Protein AF-A0A8H8RPU7-F1 (afdb_monomer)

Nearest PDB structures (foldseek):
  6v05-assembly1_C  TM=1.818E-01  e=4.790E+00  Escherichia coli K-12

Radius of gyration: 37.39 Å; Cα contacts (8 Å, |Δi|>4): 1451; chains: 1; bounding box: 136×85×92 Å

Sequence (860 aa):
MHFFCLSPKQCLILLPFLLSLPIDTLAFKYDRRAIGSCADDETGEEASTSDAPTSKQAAGLGVEFETAQIRLGSASGDCSPADTTASKGKVIGGRQGTNWQLTTDVLERNILDAEYILDGTTIKIGSGDAAKAAAAVVADLAKWDPSKEMNPNSVNVDGAKCNPWMVTDPEEAGGSGNFLWAPQVTAALPLEAISDLFARNAANQAHALLPKLNGQGKRGRVSQQMVSVTKEFFQSSPNGITSSAVKDDVLGFFSLIMSYAKAARYEDEGQSPKMLTTIMPRTDFTTIFAQVKAAVPGTLYDIVKVLACYKTSGTTVVIDTDYCSGTVQSPITGTKIDSQTFTLTYTETESLKVSDWIKSIESSLAPDALTTLDDKILRGQVGALGPVLENLYRTSNRAVPLFEFRNLQNAKSGDFVTRVNSYEQAIIDYHKAHLNVPREITKTFTKYRHIRRDLNGTACEFPVLADDTSSTHLTTTVSMSNSTTHPHTTSKPKKTSRTLPPTTTKSKVPTCYLQGQDPDEGITTQGCVCGSSTLPLITNTAFTVMTESCSYTAMPSSSVANPITIETEHYTVNCQACTLVGGIAEAPTCTSVSGCTTTAASSSTPTFAVFLSNNSLPIGDEGDANSGKDMRDAVYSKLKALCPDTANSCDSKTTADIDEIPTVVDGGVEYEKLSFTISDSSYGSSKELEQMLAAAVATWQQATSKSCQVVEFKDEPDETISGCGKSPVKRSLPSRLELARRNESRGLLAARSPSIEERLCDGCAPAVEECTYQATICAGPDHINPILAGKDGAYSNHMNIQLGWKLDGDSAFDTFLCEAIVDGLSAAAMAVAPELAGPEVFEELEFQSLCADMEEQFGS

Secondary structure (DSSP, 8-state):
--PPPPPGGGTTSSGGGSS-S-GGG------------------S-----TTSPPSSSBPBEEEEEEEEEEEEEETTS---HHHHHTTTT-EEEEEEETTEEEEEEEEETTEEEEEEEE-TTTPBTTSSHHHHHHHHHHHHHHHH-TTT--SS-EEPBTT-TTPSEEEEE-SS---GGG--BEEEEEEE--HHHHHHHHHHHHTT---TTSPPP-TTS---HHHHH-----GGGGTT-GGG--TTT--HHHHHHHHHHHHHHHHTTS--TT--GGGS-SEEESS-HHHHHHTTGGG--S-HHHHHHHHTTEEEETTEEEE-TTTEEEETTEEEE-STGGG-EEEEESSSEEEEEHHHHHHHHHTT-SS-HHHHHHHHHH---TTTTTT-EEEPTT-SS-EEEEEEE-SPPPB-GGGHHHHHHHHHHHHHHHHHHTTT---------GGGTT----------------------------------------------------------PPPPEEEPPBGGGTB-S-EEEETTEEE-----TT-SSGGGGG--SS------------S--EEEETTEEEE--TT--SS-EEEEPTT-PPPS------S-EEEE-S-EEEE----STTSSHHHHHHHHHHHHHTS-TT-SS--SS--EEEEEEEEEETTEEEEEEEEEEEEEEE-SSHHHHHHHHHHHHHHHHHHHTTS-EEEEEEE---TTSSSS-S-SS-SSPPPHHHHHHHHHHHHHHTS----GGG---TT--PPP--EEEEEEEEEEESEEEEEEEETTEEEEEEEEEEEEEEESSS-HHHHHHHHHHHHHHHHHHHHH-GGG--TTSSSSSSHHHHHHHHHHHH--

Foldseek 3Di:
DDDDDDDPVVVVVCVVVVPPDDPPPPPPPVPPPCPDPPFAFDDDADPPQLLAADPPQFKFKKKKWWFPQWKWAQPVNPQFQVLLRVQANFAKQPAADVQKGWGWGGRDRRMTTIMMMRGRNRGGFPPLVQLVRLVVVLVSCQVPQLLPPVVFPWIVTPPRPRPTIGGPGPPHRDGLLPTWIWMKMKIFFQLLVLLVVLVCLVQLHDALLAADQDPVSHDDPLSVLQARQALLLCLLVQLPQHSVNDDSSNRSLLSVLLQLLSLLVVDDEAGASPSSHQKFFLAALLLSCVQCVVVDPDAQLSSNQSSNQWGDDNPDIFGPPVAWDDGSNDTGGDCPSVPRWRWHDDPDTDIDRSSQQSVQSVVSDPRGPSQVVCCVRPNRRRNNVYNDWHAQHPDDPDTGTMIMRGNYYIDRSVCSSVSSVSVSVSSNVSSVVCVDDDGPPPPPPVPPPPDDPPPPDDDDDDDDDDDDDDDDDDDDDDDDDDDDDDDDDDDDDDDDDDDDDDDPDDDPQAQWFWDDADVVVPRHDIFIHRPPDTHHFQDDPPDPDRRVSNVDPDDDDDPDDDDDDPDQDFDDDQQWTWGDPDVDDPDIDIDGHPPGHGDDDDPPFPQKDKDFDPDKDKFWFCPDPPRCVQVLVQQLVQQVVQQDQPDQWGPQPDKRKDWFGWDDFPQDTATWIKIKGWNTWGHDHPVLVSVQSNVQSVVQSVQFVVAKDKDKGKDFADPVDPPNPADPNDNDDDDPVVVVVVVVVVVVVVPDDPDPPPPDPPPPDDPRPIDMDIGMMTITTQWMKMWHADPVGSRNTIIIMGMDIGGPDDDSVLVRVLVVVLVVVVVVCCVPCVVVPPVPDRPPPDSVVVSVVVCVVVVD

Mean predicted aligned error: 20.16 Å

Solvent-accessible surface area (backbone atoms only — not comparable to full-atom values): 50419 Å² total; per-residue (Å²): 136,90,82,84,86,82,62,82,75,67,66,67,74,58,58,73,73,74,74,72,71,80,83,89,79,69,80,73,73,82,76,79,76,79,74,81,71,93,73,59,75,54,61,51,76,63,68,80,56,55,26,50,54,48,91,56,49,61,26,22,41,10,35,37,34,36,24,88,63,36,27,32,32,40,66,82,72,74,51,45,55,62,48,44,22,67,26,41,73,22,35,43,62,76,41,61,58,80,49,29,35,33,23,25,40,37,48,46,89,44,34,30,24,40,26,41,34,28,22,1,57,76,22,43,64,90,69,61,49,58,36,53,25,35,48,49,50,40,54,47,48,70,70,64,26,77,26,76,52,73,78,83,44,62,38,44,41,55,92,35,80,52,58,46,26,26,64,62,30,54,86,57,76,51,70,55,64,70,46,62,23,45,37,32,37,30,34,53,48,51,40,44,53,48,27,50,52,35,45,32,50,73,67,51,49,86,50,72,78,37,45,52,62,44,101,82,56,42,62,56,74,41,57,70,44,49,39,52,50,53,49,73,62,24,58,56,28,56,70,72,44,35,36,85,73,61,48,54,41,54,30,13,50,48,17,53,52,46,12,52,58,63,28,34,79,68,61,52,90,45,48,59,78,65,67,37,37,40,72,34,43,28,22,14,60,18,57,55,44,64,78,43,46,86,81,52,58,76,58,64,52,63,40,51,50,55,45,54,22,48,43,72,60,86,94,42,78,41,68,26,69,85,32,19,49,80,43,73,67,53,63,40,69,53,62,50,64,74,70,31,38,44,54,41,43,73,96,58,78,49,76,45,42,45,55,60,32,46,47,28,30,69,70,63,43,79,70,14,50,57,29,51,50,33,35,76,68,65,36,18,63,45,18,55,55,32,79,51,46,20,11,40,73,96,43,90,83,46,70,23,43,29,32,33,27,34,70,25,58,65,34,34,48,89,40,38,37,63,48,46,47,44,42,53,50,54,51,53,50,48,32,65,75,52,72,78,67,88,69,85,76,71,81,78,70,76,86,62,82,80,73,75,79,79,88,82,77,82,87,80,88,83,82,92,80,81,88,81,84,90,85,83,89,82,90,87,88,86,89,83,84,87,83,90,82,90,84,82,89,80,91,86,87,87,83,88,83,81,93,73,80,86,82,74,76,79,74,82,72,72,75,41,43,67,43,69,65,38,68,91,81,70,32,84,59,62,28,14,38,41,79,96,43,78,40,70,63,54,92,53,94,86,60,90,50,81,62,56,28,26,67,67,90,62,82,86,88,66,102,62,91,82,84,89,72,95,62,91,68,70,50,77,55,72,44,24,46,30,42,72,64,87,93,74,57,96,64,70,52,67,46,75,43,87,95,51,82,68,68,78,90,72,89,80,58,60,76,62,51,73,46,68,47,91,54,68,42,81,41,41,57,63,66,32,97,65,73,50,46,69,58,46,52,49,54,45,54,41,58,50,71,40,39,51,94,90,52,52,40,49,46,55,85,54,72,35,74,46,71,70,42,48,39,79,50,97,43,38,81,46,61,27,28,44,30,36,34,35,72,46,49,35,29,92,42,72,68,54,44,52,52,40,49,54,49,41,45,52,50,44,48,58,50,17,71,73,44,57,44,82,44,76,33,48,46,79,41,45,88,91,44,93,57,60,63,70,63,87,76,58,59,56,82,76,50,77,70,53,52,55,51,50,53,51,53,54,60,55,61,75,64,77,74,79,76,83,87,74,71,85,59,91,88,72,76,74,79,79,65,72,24,82,40,78,45,42,39,22,25,24,49,36,31,38,36,25,34,31,44,45,97,85,34,51,67,46,15,33,37,36,38,39,48,47,80,47,55,89,61,85,42,61,68,55,50,48,50,42,48,54,48,49,52,51,50,49,55,50,46,50,73,75,45,59,90,70,72,50,98,75,76,75,82,78,68,71,62,64,50,56,44,53,56,47,51,62,66,73,72,110

Organism: NCBI:txid215460

Structure (mmCIF, N/CA/C/O backbone):
data_AF-A0A8H8RPU7-F1
#
_entry.id   AF-A0A8H8RPU7-F1
#
loop_
_atom_site.group_PDB
_atom_site.id
_atom_site.type_symbol
_atom_site.label_atom_id
_atom_site.label_alt_id
_atom_site.label_comp_id
_atom_site.label_asym_id
_atom_site.label_entity_id
_atom_site.label_seq_id
_atom_site.pdbx_PDB_ins_code
_atom_site.Cartn_x
_atom_site.Cartn_y
_atom_site.Cartn_z
_atom_site.occupancy
_atom_site.B_iso_or_equiv
_atom_site.auth_seq_id
_atom_site.auth_comp_id
_atom_site.auth_asym_id
_atom_site.auth_atom_id
_atom_site.pdbx_PDB_model_num
ATOM 1 N N . MET A 1 1 ? 31.163 -10.490 33.957 1.00 33.31 1 MET A N 1
ATOM 2 C CA . MET A 1 1 ? 31.964 -11.660 34.379 1.00 33.31 1 MET A CA 1
ATOM 3 C C . MET A 1 1 ? 33.175 -11.768 33.454 1.00 33.31 1 MET A C 1
ATOM 5 O O . MET A 1 1 ? 32.974 -11.785 32.253 1.00 33.31 1 MET A O 1
ATOM 9 N N . HIS A 1 2 ? 34.379 -11.768 34.044 1.00 32.59 2 HIS A N 1
ATOM 10 C CA . HIS A 1 2 ? 35.731 -11.941 33.467 1.00 32.59 2 HIS A CA 1
ATOM 11 C C . HIS A 1 2 ? 36.190 -10.971 32.354 1.00 32.59 2 HIS A C 1
ATOM 13 O O . HIS A 1 2 ? 36.180 -11.295 31.174 1.00 32.59 2 HIS A O 1
ATOM 19 N N . PHE A 1 3 ? 36.692 -9.802 32.779 1.00 30.97 3 PHE A N 1
ATOM 20 C CA . PHE A 1 3 ? 37.594 -8.933 32.009 1.00 30.97 3 PHE A CA 1
ATOM 21 C C . PHE A 1 3 ? 39.042 -9.170 32.472 1.00 30.97 3 PHE A C 1
ATOM 23 O O . PHE A 1 3 ? 39.305 -9.132 33.674 1.00 30.97 3 PHE A O 1
ATOM 30 N N . PHE A 1 4 ? 39.978 -9.366 31.539 1.00 48.56 4 PHE A N 1
ATOM 31 C CA . PHE A 1 4 ? 41.415 -9.251 31.807 1.00 48.56 4 PHE A CA 1
ATOM 32 C C . PHE A 1 4 ? 41.879 -7.812 31.546 1.00 48.56 4 PHE A C 1
ATOM 34 O O . PHE A 1 4 ? 41.652 -7.258 30.472 1.00 48.56 4 PHE A O 1
ATOM 41 N N . CYS A 1 5 ? 42.551 -7.227 32.538 1.00 42.69 5 CYS A N 1
ATOM 42 C CA . CYS A 1 5 ? 43.281 -5.966 32.443 1.00 42.69 5 CYS A CA 1
ATOM 43 C C . CYS A 1 5 ? 44.574 -6.145 31.632 1.00 42.69 5 CYS A C 1
ATOM 45 O O . CYS A 1 5 ? 45.411 -6.971 31.997 1.00 42.69 5 CYS A O 1
ATOM 47 N N . LEU A 1 6 ? 44.795 -5.316 30.609 1.00 44.03 6 LEU A N 1
ATOM 48 C CA . LEU A 1 6 ? 46.132 -5.071 30.055 1.00 44.03 6 LEU A CA 1
ATOM 49 C C . LEU A 1 6 ? 46.723 -3.822 30.719 1.00 44.03 6 LEU A C 1
ATOM 51 O O . LEU A 1 6 ? 46.029 -2.829 30.933 1.00 44.03 6 LEU A O 1
ATOM 55 N N . SER A 1 7 ? 48.001 -3.892 31.101 1.00 54.75 7 SER A N 1
ATOM 56 C CA . SER A 1 7 ? 48.661 -2.826 31.865 1.00 54.75 7 SER A CA 1
ATOM 57 C C . SER A 1 7 ? 49.226 -1.716 30.960 1.00 54.75 7 SER A C 1
ATOM 59 O O . SER A 1 7 ? 49.656 -2.004 29.839 1.00 54.75 7 SER A O 1
ATOM 61 N N . PRO A 1 8 ? 49.364 -0.473 31.466 1.00 44.31 8 PRO A N 1
ATOM 62 C CA . PRO A 1 8 ? 49.851 0.686 30.703 1.00 44.31 8 PRO A CA 1
ATOM 63 C C . PRO A 1 8 ? 51.251 0.530 30.082 1.00 44.31 8 PRO A C 1
ATOM 65 O O . PRO A 1 8 ? 51.614 1.281 29.180 1.00 44.31 8 PRO A O 1
ATOM 68 N N . LYS A 1 9 ? 52.051 -0.450 30.525 1.00 43.25 9 LYS A N 1
ATOM 69 C CA . LYS A 1 9 ? 53.409 -0.681 30.007 1.00 43.25 9 LYS A CA 1
ATOM 70 C C . LYS A 1 9 ? 53.446 -1.355 28.631 1.00 43.25 9 LYS A C 1
ATOM 72 O O . LYS A 1 9 ? 54.469 -1.268 27.961 1.00 43.25 9 LYS A O 1
ATOM 77 N N . GLN A 1 10 ? 52.355 -1.979 28.181 1.00 51.69 10 GLN A N 1
ATOM 78 C CA . GLN A 1 10 ? 52.298 -2.616 26.857 1.00 51.69 10 GLN A CA 1
ATOM 79 C C . GLN A 1 10 ? 51.957 -1.635 25.722 1.00 51.69 10 GLN A C 1
ATOM 81 O O . GLN A 1 10 ? 52.284 -1.917 24.573 1.00 51.69 10 GLN A O 1
ATOM 86 N N . CYS A 1 11 ? 51.420 -0.446 26.027 1.00 45.84 11 CYS A N 1
ATOM 87 C CA . CYS A 1 11 ? 51.180 0.596 25.018 1.00 45.84 11 CYS A CA 1
ATOM 88 C C . CYS A 1 11 ? 52.460 1.298 24.530 1.00 45.84 11 CYS A C 1
ATOM 90 O O . CYS A 1 11 ? 52.469 1.826 23.423 1.00 45.84 11 CYS A O 1
ATOM 92 N N . LEU A 1 12 ? 53.556 1.299 25.302 1.00 45.88 12 LEU A N 1
ATOM 93 C CA . LEU A 1 12 ? 54.771 2.037 24.919 1.00 45.88 12 LEU A CA 1
ATOM 94 C C . LEU A 1 12 ? 55.691 1.293 23.936 1.00 45.88 12 LEU A C 1
ATOM 96 O O . LEU A 1 12 ? 56.570 1.916 23.347 1.00 45.88 12 LEU A O 1
ATOM 100 N N . ILE A 1 13 ? 55.504 -0.014 23.734 1.00 51.69 13 ILE A N 1
ATOM 101 C CA . ILE A 1 13 ? 56.400 -0.830 22.890 1.00 51.69 13 ILE A CA 1
ATOM 102 C C . ILE A 1 13 ? 55.990 -0.795 21.403 1.00 51.69 13 ILE A C 1
ATOM 104 O O . ILE A 1 13 ? 56.801 -1.102 20.536 1.00 51.69 13 ILE A O 1
ATOM 108 N N . LEU A 1 14 ? 54.774 -0.342 21.077 1.00 43.41 14 LEU A N 1
ATOM 109 C CA . LEU A 1 14 ? 54.267 -0.296 19.695 1.00 43.41 14 LEU A CA 1
ATOM 110 C C . LEU A 1 14 ? 54.468 1.054 18.983 1.00 43.41 14 LEU A C 1
ATOM 112 O O . LEU A 1 14 ? 54.276 1.137 17.772 1.00 43.41 14 LEU A O 1
ATOM 116 N N . LEU A 1 15 ? 54.910 2.098 19.692 1.00 37.56 15 LEU A N 1
ATOM 117 C CA . LEU A 1 15 ? 55.107 3.432 19.111 1.00 37.56 15 LEU A CA 1
ATOM 118 C C . LEU A 1 15 ? 56.222 3.536 18.037 1.00 37.56 15 LEU A C 1
ATOM 120 O O . LEU A 1 15 ? 56.019 4.264 17.068 1.00 37.56 15 LEU A O 1
ATOM 124 N N . PRO A 1 16 ? 57.370 2.827 18.125 1.00 44.19 16 PRO A N 1
ATOM 125 C CA . PRO A 1 16 ? 58.424 2.958 17.116 1.00 44.19 16 PRO A CA 1
ATOM 126 C C . PRO A 1 16 ? 58.146 2.181 15.816 1.00 44.19 16 PRO A C 1
ATOM 128 O O . PRO A 1 16 ? 58.786 2.449 14.801 1.00 44.19 16 PRO A O 1
ATOM 131 N N . PHE A 1 17 ? 57.172 1.262 15.809 1.00 46.12 17 PHE A N 1
ATOM 132 C CA . PHE A 1 17 ? 56.791 0.504 14.608 1.00 46.12 17 PHE A CA 1
ATOM 133 C C . PHE A 1 17 ? 55.826 1.272 13.690 1.00 46.12 17 PHE A C 1
ATOM 135 O O . PHE A 1 17 ? 55.748 0.985 12.501 1.00 46.12 17 PHE A O 1
ATOM 142 N N . LEU A 1 18 ? 55.122 2.279 14.219 1.00 42.19 18 LEU A N 1
ATOM 143 C CA . LEU A 1 18 ? 54.185 3.108 13.448 1.00 42.19 18 LEU A CA 1
ATOM 144 C C . LEU A 1 18 ? 54.855 4.308 12.752 1.00 42.19 18 LEU A C 1
ATOM 146 O O . LEU A 1 18 ? 54.250 4.914 11.877 1.00 42.19 18 LEU A O 1
ATOM 150 N N . LEU A 1 19 ? 56.104 4.636 13.103 1.00 41.00 19 LEU A N 1
ATOM 151 C CA . LEU A 1 19 ? 56.834 5.808 12.590 1.00 41.00 19 LEU A CA 1
ATOM 152 C C . LEU A 1 19 ? 57.816 5.500 11.443 1.00 41.00 19 LEU A C 1
ATOM 154 O O . LEU A 1 19 ? 58.552 6.388 11.023 1.00 41.00 19 LEU A O 1
ATOM 158 N N . SER A 1 20 ? 57.856 4.263 10.936 1.00 41.06 20 SER A N 1
ATOM 159 C CA . SER A 1 20 ? 58.845 3.812 9.937 1.00 41.06 20 SER A CA 1
ATOM 160 C C . SER A 1 20 ? 58.253 3.364 8.591 1.00 41.06 20 SER A C 1
ATOM 162 O O . SER A 1 20 ? 58.949 2.736 7.794 1.00 41.06 20 SER A O 1
ATOM 164 N N . LEU A 1 21 ? 57.001 3.722 8.286 1.00 36.81 21 LEU A N 1
ATOM 165 C CA . LEU A 1 21 ? 56.426 3.495 6.955 1.00 36.81 21 LEU A CA 1
ATOM 166 C C . LEU A 1 21 ? 56.749 4.672 6.006 1.00 36.81 21 LEU A C 1
ATOM 168 O O . LEU A 1 21 ? 56.567 5.826 6.395 1.00 36.81 21 LEU A O 1
ATOM 172 N N . PRO A 1 22 ? 57.241 4.411 4.777 1.00 38.12 22 PRO A N 1
ATOM 173 C CA . PRO A 1 22 ? 57.597 5.452 3.813 1.00 38.12 22 PRO A CA 1
ATOM 174 C C . PRO A 1 22 ? 56.359 6.211 3.307 1.00 38.12 22 PRO A C 1
ATOM 176 O O . PRO A 1 22 ? 55.338 5.611 2.978 1.00 38.12 22 PRO A O 1
ATOM 179 N N . ILE A 1 23 ? 56.478 7.540 3.223 1.00 45.75 23 ILE A N 1
ATOM 180 C CA . ILE A 1 23 ? 55.388 8.500 2.954 1.00 45.75 23 ILE A CA 1
ATOM 181 C C . ILE A 1 23 ? 54.946 8.550 1.469 1.00 45.75 23 ILE A C 1
ATOM 183 O O . ILE A 1 23 ? 53.920 9.145 1.161 1.00 45.75 23 ILE A O 1
ATOM 187 N N . ASP A 1 24 ? 55.598 7.836 0.547 1.00 38.75 24 ASP A N 1
ATOM 188 C CA . ASP A 1 24 ? 55.344 7.981 -0.902 1.00 38.75 24 ASP A CA 1
ATOM 189 C C . ASP A 1 24 ? 54.422 6.920 -1.549 1.00 38.75 24 ASP A C 1
ATOM 191 O O . ASP A 1 24 ? 54.488 6.680 -2.751 1.00 38.75 24 ASP A O 1
ATOM 195 N N . THR A 1 25 ? 53.513 6.285 -0.799 1.00 37.66 25 THR A N 1
ATOM 196 C CA . THR A 1 25 ? 52.471 5.389 -1.379 1.00 37.66 25 THR A CA 1
ATOM 197 C C . THR A 1 25 ? 51.059 5.618 -0.830 1.00 37.66 25 THR A C 1
ATOM 199 O O . THR A 1 25 ? 50.222 4.721 -0.833 1.00 37.66 25 THR A O 1
ATOM 202 N N . LEU A 1 26 ? 50.752 6.849 -0.411 1.00 33.66 26 LEU A N 1
ATOM 203 C CA . LEU A 1 26 ? 49.393 7.270 -0.055 1.00 33.66 26 LEU A CA 1
ATOM 204 C C . LEU A 1 26 ? 48.940 8.452 -0.918 1.00 33.66 26 LEU A C 1
ATOM 206 O O . LEU A 1 26 ? 48.506 9.486 -0.418 1.00 33.66 26 LEU A O 1
ATOM 210 N N . ALA A 1 27 ? 48.966 8.272 -2.239 1.00 34.25 27 ALA A N 1
ATOM 211 C CA . ALA A 1 27 ? 47.928 8.884 -3.055 1.00 34.25 27 ALA A CA 1
ATOM 212 C C . ALA A 1 27 ? 46.625 8.154 -2.700 1.00 34.25 27 ALA A C 1
ATOM 214 O O . ALA A 1 27 ? 46.305 7.111 -3.269 1.00 34.25 27 ALA A O 1
ATOM 215 N N . PHE A 1 28 ? 45.917 8.662 -1.690 1.00 30.69 28 PHE A N 1
ATOM 216 C CA . PHE A 1 28 ? 44.529 8.301 -1.442 1.00 30.69 28 PHE A CA 1
ATOM 217 C C . PHE A 1 28 ? 43.751 8.637 -2.720 1.00 30.69 28 PHE A C 1
ATOM 219 O O . PHE A 1 28 ? 43.311 9.769 -2.915 1.00 30.69 28 PHE A O 1
ATOM 226 N N . LYS A 1 29 ? 43.578 7.648 -3.606 1.00 29.20 29 LYS A N 1
ATOM 227 C CA . LYS A 1 29 ? 42.371 7.589 -4.424 1.00 29.20 29 LYS A CA 1
ATOM 228 C C . LYS A 1 29 ? 41.236 7.642 -3.413 1.00 29.20 29 LYS A C 1
ATOM 230 O O . LYS A 1 29 ? 41.090 6.739 -2.590 1.00 29.20 29 LYS A O 1
ATOM 235 N N . TYR A 1 30 ? 40.528 8.761 -3.415 1.00 26.14 30 TYR A N 1
ATOM 236 C CA . TYR A 1 30 ? 39.305 8.951 -2.665 1.00 26.14 30 TYR A CA 1
ATOM 237 C C . TYR A 1 30 ? 38.280 7.996 -3.280 1.00 26.14 30 TYR A C 1
ATOM 239 O O . TYR A 1 30 ? 37.537 8.348 -4.188 1.00 26.14 30 TYR A O 1
ATOM 247 N N . ASP A 1 31 ? 38.343 6.734 -2.866 1.00 28.02 31 ASP A N 1
ATOM 248 C CA . ASP A 1 31 ? 37.376 5.710 -3.213 1.00 28.02 31 ASP A CA 1
ATOM 249 C C . ASP A 1 31 ? 36.093 6.091 -2.469 1.00 28.02 31 ASP A C 1
ATOM 251 O O . ASP A 1 31 ? 35.911 5.767 -1.290 1.00 28.02 31 ASP A O 1
ATOM 255 N N . ARG A 1 32 ? 35.248 6.897 -3.132 1.00 29.08 32 ARG A N 1
ATOM 256 C CA . ARG A 1 32 ? 33.840 7.077 -2.776 1.00 29.08 32 ARG A CA 1
ATOM 257 C C . ARG A 1 32 ? 33.223 5.681 -2.812 1.00 29.08 32 ARG A C 1
ATOM 259 O O . ARG A 1 32 ? 32.652 5.260 -3.810 1.00 29.08 32 ARG A O 1
ATOM 266 N N . ARG A 1 33 ? 33.316 4.950 -1.702 1.00 30.69 33 ARG A N 1
ATOM 267 C CA . ARG A 1 33 ? 32.407 3.841 -1.444 1.00 30.69 33 ARG A CA 1
ATOM 268 C C . ARG A 1 33 ? 31.017 4.439 -1.328 1.00 30.69 33 ARG A C 1
ATOM 270 O O . ARG A 1 33 ? 30.619 4.891 -0.258 1.00 30.69 33 ARG A O 1
ATOM 277 N N . ALA A 1 34 ? 30.315 4.426 -2.452 1.00 30.28 34 ALA A N 1
ATOM 278 C CA . ALA A 1 34 ? 28.873 4.470 -2.542 1.00 30.28 34 ALA A CA 1
ATOM 279 C C . ALA A 1 34 ? 28.310 3.298 -1.723 1.00 30.28 34 ALA A C 1
ATOM 281 O O . ALA A 1 34 ? 28.072 2.200 -2.220 1.00 30.28 34 ALA A O 1
ATOM 282 N N . ILE A 1 35 ? 28.162 3.499 -0.415 1.00 33.69 35 ILE A N 1
ATOM 283 C CA . ILE A 1 35 ? 27.133 2.796 0.337 1.00 33.69 35 ILE A CA 1
ATOM 284 C C . ILE A 1 35 ? 25.879 3.608 0.049 1.00 33.69 35 ILE A C 1
ATOM 286 O O . ILE A 1 35 ? 25.705 4.691 0.601 1.00 33.69 35 ILE A O 1
ATOM 290 N N . GLY A 1 36 ? 25.106 3.101 -0.914 1.00 34.69 36 GLY A N 1
ATOM 291 C CA . GLY A 1 36 ? 23.893 3.707 -1.439 1.00 34.69 36 GLY A CA 1
ATOM 292 C C . GLY A 1 36 ? 22.949 4.126 -0.323 1.00 34.69 36 GLY A C 1
ATOM 293 O O . GLY A 1 36 ? 22.385 3.297 0.387 1.00 34.69 36 GLY A O 1
ATOM 294 N N . SER A 1 37 ? 22.831 5.435 -0.179 1.00 33.09 37 SER A N 1
ATOM 295 C CA . SER A 1 37 ? 21.657 6.105 0.339 1.00 33.09 37 SER A CA 1
ATOM 296 C C . SER A 1 37 ? 20.877 6.486 -0.911 1.00 33.09 37 SER A C 1
ATOM 298 O O . SER A 1 37 ? 21.249 7.457 -1.559 1.00 33.09 37 SER A O 1
ATOM 300 N N . CYS A 1 38 ? 19.893 5.678 -1.312 1.00 37.38 38 CYS A N 1
ATOM 301 C CA . CYS A 1 38 ? 18.882 6.138 -2.261 1.00 37.38 38 CYS A CA 1
ATOM 302 C C . CYS A 1 38 ? 18.092 7.211 -1.510 1.00 37.38 38 CYS A C 1
ATOM 304 O O . CYS A 1 38 ? 17.317 6.884 -0.610 1.00 37.38 38 CYS A O 1
ATOM 306 N N . ALA A 1 39 ? 18.428 8.473 -1.739 1.00 39.38 39 ALA A N 1
ATOM 307 C CA . ALA A 1 39 ? 17.764 9.595 -1.114 1.00 39.38 39 ALA A CA 1
ATOM 308 C C . ALA A 1 39 ? 17.729 10.757 -2.096 1.00 39.38 39 ALA A C 1
ATOM 310 O O . ALA A 1 39 ? 18.742 11.063 -2.727 1.00 39.38 39 ALA A O 1
ATOM 311 N N . ASP A 1 40 ? 16.547 11.361 -2.087 1.00 38.22 40 ASP A N 1
ATOM 312 C CA . ASP A 1 40 ? 16.113 12.602 -2.709 1.00 38.22 40 ASP A CA 1
ATOM 313 C C . ASP A 1 40 ? 15.623 12.405 -4.153 1.00 38.22 40 ASP A C 1
ATOM 315 O O . ASP A 1 40 ? 16.396 12.247 -5.085 1.00 38.22 40 ASP A O 1
ATOM 319 N N . ASP A 1 41 ? 14.293 12.346 -4.273 1.00 39.97 41 ASP A N 1
ATOM 320 C CA . ASP A 1 41 ? 13.505 12.334 -5.508 1.00 39.97 41 ASP A CA 1
ATOM 321 C C . ASP A 1 41 ? 13.105 13.778 -5.862 1.00 39.97 41 ASP A C 1
ATOM 323 O O . ASP A 1 41 ? 12.545 14.484 -5.020 1.00 39.97 41 ASP A O 1
ATOM 327 N N . GLU A 1 42 ? 13.325 14.221 -7.100 1.00 40.62 42 GLU A N 1
ATOM 328 C CA . GLU A 1 42 ? 12.911 15.542 -7.612 1.00 40.62 42 GLU A CA 1
ATOM 329 C C . GLU A 1 42 ? 11.741 15.422 -8.617 1.00 40.62 42 GLU A C 1
ATOM 331 O O . GLU A 1 42 ? 11.300 14.316 -8.884 1.00 40.62 42 GLU A O 1
ATOM 336 N N . THR A 1 43 ? 11.166 16.521 -9.158 1.00 38.19 43 THR A N 1
ATOM 337 C CA . THR A 1 43 ? 9.694 16.847 -9.187 1.00 38.19 43 THR A CA 1
ATOM 338 C C . THR A 1 43 ? 8.855 16.979 -10.480 1.00 38.19 43 THR A C 1
ATOM 340 O O . THR A 1 43 ? 9.146 17.854 -11.282 1.00 38.19 43 THR A O 1
ATOM 343 N N . GLY A 1 44 ? 7.677 16.331 -10.525 1.00 34.19 44 GLY A N 1
ATOM 344 C CA . GLY A 1 44 ? 6.474 16.513 -11.364 1.00 34.19 44 GLY A CA 1
ATOM 345 C C . GLY A 1 44 ? 5.617 15.256 -11.581 1.00 34.19 44 GLY A C 1
ATOM 346 O O . GLY A 1 44 ? 5.847 14.220 -10.984 1.00 34.19 44 GLY A O 1
ATOM 347 N N . GLU A 1 45 ? 4.557 15.372 -12.361 1.00 37.25 45 GLU A N 1
ATOM 348 C CA . GLU A 1 45 ? 3.364 14.518 -12.239 1.00 37.25 45 GLU A CA 1
ATOM 349 C C . GLU A 1 45 ? 3.646 13.000 -12.293 1.00 37.25 45 GLU A C 1
ATOM 351 O O . GLU A 1 45 ? 4.145 12.485 -13.297 1.00 37.25 45 GLU A O 1
ATOM 356 N N . GLU A 1 46 ? 3.317 12.278 -11.211 1.00 43.41 46 GLU A N 1
ATOM 357 C CA . GLU A 1 46 ? 3.169 10.822 -11.255 1.00 43.41 46 GLU A CA 1
ATOM 358 C C . GLU A 1 46 ? 1.898 10.503 -12.040 1.00 43.41 46 GLU A C 1
ATOM 360 O O . GLU A 1 46 ? 0.785 10.507 -11.519 1.00 43.41 46 GLU A O 1
ATOM 365 N N . ALA A 1 47 ? 2.052 10.181 -13.321 1.00 41.75 47 ALA A N 1
ATOM 366 C CA . ALA A 1 47 ? 1.093 9.272 -13.920 1.00 41.75 47 ALA A CA 1
ATOM 367 C C . ALA A 1 47 ? 1.261 7.944 -13.177 1.00 41.75 47 ALA A C 1
ATOM 369 O O . ALA A 1 47 ? 2.338 7.367 -13.300 1.00 41.75 47 ALA A O 1
ATOM 370 N N . SER A 1 48 ? 0.243 7.530 -12.402 1.00 50.53 48 SER A N 1
ATOM 371 C CA . SER A 1 48 ? 0.055 6.184 -11.827 1.00 50.53 48 SER A CA 1
ATOM 372 C C . SER A 1 48 ? 1.070 5.199 -12.405 1.00 50.53 48 SER A C 1
ATOM 374 O O . SER A 1 48 ? 0.865 4.683 -13.510 1.00 50.53 48 SER A O 1
ATOM 376 N N . THR A 1 49 ? 2.189 5.001 -11.713 1.00 58.03 49 THR A N 1
ATOM 377 C CA . THR A 1 49 ? 3.212 4.062 -12.156 1.00 58.03 49 THR A CA 1
ATOM 378 C C . THR A 1 49 ? 2.544 2.697 -12.295 1.00 58.03 49 THR A C 1
ATOM 380 O O . THR A 1 49 ? 1.670 2.319 -11.513 1.00 58.03 49 THR A O 1
ATOM 383 N N . SER A 1 50 ? 2.862 1.968 -13.366 1.00 67.12 50 SER A N 1
ATOM 384 C CA . SER A 1 50 ? 2.226 0.673 -13.644 1.00 67.12 50 SER A CA 1
ATOM 385 C C . SER A 1 50 ? 2.531 -0.376 -12.568 1.00 67.12 50 SER A C 1
ATOM 387 O O . SER A 1 50 ? 1.981 -1.466 -12.591 1.00 67.12 50 SER A O 1
ATOM 389 N N . ASP A 1 51 ? 3.435 -0.095 -11.633 1.00 59.84 51 ASP A N 1
ATOM 390 C CA . ASP A 1 51 ? 3.706 -0.962 -10.493 1.00 59.84 51 ASP A CA 1
ATOM 391 C C . ASP A 1 51 ? 2.489 -1.032 -9.541 1.00 59.84 51 ASP A C 1
ATOM 393 O O . ASP A 1 51 ? 2.257 -2.058 -8.907 1.00 59.84 51 ASP A O 1
ATOM 397 N N . ALA A 1 52 ? 1.646 -0.001 -9.489 1.00 61.22 52 ALA A N 1
ATOM 398 C CA . ALA A 1 52 ? 0.456 0.013 -8.658 1.00 61.22 52 ALA A CA 1
ATOM 399 C C . ALA A 1 52 ? -0.625 -0.943 -9.198 1.00 61.22 52 ALA A C 1
ATOM 401 O O . ALA A 1 52 ? -1.003 -0.859 -10.362 1.00 61.22 52 ALA A O 1
ATOM 402 N N . PRO A 1 53 ? -1.194 -1.840 -8.381 1.00 60.31 53 PRO A N 1
ATOM 403 C CA . PRO A 1 53 ? -2.352 -2.634 -8.784 1.00 60.31 53 PRO A CA 1
ATOM 404 C C . PRO A 1 53 ? -3.629 -1.799 -9.055 1.00 60.31 53 PRO A C 1
ATOM 406 O O . PRO A 1 53 ? -3.815 -0.729 -8.482 1.00 60.31 53 PRO A O 1
ATOM 409 N N . THR A 1 54 ? -4.519 -2.277 -9.944 1.00 57.94 54 THR A N 1
ATOM 410 C CA . THR A 1 54 ? -5.701 -1.535 -10.464 1.00 57.94 54 THR A CA 1
ATOM 411 C C . THR A 1 54 ? -7.034 -1.842 -9.774 1.00 57.94 54 THR A C 1
ATOM 413 O O . THR A 1 54 ? -7.174 -2.824 -9.059 1.00 57.94 54 THR A O 1
ATOM 416 N N . SER A 1 55 ? -8.065 -1.056 -10.127 1.00 52.56 55 SER A N 1
ATOM 417 C CA . SER A 1 55 ? -9.501 -1.188 -9.794 1.00 52.56 55 SER A CA 1
ATOM 418 C C . SER A 1 55 ? -10.145 -2.568 -10.001 1.00 52.56 55 SER A C 1
ATOM 420 O O . SER A 1 55 ? -11.281 -2.798 -9.579 1.00 52.56 55 SER A O 1
ATOM 422 N N . LYS A 1 56 ? -9.449 -3.519 -10.633 1.00 58.22 56 LYS A N 1
ATOM 423 C CA . LYS A 1 56 ? -9.885 -4.914 -10.664 1.00 58.22 56 LYS A CA 1
ATOM 424 C C . LYS A 1 56 ? -9.663 -5.480 -9.274 1.00 58.22 56 LYS A C 1
ATOM 426 O O . LYS A 1 56 ? -8.523 -5.692 -8.893 1.00 58.22 56 LYS A O 1
ATOM 431 N N . GLN A 1 57 ? -10.743 -5.805 -8.567 1.00 76.69 57 GLN A N 1
ATOM 432 C CA . GLN A 1 57 ? -10.719 -6.240 -7.166 1.00 76.69 57 GLN A CA 1
ATOM 433 C C . GLN A 1 57 ? -9.789 -7.436 -6.838 1.00 76.69 57 GLN A C 1
ATOM 435 O O . GLN A 1 57 ? -9.724 -7.837 -5.687 1.00 76.69 57 GLN A O 1
ATOM 440 N N . ALA A 1 58 ? -9.093 -8.061 -7.790 1.00 89.00 58 ALA A N 1
ATOM 441 C CA . ALA A 1 58 ? -8.133 -9.131 -7.534 1.00 89.00 58 ALA A CA 1
ATOM 442 C C . ALA A 1 58 ? -6.734 -8.583 -7.205 1.00 89.00 58 ALA A C 1
ATOM 444 O O . ALA A 1 58 ? -6.168 -7.871 -8.035 1.00 89.00 58 ALA A O 1
ATOM 445 N N . ALA A 1 59 ? -6.147 -9.025 -6.083 1.00 92.94 59 ALA A N 1
ATOM 446 C CA . ALA A 1 59 ? -4.814 -8.608 -5.638 1.00 92.94 59 ALA A CA 1
ATOM 447 C C . ALA A 1 59 ? -3.726 -8.697 -6.723 1.00 92.94 59 ALA A C 1
ATOM 449 O O . ALA A 1 59 ? -3.419 -9.789 -7.229 1.00 92.94 59 ALA A O 1
ATOM 450 N N . GLY A 1 60 ? -3.118 -7.555 -7.035 1.00 95.56 60 GLY A N 1
ATOM 451 C CA . GLY A 1 60 ? -1.941 -7.438 -7.884 1.00 95.56 60 GLY A CA 1
ATOM 452 C C . GLY A 1 60 ? -0.618 -7.442 -7.118 1.00 95.56 60 GLY A C 1
ATOM 453 O O . GLY A 1 60 ? -0.583 -7.421 -5.886 1.00 95.56 60 GLY A O 1
ATOM 454 N N . LEU A 1 61 ? 0.483 -7.510 -7.868 1.00 96.88 61 LEU A N 1
ATOM 455 C CA . LEU A 1 61 ? 1.846 -7.419 -7.339 1.00 96.88 61 LEU A CA 1
ATOM 456 C C . LEU A 1 61 ? 2.718 -6.534 -8.230 1.00 96.88 61 LEU A C 1
ATOM 458 O O . LEU A 1 61 ? 3.180 -6.981 -9.281 1.00 96.88 61 LEU A O 1
ATOM 462 N N . GLY A 1 62 ? 2.975 -5.321 -7.756 1.00 97.12 62 GLY A N 1
ATOM 463 C CA . GLY A 1 62 ? 3.972 -4.409 -8.300 1.00 97.12 62 GLY A CA 1
ATOM 464 C C . GLY A 1 62 ? 5.352 -4.682 -7.746 1.00 97.12 62 GLY A C 1
ATOM 465 O O . GLY A 1 62 ? 5.500 -4.928 -6.544 1.00 97.12 62 GLY A O 1
ATOM 466 N N . VAL A 1 63 ? 6.374 -4.618 -8.595 1.00 97.81 63 VAL A N 1
ATOM 467 C CA . VAL A 1 63 ? 7.763 -4.594 -8.125 1.00 97.81 63 VAL A CA 1
ATOM 468 C C . VAL A 1 63 ? 8.562 -3.607 -8.948 1.00 97.81 63 VAL A C 1
ATOM 470 O O . VAL A 1 63 ? 8.697 -3.780 -10.155 1.00 97.81 63 VAL A O 1
ATOM 473 N N . GLU A 1 64 ? 9.169 -2.643 -8.282 1.00 96.81 64 GLU A N 1
ATOM 474 C CA . GLU A 1 64 ? 10.109 -1.713 -8.887 1.00 96.81 64 GLU A CA 1
ATOM 475 C C . GLU A 1 64 ? 11.525 -2.138 -8.523 1.00 96.81 64 GLU A C 1
ATOM 477 O O . GLU A 1 64 ? 11.809 -2.532 -7.392 1.00 96.81 64 GLU A O 1
ATOM 482 N N . PHE A 1 65 ? 12.427 -2.092 -9.491 1.00 97.44 65 PHE A N 1
ATOM 483 C CA . PHE A 1 65 ? 13.857 -2.218 -9.288 1.00 97.44 65 PHE A CA 1
ATOM 484 C C . PHE A 1 65 ? 14.488 -0.917 -9.748 1.00 97.44 65 PHE A C 1
ATOM 486 O O . PHE A 1 65 ? 14.683 -0.724 -10.944 1.00 97.44 65 PHE A O 1
ATOM 493 N N . GLU A 1 66 ? 14.860 -0.061 -8.808 1.00 94.69 66 GLU A N 1
ATOM 494 C CA . GLU A 1 66 ? 15.529 1.209 -9.096 1.00 94.69 66 GLU A CA 1
ATOM 495 C C . GLU A 1 66 ? 17.047 1.055 -8.993 1.00 94.69 66 GLU A C 1
ATOM 497 O O . GLU A 1 66 ? 17.554 0.304 -8.148 1.00 94.69 66 GLU A O 1
ATOM 502 N N . THR A 1 67 ? 17.815 1.772 -9.813 1.00 94.25 67 THR A N 1
ATOM 503 C CA . THR A 1 67 ? 19.266 1.855 -9.621 1.00 94.25 67 THR A CA 1
ATOM 504 C C . THR A 1 67 ? 19.821 3.232 -9.946 1.00 94.25 67 THR A C 1
ATOM 506 O O . THR A 1 67 ? 19.688 3.732 -11.054 1.00 94.25 67 THR A O 1
ATOM 509 N N . ALA A 1 68 ? 20.577 3.787 -9.000 1.00 91.50 68 ALA A N 1
ATOM 510 C CA . ALA A 1 68 ? 21.359 5.000 -9.226 1.00 91.50 68 ALA A CA 1
ATOM 511 C C . ALA A 1 68 ? 22.662 4.749 -10.015 1.00 91.50 68 ALA A C 1
ATOM 513 O O . ALA A 1 68 ? 23.456 5.669 -10.188 1.00 91.50 68 ALA A O 1
ATOM 514 N N . GLN A 1 69 ? 22.935 3.496 -10.419 1.00 92.25 69 GLN A N 1
ATOM 515 C CA . GLN A 1 69 ? 24.146 3.108 -11.163 1.00 92.25 69 GLN A CA 1
ATOM 516 C C . GLN A 1 69 ? 23.962 3.152 -12.684 1.00 92.25 69 GLN A C 1
ATOM 518 O O . GLN A 1 69 ? 24.879 2.806 -13.430 1.00 92.25 69 GLN A O 1
ATOM 523 N N . ILE A 1 70 ? 22.757 3.498 -13.142 1.00 92.75 70 ILE A N 1
ATOM 524 C CA . ILE A 1 70 ? 22.447 3.731 -14.547 1.00 92.75 70 ILE A CA 1
ATOM 525 C C . ILE A 1 70 ? 21.771 5.092 -14.624 1.00 92.75 70 ILE A C 1
ATOM 527 O O . ILE A 1 70 ? 20.570 5.209 -14.396 1.00 92.75 70 ILE A O 1
ATOM 531 N N . ARG A 1 71 ? 22.568 6.108 -14.950 1.00 93.62 71 ARG A N 1
ATOM 532 C CA . ARG A 1 71 ? 22.121 7.499 -15.045 1.00 93.62 71 ARG A CA 1
ATOM 533 C C . ARG A 1 71 ? 22.051 7.939 -16.491 1.00 93.62 71 ARG A C 1
ATOM 535 O O . ARG A 1 71 ? 22.938 7.608 -17.281 1.00 93.62 71 ARG A O 1
ATOM 542 N N . LEU A 1 72 ? 21.030 8.717 -16.820 1.00 93.50 72 LEU A N 1
ATOM 543 C CA . LEU A 1 72 ? 20.859 9.361 -18.109 1.00 93.50 72 LEU A CA 1
ATOM 544 C C . LEU A 1 72 ? 20.960 10.881 -17.951 1.00 93.50 72 LEU A C 1
ATOM 546 O O . LEU A 1 72 ? 20.165 11.496 -17.244 1.00 93.50 72 LEU A O 1
ATOM 550 N N . GLY A 1 73 ? 21.906 11.496 -18.654 1.00 92.69 73 GLY A N 1
ATOM 551 C CA . GLY A 1 73 ? 22.008 12.948 -18.795 1.00 92.69 73 GLY A CA 1
ATOM 552 C C . GLY A 1 73 ? 21.469 13.411 -20.146 1.00 92.69 73 GLY A C 1
ATOM 553 O O . GLY A 1 73 ? 21.631 12.720 -21.153 1.00 92.69 73 GLY A O 1
ATOM 554 N N . SER A 1 74 ? 20.840 14.586 -20.203 1.00 91.06 74 SER A N 1
ATOM 555 C CA . SER A 1 74 ? 20.402 15.159 -21.485 1.00 91.06 74 SER A CA 1
ATOM 556 C C . SER A 1 74 ? 21.598 15.375 -22.416 1.00 91.06 74 SER A C 1
ATOM 558 O O . SER A 1 74 ? 22.575 16.020 -22.026 1.00 91.06 74 SER A O 1
ATOM 560 N N . ALA A 1 75 ? 21.517 14.903 -23.666 1.00 88.56 75 ALA A N 1
ATOM 561 C CA . ALA A 1 75 ? 22.600 15.090 -24.634 1.00 88.56 75 ALA A CA 1
ATOM 562 C C . ALA A 1 75 ? 22.874 16.571 -24.946 1.00 88.56 75 ALA A C 1
ATOM 564 O O . ALA A 1 75 ? 24.000 16.926 -25.290 1.00 88.56 75 ALA A O 1
ATOM 565 N N . SER A 1 76 ? 21.857 17.435 -24.838 1.00 86.62 76 SER A N 1
ATOM 566 C CA . SER A 1 76 ? 22.005 18.876 -25.068 1.00 86.62 76 SER A CA 1
ATOM 567 C C . SER A 1 76 ? 22.576 19.625 -23.864 1.00 86.62 76 SER A C 1
ATOM 569 O O . SER A 1 76 ? 23.050 20.741 -24.031 1.00 86.62 76 SER A O 1
ATOM 571 N N . GLY A 1 77 ? 22.503 19.050 -22.658 1.00 86.12 77 GLY A N 1
ATOM 572 C CA . GLY A 1 77 ? 22.806 19.744 -21.401 1.00 86.12 77 GLY A CA 1
ATOM 573 C C . GLY A 1 77 ? 21.775 20.806 -20.979 1.00 86.12 77 GLY A C 1
ATOM 574 O O . GLY A 1 77 ? 21.817 21.262 -19.842 1.00 86.12 77 GLY A O 1
ATOM 575 N N . ASP A 1 78 ? 20.817 21.146 -21.847 1.00 87.12 78 ASP A N 1
ATOM 576 C CA . ASP A 1 78 ? 19.879 22.267 -21.670 1.00 87.12 78 ASP A CA 1
ATOM 577 C C . ASP A 1 78 ? 18.457 21.815 -21.279 1.00 87.12 78 ASP A C 1
ATOM 579 O O . ASP A 1 78 ? 17.487 22.554 -21.464 1.00 87.12 78 ASP A O 1
ATOM 583 N N . CYS A 1 79 ? 18.289 20.586 -20.778 1.00 91.94 79 CYS A N 1
ATOM 584 C CA . CYS A 1 79 ? 16.968 20.123 -20.353 1.00 91.94 79 CYS A CA 1
ATOM 585 C C . CYS A 1 79 ? 16.507 20.911 -19.123 1.00 91.94 79 CYS A C 1
ATOM 587 O O . CYS A 1 79 ? 17.275 21.097 -18.180 1.00 91.94 79 CYS A O 1
ATOM 589 N N . SER A 1 80 ? 15.263 21.392 -19.130 1.00 92.50 80 SER A N 1
ATOM 590 C CA . SER A 1 80 ? 14.705 22.070 -17.963 1.00 92.50 80 SER A CA 1
ATOM 591 C C . SER A 1 80 ? 14.364 21.051 -16.860 1.00 92.50 80 SER A C 1
ATOM 593 O O . SER A 1 80 ? 14.064 19.892 -17.174 1.00 92.50 80 SER A O 1
ATOM 595 N N . PRO A 1 81 ? 14.323 21.455 -15.575 1.00 87.38 81 PRO A N 1
ATOM 596 C CA . PRO A 1 81 ? 13.865 20.569 -14.505 1.00 87.38 81 PRO A CA 1
ATOM 597 C C . PRO A 1 81 ? 12.451 20.024 -14.743 1.00 87.38 81 PRO A C 1
ATOM 599 O O . PRO A 1 81 ? 12.198 18.863 -14.444 1.00 87.38 81 PRO A O 1
ATOM 602 N N . ALA A 1 82 ? 11.556 20.827 -15.332 1.00 88.44 82 ALA A N 1
ATOM 603 C CA . ALA A 1 82 ? 10.190 20.418 -15.666 1.00 88.44 82 ALA A CA 1
ATOM 604 C C . ALA A 1 82 ? 10.142 19.383 -16.806 1.00 88.44 82 ALA A C 1
ATOM 606 O O . ALA A 1 82 ? 9.371 18.431 -16.741 1.00 88.44 82 ALA A O 1
ATOM 607 N N . ASP A 1 83 ? 10.980 19.526 -17.838 1.00 92.25 83 ASP A N 1
ATOM 608 C CA . ASP A 1 83 ? 11.018 18.565 -18.949 1.00 92.25 83 ASP A CA 1
ATOM 609 C C . ASP A 1 83 ? 11.739 17.259 -18.571 1.00 92.25 83 ASP A C 1
ATOM 611 O O . ASP A 1 83 ? 11.320 16.182 -18.998 1.00 92.25 83 ASP A O 1
ATOM 615 N N . THR A 1 84 ? 12.784 17.332 -17.737 1.00 91.44 84 THR A N 1
ATOM 616 C CA . THR A 1 84 ? 13.435 16.151 -17.132 1.00 91.44 84 THR A CA 1
ATOM 617 C C . THR A 1 84 ? 12.399 15.356 -16.360 1.00 91.44 84 THR A C 1
ATOM 619 O O . THR A 1 84 ? 12.157 14.182 -16.596 1.00 91.44 84 THR A O 1
ATOM 622 N N . THR A 1 85 ? 11.687 16.063 -15.506 1.00 86.44 85 THR A N 1
ATOM 623 C CA . THR A 1 85 ? 10.600 15.545 -14.706 1.00 86.44 85 THR A CA 1
ATOM 624 C C . THR A 1 85 ? 9.490 14.875 -15.484 1.00 86.44 85 THR A C 1
ATOM 626 O O . THR A 1 85 ? 9.004 13.836 -15.046 1.00 86.44 85 THR A O 1
ATOM 629 N N . ALA A 1 86 ? 9.065 15.484 -16.593 1.00 90.38 86 ALA A N 1
ATOM 630 C CA . ALA A 1 86 ? 7.991 14.960 -17.427 1.00 90.38 86 ALA A CA 1
ATOM 631 C C . ALA A 1 86 ? 8.396 13.639 -18.101 1.00 90.38 86 ALA A C 1
ATOM 633 O O . ALA A 1 86 ? 7.560 12.958 -18.697 1.00 90.38 86 ALA A O 1
ATOM 634 N N . SER A 1 87 ? 9.683 13.288 -18.008 1.00 92.94 87 SER A N 1
ATOM 635 C CA . SER A 1 87 ? 10.212 11.997 -18.416 1.00 92.94 87 SER A CA 1
ATOM 636 C C . SER A 1 87 ? 10.019 10.920 -17.337 1.00 92.94 87 SER A C 1
ATOM 638 O O . SER A 1 87 ? 10.106 9.753 -17.685 1.00 92.94 87 SER A O 1
ATOM 640 N N . LYS A 1 88 ? 9.698 11.232 -16.069 1.00 90.38 88 LYS A N 1
ATOM 641 C CA . LYS A 1 88 ? 9.442 10.200 -15.038 1.00 90.38 88 LYS A CA 1
ATOM 642 C C . LYS A 1 88 ? 8.376 9.194 -15.503 1.00 90.38 88 LYS A C 1
ATOM 644 O O . LYS A 1 88 ? 7.383 9.576 -16.126 1.00 90.38 88 LYS A O 1
ATOM 649 N N . GLY A 1 89 ? 8.610 7.907 -15.250 1.00 91.88 89 GLY A N 1
ATOM 650 C CA . GLY A 1 89 ? 7.743 6.799 -15.651 1.00 91.88 89 GLY A CA 1
ATOM 651 C C . GLY A 1 89 ? 7.672 6.553 -17.165 1.00 91.88 89 GLY A C 1
ATOM 652 O O . GLY A 1 89 ? 6.889 5.716 -17.611 1.00 91.88 89 GLY A O 1
ATOM 653 N N . LYS A 1 90 ? 8.446 7.268 -17.997 1.00 95.31 90 LYS A N 1
ATOM 654 C CA . LYS A 1 90 ? 8.479 7.054 -19.452 1.00 95.31 90 LYS A CA 1
ATOM 655 C C . LYS A 1 90 ? 9.474 5.964 -19.829 1.00 95.31 90 LYS A C 1
ATOM 657 O O . LYS A 1 90 ? 10.538 5.840 -19.231 1.00 95.31 90 LYS A O 1
ATOM 662 N N . VAL A 1 91 ? 9.130 5.184 -20.853 1.00 97.00 91 VAL A N 1
ATOM 663 C CA . VAL A 1 91 ? 9.907 4.014 -21.282 1.00 97.00 91 VAL A CA 1
ATOM 664 C C . VAL A 1 91 ? 11.226 4.435 -21.938 1.00 97.00 91 VAL A C 1
ATOM 666 O O . VAL A 1 91 ? 11.254 5.290 -22.826 1.00 97.00 91 VAL A O 1
ATOM 669 N N . ILE A 1 92 ? 12.328 3.796 -21.537 1.00 95.62 92 ILE A N 1
ATOM 670 C CA . ILE A 1 92 ? 13.666 3.999 -22.103 1.00 95.62 92 ILE A CA 1
ATOM 671 C C . ILE A 1 92 ? 13.819 3.138 -23.356 1.00 95.62 92 ILE A C 1
ATOM 673 O O . ILE A 1 92 ? 13.848 1.913 -23.289 1.00 95.62 92 ILE A O 1
ATOM 677 N N . GLY A 1 93 ? 13.982 3.759 -24.520 1.00 93.88 93 GLY A N 1
ATOM 678 C CA . GLY A 1 93 ? 14.367 3.098 -25.768 1.00 93.88 93 GLY A CA 1
ATOM 679 C C . GLY A 1 93 ? 13.384 2.026 -26.242 1.00 93.88 93 GLY A C 1
ATOM 680 O O . GLY A 1 93 ? 13.813 1.045 -26.851 1.00 93.88 93 GLY A O 1
ATOM 681 N N . GLY A 1 94 ? 12.093 2.169 -25.919 1.00 94.81 94 GLY A N 1
ATOM 682 C CA . GLY A 1 94 ? 11.062 1.165 -26.196 1.00 94.81 94 GLY A CA 1
ATOM 683 C C . GLY A 1 94 ? 11.265 -0.168 -25.459 1.00 94.81 94 GLY A C 1
ATOM 684 O O . GLY A 1 94 ? 10.760 -1.199 -25.908 1.00 94.81 94 GLY A O 1
ATOM 685 N N . ARG A 1 95 ? 12.042 -0.183 -24.369 1.00 96.00 95 ARG A N 1
ATOM 686 C CA . ARG A 1 95 ? 12.369 -1.384 -23.590 1.00 96.00 95 ARG A CA 1
ATOM 687 C C . ARG A 1 95 ? 11.223 -1.757 -22.661 1.00 96.00 95 ARG A C 1
ATOM 689 O O . ARG A 1 95 ? 11.164 -1.349 -21.507 1.00 96.00 95 ARG A O 1
ATOM 696 N N . GLN A 1 96 ? 10.319 -2.560 -23.195 1.00 97.62 96 GLN A N 1
ATOM 697 C CA . GLN A 1 96 ? 9.161 -3.091 -22.490 1.00 97.62 96 GLN A CA 1
ATOM 698 C C . GLN A 1 96 ? 8.830 -4.497 -22.994 1.00 97.62 96 GLN A C 1
ATOM 700 O O . GLN A 1 96 ? 9.241 -4.903 -24.087 1.00 97.62 96 GLN A O 1
ATOM 705 N N . GLY A 1 97 ? 8.062 -5.243 -22.212 1.00 97.44 97 GLY A N 1
ATOM 706 C CA . GLY A 1 97 ? 7.574 -6.564 -22.575 1.00 97.44 97 GLY A CA 1
ATOM 707 C C . GLY A 1 97 ? 6.306 -6.924 -21.813 1.00 97.44 97 GLY A C 1
ATOM 708 O O . GLY A 1 97 ? 5.636 -6.074 -21.238 1.00 97.44 97 GLY A O 1
ATOM 709 N N . THR A 1 98 ? 5.944 -8.206 -21.824 1.00 97.12 98 THR A N 1
ATOM 710 C CA . THR A 1 98 ? 4.779 -8.676 -21.067 1.00 97.12 98 THR A CA 1
ATOM 711 C C . THR A 1 98 ? 5.003 -8.458 -19.573 1.00 97.12 98 THR A C 1
ATOM 713 O O . THR A 1 98 ? 5.869 -9.111 -18.987 1.00 97.12 98 THR A O 1
ATOM 716 N N . ASN A 1 99 ? 4.191 -7.581 -18.979 1.00 97.12 99 ASN A N 1
ATOM 717 C CA . ASN A 1 99 ? 4.159 -7.254 -17.553 1.00 97.12 99 ASN A CA 1
ATOM 718 C C . ASN A 1 99 ? 5.443 -6.603 -17.003 1.00 97.12 99 ASN A C 1
ATOM 720 O O . ASN A 1 99 ? 5.706 -6.688 -15.803 1.00 97.12 99 ASN A O 1
ATOM 724 N N . TRP A 1 100 ? 6.272 -5.995 -17.856 1.00 98.12 100 TRP A N 1
ATOM 725 C CA . TRP A 1 100 ? 7.423 -5.221 -17.393 1.00 98.12 100 TRP A CA 1
ATOM 726 C C . TRP A 1 100 ? 7.798 -4.093 -18.354 1.00 98.12 100 TRP A C 1
ATOM 728 O O . TRP A 1 100 ? 7.606 -4.203 -19.568 1.00 98.12 100 TRP A O 1
ATOM 738 N N . GLN A 1 101 ? 8.412 -3.048 -17.811 1.00 98.00 101 GLN A N 1
ATOM 739 C CA . GLN A 1 101 ? 8.972 -1.927 -18.563 1.00 98.00 101 GLN A CA 1
ATOM 740 C C . GLN A 1 101 ? 10.237 -1.392 -17.887 1.00 98.00 101 GLN A C 1
ATOM 742 O O . GLN A 1 101 ? 10.369 -1.471 -16.670 1.00 98.00 101 GLN A O 1
ATOM 747 N N . LEU A 1 102 ? 11.180 -0.884 -18.680 1.00 97.38 102 LEU A N 1
ATOM 748 C CA . LEU A 1 102 ? 12.306 -0.085 -18.202 1.00 97.38 102 LEU A CA 1
ATOM 749 C C . LEU A 1 102 ? 11.939 1.387 -18.376 1.00 97.38 102 LEU A C 1
ATOM 751 O O . LEU A 1 102 ? 11.826 1.860 -19.511 1.00 97.38 102 LEU A O 1
ATOM 755 N N . THR A 1 103 ? 11.761 2.097 -17.274 1.00 97.00 103 THR A N 1
ATOM 756 C CA . THR A 1 103 ? 11.381 3.506 -17.246 1.00 97.00 103 THR A CA 1
ATOM 757 C C . THR A 1 103 ? 12.471 4.369 -16.634 1.00 97.00 103 THR A C 1
ATOM 759 O O . THR A 1 103 ? 13.526 3.885 -16.213 1.00 97.00 103 THR A O 1
ATOM 762 N N . THR A 1 104 ? 12.247 5.675 -16.682 1.00 94.88 104 THR A N 1
ATOM 763 C CA . THR A 1 104 ? 13.085 6.661 -16.011 1.00 94.88 104 THR A CA 1
ATOM 764 C C . THR A 1 104 ? 12.453 7.137 -14.719 1.00 94.88 104 THR A C 1
ATOM 766 O O . THR A 1 104 ? 11.292 7.535 -14.724 1.00 94.88 104 THR A O 1
ATOM 769 N N . ASP A 1 105 ? 13.261 7.220 -13.675 1.00 92.62 105 ASP A N 1
ATOM 770 C CA . ASP A 1 105 ? 12.977 7.944 -12.445 1.00 92.62 105 ASP A CA 1
ATOM 771 C C . ASP A 1 105 ? 13.784 9.257 -12.391 1.00 92.62 105 ASP A C 1
ATOM 773 O O . ASP A 1 105 ? 14.637 9.507 -13.249 1.00 92.62 105 ASP A O 1
ATOM 777 N N . VAL A 1 106 ? 13.498 10.136 -11.430 1.00 86.94 106 VAL A N 1
ATOM 778 C CA . VAL A 1 106 ? 14.099 11.474 -11.316 1.00 86.94 106 VAL A CA 1
ATOM 779 C C . VAL A 1 106 ? 14.595 11.705 -9.888 1.00 86.94 106 VAL A C 1
ATOM 781 O O . VAL A 1 106 ? 13.830 12.158 -9.039 1.00 86.94 106 VAL A O 1
ATOM 784 N N . LEU A 1 107 ? 15.888 11.470 -9.639 1.00 71.69 107 LEU A N 1
ATOM 785 C CA . LEU A 1 107 ? 16.521 11.797 -8.351 1.00 71.69 107 LEU A CA 1
ATOM 786 C C . LEU A 1 107 ? 17.151 13.199 -8.321 1.00 71.69 107 LEU A C 1
ATOM 788 O O . LEU A 1 107 ? 17.094 13.896 -7.317 1.00 71.69 107 LEU A O 1
ATOM 792 N N . GLU A 1 108 ? 17.768 13.646 -9.417 1.00 77.75 108 GLU A N 1
ATOM 793 C CA . GLU A 1 108 ? 18.530 14.903 -9.445 1.00 77.75 108 GLU A CA 1
ATOM 794 C C . GLU A 1 108 ? 18.126 15.795 -10.630 1.00 77.75 108 GLU A C 1
ATOM 796 O O . GLU A 1 108 ? 17.686 15.320 -11.684 1.00 77.75 108 GLU A O 1
ATOM 801 N N . ARG A 1 109 ? 18.347 17.112 -10.500 1.00 77.00 109 ARG A N 1
ATOM 802 C CA . ARG A 1 109 ? 18.010 18.081 -11.551 1.00 77.00 109 ARG A CA 1
ATOM 803 C C . ARG A 1 109 ? 18.733 17.699 -12.831 1.00 77.00 109 ARG A C 1
ATOM 805 O O . ARG A 1 109 ? 19.960 17.740 -12.893 1.00 77.00 109 ARG A O 1
ATOM 812 N N . ASN A 1 110 ? 17.958 17.430 -13.876 1.00 85.38 110 ASN A N 1
ATOM 813 C CA . ASN A 1 110 ? 18.438 17.112 -15.223 1.00 85.38 110 ASN A CA 1
ATOM 814 C C . ASN A 1 110 ? 19.135 15.750 -15.373 1.00 85.38 110 ASN A C 1
ATOM 816 O O . ASN A 1 110 ? 19.799 15.522 -16.390 1.00 85.38 110 ASN A O 1
ATOM 820 N N . ILE A 1 111 ? 18.972 14.851 -14.400 1.00 91.12 111 ILE A N 1
ATOM 821 C CA . ILE A 1 111 ? 19.449 13.468 -14.459 1.00 91.12 111 ILE A CA 1
ATOM 822 C C . ILE A 1 111 ? 18.251 12.542 -14.265 1.00 91.12 111 ILE A C 1
ATOM 824 O O . ILE A 1 111 ? 17.413 12.774 -13.397 1.00 91.12 111 ILE A O 1
ATOM 828 N N . LEU A 1 112 ? 18.179 11.500 -15.087 1.00 94.19 112 LEU A N 1
ATOM 829 C CA . LEU A 1 112 ? 17.227 10.411 -14.905 1.00 94.19 112 LEU A CA 1
ATOM 830 C C . LEU A 1 112 ? 17.962 9.171 -14.414 1.00 94.19 112 LEU A C 1
ATOM 832 O O . LEU A 1 112 ? 19.050 8.872 -14.908 1.00 94.19 112 LEU A O 1
ATOM 836 N N . ASP A 1 113 ? 17.356 8.426 -13.505 1.00 94.75 113 ASP A N 1
ATOM 837 C CA . ASP A 1 113 ? 17.817 7.093 -13.126 1.00 94.75 113 ASP A CA 1
ATOM 838 C C . ASP A 1 113 ? 16.982 6.037 -13.848 1.00 94.75 113 ASP A C 1
ATOM 840 O O . ASP A 1 113 ? 15.834 6.277 -14.215 1.00 94.75 113 ASP A O 1
ATOM 844 N N . ALA A 1 114 ? 17.565 4.873 -14.122 1.00 95.00 114 ALA A N 1
ATOM 845 C CA . ALA A 1 114 ? 16.822 3.778 -14.732 1.00 95.00 114 ALA A CA 1
ATOM 846 C C . ALA A 1 114 ? 16.120 2.933 -13.662 1.00 95.00 114 ALA A C 1
ATOM 848 O O . ALA A 1 114 ? 16.731 2.527 -12.668 1.00 95.00 114 ALA A O 1
ATOM 849 N N . GLU A 1 115 ? 14.871 2.571 -13.927 1.00 96.44 115 GLU A N 1
ATOM 850 C CA . GLU A 1 115 ? 14.088 1.672 -13.084 1.00 96.44 115 GLU A CA 1
ATOM 851 C C . GLU A 1 115 ? 13.401 0.600 -13.943 1.00 96.44 115 GLU A C 1
ATOM 853 O O . GLU A 1 115 ? 12.900 0.872 -15.032 1.00 96.44 115 GLU A O 1
ATOM 858 N N . TYR A 1 116 ? 13.388 -0.649 -13.482 1.00 97.94 116 TYR A N 1
ATOM 859 C CA . TYR A 1 116 ? 12.511 -1.665 -14.059 1.00 97.94 116 TYR A CA 1
ATOM 860 C C . TYR A 1 116 ? 11.248 -1.776 -13.222 1.00 97.94 116 TYR A C 1
ATOM 862 O O . TYR A 1 116 ? 11.329 -2.093 -12.039 1.00 97.94 116 TYR A O 1
ATOM 870 N N . ILE A 1 117 ? 10.096 -1.631 -13.861 1.00 97.75 117 ILE A N 1
ATOM 871 C CA . ILE A 1 117 ? 8.788 -1.830 -13.249 1.00 97.75 117 ILE A CA 1
ATOM 872 C C . ILE A 1 117 ? 8.232 -3.178 -13.700 1.00 97.75 117 ILE A C 1
ATOM 874 O O . ILE A 1 117 ? 8.158 -3.458 -14.897 1.00 97.75 117 ILE A O 1
ATOM 878 N N . LEU A 1 118 ? 7.825 -4.009 -12.743 1.00 97.94 118 LEU A N 1
ATOM 879 C CA . LEU A 1 118 ? 6.922 -5.135 -12.945 1.00 97.94 118 LEU A CA 1
ATOM 880 C C . LEU A 1 118 ? 5.499 -4.650 -12.674 1.00 97.94 118 LEU A C 1
ATOM 882 O O . LEU A 1 118 ? 5.199 -4.190 -11.575 1.00 97.94 118 LEU A O 1
ATOM 886 N N . ASP A 1 119 ? 4.650 -4.751 -13.689 1.00 95.69 119 ASP A N 1
ATOM 887 C CA . ASP A 1 119 ? 3.344 -4.096 -13.725 1.00 95.69 119 ASP A CA 1
ATOM 888 C C . ASP A 1 119 ? 2.317 -4.801 -12.816 1.00 95.69 119 ASP A C 1
ATOM 890 O O . ASP A 1 119 ? 1.798 -5.873 -13.142 1.00 95.69 119 ASP A O 1
ATOM 894 N N . GLY A 1 120 ? 2.008 -4.192 -11.668 1.00 94.44 120 GLY A N 1
ATOM 895 C CA . GLY A 1 120 ? 1.060 -4.715 -10.684 1.00 94.44 120 GLY A CA 1
ATOM 896 C C . GLY A 1 120 ? -0.396 -4.643 -11.138 1.00 94.44 120 GLY A C 1
ATOM 897 O O . GLY A 1 120 ? -1.247 -5.363 -10.600 1.00 94.44 120 GLY A O 1
ATOM 898 N N . THR A 1 121 ? -0.706 -3.843 -12.163 1.00 90.75 121 THR A N 1
ATOM 899 C CA . THR A 1 121 ? -2.046 -3.785 -12.758 1.00 90.75 121 THR A CA 1
ATOM 900 C C . THR A 1 121 ? -2.391 -5.091 -13.484 1.00 90.75 121 THR A C 1
ATOM 902 O O . THR A 1 121 ? -3.548 -5.531 -13.467 1.00 90.75 121 THR A O 1
ATOM 905 N N . THR A 1 122 ? -1.384 -5.734 -14.086 1.00 94.31 122 THR A N 1
ATOM 906 C CA . THR A 1 122 ? -1.521 -6.951 -14.898 1.00 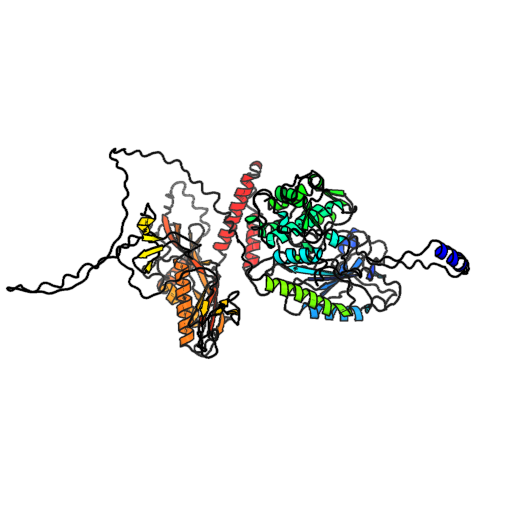94.31 122 THR A CA 1
ATOM 907 C C . THR A 1 122 ? -1.064 -8.208 -14.163 1.00 94.31 122 THR A C 1
ATOM 909 O O . THR A 1 122 ? -1.690 -9.262 -14.310 1.00 94.31 122 THR A O 1
ATOM 912 N N . ILE A 1 123 ? -0.026 -8.120 -13.330 1.00 95.69 123 ILE A N 1
ATOM 913 C CA . ILE A 1 123 ? 0.470 -9.239 -12.525 1.00 95.69 123 ILE A CA 1
ATOM 914 C C . ILE A 1 123 ? -0.471 -9.476 -11.353 1.00 95.69 123 ILE A C 1
ATOM 916 O O . ILE A 1 123 ? -0.595 -8.641 -10.462 1.00 95.69 123 ILE A O 1
ATOM 920 N N . LYS A 1 124 ? -1.081 -10.663 -11.305 1.00 94.81 124 LYS A N 1
ATOM 921 C CA . LYS A 1 124 ? -1.923 -11.089 -10.180 1.00 94.81 124 LYS A CA 1
ATOM 922 C C . LYS A 1 124 ? -1.200 -12.071 -9.276 1.00 94.81 124 LYS A C 1
ATOM 924 O O . LYS A 1 124 ? -0.529 -12.990 -9.753 1.00 94.81 124 LYS A O 1
ATOM 929 N N . ILE A 1 125 ? -1.357 -11.889 -7.968 1.00 95.12 125 ILE A N 1
ATOM 930 C CA . ILE A 1 125 ? -0.710 -12.726 -6.955 1.00 95.12 125 ILE A CA 1
ATOM 931 C C . ILE A 1 125 ? -1.076 -14.196 -7.177 1.00 95.12 125 ILE A C 1
ATOM 933 O O . ILE A 1 125 ? -2.241 -14.536 -7.374 1.00 95.12 125 ILE A O 1
ATOM 937 N N . GLY A 1 126 ? -0.081 -15.080 -7.131 1.00 94.00 126 GLY A N 1
ATOM 938 C CA . GLY A 1 126 ? -0.227 -16.526 -7.287 1.00 94.00 126 GLY A CA 1
ATOM 939 C C . GLY A 1 126 ? -0.321 -17.012 -8.735 1.00 94.00 126 GLY A C 1
ATOM 940 O O . GLY A 1 126 ? -0.417 -18.221 -8.948 1.00 94.00 126 GLY A O 1
ATOM 941 N N . SER A 1 127 ? -0.271 -16.115 -9.726 1.00 95.25 127 SER A N 1
ATOM 942 C CA . SER A 1 127 ? -0.192 -16.476 -11.153 1.00 95.25 127 SER A CA 1
ATOM 943 C C . SER A 1 127 ? 1.194 -16.996 -11.561 1.00 95.25 127 SER A C 1
ATOM 945 O O . SER A 1 127 ? 1.330 -17.713 -12.557 1.00 95.25 127 SER A O 1
ATOM 947 N N . GLY A 1 128 ? 2.235 -16.631 -10.800 1.00 94.75 128 GLY A N 1
ATOM 948 C CA . GLY A 1 128 ? 3.635 -16.849 -11.159 1.00 94.75 128 GLY A CA 1
ATOM 949 C C . GLY A 1 128 ? 4.136 -15.933 -12.284 1.00 94.75 128 GLY A C 1
ATOM 950 O O . GLY A 1 128 ? 5.244 -16.138 -12.786 1.00 94.75 128 GLY A O 1
ATOM 951 N N . ASP A 1 129 ? 3.349 -14.939 -12.706 1.00 97.19 129 ASP A N 1
ATOM 952 C CA . ASP A 1 129 ? 3.733 -14.017 -13.778 1.00 97.19 129 ASP A CA 1
ATOM 953 C C . ASP A 1 129 ? 4.798 -13.014 -13.333 1.00 97.19 129 ASP A C 1
ATOM 955 O O . ASP A 1 129 ? 5.654 -12.651 -14.138 1.00 97.19 129 ASP A O 1
ATOM 959 N N . ALA A 1 130 ? 4.840 -12.666 -12.044 1.00 96.81 130 ALA A N 1
ATOM 960 C CA . ALA A 1 130 ? 5.871 -11.799 -11.477 1.00 96.81 130 ALA A CA 1
ATOM 961 C C . ALA A 1 130 ? 7.281 -12.374 -11.699 1.00 96.81 130 ALA A C 1
ATOM 963 O O . ALA A 1 130 ? 8.189 -11.696 -12.179 1.00 96.81 130 ALA A O 1
ATOM 964 N N . ALA A 1 131 ? 7.459 -13.669 -11.429 1.00 97.44 131 ALA A N 1
ATOM 965 C CA . ALA A 1 131 ? 8.726 -14.365 -11.630 1.00 97.44 131 ALA A CA 1
ATOM 966 C C . ALA A 1 131 ? 9.143 -14.430 -13.109 1.00 97.44 131 ALA A C 1
ATOM 968 O O . ALA A 1 131 ? 10.331 -14.324 -13.426 1.00 97.44 131 ALA A O 1
ATOM 969 N N . LYS A 1 132 ? 8.173 -14.597 -14.020 1.00 98.25 132 LYS A N 1
ATOM 970 C CA . LYS A 1 132 ? 8.417 -14.599 -15.472 1.00 98.25 132 LYS A CA 1
ATOM 971 C C . LYS A 1 132 ? 8.830 -13.212 -15.959 1.00 98.25 132 LYS A C 1
ATOM 973 O O . LYS A 1 132 ? 9.791 -13.110 -16.718 1.00 98.25 132 LYS A O 1
ATOM 978 N N . ALA A 1 133 ? 8.147 -12.166 -15.495 1.00 98.25 133 ALA A N 1
ATOM 979 C CA . ALA A 1 133 ? 8.468 -10.781 -15.816 1.00 98.25 133 ALA A CA 1
ATOM 980 C C . ALA A 1 133 ? 9.870 -10.412 -15.300 1.00 98.25 133 ALA A C 1
ATOM 982 O O . ALA A 1 133 ? 10.703 -9.934 -16.066 1.00 98.25 133 ALA A O 1
ATOM 983 N N . ALA A 1 134 ? 10.204 -10.789 -14.061 1.00 98.38 134 ALA A N 1
ATOM 984 C CA . ALA A 1 134 ? 11.551 -10.638 -13.509 1.00 98.38 134 ALA A CA 1
ATOM 985 C C . ALA A 1 134 ? 12.622 -11.359 -14.351 1.00 98.38 134 ALA A C 1
ATOM 987 O O . ALA A 1 134 ? 13.691 -10.808 -14.603 1.00 98.38 134 ALA A O 1
ATOM 988 N N . ALA A 1 135 ? 12.351 -12.581 -14.822 1.00 98.31 135 ALA A N 1
ATOM 989 C CA . ALA A 1 135 ? 13.277 -13.309 -15.692 1.00 98.31 135 ALA A CA 1
ATOM 990 C C . ALA A 1 135 ? 13.469 -12.611 -17.050 1.00 98.31 135 ALA A C 1
ATOM 992 O O . ALA A 1 135 ? 14.583 -12.590 -17.580 1.00 98.31 135 ALA A O 1
ATOM 993 N N . ALA A 1 136 ? 12.404 -12.020 -17.599 1.00 98.25 136 ALA A N 1
ATOM 994 C CA . ALA A 1 136 ? 12.463 -11.240 -18.829 1.00 98.25 136 ALA A CA 1
ATOM 995 C C . ALA A 1 136 ? 13.279 -9.950 -18.649 1.00 98.25 136 ALA A C 1
ATOM 997 O O . ALA A 1 136 ? 14.130 -9.669 -19.488 1.00 98.25 136 ALA A O 1
ATOM 998 N N . VAL A 1 137 ? 13.119 -9.247 -17.523 1.00 97.88 137 VAL A N 1
ATOM 999 C CA . VAL A 1 137 ? 13.956 -8.095 -17.142 1.00 97.88 137 VAL A CA 1
ATOM 1000 C C . VAL A 1 137 ? 15.437 -8.475 -17.071 1.00 97.88 137 VAL A C 1
ATOM 1002 O O . VAL A 1 137 ? 16.290 -7.772 -17.607 1.00 97.88 137 VAL A O 1
ATOM 1005 N N . VAL A 1 138 ? 15.776 -9.621 -16.468 1.00 96.88 138 VAL A N 1
ATOM 1006 C CA . VAL A 1 138 ? 17.172 -10.098 -16.412 1.00 96.88 138 VAL A CA 1
ATOM 1007 C C . VAL A 1 138 ? 17.739 -10.343 -17.811 1.00 96.88 138 VAL A C 1
ATOM 1009 O O . VAL A 1 138 ? 18.887 -9.984 -18.085 1.00 96.88 138 VAL A O 1
ATOM 1012 N N . ALA A 1 139 ? 16.946 -10.945 -18.701 1.00 96.56 139 ALA A N 1
ATOM 1013 C CA . ALA A 1 139 ? 17.341 -11.161 -20.088 1.00 96.56 139 ALA A CA 1
ATOM 1014 C C . ALA A 1 139 ? 17.505 -9.835 -20.850 1.00 96.56 139 ALA A C 1
ATOM 1016 O O . ALA A 1 139 ? 18.445 -9.695 -21.636 1.00 96.56 139 ALA A O 1
ATOM 1017 N N . ASP A 1 140 ? 16.629 -8.863 -20.593 1.00 95.75 140 ASP A N 1
ATOM 1018 C CA . ASP A 1 140 ? 16.680 -7.545 -21.212 1.00 95.75 140 ASP A CA 1
ATOM 1019 C C . ASP A 1 140 ? 17.914 -6.747 -20.779 1.00 95.75 140 ASP A C 1
ATOM 1021 O O . ASP A 1 140 ? 18.672 -6.283 -21.633 1.00 95.75 140 ASP A O 1
ATOM 1025 N N . LEU A 1 141 ? 18.197 -6.686 -19.475 1.00 93.75 141 LEU A N 1
ATOM 1026 C CA . LEU A 1 141 ? 19.376 -6.006 -18.940 1.00 93.75 141 LEU A CA 1
ATOM 1027 C C . LEU A 1 141 ? 20.679 -6.614 -19.477 1.00 93.75 141 LEU A C 1
ATOM 1029 O O . LEU A 1 141 ? 21.601 -5.881 -19.832 1.00 93.75 141 LEU A O 1
ATOM 1033 N N . ALA A 1 142 ? 20.749 -7.945 -19.590 1.00 91.88 142 ALA A N 1
ATOM 1034 C CA . ALA A 1 142 ? 21.903 -8.628 -20.174 1.00 91.88 142 ALA A CA 1
ATOM 1035 C C . ALA A 1 142 ? 22.088 -8.317 -21.671 1.00 91.88 142 ALA A C 1
ATOM 1037 O O . ALA A 1 142 ? 23.219 -8.318 -22.159 1.00 91.88 142 ALA A O 1
ATOM 1038 N N . LYS A 1 143 ? 20.988 -8.063 -22.395 1.00 91.12 143 LYS A N 1
ATOM 1039 C CA . LYS A 1 143 ? 20.997 -7.666 -23.808 1.00 91.12 143 LYS A CA 1
ATOM 1040 C C . LYS A 1 143 ? 21.349 -6.189 -23.987 1.00 91.12 143 LYS A C 1
ATOM 1042 O O . LYS A 1 143 ? 22.032 -5.868 -24.950 1.00 91.12 143 LYS A O 1
ATOM 1047 N N . TRP A 1 144 ? 20.854 -5.308 -23.117 1.00 89.62 144 TRP A N 1
ATOM 1048 C CA . TRP A 1 144 ? 21.151 -3.875 -23.158 1.00 89.62 144 TRP A CA 1
ATOM 1049 C C . TRP A 1 144 ? 22.599 -3.575 -22.808 1.00 89.62 144 TRP A C 1
ATOM 1051 O O . TRP A 1 144 ? 23.252 -2.829 -23.523 1.00 89.62 144 TRP A O 1
ATOM 1061 N N . ASP A 1 145 ? 23.056 -4.148 -21.693 1.00 86.31 145 ASP A N 1
ATOM 1062 C CA . ASP A 1 145 ? 24.351 -3.914 -21.068 1.00 86.31 145 ASP A CA 1
ATOM 1063 C C . ASP A 1 145 ? 24.845 -2.460 -21.204 1.00 86.31 145 ASP A C 1
ATOM 1065 O O . ASP A 1 145 ? 25.786 -2.201 -21.962 1.00 86.31 145 ASP A O 1
ATOM 1069 N N . PRO A 1 146 ? 24.245 -1.499 -20.471 1.00 84.25 146 PRO A N 1
ATOM 1070 C CA . PRO A 1 146 ? 24.522 -0.068 -20.653 1.00 84.25 146 PRO A CA 1
ATOM 1071 C C . PRO A 1 146 ? 26.008 0.297 -20.488 1.00 84.25 146 PRO A C 1
ATOM 1073 O O . PRO A 1 146 ? 26.457 1.307 -21.022 1.00 84.25 146 PRO A O 1
ATOM 1076 N N . SER A 1 147 ? 26.784 -0.575 -19.838 1.00 78.31 147 SER A N 1
ATOM 1077 C CA . SER A 1 147 ? 28.233 -0.476 -19.654 1.00 78.31 147 SER A CA 1
ATOM 1078 C C . SER A 1 147 ? 29.092 -0.780 -20.894 1.00 78.31 147 SER A C 1
ATOM 1080 O O . SER A 1 147 ? 30.262 -0.402 -20.941 1.00 78.31 147 SER A O 1
ATOM 1082 N N . LYS A 1 148 ? 28.572 -1.515 -21.889 1.00 74.06 148 LYS A N 1
ATOM 1083 C CA . LYS A 1 148 ? 29.361 -1.987 -23.044 1.00 74.06 148 LYS A CA 1
ATOM 1084 C C . LYS A 1 148 ? 29.317 -1.048 -24.241 1.00 74.06 148 LYS A C 1
ATOM 1086 O O . LYS A 1 148 ? 30.266 -1.034 -25.020 1.00 74.06 148 LYS A O 1
ATOM 1091 N N . GLU A 1 149 ? 28.250 -0.272 -24.395 1.00 62.50 149 GLU A N 1
ATOM 1092 C CA . GLU A 1 149 ? 27.992 0.529 -25.601 1.00 62.50 149 GLU A CA 1
ATOM 1093 C C . GLU A 1 149 ? 28.315 2.024 -25.423 1.00 62.50 149 GLU A C 1
ATOM 1095 O O . GLU A 1 149 ? 27.787 2.860 -26.144 1.00 62.50 149 GLU A O 1
ATOM 1100 N N . MET A 1 150 ? 29.208 2.380 -24.492 1.00 61.69 150 MET A N 1
ATOM 1101 C CA . MET A 1 150 ? 29.418 3.744 -23.966 1.00 61.69 150 MET A CA 1
ATOM 1102 C C . MET A 1 150 ? 29.957 4.825 -24.935 1.00 61.69 150 MET A C 1
ATOM 1104 O O . MET A 1 150 ? 30.525 5.811 -24.467 1.00 61.69 150 MET A O 1
ATOM 1108 N N . ASN A 1 151 ? 29.804 4.729 -26.266 1.00 58.03 151 ASN A N 1
ATOM 1109 C CA . ASN A 1 151 ? 30.037 5.916 -27.101 1.00 58.03 151 ASN A CA 1
ATOM 1110 C C . ASN A 1 151 ? 29.383 5.937 -28.503 1.00 58.03 151 ASN A C 1
ATOM 1112 O O . ASN A 1 151 ? 29.846 5.220 -29.395 1.00 58.03 151 ASN A O 1
ATOM 1116 N N . PRO A 1 152 ? 28.427 6.859 -28.750 1.00 58.38 152 PRO A N 1
ATOM 1117 C CA . PRO A 1 152 ? 27.478 7.410 -27.780 1.00 58.38 152 PRO A CA 1
ATOM 1118 C C . PRO A 1 152 ? 26.326 6.416 -27.572 1.00 58.38 152 PRO A C 1
ATOM 1120 O O . PRO A 1 152 ? 25.577 6.139 -28.509 1.00 58.38 152 PRO A O 1
ATOM 1123 N N . ASN A 1 153 ? 26.168 5.896 -26.347 1.00 79.06 153 ASN A N 1
ATOM 1124 C CA . ASN A 1 153 ? 24.980 5.120 -25.967 1.00 79.06 153 ASN A CA 1
ATOM 1125 C C . ASN A 1 153 ? 23.811 6.087 -25.734 1.00 79.06 153 ASN A C 1
ATOM 1127 O O . ASN A 1 153 ? 23.437 6.379 -24.597 1.00 79.06 153 ASN A O 1
ATOM 1131 N N . SER A 1 154 ? 23.324 6.692 -26.815 1.00 89.62 154 SER A N 1
ATOM 1132 C CA . SER A 1 154 ? 22.190 7.602 -26.762 1.00 89.62 154 SER A CA 1
ATOM 1133 C C . SER A 1 154 ? 20.892 6.805 -26.852 1.00 89.62 154 SER A C 1
ATOM 1135 O O . SER A 1 154 ? 20.720 6.016 -27.784 1.00 89.62 154 SER A O 1
ATOM 1137 N N . VAL A 1 155 ? 19.966 7.044 -25.935 1.00 92.44 155 VAL A N 1
ATOM 1138 C CA . VAL A 1 155 ? 18.645 6.416 -25.890 1.00 92.44 155 VAL A CA 1
ATOM 1139 C C . VAL A 1 155 ? 17.565 7.485 -25.987 1.00 92.44 155 VAL A C 1
ATOM 1141 O O . VAL A 1 155 ? 17.715 8.586 -25.464 1.00 92.44 155 VAL A O 1
ATOM 1144 N N . ASN A 1 156 ? 16.464 7.174 -26.662 1.00 95.44 156 ASN A N 1
ATOM 1145 C CA . ASN A 1 156 ? 15.274 8.016 -26.590 1.00 95.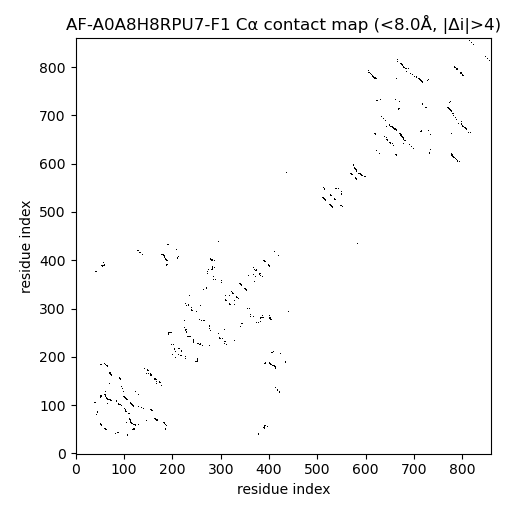44 156 ASN A CA 1
ATOM 1146 C C . ASN A 1 156 ? 14.420 7.564 -25.407 1.00 95.44 156 ASN A C 1
ATOM 1148 O O . ASN A 1 156 ? 14.285 6.367 -25.189 1.00 95.44 156 ASN A O 1
ATOM 1152 N N . VAL A 1 157 ? 13.831 8.503 -24.682 1.00 95.94 157 VAL A N 1
ATOM 1153 C CA . VAL A 1 157 ? 12.808 8.262 -23.664 1.00 95.94 157 VAL A CA 1
ATOM 1154 C C . VAL A 1 157 ? 11.455 8.639 -24.263 1.00 95.94 157 VAL A C 1
ATOM 1156 O O . VAL A 1 157 ? 11.306 9.720 -24.843 1.00 95.94 157 VAL A O 1
ATOM 1159 N N . ASP A 1 158 ? 10.481 7.740 -24.184 1.00 96.38 158 ASP A N 1
ATOM 1160 C CA . ASP A 1 158 ? 9.219 7.871 -24.910 1.00 96.38 158 ASP A CA 1
ATOM 1161 C C . ASP A 1 158 ? 8.450 9.140 -24.504 1.00 96.38 158 ASP A C 1
ATOM 1163 O O . ASP A 1 158 ? 8.154 9.384 -23.338 1.00 96.38 158 ASP A O 1
ATOM 1167 N N . GLY A 1 159 ? 8.141 9.988 -25.489 1.00 94.00 159 GLY A N 1
ATOM 1168 C CA . GLY A 1 159 ? 7.454 11.266 -25.268 1.00 94.00 159 GLY A CA 1
ATOM 1169 C C . GLY A 1 159 ? 8.294 12.362 -24.592 1.00 94.00 159 GLY A C 1
ATOM 1170 O O . GLY A 1 159 ? 7.803 13.482 -24.448 1.00 94.00 159 GLY A O 1
ATOM 1171 N N . ALA A 1 160 ? 9.551 12.097 -24.219 1.00 94.38 160 ALA A N 1
ATOM 1172 C CA . ALA A 1 160 ? 10.415 13.093 -23.594 1.00 94.38 160 ALA A CA 1
ATOM 1173 C C . ALA A 1 160 ? 10.853 14.181 -24.589 1.00 94.38 160 ALA A C 1
ATOM 1175 O O . ALA A 1 160 ? 11.275 13.898 -25.716 1.00 94.38 160 ALA A O 1
ATOM 1176 N N . LYS A 1 161 ? 10.818 15.446 -24.155 1.00 94.88 161 LYS A N 1
ATOM 1177 C CA . LYS A 1 161 ? 11.256 16.585 -24.983 1.00 94.88 161 LYS A CA 1
ATOM 1178 C C . LYS A 1 161 ? 12.774 16.676 -25.132 1.00 94.88 161 LYS A C 1
ATOM 1180 O O . LYS A 1 161 ? 13.253 17.185 -26.139 1.00 94.88 161 LYS A O 1
ATOM 1185 N N . CYS A 1 162 ? 13.522 16.176 -24.153 1.00 94.12 162 CYS A N 1
ATOM 1186 C CA . CYS A 1 162 ? 14.981 16.296 -24.089 1.00 94.12 162 CYS A CA 1
ATOM 1187 C C . CYS A 1 162 ? 15.725 15.139 -24.770 1.00 94.12 162 CYS A C 1
ATOM 1189 O O . CYS A 1 162 ? 16.851 14.818 -24.405 1.00 94.12 162 CYS A O 1
ATOM 1191 N N . ASN A 1 163 ? 15.094 14.503 -25.759 1.00 94.81 163 ASN A N 1
ATOM 1192 C CA . ASN A 1 163 ? 15.718 13.433 -26.521 1.00 94.81 163 ASN A CA 1
ATOM 1193 C C . ASN A 1 163 ? 16.817 13.951 -27.476 1.00 94.81 163 ASN A C 1
ATOM 1195 O O . ASN A 1 163 ? 16.650 15.014 -28.081 1.00 94.81 163 ASN A O 1
ATOM 1199 N N . PRO A 1 164 ? 17.888 13.166 -27.701 1.00 94.56 164 PRO A N 1
ATOM 1200 C CA . PRO A 1 164 ? 18.183 11.904 -27.025 1.00 94.56 164 PRO A CA 1
ATOM 1201 C C . PRO A 1 164 ? 18.823 12.121 -25.642 1.00 94.56 164 PRO A C 1
ATOM 1203 O O . PRO A 1 164 ? 19.475 13.133 -25.387 1.00 94.56 164 PRO A O 1
ATOM 1206 N N . TRP A 1 165 ? 18.696 11.123 -24.775 1.00 93.69 165 TRP A N 1
ATOM 1207 C CA . TRP A 1 165 ? 19.394 11.037 -23.496 1.00 93.69 165 TRP A CA 1
ATOM 1208 C C . TRP A 1 165 ? 20.668 10.200 -23.630 1.00 93.69 165 TRP A C 1
ATOM 1210 O O . TRP A 1 165 ? 20.734 9.278 -24.438 1.00 93.69 165 TRP A O 1
ATOM 1220 N N . MET A 1 166 ? 21.693 10.513 -22.848 1.00 92.19 166 MET A N 1
ATOM 1221 C CA . MET A 1 166 ? 22.995 9.846 -22.855 1.00 92.19 166 MET A CA 1
ATOM 1222 C C . MET A 1 166 ? 23.168 9.048 -21.572 1.00 92.19 166 MET A C 1
ATOM 1224 O O . MET A 1 166 ? 23.013 9.615 -20.497 1.00 92.19 166 MET A O 1
ATOM 1228 N N . VAL A 1 167 ? 23.562 7.777 -21.664 1.00 91.56 167 VAL A N 1
ATOM 1229 C CA . VAL A 1 167 ? 24.008 7.025 -20.479 1.00 91.56 167 VAL A CA 1
ATOM 1230 C C . VAL A 1 167 ? 25.293 7.666 -19.942 1.00 91.56 167 VAL A C 1
ATOM 1232 O O . VAL A 1 167 ? 26.324 7.645 -20.613 1.00 91.56 167 VAL A O 1
ATOM 1235 N N . THR A 1 168 ? 25.218 8.267 -18.756 1.00 89.44 168 THR A N 1
ATOM 1236 C CA . THR A 1 168 ? 26.328 8.953 -18.074 1.00 89.44 168 THR A CA 1
ATOM 1237 C C . THR A 1 168 ? 26.952 8.126 -16.950 1.00 89.44 168 THR A C 1
ATOM 1239 O O . THR A 1 168 ? 28.064 8.437 -16.541 1.00 89.44 168 THR A O 1
ATOM 1242 N N . 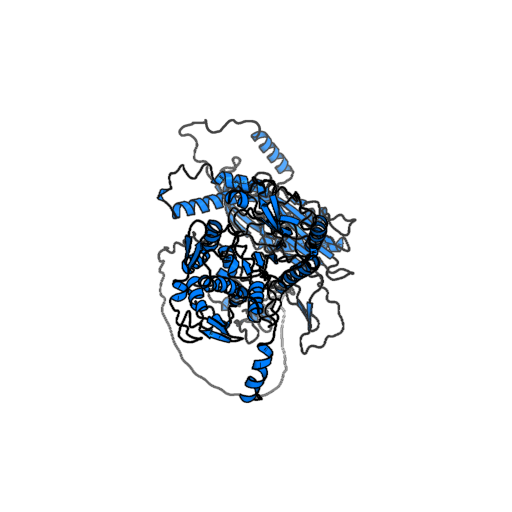ASP A 1 169 ? 26.262 7.091 -16.461 1.00 89.12 169 ASP A N 1
ATOM 1243 C CA . ASP A 1 169 ? 26.786 6.102 -15.504 1.00 89.12 169 ASP A CA 1
ATOM 1244 C C . ASP A 1 169 ? 26.305 4.691 -15.922 1.00 89.12 169 ASP A C 1
ATOM 1246 O O . ASP A 1 169 ? 25.168 4.586 -16.398 1.00 89.12 169 ASP A O 1
ATOM 1250 N N . PRO A 1 170 ? 27.117 3.615 -15.808 1.00 87.50 170 PRO A N 1
ATOM 1251 C CA . PRO A 1 170 ? 28.486 3.568 -15.278 1.00 87.50 170 PRO A CA 1
ATOM 1252 C C . PRO A 1 170 ? 29.496 4.369 -16.120 1.00 87.50 170 PRO A C 1
ATOM 1254 O O . PRO A 1 170 ? 29.420 4.349 -17.342 1.00 87.50 170 PRO A O 1
ATOM 1257 N N . GLU A 1 171 ? 30.481 5.021 -15.493 1.00 74.56 171 GLU A N 1
ATOM 1258 C CA . GLU A 1 171 ? 31.595 5.672 -16.223 1.00 74.56 171 GLU A CA 1
ATOM 1259 C C . GLU A 1 171 ? 32.579 4.664 -16.863 1.00 74.56 171 GLU A C 1
ATOM 1261 O O . GLU A 1 171 ? 33.247 4.965 -17.856 1.00 74.56 171 GLU A O 1
ATOM 1266 N N . GLU A 1 172 ? 32.698 3.461 -16.291 1.00 71.12 172 GLU A N 1
ATOM 1267 C CA . GLU A 1 172 ? 33.605 2.406 -16.755 1.00 71.12 172 GLU A CA 1
ATOM 1268 C C . GLU A 1 172 ? 32.840 1.174 -17.253 1.00 71.12 172 GLU A C 1
ATOM 1270 O O . GLU A 1 172 ? 31.834 0.753 -16.680 1.00 71.12 172 GLU A O 1
ATOM 1275 N N . ALA A 1 173 ? 33.369 0.537 -18.303 1.00 67.94 173 ALA A N 1
ATOM 1276 C CA . ALA A 1 173 ? 32.801 -0.698 -18.820 1.00 67.94 173 ALA A CA 1
ATOM 1277 C C . ALA A 1 173 ? 32.938 -1.802 -17.762 1.00 67.94 173 ALA A C 1
ATOM 1279 O O . ALA A 1 173 ? 34.041 -2.228 -17.417 1.00 67.94 173 ALA A O 1
ATOM 1280 N N . GLY A 1 174 ? 31.812 -2.291 -17.256 1.00 67.44 174 GLY A N 1
ATOM 1281 C CA . GLY A 1 174 ? 31.750 -3.303 -16.211 1.00 67.44 174 GLY A CA 1
ATOM 1282 C C . GLY A 1 174 ? 30.415 -4.032 -16.261 1.00 67.44 174 GLY A C 1
ATOM 1283 O O . GLY A 1 174 ? 29.380 -3.413 -16.440 1.00 67.44 174 GLY A O 1
ATOM 1284 N N . GLY A 1 175 ? 30.421 -5.360 -16.115 1.00 74.38 175 GLY A N 1
ATOM 1285 C CA . GLY A 1 175 ? 29.226 -6.168 -16.375 1.00 74.38 175 GLY A CA 1
ATOM 1286 C C . GLY A 1 175 ? 28.000 -5.719 -15.570 1.00 74.38 175 GLY A C 1
ATOM 1287 O O . GLY A 1 175 ? 28.000 -5.834 -14.342 1.00 74.38 175 GLY A O 1
ATOM 1288 N N . SER A 1 176 ? 26.948 -5.304 -16.280 1.00 79.56 176 SER A N 1
ATOM 1289 C CA . SER A 1 176 ? 25.632 -4.882 -15.759 1.00 79.56 176 SER A CA 1
ATOM 1290 C C . SER A 1 176 ? 24.988 -5.844 -14.754 1.00 79.56 176 SER A C 1
ATOM 1292 O O . SER A 1 176 ? 24.204 -5.434 -13.902 1.00 79.56 176 SER A O 1
ATOM 1294 N N . GLY A 1 177 ? 25.381 -7.121 -14.764 1.00 83.00 177 GLY A N 1
ATOM 1295 C CA . GLY A 1 177 ? 24.987 -8.095 -13.740 1.00 83.00 177 GLY A CA 1
ATOM 1296 C C . GLY A 1 177 ? 25.483 -7.789 -12.319 1.00 83.00 177 GLY A C 1
ATOM 1297 O O . GLY A 1 177 ? 25.057 -8.447 -11.370 1.00 83.00 177 GLY A O 1
ATOM 1298 N N . ASN A 1 178 ? 26.386 -6.819 -12.146 1.00 88.38 178 ASN A N 1
ATOM 1299 C CA . ASN A 1 178 ? 26.875 -6.391 -10.836 1.00 88.38 178 ASN A CA 1
ATOM 1300 C C . ASN A 1 178 ? 26.163 -5.172 -10.263 1.00 88.38 178 ASN A C 1
ATOM 1302 O O . ASN A 1 178 ? 26.424 -4.870 -9.094 1.00 88.38 178 ASN A O 1
ATOM 1306 N N . PHE A 1 179 ? 25.296 -4.509 -11.031 1.00 92.12 179 PHE A N 1
ATOM 1307 C CA . PHE A 1 179 ? 24.549 -3.380 -10.501 1.00 92.12 179 PHE A CA 1
ATOM 1308 C C . PHE A 1 179 ? 23.652 -3.822 -9.353 1.00 92.12 179 PHE A C 1
ATOM 1310 O O . PHE A 1 179 ? 23.061 -4.907 -9.369 1.00 92.12 179 PHE A O 1
ATOM 1317 N N . LEU A 1 180 ? 23.608 -2.982 -8.331 1.00 94.12 180 LEU A N 1
ATOM 1318 C CA . LEU A 1 180 ? 22.716 -3.107 -7.204 1.00 94.12 180 LEU A CA 1
ATOM 1319 C C . LEU A 1 180 ? 21.449 -2.336 -7.531 1.00 94.12 180 LEU A C 1
ATOM 1321 O O . LEU A 1 180 ? 21.481 -1.130 -7.769 1.00 94.12 180 LEU A O 1
ATOM 1325 N N . TRP A 1 181 ? 20.347 -3.061 -7.498 1.00 96.06 181 TRP A N 1
ATOM 1326 C CA . TRP A 1 181 ? 19.014 -2.525 -7.667 1.00 96.06 181 TRP A CA 1
ATOM 1327 C C . TRP A 1 181 ? 18.320 -2.528 -6.314 1.00 96.06 181 TRP A C 1
ATOM 1329 O O . TRP A 1 181 ? 18.452 -3.508 -5.574 1.00 96.06 181 TRP A O 1
ATOM 1339 N N . ALA A 1 182 ? 17.631 -1.448 -5.974 1.00 95.69 182 ALA A N 1
ATOM 1340 C CA . ALA A 1 182 ? 16.851 -1.305 -4.757 1.00 95.69 182 ALA A CA 1
ATOM 1341 C C . ALA A 1 182 ? 15.404 -1.720 -5.063 1.00 95.69 182 ALA A C 1
ATOM 1343 O O . ALA A 1 182 ? 14.713 -0.998 -5.774 1.00 95.69 182 ALA A O 1
ATOM 1344 N N . PRO A 1 183 ? 14.947 -2.900 -4.599 1.00 97.06 183 PRO A N 1
ATOM 1345 C CA . PRO A 1 183 ? 13.587 -3.317 -4.872 1.00 97.06 183 PRO A CA 1
ATOM 1346 C C . PRO A 1 183 ? 12.585 -2.564 -3.991 1.00 97.06 183 PRO A C 1
ATOM 1348 O O . PRO A 1 183 ? 12.797 -2.451 -2.777 1.00 97.06 183 PRO A O 1
ATOM 1351 N N . GLN A 1 184 ? 11.474 -2.153 -4.589 1.00 96.75 184 GLN A N 1
ATOM 1352 C CA . GLN A 1 184 ? 10.260 -1.694 -3.919 1.00 96.75 184 GLN A CA 1
ATOM 1353 C C . GLN A 1 184 ? 9.104 -2.607 -4.343 1.00 96.75 184 GLN A C 1
ATOM 1355 O O . GLN A 1 184 ? 9.098 -3.122 -5.459 1.00 96.75 184 GLN A O 1
ATOM 1360 N N . VAL A 1 185 ? 8.183 -2.924 -3.435 1.00 97.94 185 VAL A N 1
ATOM 1361 C CA . VAL A 1 185 ? 7.108 -3.896 -3.705 1.00 97.94 185 VAL A CA 1
ATOM 1362 C C . VAL A 1 185 ? 5.770 -3.296 -3.328 1.00 97.94 185 VAL A C 1
ATOM 1364 O O . VAL A 1 185 ? 5.570 -3.016 -2.152 1.00 97.94 185 VAL A O 1
ATOM 1367 N N . THR A 1 186 ? 4.844 -3.199 -4.275 1.00 98.00 186 THR A N 1
ATOM 1368 C CA . THR A 1 186 ? 3.492 -2.676 -4.048 1.00 98.00 186 THR A CA 1
ATOM 1369 C C . THR A 1 186 ? 2.478 -3.817 -4.064 1.00 98.00 186 THR A C 1
ATOM 1371 O O . THR A 1 186 ? 2.372 -4.559 -5.042 1.00 98.00 186 THR A O 1
ATOM 1374 N N . ALA A 1 187 ? 1.735 -3.996 -2.970 1.00 97.50 187 ALA A N 1
ATOM 1375 C CA . ALA A 1 187 ? 0.707 -5.030 -2.862 1.00 97.50 187 ALA A CA 1
ATOM 1376 C C . ALA A 1 187 ? -0.365 -4.693 -1.820 1.00 97.50 187 ALA A C 1
ATOM 1378 O O . ALA A 1 187 ? -0.118 -3.988 -0.838 1.00 97.50 187 ALA A O 1
ATOM 1379 N N . ALA A 1 188 ? -1.554 -5.262 -2.003 1.00 97.06 188 ALA A N 1
ATOM 1380 C CA . ALA A 1 188 ? -2.609 -5.226 -1.001 1.00 97.06 188 ALA A CA 1
ATOM 1381 C C . ALA A 1 188 ? -2.243 -6.101 0.212 1.00 97.06 188 ALA A C 1
ATOM 1383 O O . ALA A 1 188 ? -1.788 -7.228 0.040 1.00 97.06 188 ALA A O 1
ATOM 1384 N N . LEU A 1 189 ? -2.434 -5.605 1.440 1.00 97.75 189 LEU A N 1
ATOM 1385 C CA . LEU A 1 189 ? -2.297 -6.396 2.671 1.00 97.75 189 LEU A CA 1
ATOM 1386 C C . LEU A 1 189 ? -3.334 -5.983 3.727 1.00 97.75 189 LEU A C 1
ATOM 1388 O O . LEU A 1 189 ? -3.646 -4.805 3.873 1.00 97.75 189 LEU A O 1
ATOM 1392 N N . PRO A 1 190 ? -3.849 -6.924 4.538 1.00 97.25 190 PRO A N 1
ATOM 1393 C CA . PRO A 1 190 ? -4.693 -6.585 5.678 1.00 97.25 190 PRO A CA 1
ATOM 1394 C C . PRO A 1 190 ? -3.887 -5.860 6.770 1.00 97.25 190 PRO A C 1
ATOM 1396 O O . PRO A 1 190 ? -2.712 -6.156 6.985 1.00 97.25 190 PRO A O 1
ATOM 1399 N N . LEU A 1 191 ? -4.526 -4.959 7.523 1.00 98.19 191 LEU A N 1
ATOM 1400 C CA . LEU A 1 191 ? -3.878 -4.217 8.616 1.00 98.19 191 LEU A CA 1
ATOM 1401 C C . LEU A 1 191 ? -3.305 -5.124 9.716 1.00 98.19 191 LEU A C 1
ATOM 1403 O O . LEU A 1 191 ? -2.312 -4.778 10.349 1.00 98.19 191 LEU A O 1
ATOM 1407 N N . GLU A 1 192 ? -3.867 -6.315 9.899 1.00 97.81 192 GLU A N 1
ATOM 1408 C CA . GLU A 1 192 ? -3.325 -7.348 10.781 1.00 97.81 192 GLU A CA 1
ATOM 1409 C C . GLU A 1 192 ? -1.913 -7.792 10.355 1.00 97.81 192 GLU A C 1
ATOM 1411 O O . GLU A 1 192 ? -1.020 -7.924 11.194 1.00 97.81 192 GLU A O 1
ATOM 1416 N N . ALA A 1 193 ? -1.681 -7.946 9.046 1.00 98.12 193 ALA A N 1
ATOM 1417 C CA . ALA A 1 193 ? -0.357 -8.249 8.505 1.00 98.12 193 ALA A CA 1
ATOM 1418 C C . ALA A 1 193 ? 0.603 -7.069 8.700 1.00 98.12 193 ALA A C 1
ATOM 1420 O O . ALA A 1 193 ? 1.769 -7.266 9.040 1.00 98.12 193 ALA A O 1
ATOM 1421 N N . ILE A 1 194 ? 0.107 -5.836 8.552 1.00 98.50 194 ILE A N 1
ATOM 1422 C CA . ILE A 1 194 ? 0.890 -4.628 8.830 1.00 98.50 194 ILE A CA 1
ATOM 1423 C C . ILE A 1 194 ? 1.335 -4.597 10.297 1.00 98.50 194 ILE A C 1
ATOM 1425 O O . ILE A 1 194 ? 2.516 -4.380 10.567 1.00 98.50 194 ILE A O 1
ATOM 1429 N N . SER A 1 195 ? 0.440 -4.898 11.243 1.00 98.00 195 SER A N 1
ATOM 1430 C CA . SER A 1 195 ? 0.783 -5.022 12.667 1.00 98.00 195 SER A CA 1
ATOM 1431 C C . SER A 1 195 ? 1.909 -6.036 12.906 1.00 98.00 195 SER A C 1
ATOM 1433 O O . SER A 1 195 ? 2.897 -5.722 13.579 1.00 98.00 195 SER A O 1
ATOM 1435 N N . ASP A 1 196 ? 1.814 -7.230 12.308 1.00 98.06 196 ASP A N 1
ATOM 1436 C CA . ASP A 1 196 ? 2.857 -8.259 12.412 1.00 98.06 196 ASP A CA 1
ATOM 1437 C C . ASP A 1 196 ? 4.194 -7.787 11.815 1.00 98.06 196 ASP A C 1
ATOM 1439 O O . ASP A 1 196 ? 5.244 -7.954 12.439 1.00 98.06 196 ASP A O 1
ATOM 1443 N N . LEU A 1 197 ? 4.184 -7.117 10.658 1.00 98.19 197 LEU A N 1
ATOM 1444 C CA . LEU A 1 197 ? 5.392 -6.548 10.051 1.00 98.19 197 LEU A CA 1
ATOM 1445 C C . LEU A 1 197 ? 6.058 -5.498 10.955 1.00 98.19 197 LEU A C 1
ATOM 1447 O O . LEU A 1 197 ? 7.283 -5.526 11.120 1.00 98.19 197 LEU A O 1
ATOM 1451 N N . PHE A 1 198 ? 5.286 -4.619 11.602 1.00 97.38 198 PHE A N 1
ATOM 1452 C CA . PHE A 1 198 ? 5.814 -3.676 12.595 1.00 97.38 198 PHE A CA 1
ATOM 1453 C C . PHE A 1 198 ? 6.411 -4.396 13.812 1.00 97.38 198 PHE A C 1
ATOM 1455 O O . PHE A 1 198 ? 7.512 -4.044 14.253 1.00 97.38 198 PHE A O 1
ATOM 1462 N N . ALA A 1 199 ? 5.740 -5.429 14.326 1.00 96.25 199 ALA A N 1
ATOM 1463 C CA . ALA A 1 199 ? 6.237 -6.226 15.447 1.00 96.25 199 ALA A CA 1
ATOM 1464 C C . ALA A 1 199 ? 7.550 -6.951 15.095 1.00 96.25 199 ALA A C 1
ATOM 1466 O O . ALA A 1 199 ? 8.524 -6.894 15.852 1.00 96.25 199 ALA A O 1
ATOM 1467 N N . ARG A 1 200 ? 7.630 -7.562 13.906 1.00 96.06 200 ARG A N 1
ATOM 1468 C CA . ARG A 1 200 ? 8.855 -8.189 13.377 1.00 96.06 200 ARG A CA 1
ATOM 1469 C C . ARG A 1 200 ? 9.977 -7.182 13.193 1.00 96.06 200 ARG A C 1
ATOM 1471 O O . ARG A 1 200 ? 11.126 -7.482 13.524 1.00 96.06 200 ARG A O 1
ATOM 1478 N N . ASN A 1 201 ? 9.660 -5.992 12.687 1.00 94.94 201 ASN A N 1
ATOM 1479 C CA . ASN A 1 201 ? 10.619 -4.908 12.545 1.00 94.94 201 ASN A CA 1
ATOM 1480 C C . ASN A 1 201 ? 11.221 -4.524 13.906 1.00 94.94 201 ASN A C 1
ATOM 1482 O O . ASN A 1 201 ? 12.445 -4.554 14.056 1.00 94.94 201 ASN A O 1
ATOM 1486 N N . ALA A 1 202 ? 10.377 -4.268 14.911 1.00 93.31 202 ALA A N 1
ATOM 1487 C CA . ALA A 1 202 ? 10.801 -3.931 16.272 1.00 93.31 202 ALA A CA 1
ATOM 1488 C C . ALA A 1 202 ? 11.630 -5.051 16.929 1.00 93.31 202 ALA A C 1
ATOM 1490 O O . ALA A 1 202 ? 12.616 -4.786 17.619 1.00 93.31 202 ALA A O 1
ATOM 1491 N N . ALA A 1 203 ? 11.284 -6.311 16.656 1.00 93.00 203 ALA A N 1
ATOM 1492 C CA . ALA A 1 203 ? 12.007 -7.484 17.137 1.00 93.00 203 ALA A CA 1
ATOM 1493 C C . ALA A 1 203 ? 13.285 -7.815 16.334 1.00 93.00 203 ALA A C 1
ATOM 1495 O O . ALA A 1 203 ? 13.940 -8.813 16.630 1.00 93.00 203 ALA A O 1
ATOM 1496 N N . ASN A 1 204 ? 13.655 -7.009 15.326 1.00 93.31 204 ASN A N 1
ATOM 1497 C CA . ASN A 1 204 ? 14.743 -7.290 14.378 1.00 93.31 204 ASN A CA 1
ATOM 1498 C C . ASN A 1 204 ? 14.651 -8.693 13.745 1.00 93.31 204 ASN A C 1
ATOM 1500 O O . ASN A 1 204 ? 15.663 -9.345 13.493 1.00 93.31 204 ASN A O 1
ATOM 1504 N N . GLN A 1 205 ? 13.439 -9.175 13.478 1.00 94.19 205 GLN A N 1
ATOM 1505 C CA . GLN A 1 205 ? 13.228 -10.434 12.770 1.00 94.19 205 GLN A CA 1
ATOM 1506 C C . GLN A 1 205 ? 13.328 -10.202 11.265 1.00 94.19 205 GLN A C 1
ATOM 1508 O O . GLN A 1 205 ? 12.772 -9.234 10.747 1.00 94.19 205 GLN A O 1
ATOM 1513 N N . ALA A 1 206 ? 14.045 -11.076 10.558 1.00 95.19 206 ALA A N 1
ATOM 1514 C CA . ALA A 1 206 ? 14.127 -11.021 9.102 1.00 95.19 206 ALA A CA 1
ATOM 1515 C C . ALA A 1 206 ? 12.761 -11.335 8.472 1.00 95.19 206 ALA A C 1
ATOM 1517 O O . ALA A 1 206 ? 12.036 -12.204 8.952 1.00 95.19 206 ALA A O 1
ATOM 1518 N N . HIS A 1 207 ? 12.429 -10.634 7.391 1.00 97.44 207 HIS A N 1
ATOM 1519 C CA . HIS A 1 207 ? 11.214 -10.848 6.613 1.00 97.44 207 HIS A CA 1
ATOM 1520 C C . HIS A 1 207 ? 11.446 -10.358 5.178 1.00 97.44 207 HIS A C 1
ATOM 1522 O O . HIS A 1 207 ? 12.257 -9.453 4.988 1.00 97.44 207 HIS A O 1
ATOM 1528 N N . ALA A 1 208 ? 10.767 -10.944 4.187 1.00 97.69 208 ALA A N 1
ATOM 1529 C CA . ALA A 1 208 ? 10.964 -10.592 2.776 1.00 97.69 208 ALA A CA 1
ATOM 1530 C C . ALA A 1 208 ? 10.514 -9.153 2.463 1.00 97.69 208 ALA A C 1
ATOM 1532 O O . ALA A 1 208 ? 11.191 -8.450 1.726 1.00 97.69 208 ALA A O 1
ATOM 1533 N N . LEU A 1 209 ? 9.425 -8.710 3.097 1.00 98.06 209 LEU A N 1
ATOM 1534 C CA . LEU A 1 209 ? 8.843 -7.365 2.964 1.00 98.06 209 LEU A CA 1
ATOM 1535 C C . LEU A 1 209 ? 9.407 -6.341 3.967 1.00 98.06 209 LEU A C 1
ATOM 1537 O O . LEU A 1 209 ? 8.767 -5.342 4.268 1.00 98.06 209 LEU A O 1
ATOM 1541 N N . LEU A 1 210 ? 10.568 -6.617 4.564 1.00 97.31 210 LEU A N 1
ATOM 1542 C CA . LEU A 1 210 ? 11.244 -5.673 5.450 1.00 97.31 210 LEU A CA 1
ATOM 1543 C C . LEU A 1 210 ? 12.709 -5.518 5.016 1.00 97.31 210 LEU A C 1
ATOM 1545 O O . LEU A 1 210 ? 13.286 -6.457 4.461 1.00 97.31 210 LEU A O 1
ATOM 1549 N N . PRO A 1 211 ? 13.373 -4.399 5.355 1.00 94.94 211 PRO A N 1
ATOM 1550 C CA . PRO A 1 211 ? 14.783 -4.195 5.029 1.00 94.94 211 PRO A CA 1
ATOM 1551 C C . PRO A 1 211 ? 15.713 -5.315 5.503 1.00 94.94 211 PRO A C 1
ATOM 1553 O O . PRO A 1 211 ? 15.417 -6.073 6.432 1.00 94.94 211 PRO A O 1
ATOM 1556 N N . LYS A 1 212 ? 16.904 -5.407 4.920 1.00 92.56 212 LYS A N 1
ATOM 1557 C CA . LYS A 1 212 ? 17.894 -6.373 5.406 1.00 92.56 212 LYS A CA 1
ATOM 1558 C C . LYS A 1 212 ? 18.386 -5.994 6.809 1.00 92.56 212 LYS A C 1
ATOM 1560 O O . LYS A 1 212 ? 18.686 -4.833 7.082 1.00 92.56 212 LYS A O 1
ATOM 1565 N N . LEU A 1 213 ? 18.580 -6.991 7.670 1.00 90.50 213 LEU A N 1
ATOM 1566 C CA . LEU A 1 213 ? 19.408 -6.825 8.865 1.00 90.50 213 LEU A CA 1
ATOM 1567 C C . LEU A 1 213 ? 20.877 -6.640 8.453 1.00 90.50 213 LEU A C 1
ATOM 1569 O O . LEU A 1 213 ? 21.398 -7.366 7.600 1.00 90.50 213 LEU A O 1
ATOM 1573 N N . ASN A 1 214 ? 21.562 -5.682 9.069 1.00 88.06 214 ASN A N 1
ATOM 1574 C CA . ASN A 1 214 ? 23.002 -5.512 8.916 1.00 88.06 214 ASN A CA 1
ATOM 1575 C C . ASN A 1 214 ? 23.770 -6.647 9.628 1.00 88.06 214 ASN A C 1
ATOM 1577 O O . ASN A 1 214 ? 23.188 -7.479 10.324 1.00 88.06 214 ASN A O 1
ATOM 1581 N N . GLY A 1 215 ? 25.102 -6.678 9.498 1.00 82.25 215 GLY A N 1
ATOM 1582 C CA . GLY A 1 215 ? 25.944 -7.706 10.134 1.00 82.25 215 GLY A CA 1
ATOM 1583 C C . GLY A 1 215 ? 25.888 -7.742 11.671 1.00 82.25 215 GLY A C 1
ATOM 1584 O O . GLY A 1 215 ? 26.416 -8.668 12.276 1.00 82.25 215 GLY A O 1
ATOM 1585 N N . GLN A 1 216 ? 25.245 -6.756 12.305 1.00 80.19 216 GLN A N 1
ATOM 1586 C CA . GLN A 1 216 ? 24.993 -6.698 13.747 1.00 80.19 216 GLN A CA 1
ATOM 1587 C C . GLN A 1 216 ? 23.564 -7.132 14.114 1.00 80.19 216 GLN A C 1
ATOM 1589 O O . GLN A 1 216 ? 23.157 -6.969 15.263 1.00 80.19 216 GLN A O 1
ATOM 1594 N N . GLY A 1 217 ? 22.785 -7.639 13.152 1.00 82.38 217 GLY A N 1
ATOM 1595 C CA . GLY A 1 217 ? 21.391 -8.023 13.360 1.00 82.38 217 GLY A CA 1
ATOM 1596 C C . GLY A 1 217 ? 20.455 -6.832 13.579 1.00 82.38 217 GLY A C 1
ATOM 1597 O O . GLY A 1 217 ? 19.409 -7.002 14.191 1.00 82.38 217 GLY A O 1
ATOM 1598 N N . LYS A 1 218 ? 20.828 -5.626 13.130 1.00 82.00 218 LYS A N 1
ATOM 1599 C CA . LYS A 1 218 ? 20.024 -4.403 13.276 1.00 82.00 218 LYS A CA 1
ATOM 1600 C C . LYS A 1 218 ? 19.579 -3.865 11.925 1.00 82.00 218 LYS A C 1
ATOM 1602 O O . LYS A 1 218 ? 20.280 -4.021 10.926 1.00 82.00 218 LYS A O 1
ATOM 1607 N N . ARG A 1 219 ? 18.439 -3.186 11.903 1.00 86.00 219 ARG A N 1
ATOM 1608 C CA . ARG A 1 219 ? 17.930 -2.493 10.713 1.00 86.00 219 ARG A CA 1
ATOM 1609 C C . ARG A 1 219 ? 18.502 -1.076 10.588 1.00 86.00 219 ARG A C 1
ATOM 1611 O O . ARG A 1 219 ? 19.070 -0.549 11.549 1.00 86.00 219 ARG A O 1
ATOM 1618 N N . GLY A 1 220 ? 18.373 -0.489 9.396 1.00 85.56 220 GLY A N 1
ATOM 1619 C CA . GLY A 1 220 ? 18.785 0.890 9.104 1.00 85.56 220 GLY A CA 1
ATOM 1620 C C . GLY A 1 220 ? 17.997 1.942 9.898 1.00 85.56 220 GLY A C 1
ATOM 1621 O O . GLY A 1 220 ? 17.041 1.607 10.595 1.00 85.56 220 GLY A O 1
ATOM 1622 N N . ARG A 1 221 ? 18.405 3.216 9.793 1.00 84.56 221 ARG A N 1
ATOM 1623 C CA . ARG A 1 221 ? 17.822 4.348 10.548 1.00 84.56 221 ARG A CA 1
ATOM 1624 C C . ARG A 1 221 ? 16.301 4.434 10.386 1.00 84.56 221 ARG A C 1
ATOM 1626 O O . ARG A 1 221 ? 15.612 4.490 11.396 1.00 84.56 221 ARG A O 1
ATOM 1633 N N . VAL A 1 222 ? 15.794 4.371 9.154 1.00 82.88 222 VAL A N 1
ATOM 1634 C CA . VAL A 1 222 ? 14.352 4.486 8.856 1.00 82.88 222 VAL A CA 1
ATOM 1635 C C . VAL A 1 222 ? 13.546 3.393 9.565 1.00 82.88 222 VAL A C 1
ATOM 1637 O O . VAL A 1 222 ? 12.584 3.665 10.273 1.00 82.88 222 VAL A O 1
ATOM 1640 N N . SER A 1 223 ? 14.008 2.142 9.521 1.00 84.75 223 SER A N 1
ATOM 1641 C CA . SER A 1 223 ? 13.364 1.047 10.258 1.00 84.75 223 SER A CA 1
ATOM 1642 C C . SER A 1 223 ? 13.378 1.220 11.778 1.00 84.75 223 SER A C 1
ATOM 1644 O O . SER A 1 223 ? 12.538 0.644 12.460 1.00 84.75 223 SER A O 1
ATOM 1646 N N . GLN A 1 224 ? 14.331 1.971 12.335 1.00 84.44 224 GLN A N 1
ATOM 1647 C CA . GLN A 1 224 ? 14.370 2.262 13.773 1.00 84.44 224 GLN A CA 1
ATOM 1648 C C . GLN A 1 224 ? 13.375 3.363 14.175 1.00 84.44 224 GLN A C 1
ATOM 1650 O O . GLN A 1 224 ? 13.106 3.520 15.364 1.00 84.44 224 GLN A O 1
ATOM 1655 N N . GLN A 1 225 ? 12.839 4.115 13.209 1.00 88.75 225 GLN A N 1
ATOM 1656 C CA . GLN A 1 225 ? 11.810 5.137 13.424 1.00 88.75 225 GLN A CA 1
ATOM 1657 C C . GLN A 1 225 ? 10.390 4.551 13.397 1.00 88.75 225 GLN A C 1
ATOM 1659 O O . GLN A 1 225 ? 9.472 5.172 13.925 1.00 88.75 225 GLN A O 1
ATOM 1664 N N . MET A 1 226 ? 10.219 3.343 12.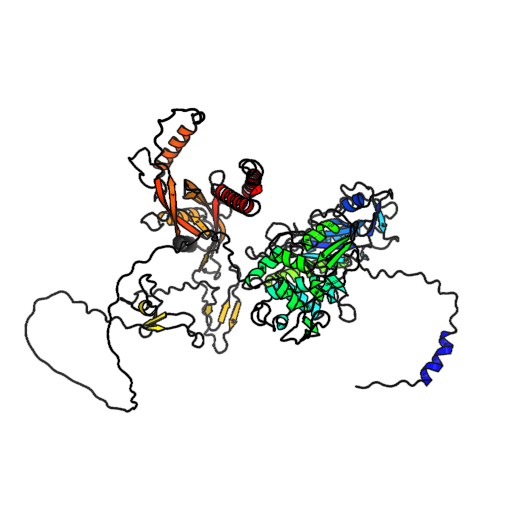850 1.00 94.44 226 MET A N 1
ATOM 1665 C CA . MET A 1 226 ? 8.948 2.618 12.860 1.00 94.44 226 MET A CA 1
ATOM 1666 C C . MET A 1 226 ? 8.507 2.288 14.292 1.00 94.44 226 MET A C 1
ATOM 1668 O O . MET A 1 226 ? 9.225 1.635 15.055 1.00 94.44 226 MET A O 1
ATOM 1672 N N . VAL A 1 227 ? 7.293 2.700 14.642 1.00 96.44 227 VAL A N 1
ATOM 1673 C CA . VAL A 1 227 ? 6.681 2.500 15.956 1.00 96.44 227 VAL A CA 1
ATOM 1674 C C . VAL A 1 227 ? 5.726 1.313 15.882 1.00 96.44 227 VAL A C 1
ATOM 1676 O O . VAL A 1 227 ? 4.659 1.407 15.288 1.00 96.44 227 VAL A O 1
ATOM 1679 N N . SER A 1 228 ? 6.090 0.200 16.520 1.00 97.06 228 SER A N 1
ATOM 1680 C CA . SER A 1 228 ? 5.167 -0.924 16.718 1.00 97.06 228 SER A CA 1
ATOM 1681 C C . SER A 1 228 ? 4.274 -0.640 17.924 1.00 97.06 228 SER A C 1
ATOM 1683 O O . SER A 1 228 ? 4.732 -0.699 19.069 1.00 97.06 228 SER A O 1
ATOM 1685 N N . VAL A 1 229 ? 3.015 -0.289 17.655 1.00 98.12 229 VAL A N 1
ATOM 1686 C CA . VAL A 1 229 ? 1.975 -0.113 18.672 1.00 98.12 229 VAL A CA 1
ATOM 1687 C C . VAL A 1 229 ? 1.486 -1.492 19.097 1.00 98.12 229 VAL A C 1
ATOM 1689 O O . VAL A 1 229 ? 1.043 -2.288 18.276 1.00 98.12 229 VAL A O 1
ATOM 1692 N N . THR A 1 230 ? 1.566 -1.777 20.394 1.00 97.69 230 THR A N 1
ATOM 1693 C CA . THR A 1 230 ? 1.129 -3.053 20.976 1.00 97.69 230 THR A CA 1
ATOM 1694 C C . THR A 1 230 ? -0.119 -2.862 21.832 1.00 97.69 230 THR A C 1
ATOM 1696 O O . THR A 1 230 ? -0.509 -1.735 22.149 1.00 97.69 230 THR A O 1
ATOM 1699 N N . LYS A 1 231 ? -0.738 -3.964 22.270 1.00 97.81 231 LYS A N 1
ATOM 1700 C CA . LYS A 1 231 ? -1.902 -3.936 23.172 1.00 97.81 231 LYS A CA 1
ATOM 1701 C C . LYS A 1 231 ? -1.640 -3.131 24.445 1.00 97.81 231 LYS A C 1
ATOM 1703 O O . LYS A 1 231 ? -2.525 -2.449 24.953 1.00 97.81 231 LYS A O 1
ATOM 1708 N N . GLU A 1 232 ? -0.411 -3.148 24.946 1.00 97.56 232 GLU A N 1
ATOM 1709 C CA . GLU A 1 232 ? 0.000 -2.419 26.143 1.00 97.56 232 GLU A CA 1
ATOM 1710 C C . GLU A 1 232 ? -0.027 -0.895 25.957 1.00 97.56 232 GLU A C 1
ATOM 1712 O O . GLU A 1 232 ? -0.136 -0.176 26.948 1.00 97.56 232 GLU A O 1
ATOM 1717 N N . PHE A 1 233 ? -0.001 -0.362 24.731 1.00 98.25 233 PHE A N 1
ATOM 1718 C CA . PHE A 1 233 ? -0.201 1.079 24.519 1.00 98.25 233 PHE A CA 1
ATOM 1719 C C . PHE A 1 233 ? -1.622 1.520 24.929 1.00 98.25 233 PHE A C 1
ATOM 1721 O O . PHE A 1 233 ? -1.833 2.676 25.282 1.00 98.25 233 PHE A O 1
ATOM 1728 N N . PHE A 1 234 ? -2.580 0.590 24.965 1.00 98.06 234 PHE A N 1
ATOM 1729 C CA . PHE A 1 234 ? -3.974 0.824 25.351 1.00 98.06 234 PHE A CA 1
ATOM 1730 C C . PHE A 1 234 ? -4.253 0.543 26.836 1.00 98.06 234 PHE A C 1
ATOM 1732 O O . PHE A 1 234 ? -5.401 0.518 27.273 1.00 98.06 234 PHE A O 1
ATOM 1739 N N . GLN A 1 235 ? -3.223 0.340 27.663 1.00 96.88 235 GLN A N 1
ATOM 1740 C CA . GLN A 1 235 ? -3.417 0.006 29.081 1.00 96.88 235 GLN A CA 1
ATOM 1741 C C . GLN A 1 235 ? -4.004 1.149 29.928 1.00 96.88 235 GLN A C 1
ATOM 1743 O O . GLN A 1 235 ? -4.575 0.890 30.984 1.00 96.88 235 GLN A O 1
ATOM 1748 N N . SER A 1 236 ? -3.886 2.401 29.475 1.00 97.25 236 SER A N 1
ATOM 1749 C CA . SER A 1 236 ? -4.558 3.564 30.077 1.00 97.25 236 SER A CA 1
ATOM 1750 C C . SER A 1 236 ? -6.003 3.739 29.594 1.00 97.25 236 SER A C 1
ATOM 1752 O O . SER A 1 236 ? -6.691 4.652 30.037 1.00 97.25 236 SER A O 1
ATOM 1754 N N . SER A 1 237 ? -6.474 2.842 28.722 1.00 97.56 237 SER A N 1
ATOM 1755 C CA . SER A 1 237 ? -7.805 2.856 28.113 1.00 97.56 237 SER A CA 1
ATOM 1756 C C . SER A 1 237 ? -8.152 4.170 27.391 1.00 97.56 237 SER A C 1
ATOM 1758 O O . SER A 1 237 ? -9.180 4.777 27.706 1.00 97.56 237 SER A O 1
ATOM 1760 N N . PRO A 1 238 ? -7.315 4.649 26.444 1.00 97.25 238 PRO A N 1
ATOM 1761 C CA . PRO A 1 238 ? -7.602 5.878 25.705 1.00 97.25 238 PRO A CA 1
ATOM 1762 C C . PRO A 1 238 ? -8.957 5.764 24.997 1.00 97.25 238 PRO A C 1
ATOM 1764 O O . PRO A 1 238 ? -9.225 4.779 24.311 1.00 97.25 238 PRO A O 1
ATOM 1767 N N . ASN A 1 239 ? -9.835 6.745 25.223 1.00 95.88 239 ASN A N 1
ATOM 1768 C CA . ASN A 1 239 ? -11.236 6.744 24.778 1.00 95.88 239 ASN A CA 1
ATOM 1769 C C . ASN A 1 239 ? -12.017 5.453 25.109 1.00 95.88 239 ASN A C 1
ATOM 1771 O O . ASN A 1 239 ? -12.956 5.086 24.409 1.00 95.88 239 ASN A O 1
ATOM 1775 N N . GLY A 1 240 ? -11.645 4.755 26.185 1.00 96.25 240 GLY A N 1
ATOM 1776 C CA . GLY A 1 240 ? -12.286 3.509 26.608 1.00 96.25 240 GLY A CA 1
ATOM 1777 C C . GLY A 1 240 ? -11.812 2.252 25.869 1.00 96.25 240 GLY A C 1
ATOM 1778 O O . GLY A 1 240 ? -12.285 1.164 26.193 1.00 96.25 240 GLY A O 1
ATOM 1779 N N . ILE A 1 241 ? -10.867 2.354 24.928 1.00 97.00 241 ILE A N 1
ATOM 1780 C CA . ILE A 1 241 ? -10.291 1.191 24.239 1.00 97.00 241 ILE A CA 1
ATOM 1781 C C . ILE A 1 241 ? -9.303 0.498 25.176 1.00 97.00 241 ILE A C 1
ATOM 1783 O O . ILE A 1 241 ? -8.219 1.019 25.429 1.00 97.00 241 ILE A O 1
ATOM 1787 N N . THR A 1 242 ? -9.649 -0.682 25.681 1.00 97.19 242 THR A N 1
ATOM 1788 C CA . THR A 1 242 ? -8.778 -1.438 26.590 1.00 97.19 242 THR A CA 1
ATOM 1789 C C . THR A 1 242 ? -7.753 -2.287 25.834 1.00 97.19 242 THR A C 1
ATOM 1791 O O . THR A 1 242 ? -7.962 -2.690 24.687 1.00 97.19 242 THR A O 1
ATOM 1794 N N . SER A 1 243 ? -6.655 -2.639 26.508 1.00 96.56 243 SER A N 1
ATOM 1795 C CA . SER A 1 243 ? -5.616 -3.524 25.960 1.00 96.56 243 SER A CA 1
ATOM 1796 C C . SER A 1 243 ? -6.126 -4.911 25.552 1.00 96.56 243 SER A C 1
ATOM 1798 O O . SER A 1 243 ? -5.563 -5.529 24.653 1.00 96.56 243 SER A O 1
ATOM 1800 N N . SER A 1 244 ? -7.184 -5.421 26.187 1.00 95.88 244 SER A N 1
ATOM 1801 C CA . SER A 1 244 ? -7.786 -6.710 25.829 1.00 95.88 244 SER A CA 1
ATOM 1802 C C . SER A 1 244 ? -8.786 -6.616 24.677 1.00 95.88 244 SER A C 1
ATOM 1804 O O . SER A 1 244 ? -8.981 -7.613 23.985 1.00 95.88 244 SER A O 1
ATOM 1806 N N . ALA A 1 245 ? -9.411 -5.453 24.471 1.00 94.25 245 ALA A N 1
ATOM 1807 C CA . ALA A 1 245 ? -10.414 -5.241 23.429 1.00 94.25 245 ALA A CA 1
ATOM 1808 C C . ALA A 1 245 ? -9.805 -4.843 22.077 1.00 94.25 245 ALA A C 1
ATOM 1810 O O . ALA A 1 245 ? -10.407 -5.106 21.037 1.00 94.25 245 ALA A O 1
ATOM 1811 N N . VAL A 1 246 ? -8.622 -4.217 22.076 1.00 96.31 246 VAL A N 1
ATOM 1812 C CA . VAL A 1 246 ? -7.968 -3.782 20.837 1.00 96.31 246 VAL A CA 1
ATOM 1813 C C . VAL A 1 246 ? -7.518 -4.979 19.984 1.00 96.31 246 VAL A C 1
ATOM 1815 O O . VAL A 1 246 ? -6.848 -5.904 20.461 1.00 96.31 246 VAL A O 1
ATOM 1818 N N . LYS A 1 247 ? -7.915 -4.955 18.709 1.00 96.38 247 LYS A N 1
ATOM 1819 C CA . LYS A 1 247 ? -7.648 -5.989 17.699 1.00 96.38 247 LYS A CA 1
ATOM 1820 C C . LYS A 1 247 ? -6.418 -5.629 16.857 1.00 96.38 247 LYS A C 1
ATOM 1822 O O . LYS A 1 247 ? -5.981 -4.479 16.836 1.00 96.38 247 LYS A O 1
ATOM 1827 N N . ASP A 1 248 ? -5.844 -6.620 16.180 1.00 97.12 248 ASP A N 1
ATOM 1828 C CA . ASP A 1 248 ? -4.566 -6.465 15.472 1.00 97.12 248 ASP A CA 1
ATOM 1829 C C . ASP A 1 248 ? -4.650 -5.526 14.256 1.00 97.12 248 ASP A C 1
ATOM 1831 O O . ASP A 1 248 ? -3.659 -4.896 13.902 1.00 97.12 248 ASP A O 1
ATOM 1835 N N . ASP A 1 249 ? -5.822 -5.367 13.643 1.00 97.19 249 ASP A N 1
ATOM 1836 C CA . ASP A 1 249 ? -6.068 -4.382 12.583 1.00 97.19 249 ASP A CA 1
ATOM 1837 C C . ASP A 1 249 ? -5.972 -2.943 13.112 1.00 97.19 249 ASP A C 1
ATOM 1839 O O . ASP A 1 249 ? -5.301 -2.099 12.514 1.00 97.19 249 ASP A O 1
ATOM 1843 N N . VAL A 1 250 ? -6.559 -2.678 14.283 1.00 97.94 250 VAL A N 1
ATOM 1844 C CA . VAL A 1 250 ? -6.432 -1.403 15.001 1.00 97.94 250 VAL A CA 1
ATOM 1845 C C . VAL A 1 250 ? -4.969 -1.150 15.387 1.00 97.94 250 VAL A C 1
ATOM 1847 O O . VAL A 1 250 ? -4.472 -0.037 15.207 1.00 97.94 250 VAL A O 1
ATOM 1850 N N . LEU A 1 251 ? -4.244 -2.174 15.858 1.00 98.44 251 LEU A N 1
ATOM 1851 C CA . LEU A 1 251 ? -2.806 -2.065 16.153 1.00 98.44 251 LEU A CA 1
ATOM 1852 C C . LEU A 1 251 ? -1.978 -1.752 14.898 1.00 98.44 251 LEU A C 1
ATOM 1854 O O . LEU A 1 251 ? -1.064 -0.927 14.961 1.00 98.44 251 LEU A O 1
ATOM 1858 N N . GLY A 1 252 ? -2.308 -2.367 13.760 1.00 98.38 252 GLY A N 1
ATOM 1859 C CA . GLY A 1 252 ? -1.661 -2.114 12.474 1.00 98.38 252 GLY A CA 1
ATOM 1860 C C . GLY A 1 252 ? -1.866 -0.680 12.000 1.00 98.38 252 GLY A C 1
ATOM 1861 O O . GLY A 1 252 ? -0.894 0.006 11.677 1.00 98.38 252 GLY A O 1
ATOM 1862 N N . PHE A 1 253 ? -3.108 -0.191 12.053 1.00 98.56 253 PHE A N 1
ATOM 1863 C CA . PHE A 1 253 ? -3.438 1.196 11.728 1.00 98.56 253 PHE A CA 1
ATOM 1864 C C . PHE A 1 253 ? -2.687 2.191 12.619 1.00 98.56 253 PHE A C 1
ATOM 1866 O O . PHE A 1 253 ? -2.015 3.094 12.117 1.00 98.56 253 PHE A O 1
ATOM 1873 N N . PHE A 1 254 ? -2.727 2.013 13.943 1.00 98.69 254 PHE A N 1
ATOM 1874 C CA . PHE A 1 254 ? -2.018 2.925 14.840 1.00 98.69 254 PHE A CA 1
ATOM 1875 C C . PHE A 1 254 ? -0.496 2.802 14.727 1.00 98.69 254 PHE A C 1
ATOM 1877 O O . PHE A 1 254 ? 0.185 3.804 14.914 1.00 98.69 254 PHE A O 1
ATOM 1884 N N . SER A 1 255 ? 0.060 1.640 14.370 1.00 98.56 255 SER A N 1
ATOM 1885 C CA . SER A 1 255 ? 1.499 1.513 14.087 1.00 98.56 255 SER A CA 1
ATOM 1886 C C . SER A 1 255 ? 1.920 2.347 12.875 1.00 98.56 255 SER A C 1
ATOM 1888 O O . SER A 1 255 ? 2.947 3.029 12.932 1.00 98.56 255 SER A O 1
ATOM 1890 N N . LEU A 1 256 ? 1.102 2.380 11.816 1.00 98.19 256 LEU A N 1
ATOM 1891 C CA . LEU A 1 256 ? 1.316 3.263 10.664 1.00 98.19 256 LEU A CA 1
ATOM 1892 C C . LEU A 1 256 ? 1.265 4.739 11.082 1.00 98.19 256 LEU A C 1
ATOM 1894 O O . LEU A 1 256 ? 2.259 5.449 10.927 1.00 98.19 256 LEU A O 1
ATOM 1898 N N . ILE A 1 257 ? 0.153 5.183 11.682 1.00 98.00 257 ILE A N 1
ATOM 1899 C CA . ILE A 1 257 ? -0.042 6.586 12.090 1.00 98.00 257 ILE A CA 1
ATOM 1900 C C . ILE A 1 257 ? 1.068 7.047 13.036 1.00 98.00 257 ILE A C 1
ATOM 1902 O O . ILE A 1 257 ? 1.659 8.107 12.835 1.00 98.00 257 ILE A O 1
ATOM 1906 N N . MET A 1 258 ? 1.396 6.244 14.052 1.00 98.06 258 MET A N 1
ATOM 1907 C CA . MET A 1 258 ? 2.424 6.593 15.031 1.00 98.06 258 MET A CA 1
ATOM 1908 C C . MET A 1 258 ? 3.818 6.685 14.416 1.00 98.06 258 MET A C 1
ATOM 1910 O O . MET A 1 258 ? 4.613 7.513 14.865 1.00 98.06 258 MET A O 1
ATOM 1914 N N . SER A 1 259 ? 4.115 5.863 13.406 1.00 97.06 259 SER A N 1
ATOM 1915 C CA . SER A 1 259 ? 5.398 5.906 12.705 1.00 97.06 259 SER A CA 1
ATOM 1916 C C . SER A 1 259 ? 5.568 7.222 11.957 1.00 97.06 259 SER A C 1
ATOM 1918 O O . SER A 1 259 ? 6.557 7.904 12.194 1.00 97.06 259 SER A O 1
ATOM 1920 N N . TYR A 1 260 ? 4.577 7.648 11.170 1.00 96.94 260 TYR A N 1
ATOM 1921 C CA . TYR A 1 260 ? 4.603 8.954 10.495 1.00 96.94 260 TYR A CA 1
ATOM 1922 C C . TYR A 1 260 ? 4.607 10.120 11.491 1.00 96.94 260 TYR A C 1
ATOM 1924 O O . TYR A 1 260 ? 5.479 10.988 11.440 1.00 96.94 260 TYR A O 1
ATOM 1932 N N . ALA A 1 261 ? 3.686 10.110 12.459 1.00 96.75 261 ALA A N 1
ATOM 1933 C CA . ALA A 1 261 ? 3.529 11.187 13.432 1.00 96.75 261 ALA A CA 1
ATOM 1934 C C . ALA A 1 261 ? 4.811 11.428 14.247 1.00 96.75 261 ALA A C 1
ATOM 1936 O O . ALA A 1 261 ? 5.267 12.565 14.392 1.00 96.75 261 ALA A O 1
ATOM 1937 N N . LYS A 1 262 ? 5.448 10.363 14.758 1.00 96.06 262 LYS A N 1
ATOM 1938 C CA . LYS A 1 262 ? 6.719 10.508 15.482 1.00 96.06 262 LYS A CA 1
ATOM 1939 C C . LYS A 1 262 ? 7.885 10.800 14.547 1.00 96.06 262 LYS A C 1
ATOM 1941 O O . LYS A 1 262 ? 8.781 11.536 14.963 1.00 96.06 262 LYS A O 1
ATOM 1946 N N . ALA A 1 263 ? 7.889 10.269 13.326 1.00 93.75 263 ALA A N 1
ATOM 1947 C CA . ALA A 1 263 ? 8.977 10.480 12.381 1.00 93.75 263 ALA A CA 1
ATOM 1948 C C . ALA A 1 263 ? 9.024 11.896 11.793 1.00 93.75 263 ALA A C 1
ATOM 1950 O O . ALA A 1 263 ? 10.118 12.333 11.458 1.00 93.75 263 ALA A O 1
ATOM 1951 N N . ALA A 1 264 ? 7.927 12.663 11.820 1.00 92.25 264 ALA A N 1
ATOM 1952 C CA . ALA A 1 264 ? 7.898 14.074 11.406 1.00 92.25 264 ALA A CA 1
ATOM 1953 C C . ALA A 1 264 ? 8.970 14.961 12.083 1.00 92.25 264 ALA A C 1
ATOM 1955 O O . ALA A 1 264 ? 9.341 16.004 11.571 1.00 92.25 264 ALA A O 1
ATOM 1956 N N . ARG A 1 265 ? 9.518 14.565 13.248 1.00 88.00 265 ARG A N 1
ATOM 1957 C CA . ARG A 1 265 ? 10.637 15.297 13.893 1.00 88.00 265 ARG A CA 1
ATOM 1958 C C . ARG A 1 265 ? 12.014 15.039 13.276 1.00 88.00 265 ARG A C 1
ATOM 1960 O O . ARG A 1 265 ? 12.987 15.645 13.715 1.00 88.00 265 ARG A O 1
ATOM 1967 N N . TYR A 1 266 ? 12.117 14.023 12.429 1.00 84.50 266 TYR A N 1
ATOM 1968 C CA . TYR A 1 266 ? 13.357 13.550 11.820 1.00 84.50 266 TYR A CA 1
ATOM 1969 C C . TYR A 1 266 ? 13.431 13.855 10.332 1.00 84.50 266 TYR A C 1
ATOM 1971 O O . TYR A 1 266 ? 14.412 13.448 9.716 1.00 84.50 266 TYR A O 1
ATOM 1979 N N . GLU A 1 267 ? 12.399 14.494 9.790 1.00 75.94 267 GLU A N 1
ATOM 1980 C CA . GLU A 1 267 ? 12.379 14.967 8.420 1.00 75.94 267 GLU A CA 1
ATOM 1981 C C . GLU A 1 267 ? 13.495 16.001 8.272 1.00 75.94 267 GLU A C 1
ATOM 1983 O O . GLU A 1 267 ? 13.494 17.043 8.934 1.00 75.94 267 GLU A O 1
ATOM 1988 N N . ASP A 1 268 ? 14.513 15.640 7.493 1.00 76.19 268 ASP A N 1
ATOM 1989 C CA . ASP A 1 268 ? 15.520 16.598 7.067 1.00 76.19 268 ASP A CA 1
ATOM 1990 C C . ASP A 1 268 ? 14.856 17.529 6.028 1.00 76.19 268 ASP A C 1
ATOM 1992 O O . ASP A 1 268 ? 13.954 17.104 5.301 1.00 76.19 268 ASP A O 1
ATOM 1996 N N . GLU A 1 269 ? 15.259 18.805 5.967 1.00 70.81 269 GLU A N 1
ATOM 1997 C CA . GLU A 1 269 ? 14.673 19.767 5.020 1.00 70.81 269 GLU A CA 1
ATOM 1998 C C . GLU A 1 269 ? 14.726 19.212 3.584 1.00 70.81 269 GLU A C 1
ATOM 2000 O O . GLU A 1 269 ? 15.808 18.964 3.055 1.00 70.81 269 GLU A O 1
ATOM 2005 N N . GLY A 1 270 ? 13.555 19.021 2.968 1.00 67.75 270 GLY A N 1
ATOM 2006 C CA . GLY A 1 270 ? 13.422 18.539 1.587 1.00 67.75 270 GLY A CA 1
ATOM 2007 C C . GLY A 1 270 ? 13.199 17.032 1.420 1.00 67.75 270 GLY A C 1
ATOM 2008 O O . GLY A 1 270 ? 12.975 16.591 0.296 1.00 67.75 270 GLY A O 1
ATOM 2009 N N . GLN A 1 271 ? 13.194 16.234 2.493 1.00 77.94 271 GLN A N 1
ATOM 2010 C CA . GLN A 1 271 ? 12.823 14.817 2.391 1.00 77.94 271 GLN A CA 1
ATOM 2011 C C . GLN A 1 271 ? 11.304 14.644 2.295 1.00 77.94 271 GLN A C 1
ATOM 2013 O O . GLN A 1 271 ? 10.562 15.268 3.044 1.00 77.94 271 GLN A O 1
ATOM 2018 N N . SER A 1 272 ? 10.840 13.763 1.401 1.00 82.12 272 SER A N 1
ATOM 2019 C CA . SER A 1 272 ? 9.417 13.398 1.328 1.00 82.12 272 SER A CA 1
ATOM 2020 C C . SER A 1 272 ? 8.994 12.525 2.519 1.00 82.12 272 SER A C 1
ATOM 2022 O O . SER A 1 272 ? 9.782 11.673 2.960 1.00 82.12 272 SER A O 1
ATOM 2024 N N . PRO A 1 273 ? 7.731 12.629 2.996 1.00 88.50 273 PRO A N 1
ATOM 2025 C CA . PRO A 1 273 ? 7.196 11.790 4.065 1.00 88.50 273 PRO A CA 1
ATOM 2026 C C . PRO A 1 273 ? 7.288 10.290 3.756 1.00 88.50 273 PRO A C 1
ATOM 2028 O O . PRO A 1 273 ? 7.321 9.463 4.670 1.00 88.50 273 PRO A O 1
ATOM 2031 N N . LYS A 1 274 ? 7.400 9.914 2.477 1.00 87.81 274 LYS A N 1
ATOM 2032 C CA . LYS A 1 274 ? 7.669 8.538 2.038 1.00 87.81 274 LYS A CA 1
ATOM 2033 C C . LYS A 1 274 ? 8.949 7.927 2.606 1.00 87.81 274 LYS A C 1
ATOM 2035 O O . LYS A 1 274 ? 9.073 6.706 2.661 1.00 87.81 274 LYS A O 1
ATOM 2040 N N . MET A 1 275 ? 9.918 8.756 2.997 1.00 87.19 275 MET A N 1
ATOM 2041 C CA . MET A 1 275 ? 11.212 8.317 3.527 1.00 87.19 275 MET A CA 1
ATOM 2042 C C . MET A 1 275 ? 11.166 8.049 5.035 1.00 87.19 275 MET A C 1
ATOM 2044 O O . MET A 1 275 ? 12.124 7.523 5.603 1.00 87.19 275 MET A O 1
ATOM 2048 N N . LEU A 1 276 ? 10.053 8.381 5.697 1.00 90.00 276 LEU A N 1
ATOM 2049 C CA . LEU A 1 276 ? 9.893 8.271 7.149 1.00 90.00 276 LEU A CA 1
ATOM 2050 C C . LEU A 1 276 ? 9.644 6.834 7.628 1.00 90.00 276 LEU A C 1
ATOM 2052 O O . LEU A 1 276 ? 9.800 6.528 8.812 1.00 90.00 276 LEU A O 1
ATOM 2056 N N . THR A 1 277 ? 9.247 5.939 6.725 1.00 93.56 277 THR A N 1
ATOM 2057 C CA . THR A 1 277 ? 8.940 4.538 7.020 1.00 93.56 277 THR A CA 1
ATOM 2058 C C . THR A 1 277 ? 9.310 3.649 5.839 1.00 93.56 277 THR A C 1
ATOM 2060 O O . THR A 1 277 ? 9.506 4.104 4.720 1.00 93.56 277 THR A O 1
ATOM 2063 N N . THR A 1 278 ? 9.420 2.347 6.092 1.00 94.88 278 THR A N 1
ATOM 2064 C CA . THR A 1 278 ? 9.662 1.344 5.041 1.00 94.88 278 THR A CA 1
ATOM 2065 C C . THR A 1 278 ? 8.386 0.651 4.574 1.00 94.88 278 THR A C 1
ATOM 2067 O O . THR A 1 278 ? 8.437 -0.140 3.644 1.00 94.88 278 THR A O 1
ATOM 2070 N N . ILE A 1 279 ? 7.260 0.928 5.235 1.00 97.44 279 ILE A N 1
ATOM 2071 C CA . ILE A 1 279 ? 5.919 0.491 4.840 1.00 97.44 279 ILE A CA 1
ATOM 2072 C C . ILE A 1 279 ? 5.136 1.764 4.546 1.00 97.44 279 ILE A C 1
ATOM 2074 O O . ILE A 1 279 ? 4.721 2.448 5.486 1.00 97.44 279 ILE A O 1
ATOM 2078 N N . MET A 1 280 ? 5.001 2.099 3.269 1.00 96.56 280 MET A N 1
ATOM 2079 C CA . MET A 1 280 ? 4.315 3.296 2.801 1.00 96.56 280 MET A CA 1
ATOM 2080 C C . MET A 1 280 ? 2.900 2.927 2.343 1.00 96.56 280 MET A C 1
ATOM 2082 O O . MET A 1 280 ? 2.746 1.995 1.559 1.00 96.56 280 MET A O 1
ATOM 2086 N N . PRO A 1 281 ? 1.847 3.606 2.815 1.00 96.94 281 PRO A N 1
ATOM 2087 C CA . PRO A 1 281 ? 0.508 3.388 2.295 1.00 96.94 281 PRO A CA 1
ATOM 2088 C C . PRO A 1 281 ? 0.373 4.030 0.909 1.00 96.94 281 PRO A C 1
ATOM 2090 O O . PRO A 1 281 ? 0.666 5.21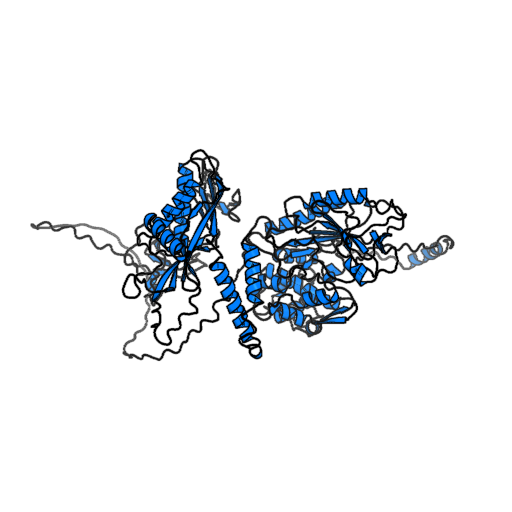3 0.739 1.00 96.94 281 PRO A O 1
ATOM 2093 N N . ARG A 1 282 ? -0.079 3.242 -0.071 1.00 95.56 282 ARG A N 1
ATOM 2094 C CA . ARG A 1 282 ? -0.483 3.736 -1.397 1.00 95.56 282 ARG A CA 1
ATOM 2095 C C . ARG A 1 282 ? -1.976 4.059 -1.436 1.00 95.56 282 ARG A C 1
ATOM 2097 O O . ARG A 1 282 ? -2.369 4.966 -2.156 1.00 95.56 282 ARG A O 1
ATOM 2104 N N . THR A 1 283 ? -2.787 3.364 -0.636 1.00 95.62 283 THR A N 1
ATOM 2105 C CA . THR A 1 283 ? -4.159 3.784 -0.298 1.00 95.62 283 THR A CA 1
ATOM 2106 C C . THR A 1 283 ? -4.115 4.950 0.692 1.00 95.62 283 THR A C 1
ATOM 2108 O O . THR A 1 283 ? -3.330 4.911 1.639 1.00 95.62 283 THR A O 1
ATOM 2111 N N . ASP A 1 284 ? -4.962 5.962 0.520 1.00 95.31 284 ASP A N 1
ATOM 2112 C CA . ASP A 1 284 ? -5.013 7.125 1.413 1.00 95.31 284 ASP A CA 1
ATOM 2113 C C . ASP A 1 284 ? -5.412 6.752 2.858 1.00 95.31 284 ASP A C 1
ATOM 2115 O O . ASP A 1 284 ? -6.102 5.755 3.119 1.00 95.31 284 ASP A O 1
ATOM 2119 N N . PHE A 1 285 ? -4.990 7.557 3.837 1.00 97.75 285 PHE A N 1
ATOM 2120 C CA . PHE A 1 285 ? -5.211 7.224 5.245 1.00 97.75 285 PHE A CA 1
ATOM 2121 C C . PHE A 1 285 ? -6.680 7.300 5.669 1.00 97.75 285 PHE A C 1
ATOM 2123 O O . PHE A 1 285 ? -7.066 6.581 6.597 1.00 97.75 285 PHE A O 1
ATOM 2130 N N . THR A 1 286 ? -7.496 8.128 5.014 1.00 97.44 286 THR A N 1
ATOM 2131 C CA . THR A 1 286 ? -8.941 8.211 5.265 1.00 97.44 286 THR A CA 1
ATOM 2132 C C . THR A 1 286 ? -9.606 6.872 4.943 1.00 97.44 286 THR A C 1
ATOM 2134 O O . THR A 1 286 ? -10.339 6.318 5.771 1.00 97.44 286 THR A O 1
ATOM 2137 N N . THR A 1 287 ? -9.277 6.288 3.793 1.00 96.31 287 THR A N 1
ATOM 2138 C CA . THR A 1 287 ? -9.770 4.974 3.367 1.00 96.31 287 THR A CA 1
ATOM 2139 C C . THR A 1 287 ? -9.246 3.848 4.260 1.00 96.31 287 THR A C 1
ATOM 2141 O O . THR A 1 287 ? -9.999 2.942 4.631 1.00 96.31 287 THR A O 1
ATOM 2144 N N . ILE A 1 288 ? -7.981 3.909 4.689 1.00 97.81 288 ILE A N 1
ATOM 2145 C CA . ILE A 1 288 ? -7.436 2.942 5.654 1.00 97.81 288 ILE A CA 1
ATOM 2146 C C . ILE A 1 288 ? -8.186 3.028 6.993 1.00 97.81 288 ILE A C 1
ATOM 2148 O O . ILE A 1 288 ? -8.585 1.999 7.547 1.00 97.81 288 ILE A O 1
ATOM 2152 N N . PHE A 1 289 ? -8.411 4.239 7.513 1.00 97.88 289 PHE A N 1
ATOM 2153 C CA . PHE A 1 289 ? -9.103 4.453 8.784 1.00 97.88 289 PHE A CA 1
ATOM 2154 C C . PHE A 1 289 ? -10.543 3.939 8.749 1.00 97.88 289 PHE A C 1
ATOM 2156 O O . PHE A 1 289 ? -11.006 3.356 9.732 1.00 97.88 289 PHE A O 1
ATOM 2163 N N . ALA A 1 290 ? -11.236 4.066 7.614 1.00 96.25 290 ALA A N 1
ATOM 2164 C CA . ALA A 1 290 ? -12.589 3.542 7.443 1.00 96.25 290 ALA A CA 1
ATOM 2165 C C . ALA A 1 290 ? -12.700 2.038 7.770 1.00 96.25 290 ALA A C 1
ATOM 2167 O O . ALA A 1 290 ? -13.740 1.604 8.266 1.00 96.25 290 ALA A O 1
ATOM 2168 N N . GLN A 1 291 ? -11.626 1.253 7.592 1.00 95.00 291 GLN A N 1
ATOM 2169 C CA . GLN A 1 291 ? -11.620 -0.180 7.920 1.00 95.00 291 GLN A CA 1
ATOM 2170 C C . GLN A 1 291 ? -11.635 -0.479 9.423 1.00 95.00 291 GLN A C 1
ATOM 2172 O O . GLN A 1 291 ? -12.037 -1.572 9.814 1.00 95.00 291 GLN A O 1
ATOM 2177 N N . VAL A 1 292 ? -11.202 0.468 10.259 1.00 96.19 292 VAL A N 1
ATOM 2178 C CA . VAL A 1 292 ? -11.084 0.291 11.718 1.00 96.19 292 VAL A CA 1
ATOM 2179 C C . VAL A 1 292 ? -11.929 1.281 12.519 1.00 96.19 292 VAL A C 1
ATOM 2181 O O . VAL A 1 292 ? -12.060 1.121 13.729 1.00 96.19 292 VAL A O 1
ATOM 2184 N N . LYS A 1 293 ? -12.544 2.277 11.867 1.00 96.00 293 LYS A N 1
ATOM 2185 C CA . LYS A 1 293 ? -13.295 3.380 12.492 1.00 96.00 293 LYS A CA 1
ATOM 2186 C C . LYS A 1 293 ? -14.315 2.914 13.531 1.00 96.00 293 LYS A C 1
ATOM 2188 O O . LYS A 1 293 ? -14.422 3.514 14.594 1.00 96.00 293 LYS A O 1
ATOM 2193 N N . ALA A 1 294 ? -15.026 1.822 13.257 1.00 94.69 294 ALA A N 1
ATOM 2194 C CA . ALA A 1 294 ? -16.011 1.253 14.177 1.00 94.69 294 ALA A CA 1
ATOM 2195 C C . ALA A 1 294 ? -15.430 0.850 15.544 1.00 94.69 294 ALA A C 1
ATOM 2197 O O . ALA A 1 294 ? -16.109 0.960 16.562 1.00 94.69 294 ALA A O 1
ATOM 2198 N N . ALA A 1 295 ? -14.168 0.419 15.569 1.00 95.19 295 ALA A N 1
ATOM 2199 C CA . ALA A 1 295 ? -13.457 -0.000 16.772 1.00 95.19 295 ALA A CA 1
ATOM 2200 C C . ALA A 1 295 ? -12.700 1.152 17.463 1.00 95.19 295 ALA A C 1
ATOM 2202 O O . ALA A 1 295 ? -12.041 0.929 18.479 1.00 95.19 295 ALA A O 1
ATOM 2203 N N . VAL A 1 296 ? -12.771 2.375 16.923 1.00 96.06 296 VAL A N 1
ATOM 2204 C CA . VAL A 1 296 ? -12.031 3.550 17.401 1.00 96.06 296 VAL A CA 1
ATOM 2205 C C . VAL A 1 296 ? -13.020 4.626 17.879 1.00 96.06 296 VAL A C 1
ATOM 2207 O O . VAL A 1 296 ? -13.370 5.528 17.119 1.00 96.06 296 VAL A O 1
ATOM 2210 N N . PRO A 1 297 ? -13.519 4.540 19.128 1.00 95.56 297 PRO A N 1
ATOM 2211 C CA . PRO A 1 297 ? -14.401 5.551 19.706 1.00 95.56 297 PRO A CA 1
ATOM 2212 C C . PRO A 1 297 ? -13.688 6.874 20.028 1.00 95.56 297 PRO A C 1
ATOM 2214 O O . PRO A 1 297 ? -12.492 6.924 20.317 1.00 95.56 297 PRO A O 1
ATOM 2217 N N . GLY A 1 298 ? -14.476 7.950 20.092 1.00 95.44 298 GLY A N 1
ATOM 2218 C CA . GLY A 1 298 ? -13.990 9.297 20.402 1.00 95.44 298 GLY A CA 1
ATOM 2219 C C . GLY A 1 298 ? -13.160 9.894 19.264 1.00 95.44 298 GLY A C 1
ATOM 2220 O O . GLY A 1 298 ? -13.309 9.472 18.122 1.00 95.44 298 GLY A O 1
ATOM 2221 N N . THR A 1 299 ? -12.321 10.889 19.570 1.00 96.88 299 THR A N 1
ATOM 2222 C CA . THR A 1 299 ? -11.505 11.534 18.532 1.00 96.88 299 THR A CA 1
ATOM 2223 C C . THR A 1 299 ? -10.241 10.735 18.238 1.00 96.88 299 THR A C 1
ATOM 2225 O O . THR A 1 299 ? -9.579 10.227 19.155 1.00 96.88 299 THR A O 1
ATOM 2228 N N . LEU A 1 300 ? -9.878 10.641 16.958 1.00 97.88 300 LEU A N 1
ATOM 2229 C CA . LEU A 1 300 ? -8.683 9.912 16.537 1.00 97.88 300 LEU A CA 1
ATOM 2230 C C . LEU A 1 300 ? -7.422 10.583 17.098 1.00 97.88 300 LEU A C 1
ATOM 2232 O O . LEU A 1 300 ? -6.502 9.908 17.569 1.00 97.88 300 LEU A O 1
ATOM 2236 N N . TYR A 1 301 ? -7.396 11.918 17.100 1.00 98.00 301 TYR A N 1
ATOM 2237 C CA . TYR A 1 301 ? -6.253 12.680 17.590 1.00 98.00 301 TYR A CA 1
ATOM 2238 C C . TYR A 1 301 ? -6.017 12.517 19.098 1.00 98.00 301 TYR A C 1
ATOM 2240 O O . TYR A 1 301 ? -4.862 12.381 19.507 1.00 98.00 301 TYR A O 1
ATOM 2248 N N . ASP A 1 302 ? -7.068 12.465 19.925 1.00 97.94 302 ASP A N 1
ATOM 2249 C CA . ASP A 1 302 ? -6.905 12.269 21.373 1.00 97.94 302 ASP A CA 1
ATOM 2250 C C . ASP A 1 302 ? -6.275 10.906 21.685 1.00 97.94 302 ASP A C 1
ATOM 2252 O O . ASP A 1 302 ? -5.393 10.810 22.544 1.00 97.94 302 ASP A O 1
ATOM 2256 N N . ILE A 1 303 ? -6.652 9.860 20.938 1.00 98.38 303 ILE A N 1
ATOM 2257 C CA . ILE A 1 303 ? -6.021 8.541 21.062 1.00 98.38 303 ILE A CA 1
ATOM 2258 C C . ILE A 1 303 ? -4.552 8.637 20.662 1.00 98.38 303 ILE A C 1
ATOM 2260 O O . ILE A 1 303 ? -3.691 8.270 21.459 1.00 98.38 303 ILE A O 1
ATOM 2264 N N . VAL A 1 304 ? -4.240 9.176 19.477 1.00 98.31 304 VAL A N 1
ATOM 2265 C CA . VAL A 1 304 ? -2.849 9.319 19.007 1.00 98.31 304 VAL A CA 1
ATOM 2266 C C . VAL A 1 304 ? -1.995 10.093 20.013 1.00 98.31 304 VAL A C 1
ATOM 2268 O O . VAL A 1 304 ? -0.860 9.702 20.285 1.00 98.31 304 VAL A O 1
ATOM 2271 N N . LYS A 1 305 ? -2.537 11.146 20.630 1.00 98.12 305 LYS A N 1
ATOM 2272 C CA . LYS A 1 305 ? -1.841 11.938 21.648 1.00 98.12 305 LYS A CA 1
ATOM 2273 C C . LYS A 1 305 ? -1.472 11.112 22.882 1.00 98.12 305 LYS A C 1
ATOM 2275 O O . LYS A 1 305 ? -0.355 11.246 23.385 1.00 98.12 305 LYS A O 1
ATOM 2280 N N . VAL A 1 306 ? -2.364 10.235 23.346 1.00 98.38 306 VAL A N 1
ATOM 2281 C CA . VAL A 1 306 ? -2.068 9.293 24.439 1.00 98.38 306 VAL A CA 1
ATOM 2282 C C . VAL A 1 306 ? -1.079 8.219 23.984 1.00 98.38 306 VAL A C 1
ATOM 2284 O O . VAL A 1 306 ? -0.101 7.962 24.684 1.00 98.38 306 VAL A O 1
ATOM 2287 N N . LEU A 1 307 ? -1.269 7.624 22.803 1.00 98.50 307 LEU A N 1
ATOM 2288 C CA . LEU A 1 307 ? -0.374 6.585 22.280 1.00 98.50 307 LEU A CA 1
ATOM 2289 C C . LEU A 1 307 ? 1.053 7.115 22.043 1.00 98.50 307 LEU A C 1
ATOM 2291 O O . LEU A 1 307 ? 2.029 6.394 22.261 1.00 98.50 307 LEU A O 1
ATOM 2295 N N . ALA A 1 308 ? 1.205 8.397 21.691 1.00 98.12 308 ALA A N 1
ATOM 2296 C CA . ALA A 1 308 ? 2.497 9.067 21.562 1.00 98.12 308 ALA A CA 1
ATOM 2297 C C . ALA A 1 308 ? 3.314 9.072 22.862 1.00 98.12 308 ALA A C 1
ATOM 2299 O O . ALA A 1 308 ? 4.546 9.133 22.803 1.00 98.12 308 ALA A O 1
ATOM 2300 N N . CYS A 1 309 ? 2.666 8.925 24.020 1.00 98.44 309 CYS A N 1
ATOM 2301 C CA . CYS A 1 309 ? 3.339 8.803 25.307 1.00 98.44 309 CYS A CA 1
ATOM 2302 C C . CYS A 1 309 ? 4.130 7.520 25.487 1.00 98.44 309 CYS A C 1
ATOM 2304 O O . CYS A 1 309 ? 4.891 7.431 26.446 1.00 98.44 309 CYS A O 1
ATOM 2306 N N . TYR A 1 310 ? 3.972 6.537 24.609 1.00 98.31 310 TYR A N 1
ATOM 2307 C CA . TYR A 1 310 ? 4.584 5.230 24.762 1.00 98.31 310 TYR A CA 1
ATOM 2308 C C . TYR A 1 310 ? 5.672 4.982 23.718 1.00 98.31 310 TYR A C 1
ATOM 2310 O O . TYR A 1 310 ? 5.646 5.493 22.593 1.00 98.31 310 TYR A O 1
ATOM 2318 N N . LYS A 1 311 ? 6.653 4.168 24.105 1.00 96.06 311 LYS A N 1
ATOM 2319 C CA . LYS A 1 311 ? 7.595 3.518 23.193 1.00 96.06 311 LYS A CA 1
ATOM 2320 C C . LYS A 1 311 ? 7.911 2.112 23.677 1.00 96.06 311 LYS A C 1
ATOM 2322 O O . LYS A 1 311 ? 7.828 1.818 24.872 1.00 96.06 311 LYS A O 1
ATOM 2327 N N . THR A 1 312 ? 8.336 1.274 22.747 1.00 93.06 312 THR A N 1
ATOM 2328 C CA . THR A 1 312 ? 8.745 -0.099 23.036 1.00 93.06 312 THR A CA 1
ATOM 2329 C C . THR A 1 312 ? 10.232 -0.134 23.388 1.00 93.06 312 THR A C 1
ATOM 2331 O O . THR A 1 312 ? 11.074 0.369 22.646 1.00 93.06 312 THR A O 1
ATOM 2334 N N . SER A 1 313 ? 10.567 -0.720 24.536 1.00 87.94 313 SER A N 1
ATOM 2335 C CA . SER A 1 313 ? 11.935 -0.945 25.008 1.00 87.94 313 SER A CA 1
ATOM 2336 C C . SER A 1 313 ? 12.155 -2.443 25.214 1.00 87.94 313 SER A C 1
ATOM 2338 O O . SER A 1 313 ? 11.905 -2.985 26.289 1.00 87.94 313 SER A O 1
ATOM 2340 N N . GLY A 1 314 ? 12.629 -3.133 24.175 1.00 84.88 314 GLY A N 1
ATOM 2341 C CA . GLY A 1 314 ? 12.683 -4.594 24.182 1.00 84.88 314 GLY A CA 1
ATOM 2342 C C . GLY A 1 314 ? 11.274 -5.169 24.066 1.00 84.88 314 GLY A C 1
ATOM 2343 O O . GLY A 1 314 ? 10.608 -4.931 23.068 1.00 84.88 314 GLY A O 1
ATOM 2344 N N . THR A 1 315 ? 10.816 -5.907 25.077 1.00 82.94 315 THR A N 1
ATOM 2345 C CA . THR A 1 315 ? 9.459 -6.483 25.119 1.00 82.94 315 THR A CA 1
ATOM 2346 C C . THR A 1 315 ? 8.499 -5.703 26.019 1.00 82.94 315 THR A C 1
ATOM 2348 O O . THR A 1 315 ? 7.389 -6.165 26.258 1.00 82.94 315 THR A O 1
ATOM 2351 N N . THR A 1 316 ? 8.923 -4.569 26.586 1.00 92.31 316 THR A N 1
ATOM 2352 C CA . THR A 1 316 ? 8.104 -3.778 27.512 1.00 92.31 316 THR A CA 1
ATOM 2353 C C . THR A 1 316 ? 7.775 -2.409 26.937 1.00 92.31 316 THR A C 1
ATOM 2355 O O . THR A 1 316 ? 8.571 -1.804 26.215 1.00 92.31 316 THR A O 1
ATOM 2358 N N . VAL A 1 317 ? 6.596 -1.902 27.290 1.00 96.12 317 VAL A N 1
ATOM 2359 C CA . VAL A 1 317 ? 6.185 -0.532 26.983 1.00 96.12 317 VAL A CA 1
ATOM 2360 C C . VAL A 1 317 ? 6.605 0.389 28.121 1.00 96.12 317 VAL A C 1
ATOM 2362 O O . VAL A 1 317 ? 6.359 0.106 29.294 1.00 96.12 317 VAL A O 1
ATOM 2365 N N . VAL A 1 318 ? 7.251 1.497 27.768 1.00 97.50 318 VAL A N 1
ATOM 2366 C CA . VAL A 1 318 ? 7.701 2.534 28.703 1.00 97.50 318 VAL A CA 1
ATOM 2367 C C . VAL A 1 318 ? 7.188 3.900 28.262 1.00 97.50 318 VAL A C 1
ATOM 2369 O O . VAL A 1 318 ? 6.836 4.090 27.097 1.00 97.50 318 VAL A O 1
ATOM 2372 N N . ILE A 1 319 ? 7.178 4.864 29.187 1.00 98.00 319 ILE A N 1
ATOM 2373 C CA . ILE A 1 319 ? 6.884 6.254 28.839 1.00 98.00 319 ILE A CA 1
ATOM 2374 C C . ILE A 1 319 ? 8.004 6.811 27.961 1.00 98.00 319 ILE A C 1
ATOM 2376 O O . ILE A 1 319 ? 9.192 6.744 28.291 1.00 98.00 319 ILE A O 1
ATOM 2380 N N . ASP A 1 320 ? 7.612 7.381 26.832 1.00 97.56 320 ASP A N 1
ATOM 2381 C CA . ASP A 1 320 ? 8.470 8.179 25.989 1.00 97.56 320 ASP A CA 1
ATOM 2382 C C . ASP A 1 320 ? 8.559 9.595 26.559 1.00 97.56 320 ASP A C 1
ATOM 2384 O O . ASP A 1 320 ? 7.722 10.458 26.294 1.00 97.56 320 ASP A O 1
ATOM 2388 N N . THR A 1 321 ? 9.589 9.819 27.375 1.00 97.06 321 THR A N 1
ATOM 2389 C CA . THR A 1 321 ? 9.828 11.079 28.098 1.00 97.06 321 THR A CA 1
ATOM 2390 C C . THR A 1 321 ? 10.002 12.294 27.190 1.00 97.06 321 THR A C 1
ATOM 2392 O O . THR A 1 321 ? 9.929 13.424 27.661 1.00 97.06 321 THR A O 1
ATOM 2395 N N . ASP A 1 322 ? 10.230 12.075 25.894 1.00 95.12 322 ASP A N 1
ATOM 2396 C CA . ASP A 1 322 ? 10.228 13.136 24.892 1.00 95.12 322 ASP A CA 1
ATOM 2397 C C . ASP A 1 322 ? 8.837 13.747 24.699 1.00 95.12 322 ASP A C 1
ATOM 2399 O O . ASP A 1 322 ? 8.728 14.926 24.376 1.00 95.12 322 ASP A O 1
ATOM 2403 N N . TYR A 1 323 ? 7.788 12.938 24.838 1.00 96.44 323 TYR A N 1
ATOM 2404 C CA . TYR A 1 323 ? 6.412 13.314 24.531 1.00 96.44 323 TYR A CA 1
ATOM 2405 C C . TYR A 1 323 ? 5.577 13.524 25.783 1.00 96.44 323 TYR A C 1
ATOM 2407 O O . TYR A 1 323 ? 4.678 14.363 25.769 1.00 96.44 323 TYR A O 1
ATOM 2415 N N . CYS A 1 324 ? 5.848 12.766 26.846 1.00 97.38 324 CYS A N 1
ATOM 2416 C CA . CYS A 1 324 ? 4.955 12.685 27.993 1.00 97.38 324 CYS A CA 1
ATOM 2417 C C . CYS A 1 324 ? 5.689 12.522 29.325 1.00 97.38 324 CYS A C 1
ATOM 2419 O O . CYS A 1 324 ? 6.879 12.220 29.393 1.00 97.38 324 CYS A O 1
ATOM 2421 N N . SER A 1 325 ? 4.932 12.707 30.402 1.00 97.50 325 SER A N 1
ATOM 2422 C CA . SER A 1 325 ? 5.345 12.417 31.776 1.00 97.50 325 SER A CA 1
ATOM 2423 C C . SER A 1 325 ? 4.349 11.452 32.437 1.00 97.50 325 SER A C 1
ATOM 2425 O O . SER A 1 325 ? 3.515 10.854 31.756 1.00 97.50 325 SER A O 1
ATOM 2427 N N . GLY A 1 326 ? 4.432 11.271 33.756 1.00 97.06 326 GLY A N 1
ATOM 2428 C CA . GLY A 1 326 ? 3.539 10.378 34.497 1.00 97.06 326 GLY A CA 1
ATOM 2429 C C . GLY A 1 326 ? 4.006 8.923 34.496 1.00 97.06 326 GLY A C 1
ATOM 2430 O O . GLY A 1 326 ? 5.206 8.641 34.474 1.00 97.06 326 GLY A O 1
ATOM 2431 N N . THR A 1 327 ? 3.054 7.997 34.579 1.00 97.38 327 THR A N 1
ATOM 2432 C CA . THR A 1 327 ? 3.320 6.554 34.633 1.00 97.38 327 THR A CA 1
ATOM 2433 C C . THR A 1 327 ? 2.725 5.853 33.427 1.00 97.38 327 THR A C 1
ATOM 2435 O O . THR A 1 327 ? 1.866 6.382 32.732 1.00 97.38 327 THR A O 1
ATOM 2438 N N . VAL A 1 328 ? 3.155 4.618 33.199 1.00 96.00 328 VAL A N 1
ATOM 2439 C CA . VAL A 1 328 ? 2.677 3.794 32.091 1.00 96.00 328 VAL A CA 1
ATOM 2440 C C . VAL A 1 328 ? 1.147 3.560 32.158 1.00 96.00 328 VAL A C 1
ATOM 2442 O O . VAL A 1 328 ? 0.480 3.564 31.126 1.00 96.00 328 VAL A O 1
ATOM 2445 N N . GLN A 1 329 ? 0.568 3.450 33.359 1.00 95.81 329 GLN A N 1
ATOM 2446 C CA . GLN A 1 329 ? -0.879 3.283 33.583 1.00 95.81 329 GLN A CA 1
ATOM 2447 C C . GLN A 1 329 ? -1.659 4.606 33.568 1.00 95.81 329 GLN A C 1
ATOM 2449 O O . GLN A 1 329 ? -2.879 4.608 33.432 1.00 95.81 329 GLN A O 1
ATOM 2454 N N . SER A 1 330 ? -0.979 5.736 33.745 1.00 96.81 330 SER A N 1
ATOM 2455 C CA . SER A 1 330 ? -1.592 7.065 33.804 1.00 96.81 330 SER A CA 1
ATOM 2456 C C . SER A 1 330 ? -0.651 8.078 33.150 1.00 96.81 330 SER A C 1
ATOM 2458 O O . SER A 1 330 ? -0.000 8.866 33.850 1.00 96.81 330 SER A O 1
ATOM 2460 N N . PRO A 1 331 ? -0.504 8.009 31.813 1.00 97.94 331 PRO A N 1
ATOM 2461 C CA . PRO A 1 331 ? 0.373 8.912 31.090 1.00 97.94 331 PRO A CA 1
ATOM 2462 C C . PRO A 1 331 ? -0.181 10.335 31.162 1.00 97.94 331 PRO A C 1
ATOM 2464 O O . PRO A 1 331 ? -1.388 10.557 31.086 1.00 97.94 331 PRO A O 1
ATOM 2467 N N . ILE A 1 332 ? 0.711 11.313 31.282 1.00 98.00 332 ILE A N 1
ATOM 2468 C CA . ILE A 1 332 ? 0.369 12.734 31.199 1.00 98.00 332 ILE A CA 1
ATOM 2469 C C . ILE A 1 332 ? 0.908 13.245 29.867 1.00 98.00 332 ILE A C 1
ATOM 2471 O O . ILE A 1 332 ? 2.125 13.375 29.696 1.00 98.00 332 ILE A O 1
ATOM 2475 N N . THR A 1 333 ? 0.001 13.517 28.930 1.00 96.75 333 THR A N 1
ATOM 2476 C CA . THR A 1 333 ? 0.334 13.978 27.578 1.00 96.75 333 THR A CA 1
ATOM 2477 C C . THR A 1 333 ? 1.037 15.331 27.622 1.00 96.75 333 THR A C 1
ATOM 2479 O O . THR A 1 333 ? 0.506 16.279 28.203 1.00 96.75 333 THR A O 1
ATOM 2482 N N . GLY A 1 334 ? 2.214 15.438 27.007 1.00 93.62 334 GLY A N 1
ATOM 2483 C CA . GLY A 1 334 ? 2.879 16.722 26.787 1.00 93.62 334 GLY A CA 1
ATOM 2484 C C . GLY A 1 334 ? 2.383 17.426 25.522 1.00 93.62 334 GLY A C 1
ATOM 2485 O O . GLY A 1 334 ? 1.402 17.017 24.902 1.00 93.62 334 GLY A O 1
ATOM 2486 N N . THR A 1 335 ? 3.092 18.485 25.126 1.00 94.25 335 THR A N 1
ATOM 2487 C CA . THR A 1 335 ? 2.747 19.327 23.965 1.00 94.25 335 THR A CA 1
ATOM 2488 C C . THR A 1 335 ? 3.578 19.035 22.718 1.00 94.25 335 THR A C 1
ATOM 2490 O O . THR A 1 335 ? 3.338 19.622 21.668 1.00 94.25 335 THR A O 1
ATOM 2493 N N . LYS A 1 336 ? 4.568 18.132 22.795 1.00 95.12 336 LYS A N 1
ATOM 2494 C CA . LYS A 1 336 ? 5.520 17.915 21.693 1.00 95.12 336 LYS A CA 1
ATOM 2495 C C . LYS A 1 336 ? 4.836 17.443 20.410 1.00 95.12 336 LYS A C 1
ATOM 2497 O O . LYS A 1 336 ? 5.156 17.956 19.346 1.00 95.12 336 LYS A O 1
ATOM 2502 N N . ILE A 1 337 ? 3.890 16.508 20.519 1.00 95.25 337 ILE A N 1
ATOM 2503 C CA . ILE A 1 337 ? 3.101 16.014 19.377 1.00 95.25 337 ILE A CA 1
ATOM 2504 C C . ILE A 1 337 ? 2.206 17.112 18.779 1.00 95.25 337 ILE A C 1
ATOM 2506 O O . ILE A 1 337 ? 1.985 17.123 17.574 1.00 95.25 337 ILE A O 1
ATOM 2510 N N . ASP A 1 338 ? 1.750 18.076 19.592 1.00 94.44 338 ASP A N 1
ATOM 2511 C CA . ASP A 1 338 ? 0.929 19.207 19.132 1.00 94.44 338 ASP A CA 1
ATOM 2512 C C . ASP A 1 338 ? 1.739 20.186 18.259 1.00 94.44 338 ASP A C 1
ATOM 2514 O O . ASP A 1 338 ? 1.171 20.891 17.425 1.00 94.44 338 ASP A O 1
ATOM 2518 N N . SER A 1 339 ? 3.062 20.237 18.455 1.00 94.75 339 SER A N 1
ATOM 2519 C CA . SER A 1 339 ? 3.987 21.096 17.706 1.00 94.75 339 SER A CA 1
ATOM 2520 C C . SER A 1 339 ? 4.704 20.396 16.548 1.00 94.75 339 SER A C 1
ATOM 2522 O O . SER A 1 339 ? 5.536 21.029 15.904 1.00 94.75 339 SER A O 1
ATOM 2524 N N . GLN A 1 340 ? 4.460 19.101 16.315 1.00 95.31 340 GLN A N 1
ATOM 2525 C CA . GLN A 1 340 ? 5.080 18.397 15.191 1.00 95.31 340 GLN A CA 1
ATOM 2526 C C . GLN A 1 340 ? 4.418 18.787 13.871 1.00 95.31 340 GLN A C 1
ATOM 2528 O O . GLN A 1 340 ? 3.192 18.880 13.777 1.00 95.31 340 GLN A O 1
ATOM 2533 N N . THR A 1 341 ? 5.255 18.953 12.855 1.00 95.56 341 THR A N 1
ATOM 2534 C CA . THR A 1 341 ? 4.878 19.443 11.534 1.00 95.56 341 THR A CA 1
ATOM 2535 C C . THR A 1 341 ? 5.682 18.677 10.495 1.00 95.56 341 THR A C 1
ATOM 2537 O O . THR A 1 341 ? 6.883 18.509 10.686 1.00 95.56 341 THR A O 1
ATOM 2540 N N . PHE A 1 342 ? 5.028 18.236 9.426 1.00 94.25 342 PHE A N 1
ATOM 2541 C CA . PHE A 1 342 ? 5.690 17.829 8.191 1.00 94.25 342 PHE A CA 1
ATOM 2542 C C . PHE A 1 342 ? 6.086 19.090 7.435 1.00 94.25 342 PHE A C 1
ATOM 2544 O O . PHE A 1 342 ? 5.223 19.940 7.211 1.00 94.25 342 PHE A O 1
ATOM 2551 N N . THR A 1 343 ? 7.363 19.248 7.101 1.00 92.12 343 THR A N 1
ATOM 2552 C CA . THR A 1 343 ? 7.889 20.434 6.414 1.00 92.12 343 THR A CA 1
ATOM 2553 C C . THR A 1 343 ? 8.557 20.008 5.121 1.00 92.12 343 THR A C 1
ATOM 2555 O O . THR A 1 343 ? 9.699 19.554 5.117 1.00 92.12 343 THR A O 1
ATOM 2558 N N . LEU A 1 344 ? 7.850 20.202 4.012 1.00 87.50 344 LEU A N 1
ATOM 2559 C CA . LEU A 1 344 ? 8.345 19.843 2.690 1.00 87.50 344 LEU A CA 1
ATOM 2560 C C . LEU A 1 344 ? 8.867 21.092 2.011 1.00 87.50 344 LEU A C 1
ATOM 2562 O O . LEU A 1 344 ? 8.165 22.099 1.929 1.00 87.50 344 LEU A O 1
ATOM 2566 N N . THR A 1 345 ? 10.108 21.030 1.543 1.00 84.06 345 THR A N 1
ATOM 2567 C CA . THR A 1 345 ? 10.730 22.122 0.798 1.00 84.06 345 THR A CA 1
ATOM 2568 C C . THR A 1 345 ? 11.180 21.604 -0.549 1.00 84.06 345 THR A C 1
ATOM 2570 O O . THR A 1 345 ? 12.027 20.719 -0.616 1.00 84.06 345 THR A O 1
ATOM 2573 N N . TYR A 1 346 ? 10.644 22.198 -1.610 1.00 76.25 346 TYR A N 1
ATOM 2574 C CA . TYR A 1 346 ? 11.185 22.021 -2.949 1.00 76.25 346 TYR A CA 1
ATOM 2575 C C . TYR A 1 346 ? 11.472 23.378 -3.605 1.00 76.25 346 TYR A C 1
ATOM 2577 O O . TYR A 1 346 ? 12.511 23.984 -3.341 1.00 76.25 346 TYR A O 1
ATOM 2585 N N . THR A 1 347 ? 10.552 23.903 -4.418 1.00 79.19 347 THR A N 1
ATOM 2586 C CA . THR A 1 347 ? 10.578 25.307 -4.870 1.00 79.19 347 THR A CA 1
ATOM 2587 C C . THR A 1 347 ? 9.931 26.234 -3.853 1.00 79.19 347 THR A C 1
ATOM 2589 O O . THR A 1 347 ? 10.332 27.389 -3.720 1.00 79.19 347 THR A O 1
ATOM 2592 N N . GLU A 1 348 ? 8.942 25.711 -3.136 1.00 85.38 348 GLU A N 1
ATOM 2593 C CA . GLU A 1 348 ? 8.226 26.367 -2.054 1.00 85.38 348 GLU A CA 1
ATOM 2594 C C . GLU A 1 348 ? 8.329 25.491 -0.804 1.00 85.38 348 GLU A C 1
ATOM 2596 O O . GLU A 1 348 ? 8.527 24.274 -0.900 1.00 85.38 348 GLU A O 1
ATOM 2601 N N . THR A 1 349 ? 8.235 26.123 0.363 1.00 90.38 349 THR A N 1
ATOM 2602 C CA . THR A 1 349 ? 8.148 25.417 1.640 1.00 90.38 349 THR A CA 1
ATOM 2603 C C . THR A 1 349 ? 6.693 25.392 2.071 1.00 90.38 349 THR A C 1
ATOM 2605 O O . THR A 1 349 ? 6.105 26.442 2.323 1.00 90.38 349 THR A O 1
ATOM 2608 N N . GLU A 1 350 ? 6.140 24.194 2.199 1.00 93.12 350 GLU A N 1
ATOM 2609 C CA . GLU A 1 350 ? 4.826 23.964 2.787 1.00 93.12 350 GLU A CA 1
ATOM 2610 C C . GLU A 1 350 ? 4.964 23.220 4.109 1.00 93.12 350 GLU A C 1
ATOM 2612 O O . GLU A 1 350 ? 5.964 22.557 4.400 1.00 93.12 350 GLU A O 1
ATOM 2617 N N . SER A 1 351 ? 3.959 23.371 4.961 1.00 94.56 351 SER A N 1
ATOM 2618 C CA . SER A 1 351 ? 3.988 22.799 6.300 1.00 94.56 351 SER A CA 1
ATOM 2619 C C . SER A 1 351 ? 2.613 22.320 6.734 1.00 94.56 351 SER A C 1
ATOM 2621 O O . SER A 1 351 ? 1.645 23.075 6.691 1.00 94.56 351 SER A O 1
ATOM 2623 N N . LEU A 1 352 ? 2.539 21.088 7.234 1.00 95.56 352 LEU A N 1
ATOM 2624 C CA . LEU A 1 352 ? 1.316 20.482 7.758 1.00 95.56 352 LEU A CA 1
ATOM 2625 C C . LEU A 1 352 ? 1.542 20.002 9.182 1.00 95.56 352 LEU A C 1
ATOM 2627 O O . LEU A 1 352 ? 2.384 19.141 9.435 1.00 95.56 352 LEU A O 1
ATOM 2631 N N . LYS A 1 353 ? 0.769 20.519 10.137 1.00 97.38 353 LYS A N 1
ATOM 2632 C CA . LYS A 1 353 ? 0.822 19.995 11.504 1.00 97.38 353 LYS A CA 1
ATOM 2633 C C . LYS A 1 353 ? 0.318 18.559 11.525 1.00 97.38 353 LYS A C 1
ATOM 2635 O O . LYS A 1 353 ? -0.731 18.255 10.962 1.00 97.38 353 LYS A O 1
ATOM 2640 N N . VAL A 1 354 ? 0.996 17.707 12.290 1.00 97.31 354 VAL A N 1
ATOM 2641 C CA . VAL A 1 354 ? 0.582 16.312 12.518 1.00 97.31 354 VAL A CA 1
ATOM 2642 C C . VAL A 1 354 ? -0.851 16.242 13.063 1.00 97.31 354 VAL A C 1
ATOM 2644 O O . VAL A 1 354 ? -1.606 15.338 12.723 1.00 97.31 354 VAL A O 1
ATOM 2647 N N . SER A 1 355 ? -1.254 17.215 13.882 1.00 97.44 355 SER A N 1
ATOM 2648 C CA . SER A 1 355 ? -2.614 17.293 14.420 1.00 97.44 355 SER A CA 1
ATOM 2649 C C . SER A 1 355 ? -3.676 17.599 13.368 1.00 97.44 355 SER A C 1
ATOM 2651 O O . SER A 1 355 ? -4.759 17.022 13.423 1.00 97.44 355 SER A O 1
ATOM 2653 N N . ASP A 1 356 ? -3.376 18.475 12.414 1.00 97.88 356 ASP A N 1
ATOM 2654 C CA . ASP A 1 356 ? -4.301 18.831 11.338 1.00 97.88 356 ASP A CA 1
ATOM 2655 C C . ASP A 1 356 ? -4.411 17.682 10.328 1.00 97.88 356 ASP A C 1
ATOM 2657 O O . ASP A 1 356 ? -5.515 17.340 9.905 1.00 97.88 356 ASP A O 1
ATOM 2661 N N . TRP A 1 357 ? -3.298 16.990 10.061 1.00 97.75 357 TRP A N 1
ATOM 2662 C CA . TRP A 1 357 ? -3.298 15.742 9.301 1.00 97.75 357 TRP A CA 1
ATOM 2663 C C . TRP A 1 357 ? -4.217 14.678 9.918 1.00 97.75 357 TRP A C 1
ATOM 2665 O O . TRP A 1 357 ? -5.144 14.206 9.264 1.00 97.75 357 TRP A O 1
ATOM 2675 N N . ILE A 1 358 ? -4.034 14.336 11.195 1.00 98.25 358 ILE A N 1
ATOM 2676 C CA . ILE A 1 358 ? -4.838 13.285 11.841 1.00 98.25 358 ILE A CA 1
ATOM 2677 C C . ILE A 1 358 ? -6.329 13.649 11.875 1.00 98.25 358 ILE A C 1
ATOM 2679 O O . ILE A 1 358 ? -7.184 12.786 11.679 1.00 98.25 358 ILE A O 1
ATOM 2683 N N . LYS A 1 359 ? -6.660 14.928 12.079 1.00 97.69 359 LYS A N 1
ATOM 2684 C CA . LYS A 1 359 ? -8.053 15.397 12.018 1.00 97.69 359 LYS A CA 1
ATOM 2685 C C . LYS A 1 359 ? -8.649 15.277 10.615 1.00 97.69 359 LYS A C 1
ATOM 2687 O O . LYS A 1 359 ? -9.840 15.000 10.508 1.00 97.69 359 LYS A O 1
ATOM 2692 N N . SER A 1 360 ? -7.850 15.462 9.561 1.00 97.56 360 SER A N 1
ATOM 2693 C CA . SER A 1 360 ? -8.314 15.274 8.178 1.00 97.56 360 SER A CA 1
ATOM 2694 C C . SER A 1 360 ? -8.651 13.812 7.857 1.00 97.56 360 SER A C 1
ATOM 2696 O O . SER A 1 360 ? -9.618 13.556 7.151 1.00 97.56 360 SER A O 1
ATOM 2698 N N . ILE A 1 361 ? -7.940 12.853 8.462 1.00 97.56 361 ILE A N 1
ATOM 2699 C CA . ILE A 1 361 ? -8.279 11.422 8.368 1.00 97.56 361 ILE A CA 1
ATOM 2700 C C . ILE A 1 361 ? -9.644 11.158 9.024 1.00 97.56 361 ILE A C 1
ATOM 2702 O O . ILE A 1 361 ? -10.503 10.456 8.489 1.00 97.56 361 ILE A O 1
ATOM 2706 N N . GLU A 1 362 ? -9.867 11.735 10.208 1.00 95.69 362 GLU A N 1
ATOM 2707 C CA . GLU A 1 362 ? -11.101 11.541 10.975 1.00 95.69 362 GLU A CA 1
ATOM 2708 C C . GLU A 1 362 ? -12.331 12.161 10.294 1.00 95.69 362 GLU A C 1
ATOM 2710 O O . GLU A 1 362 ? -13.412 11.554 10.300 1.00 95.69 362 GLU A O 1
ATOM 2715 N N . SER A 1 363 ? -12.172 13.332 9.661 1.00 92.94 363 SER A N 1
ATOM 2716 C CA . SER A 1 363 ? -13.258 14.028 8.955 1.00 92.94 363 SER A CA 1
ATOM 2717 C C . SER A 1 363 ? -13.802 13.246 7.760 1.00 92.94 363 SER A C 1
ATOM 2719 O O . SER A 1 363 ? -14.866 13.589 7.250 1.00 92.94 363 SER A O 1
ATOM 2721 N N . SER A 1 364 ? -13.130 12.158 7.369 1.00 85.62 364 SER A N 1
ATOM 2722 C CA . SER A 1 364 ? -13.510 11.306 6.242 1.00 85.62 364 SER A CA 1
ATOM 2723 C C . SER A 1 364 ? -13.480 12.046 4.898 1.00 85.62 364 SER A C 1
ATOM 2725 O O . SER A 1 364 ? -14.155 11.640 3.957 1.00 85.62 364 SER A O 1
ATOM 2727 N N . LEU A 1 365 ? -12.693 13.125 4.816 1.00 83.88 365 LEU A N 1
ATOM 2728 C CA . LEU A 1 365 ? -12.365 13.790 3.561 1.00 83.88 365 LEU A CA 1
ATOM 2729 C C . LEU A 1 365 ? -11.204 13.025 2.916 1.00 83.88 365 LEU A C 1
ATOM 2731 O O . LEU A 1 365 ? -10.164 12.829 3.545 1.00 83.88 365 LEU A O 1
ATOM 2735 N N . ALA A 1 366 ? -11.412 12.555 1.690 1.00 86.75 366 ALA A N 1
ATOM 2736 C CA . ALA A 1 366 ? -10.381 11.936 0.869 1.00 86.75 366 ALA A CA 1
ATOM 2737 C C . ALA A 1 366 ? -10.048 12.880 -0.305 1.00 86.75 366 ALA A C 1
ATOM 2739 O O . ALA A 1 366 ? -10.982 13.417 -0.908 1.00 86.75 366 ALA A O 1
ATOM 2740 N N . PRO A 1 367 ? -8.762 13.088 -0.641 1.00 91.88 367 PRO A N 1
ATOM 2741 C CA . PRO A 1 367 ? -7.585 12.583 0.072 1.00 91.88 367 PRO A CA 1
ATOM 2742 C C . PRO A 1 367 ? -7.377 13.262 1.441 1.00 91.88 367 PRO A C 1
ATOM 2744 O O . PRO A 1 367 ? -7.848 14.376 1.681 1.00 91.88 367 PRO A O 1
ATOM 2747 N N . ASP A 1 368 ? -6.668 12.587 2.352 1.00 96.00 368 ASP A N 1
ATOM 2748 C CA . ASP A 1 368 ? -6.246 13.192 3.620 1.00 96.00 368 ASP A CA 1
ATOM 2749 C C . ASP A 1 368 ? -5.172 14.279 3.399 1.00 96.00 368 ASP A C 1
ATOM 2751 O O . ASP A 1 368 ? -4.514 14.339 2.361 1.00 96.00 368 ASP A O 1
ATOM 2755 N N . ALA A 1 369 ? -4.960 15.153 4.385 1.00 96.50 369 ALA A N 1
ATOM 2756 C CA . ALA A 1 369 ? -4.106 16.327 4.209 1.00 96.50 369 ALA A CA 1
ATOM 2757 C C . ALA A 1 369 ? -2.622 16.005 3.957 1.00 96.50 369 ALA A C 1
ATOM 2759 O O . ALA A 1 369 ? -1.945 16.830 3.344 1.00 96.50 369 ALA A O 1
ATOM 2760 N N . LEU A 1 370 ? -2.099 14.857 4.416 1.00 95.38 370 LEU A N 1
ATOM 2761 C CA . LEU A 1 370 ? -0.710 14.477 4.130 1.00 95.38 370 LEU A CA 1
ATOM 2762 C C . LEU A 1 370 ? -0.578 14.007 2.687 1.00 95.38 370 LEU A C 1
ATOM 2764 O O . LEU A 1 370 ? 0.372 14.409 2.026 1.00 95.38 370 LEU A O 1
ATOM 2768 N N . THR A 1 371 ? -1.554 13.238 2.202 1.00 94.75 371 THR A N 1
ATOM 2769 C CA . THR A 1 371 ? -1.662 12.863 0.787 1.00 94.75 371 THR A CA 1
ATOM 2770 C C . THR A 1 371 ? -1.699 14.117 -0.096 1.00 94.75 371 THR A C 1
ATOM 2772 O O . THR A 1 371 ? -0.890 14.249 -1.007 1.00 94.75 371 THR A O 1
ATOM 2775 N N . THR A 1 372 ? -2.530 15.113 0.238 1.00 94.44 372 THR A N 1
ATOM 2776 C CA . THR A 1 372 ? -2.582 16.398 -0.492 1.00 94.44 372 THR A CA 1
ATOM 2777 C C . THR A 1 372 ? -1.269 17.182 -0.428 1.00 94.44 372 THR A C 1
ATOM 2779 O O . THR A 1 372 ? -0.866 17.803 -1.410 1.00 94.44 372 THR A O 1
ATOM 2782 N N . LEU A 1 373 ? -0.602 17.202 0.731 1.00 92.88 373 LEU A N 1
ATOM 2783 C CA . LEU A 1 373 ? 0.679 17.891 0.888 1.00 92.88 373 LEU A CA 1
ATOM 2784 C C . LEU A 1 373 ? 1.782 17.220 0.048 1.00 92.88 373 LEU A C 1
ATOM 2786 O O . LEU A 1 373 ? 2.554 17.921 -0.608 1.00 92.88 373 LEU A O 1
ATOM 2790 N N . ASP A 1 374 ? 1.856 15.887 0.074 1.00 89.94 374 ASP A N 1
ATOM 2791 C CA . ASP A 1 374 ? 2.833 15.106 -0.689 1.00 89.94 374 ASP A CA 1
ATOM 2792 C C . ASP A 1 374 ? 2.572 15.208 -2.199 1.00 89.94 374 ASP A C 1
ATOM 2794 O O . ASP A 1 374 ? 3.520 15.390 -2.957 1.00 89.94 374 ASP A O 1
ATOM 2798 N N . ASP A 1 375 ? 1.309 15.203 -2.637 1.00 87.81 375 ASP A N 1
ATOM 2799 C CA . ASP A 1 375 ? 0.916 15.456 -4.032 1.00 87.81 375 ASP A CA 1
ATOM 2800 C C . ASP A 1 375 ? 1.369 16.835 -4.509 1.00 87.81 375 ASP A C 1
ATOM 2802 O O . ASP A 1 375 ? 2.112 16.962 -5.486 1.00 87.81 375 ASP A O 1
ATOM 2806 N N . LYS A 1 376 ? 1.034 17.870 -3.732 1.00 87.44 376 LYS A N 1
ATOM 2807 C CA . LYS A 1 376 ? 1.358 19.258 -4.065 1.00 87.44 376 LYS A CA 1
ATOM 2808 C C . LYS A 1 376 ? 2.863 19.510 -4.207 1.00 87.44 376 LYS A C 1
ATOM 2810 O O . LYS A 1 376 ? 3.255 20.303 -5.062 1.00 87.44 376 LYS A O 1
ATOM 2815 N N . ILE A 1 377 ? 3.697 18.923 -3.343 1.00 82.00 377 ILE A N 1
ATOM 2816 C CA . ILE A 1 377 ? 5.126 19.279 -3.260 1.00 82.00 377 ILE A CA 1
ATOM 2817 C C . ILE A 1 377 ? 6.038 18.223 -3.880 1.00 82.00 377 ILE A C 1
ATOM 2819 O O . ILE A 1 377 ? 7.040 18.585 -4.496 1.00 82.00 377 ILE A O 1
ATOM 2823 N N . LEU A 1 378 ? 5.715 16.936 -3.729 1.00 73.81 378 LEU A N 1
ATOM 2824 C CA . LEU A 1 378 ? 6.620 15.810 -3.994 1.00 73.81 378 LEU A CA 1
ATOM 2825 C C . LEU A 1 378 ? 5.981 14.695 -4.839 1.00 73.81 378 LEU A C 1
ATOM 2827 O O . LEU A 1 378 ? 6.496 13.578 -4.851 1.00 73.81 378 LEU A O 1
ATOM 2831 N N . ARG A 1 379 ? 4.952 15.030 -5.634 1.00 71.81 379 ARG A N 1
ATOM 2832 C CA . ARG A 1 379 ? 4.312 14.173 -6.655 1.00 71.81 379 ARG A CA 1
ATOM 2833 C C . ARG A 1 379 ? 3.369 13.076 -6.131 1.00 71.81 379 ARG A C 1
ATOM 2835 O O . ARG A 1 379 ? 2.920 12.272 -6.936 1.00 71.81 379 ARG A O 1
ATOM 2842 N N . GLY A 1 380 ? 3.074 13.041 -4.831 1.00 77.00 380 GLY A N 1
ATOM 2843 C CA . GLY A 1 380 ? 1.920 12.300 -4.307 1.00 77.00 380 GLY A CA 1
ATOM 2844 C C . GLY A 1 380 ? 2.094 10.794 -4.265 1.00 77.00 380 GLY A C 1
ATOM 2845 O O . GLY A 1 380 ? 1.251 10.078 -4.780 1.00 77.00 380 GLY A O 1
ATOM 2846 N N . GLN A 1 381 ? 3.148 10.305 -3.614 1.00 87.06 381 GLN A N 1
ATOM 2847 C CA . GLN A 1 381 ? 3.374 8.872 -3.410 1.00 87.06 381 GLN A CA 1
ATOM 2848 C C . GLN A 1 381 ? 2.628 8.318 -2.193 1.00 87.06 381 GLN A C 1
ATOM 2850 O O . GLN A 1 381 ? 2.110 7.196 -2.220 1.00 87.06 381 GLN A O 1
ATOM 2855 N N . VAL A 1 382 ? 2.553 9.089 -1.107 1.00 93.25 382 VAL A N 1
ATOM 2856 C CA . VAL A 1 382 ? 1.802 8.689 0.088 1.00 93.25 382 VAL A CA 1
ATOM 2857 C C . VAL A 1 382 ? 0.316 8.873 -0.194 1.00 93.25 382 VAL A C 1
ATOM 2859 O O . VAL A 1 382 ? -0.131 9.994 -0.395 1.00 93.25 382 VAL A O 1
ATOM 2862 N N . GLY A 1 383 ? -0.447 7.778 -0.205 1.00 93.50 383 GLY A N 1
ATOM 2863 C CA . GLY A 1 383 ? -1.876 7.819 -0.534 1.00 93.50 383 GLY A CA 1
ATOM 2864 C C . GLY A 1 383 ? -2.186 8.075 -2.016 1.00 93.50 383 GLY A C 1
ATOM 2865 O O . GLY A 1 383 ? -3.331 8.380 -2.342 1.00 93.50 383 GLY A O 1
ATOM 2866 N N . ALA A 1 384 ? -1.194 7.923 -2.903 1.00 91.94 384 ALA A N 1
ATOM 2867 C CA . ALA A 1 384 ? -1.269 8.186 -4.347 1.00 91.94 384 ALA A CA 1
ATOM 2868 C C . ALA A 1 384 ? -2.476 7.570 -5.063 1.00 91.94 384 ALA A C 1
ATOM 2870 O O . ALA A 1 384 ? -3.001 8.114 -6.030 1.00 91.94 384 ALA A O 1
ATOM 2871 N N . LEU A 1 385 ? -2.888 6.381 -4.618 1.00 91.19 385 LEU A N 1
ATOM 2872 C CA . LEU A 1 385 ? -3.959 5.608 -5.241 1.00 91.19 385 LEU A CA 1
ATOM 2873 C C . LEU A 1 385 ? -5.330 5.956 -4.653 1.00 91.19 385 LEU A C 1
ATOM 2875 O O . LEU A 1 385 ? -6.312 5.275 -4.944 1.00 91.19 385 LEU A O 1
ATOM 2879 N N . GLY A 1 386 ? -5.407 6.986 -3.806 1.00 92.75 386 GLY A N 1
ATOM 2880 C CA . GLY A 1 386 ? -6.636 7.420 -3.160 1.00 92.75 386 GLY A CA 1
ATOM 2881 C C . GLY A 1 386 ? -7.351 6.245 -2.480 1.00 92.75 386 GLY A C 1
ATOM 2882 O O . GLY A 1 386 ? -6.707 5.475 -1.755 1.00 92.75 386 GLY A O 1
ATOM 2883 N N . PRO A 1 387 ? -8.656 6.046 -2.745 1.00 93.00 387 PRO A N 1
ATOM 2884 C CA . PRO A 1 387 ? -9.462 5.056 -2.044 1.00 93.00 387 PRO A CA 1
ATOM 2885 C C . PRO A 1 387 ? -9.343 3.633 -2.605 1.00 93.00 387 PRO A C 1
ATOM 2887 O O . PRO A 1 387 ? -10.142 2.766 -2.243 1.00 93.00 387 PRO A O 1
ATOM 2890 N N . VAL A 1 388 ? -8.398 3.365 -3.512 1.00 92.25 388 VAL A N 1
ATOM 2891 C CA . VAL A 1 388 ? -8.258 2.040 -4.130 1.00 92.25 388 VAL A CA 1
ATOM 2892 C C . VAL A 1 388 ? -7.933 0.988 -3.066 1.00 92.25 388 VAL A C 1
ATOM 2894 O O . VAL A 1 388 ? -7.067 1.177 -2.209 1.00 92.25 388 VAL A O 1
ATOM 2897 N N . LEU A 1 389 ? -8.646 -0.137 -3.147 1.00 93.62 389 LEU A N 1
ATOM 2898 C CA . LEU A 1 389 ? -8.474 -1.347 -2.348 1.00 93.62 389 LEU A CA 1
ATOM 2899 C C . LEU A 1 389 ? -8.482 -2.561 -3.286 1.00 93.62 389 LEU A C 1
ATOM 2901 O O . LEU A 1 389 ? -9.156 -2.542 -4.315 1.00 93.62 389 LEU A O 1
ATOM 2905 N N . GLU A 1 390 ? -7.835 -3.653 -2.887 1.00 94.25 390 GLU A N 1
ATOM 2906 C CA . GLU A 1 390 ? -7.953 -4.942 -3.584 1.00 94.25 390 GLU A CA 1
ATOM 2907 C C . GLU A 1 390 ? -8.346 -6.060 -2.622 1.00 94.25 390 GLU A C 1
ATOM 2909 O O . GLU A 1 390 ? -8.080 -5.992 -1.420 1.00 94.25 390 GLU A O 1
ATOM 2914 N N . ASN A 1 391 ? -8.975 -7.115 -3.137 1.00 93.62 391 ASN A N 1
ATOM 2915 C CA . ASN A 1 391 ? -9.321 -8.282 -2.342 1.00 93.62 391 ASN A CA 1
ATOM 2916 C C . ASN A 1 391 ? -8.102 -9.144 -2.040 1.00 93.62 391 ASN A C 1
ATOM 2918 O O . ASN A 1 391 ? -7.201 -9.285 -2.865 1.00 93.62 391 ASN A O 1
ATOM 2922 N N . LEU A 1 392 ? -8.130 -9.818 -0.889 1.00 93.00 392 LEU A N 1
ATOM 2923 C CA . LEU A 1 392 ? -7.161 -10.867 -0.585 1.00 93.00 392 LEU A CA 1
ATOM 2924 C C . LEU A 1 392 ? -7.104 -11.936 -1.692 1.00 93.00 392 LEU A C 1
ATOM 2926 O O . LEU A 1 392 ? -8.056 -12.208 -2.423 1.00 93.00 392 LEU A O 1
ATOM 2930 N N . TYR A 1 393 ? -5.952 -12.595 -1.784 1.00 90.69 393 TYR A N 1
ATOM 2931 C CA . TYR A 1 393 ? -5.698 -13.636 -2.778 1.00 90.69 393 TYR A CA 1
ATOM 2932 C C . TYR A 1 393 ? -6.759 -14.742 -2.710 1.00 90.69 393 TYR A C 1
ATOM 2934 O O . TYR A 1 393 ? -6.949 -15.365 -1.663 1.00 90.69 393 TYR A O 1
ATOM 2942 N N . ARG A 1 394 ? -7.401 -15.004 -3.859 1.00 84.25 394 ARG A N 1
ATOM 2943 C CA . ARG A 1 394 ? -8.511 -15.961 -4.036 1.00 84.25 394 ARG A CA 1
ATOM 2944 C C . ARG A 1 394 ? -9.750 -15.668 -3.185 1.00 84.25 394 ARG A C 1
ATOM 2946 O O . ARG A 1 394 ? -10.525 -16.583 -2.917 1.00 84.25 394 ARG A O 1
ATOM 2953 N N . THR A 1 395 ? -9.963 -14.419 -2.789 1.00 82.38 395 THR A N 1
ATOM 2954 C CA . THR A 1 395 ? -11.239 -13.976 -2.227 1.00 82.38 395 THR A CA 1
ATOM 2955 C C . THR A 1 395 ? -11.855 -12.893 -3.100 1.00 82.38 395 THR A C 1
ATOM 2957 O O . THR A 1 395 ? -11.166 -12.189 -3.835 1.00 82.38 395 THR A O 1
ATOM 2960 N N . SER A 1 396 ? -13.177 -12.777 -3.032 1.00 79.31 396 SER A N 1
ATOM 2961 C CA . SER A 1 396 ? -13.943 -11.701 -3.668 1.00 79.31 396 SER A CA 1
ATOM 2962 C C . SER A 1 396 ? -14.581 -10.750 -2.651 1.00 79.31 396 SER A C 1
ATOM 2964 O O . SER A 1 396 ? -15.239 -9.792 -3.033 1.00 79.31 396 SER A O 1
ATOM 2966 N N . ASN A 1 397 ? -14.429 -11.020 -1.352 1.00 81.69 397 ASN A N 1
ATOM 2967 C CA . ASN A 1 397 ? -15.267 -10.437 -0.302 1.00 81.69 397 ASN A CA 1
ATOM 2968 C C . ASN A 1 397 ? -14.495 -9.658 0.771 1.00 81.69 397 ASN A C 1
ATOM 2970 O O . ASN A 1 397 ? -15.091 -9.239 1.764 1.00 81.69 397 ASN A O 1
ATOM 2974 N N . ARG A 1 398 ? -13.177 -9.496 0.624 1.00 89.12 398 ARG A N 1
ATOM 2975 C CA . ARG A 1 398 ? -12.358 -8.800 1.620 1.00 89.12 398 ARG A CA 1
ATOM 2976 C C . ARG A 1 398 ? -11.341 -7.891 0.956 1.00 89.12 398 ARG A C 1
ATOM 2978 O O . ARG A 1 398 ? -10.195 -8.293 0.767 1.00 89.12 398 ARG A O 1
ATOM 2985 N N . ALA A 1 399 ? -11.779 -6.665 0.699 1.00 92.75 399 ALA A N 1
ATOM 2986 C CA . ALA A 1 399 ? -10.946 -5.573 0.232 1.00 92.75 399 ALA A CA 1
ATOM 2987 C C . ALA A 1 399 ? -10.022 -5.069 1.356 1.00 92.75 399 ALA A C 1
ATOM 2989 O O . ALA A 1 399 ? -10.453 -4.891 2.501 1.00 92.75 399 ALA A O 1
ATOM 2990 N N . VAL A 1 400 ? -8.746 -4.857 1.045 1.00 96.06 400 VAL A N 1
ATOM 2991 C CA . VAL A 1 400 ? -7.712 -4.377 1.969 1.00 96.06 400 VAL A CA 1
ATOM 2992 C C . VAL A 1 400 ? -6.845 -3.304 1.296 1.00 96.06 400 VAL A C 1
ATOM 2994 O O . VAL A 1 400 ? -6.822 -3.236 0.065 1.00 96.06 400 VAL A O 1
ATOM 2997 N N . PRO A 1 401 ? -6.173 -2.430 2.073 1.00 97.06 401 PRO A N 1
ATOM 2998 C CA . PRO A 1 401 ? -5.385 -1.341 1.507 1.00 97.06 401 PRO A CA 1
ATOM 2999 C C . PRO A 1 401 ? -4.116 -1.830 0.817 1.00 97.06 401 PRO A C 1
ATOM 3001 O O . PRO A 1 401 ? -3.606 -2.913 1.122 1.00 97.06 401 PRO A O 1
ATOM 3004 N N . LEU A 1 402 ? -3.589 -0.986 -0.065 1.00 97.25 402 LEU A N 1
ATOM 3005 C CA . LEU A 1 402 ? -2.328 -1.175 -0.761 1.00 97.25 402 LEU A CA 1
ATOM 3006 C C . LEU A 1 402 ? -1.187 -0.481 -0.030 1.00 97.25 402 LEU A C 1
ATOM 3008 O O . LEU A 1 402 ? -1.298 0.665 0.418 1.00 97.25 402 LEU A O 1
ATOM 3012 N N . PHE A 1 403 ? -0.068 -1.190 0.044 1.00 98.00 403 PHE A N 1
ATOM 3013 C CA . PHE A 1 403 ? 1.159 -0.729 0.666 1.00 98.00 403 PHE A CA 1
ATOM 3014 C C . PHE A 1 403 ? 2.338 -0.983 -0.261 1.00 98.00 403 PHE A C 1
ATOM 3016 O O . PHE A 1 403 ? 2.410 -2.021 -0.917 1.00 98.00 403 PHE A O 1
ATOM 3023 N N . GLU A 1 404 ? 3.280 -0.054 -0.248 1.00 97.69 404 GLU A N 1
ATOM 3024 C CA . GLU A 1 404 ? 4.586 -0.181 -0.870 1.00 97.69 404 GLU A CA 1
ATOM 3025 C C . GLU A 1 404 ? 5.641 -0.461 0.212 1.00 97.69 404 GLU A C 1
ATOM 3027 O O . GLU A 1 404 ? 5.760 0.246 1.221 1.00 97.69 404 GLU A O 1
ATOM 3032 N N . PHE A 1 405 ? 6.399 -1.540 0.027 1.00 97.75 405 PHE A N 1
ATOM 3033 C CA . PHE A 1 405 ? 7.475 -1.979 0.908 1.00 97.75 405 PHE A CA 1
ATOM 3034 C C . PHE A 1 405 ? 8.807 -1.536 0.323 1.00 97.75 405 PHE A C 1
ATOM 3036 O O . PHE A 1 405 ? 9.255 -2.052 -0.701 1.00 97.75 405 PHE A O 1
ATOM 3043 N N . ARG A 1 406 ? 9.452 -0.595 1.006 1.00 94.19 406 ARG A N 1
ATOM 3044 C CA . ARG A 1 406 ? 10.630 0.128 0.519 1.00 94.19 406 ARG A CA 1
ATOM 3045 C C . ARG A 1 406 ? 11.883 -0.270 1.283 1.00 94.19 406 ARG A C 1
ATOM 3047 O O . ARG A 1 406 ? 11.825 -0.906 2.341 1.00 94.19 406 ARG A O 1
ATOM 3054 N N . ASN A 1 407 ? 13.044 0.158 0.783 1.00 92.44 407 ASN A N 1
ATOM 3055 C CA . ASN A 1 407 ? 14.350 -0.117 1.397 1.00 92.44 407 ASN A CA 1
ATOM 3056 C C . ASN A 1 407 ? 14.615 -1.621 1.601 1.00 92.44 407 ASN A C 1
ATOM 3058 O O . ASN A 1 407 ? 15.283 -2.035 2.560 1.00 92.44 407 ASN A O 1
ATOM 3062 N N . LEU A 1 408 ? 14.058 -2.460 0.724 1.00 95.38 408 LEU A N 1
ATOM 3063 C CA . LEU A 1 408 ? 14.276 -3.897 0.762 1.00 95.38 408 LEU A CA 1
ATOM 3064 C C . LEU A 1 408 ? 15.738 -4.218 0.430 1.00 95.38 408 LEU A C 1
ATOM 3066 O O . LEU A 1 408 ? 16.537 -3.366 0.043 1.00 95.38 408 LEU A O 1
ATOM 3070 N N . GLN A 1 409 ? 16.142 -5.469 0.642 1.00 94.12 409 GLN A N 1
ATOM 3071 C CA . GLN A 1 409 ? 17.524 -5.845 0.369 1.00 94.12 409 GLN A CA 1
ATOM 3072 C C . GLN A 1 409 ? 17.856 -5.649 -1.118 1.00 94.12 409 GLN A C 1
ATOM 3074 O O . GLN A 1 409 ? 17.292 -6.359 -1.949 1.00 94.12 409 GLN A O 1
ATOM 3079 N N . ASN A 1 410 ? 18.859 -4.809 -1.409 1.00 94.81 410 ASN A N 1
ATOM 3080 C CA . ASN A 1 410 ? 19.373 -4.643 -2.769 1.00 94.81 410 ASN A CA 1
ATOM 3081 C C . ASN A 1 410 ? 19.644 -5.994 -3.439 1.00 94.81 410 ASN A C 1
ATOM 3083 O O . ASN A 1 410 ? 20.220 -6.912 -2.834 1.00 94.81 410 ASN A O 1
ATOM 3087 N N . ALA A 1 411 ? 19.257 -6.084 -4.702 1.00 95.75 411 ALA A N 1
ATOM 3088 C CA . ALA A 1 411 ? 19.371 -7.269 -5.525 1.00 95.75 411 ALA A CA 1
ATOM 3089 C C . ALA A 1 411 ? 20.315 -6.999 -6.695 1.00 95.75 411 ALA A C 1
ATOM 3091 O O . ALA A 1 411 ? 20.309 -5.923 -7.288 1.00 95.75 411 ALA A O 1
ATOM 3092 N N . LYS A 1 412 ? 21.123 -7.998 -7.046 1.00 96.19 412 LYS A N 1
ATOM 3093 C CA . LYS A 1 412 ? 21.723 -8.050 -8.380 1.00 96.19 412 LYS A CA 1
ATOM 3094 C C . LYS A 1 412 ? 20.712 -8.652 -9.344 1.00 96.19 412 LYS A C 1
ATOM 3096 O O . LYS A 1 412 ? 19.833 -9.392 -8.907 1.00 96.19 412 LYS A O 1
ATOM 3101 N N . SER A 1 413 ? 20.876 -8.423 -10.644 1.00 94.94 413 SER A N 1
ATOM 3102 C CA . SER A 1 413 ? 19.956 -8.980 -11.647 1.00 94.94 413 SER A CA 1
ATOM 3103 C C . SER A 1 413 ? 19.818 -10.504 -11.543 1.00 94.94 413 SER A C 1
ATOM 3105 O O . SER A 1 413 ? 18.712 -11.031 -11.586 1.00 94.94 413 SER A O 1
ATOM 3107 N N . GLY A 1 414 ? 20.911 -11.221 -11.259 1.00 95.75 414 GLY A N 1
ATOM 3108 C CA . GLY A 1 414 ? 20.878 -12.670 -11.016 1.00 95.75 414 GLY A CA 1
ATOM 3109 C C . GLY A 1 414 ? 19.987 -13.122 -9.845 1.00 95.75 414 GLY A C 1
ATOM 3110 O O . GLY A 1 414 ? 19.609 -14.290 -9.794 1.00 95.75 414 GLY A O 1
ATOM 3111 N N . ASP A 1 415 ? 19.620 -12.217 -8.933 1.00 97.12 415 ASP A N 1
ATOM 3112 C CA . ASP A 1 415 ? 18.758 -12.492 -7.781 1.00 97.12 415 ASP A CA 1
ATOM 3113 C C . ASP A 1 415 ? 17.286 -12.101 -8.011 1.00 97.12 415 ASP A C 1
ATOM 3115 O O . ASP A 1 415 ? 16.447 -12.463 -7.184 1.00 97.12 415 ASP A O 1
ATOM 3119 N N . PHE A 1 416 ? 16.945 -11.381 -9.092 1.00 97.62 416 PHE A N 1
ATOM 3120 C CA . PHE A 1 416 ? 15.612 -10.781 -9.287 1.00 97.62 416 PHE A CA 1
ATOM 3121 C C . PHE A 1 416 ? 14.484 -11.805 -9.169 1.00 97.62 416 PHE A C 1
ATOM 3123 O O . PHE A 1 416 ? 13.581 -11.636 -8.354 1.00 97.62 416 PHE A O 1
ATOM 3130 N N . VAL A 1 417 ? 14.573 -12.914 -9.908 1.00 98.06 417 VAL A N 1
ATOM 3131 C CA . VAL A 1 417 ? 13.544 -13.969 -9.904 1.00 98.06 417 VAL A CA 1
ATOM 3132 C C . VAL A 1 417 ? 13.350 -14.554 -8.503 1.00 98.06 417 VAL A C 1
ATOM 3134 O O . VAL A 1 417 ? 12.225 -14.713 -8.036 1.00 98.06 417 VAL A O 1
ATOM 3137 N N . THR A 1 418 ? 14.445 -14.846 -7.797 1.00 97.88 418 THR A N 1
ATOM 3138 C CA . THR A 1 418 ? 14.394 -15.393 -6.432 1.00 97.88 418 THR A CA 1
ATOM 3139 C C . THR A 1 418 ? 13.775 -14.396 -5.451 1.00 97.88 418 THR A C 1
ATOM 3141 O O . THR A 1 418 ? 12.991 -14.793 -4.590 1.00 97.88 418 THR A O 1
ATOM 3144 N N . ARG A 1 419 ? 14.097 -13.103 -5.584 1.00 97.38 419 ARG A N 1
ATOM 3145 C CA . ARG A 1 419 ? 13.550 -12.027 -4.745 1.00 97.38 419 ARG A CA 1
ATOM 3146 C C . ARG A 1 419 ? 12.055 -11.860 -4.957 1.00 97.38 419 ARG A C 1
ATOM 3148 O O . ARG A 1 419 ? 11.315 -11.948 -3.983 1.00 97.38 419 ARG A O 1
ATOM 3155 N N . VAL A 1 420 ? 11.624 -11.718 -6.207 1.00 98.25 420 VAL A N 1
ATOM 3156 C CA . VAL A 1 420 ? 10.208 -11.550 -6.564 1.00 98.25 420 VAL A CA 1
ATOM 3157 C C . VAL A 1 420 ? 9.375 -12.729 -6.076 1.00 98.25 420 VAL A C 1
ATOM 3159 O O . VAL A 1 420 ? 8.374 -12.514 -5.403 1.00 98.25 420 VAL A O 1
ATOM 3162 N N . ASN A 1 421 ? 9.847 -13.965 -6.277 1.00 98.19 421 ASN A N 1
ATOM 3163 C CA . ASN A 1 421 ? 9.195 -15.153 -5.717 1.00 98.19 421 ASN A CA 1
ATOM 3164 C C . ASN A 1 421 ? 9.056 -15.080 -4.188 1.00 98.19 421 ASN A C 1
ATOM 3166 O O . ASN A 1 421 ? 8.027 -15.460 -3.638 1.00 98.19 421 ASN A O 1
ATOM 3170 N N . SER A 1 422 ? 10.088 -14.604 -3.482 1.00 98.12 422 SER A N 1
ATOM 3171 C CA . SER A 1 422 ? 10.035 -14.482 -2.020 1.00 98.12 422 SER A CA 1
ATOM 3172 C C . SER A 1 422 ? 9.064 -13.399 -1.543 1.00 98.12 422 SER A C 1
ATOM 3174 O O . SER A 1 422 ? 8.439 -13.575 -0.498 1.00 98.12 422 SER A O 1
ATOM 3176 N N . TYR A 1 423 ? 8.913 -12.310 -2.302 1.00 98.31 423 TYR A N 1
ATOM 3177 C CA . TYR A 1 423 ? 7.948 -11.250 -2.013 1.00 98.31 423 TYR A CA 1
ATOM 3178 C C . TYR A 1 423 ? 6.522 -11.746 -2.237 1.00 98.31 423 TYR A C 1
ATOM 3180 O O . TYR A 1 423 ? 5.706 -11.681 -1.320 1.00 98.31 423 TYR A O 1
ATOM 3188 N N . GLU A 1 424 ? 6.254 -12.335 -3.406 1.00 98.06 424 GLU A N 1
ATOM 3189 C CA . GLU A 1 424 ? 4.952 -12.911 -3.749 1.00 98.06 424 GLU A CA 1
ATOM 3190 C C . GLU A 1 424 ? 4.524 -13.964 -2.720 1.00 98.06 424 GLU A C 1
ATOM 3192 O O . GLU A 1 424 ? 3.406 -13.918 -2.207 1.00 98.06 424 GLU A O 1
ATOM 3197 N N . GLN A 1 425 ? 5.431 -14.872 -2.343 1.00 98.25 425 GLN A N 1
ATOM 3198 C CA . GLN A 1 425 ? 5.131 -15.905 -1.355 1.00 98.25 425 GLN A CA 1
ATOM 3199 C C . GLN A 1 425 ? 4.808 -15.316 0.023 1.00 98.25 425 GLN A C 1
ATOM 3201 O O . GLN A 1 425 ? 3.859 -15.767 0.661 1.00 98.25 425 GLN A O 1
ATOM 3206 N N . ALA A 1 426 ? 5.546 -14.297 0.473 1.00 98.44 426 ALA A N 1
ATOM 3207 C CA . ALA A 1 426 ? 5.270 -13.643 1.750 1.00 98.44 426 ALA A CA 1
ATOM 3208 C C . ALA A 1 426 ? 3.885 -12.972 1.767 1.00 98.44 426 ALA A C 1
ATOM 3210 O O . ALA A 1 426 ? 3.174 -13.052 2.769 1.00 98.44 426 ALA A O 1
ATOM 3211 N N . ILE A 1 427 ? 3.471 -12.359 0.654 1.00 98.25 427 ILE A N 1
ATOM 3212 C CA . ILE A 1 427 ? 2.139 -11.754 0.529 1.00 98.25 427 ILE A CA 1
ATOM 3213 C C . ILE A 1 427 ? 1.052 -12.837 0.520 1.00 98.25 427 ILE A C 1
ATOM 3215 O O . ILE A 1 427 ? 0.068 -12.727 1.251 1.00 98.25 427 ILE A O 1
ATOM 3219 N N . ILE A 1 428 ? 1.249 -13.927 -0.231 1.00 97.25 428 ILE A N 1
ATOM 3220 C CA . ILE A 1 428 ? 0.338 -15.085 -0.232 1.00 97.25 428 ILE A CA 1
ATOM 3221 C C . ILE A 1 428 ? 0.170 -15.655 1.180 1.00 97.25 428 ILE A C 1
ATOM 3223 O O . ILE A 1 428 ? -0.947 -16.005 1.570 1.00 97.25 428 ILE A O 1
ATOM 3227 N N . ASP A 1 429 ? 1.257 -15.765 1.943 1.00 97.56 429 ASP A N 1
ATOM 3228 C CA . ASP A 1 429 ? 1.227 -16.305 3.301 1.00 97.56 429 ASP A CA 1
ATOM 3229 C C . ASP A 1 429 ? 0.408 -15.407 4.239 1.00 97.56 429 ASP A C 1
ATOM 3231 O O . ASP A 1 429 ? -0.439 -15.919 4.975 1.00 97.56 429 ASP A O 1
ATOM 3235 N N . TYR A 1 430 ? 0.558 -14.081 4.150 1.00 97.94 430 TYR A N 1
ATOM 3236 C CA . TYR A 1 430 ? -0.296 -13.147 4.890 1.00 97.94 430 TYR A CA 1
ATOM 3237 C C . TYR A 1 430 ? -1.756 -13.195 4.443 1.00 97.94 430 TYR A C 1
ATOM 3239 O O . TYR A 1 430 ? -2.651 -13.206 5.290 1.00 97.94 430 TYR A O 1
ATOM 3247 N N . HIS A 1 431 ? -2.018 -13.278 3.137 1.00 95.94 431 HIS A N 1
ATOM 3248 C CA . HIS A 1 431 ? -3.379 -13.412 2.624 1.00 95.94 431 HIS A CA 1
ATOM 3249 C C . HIS A 1 431 ? -4.054 -14.643 3.218 1.00 95.94 431 HIS A C 1
ATOM 3251 O O . HIS A 1 431 ? -5.130 -14.513 3.790 1.00 95.94 431 HIS A O 1
ATOM 3257 N N . LYS A 1 432 ? -3.383 -15.804 3.188 1.00 95.00 432 LYS A N 1
ATOM 3258 C CA . LYS A 1 432 ? -3.871 -17.060 3.780 1.00 95.00 432 LYS A CA 1
ATOM 3259 C C . LYS A 1 432 ? -4.079 -16.966 5.290 1.00 95.00 432 LYS A C 1
ATOM 3261 O O . LYS A 1 432 ? -5.106 -17.429 5.783 1.00 95.00 432 LYS A O 1
ATOM 3266 N N . ALA A 1 433 ? -3.126 -16.381 6.016 1.00 95.25 433 ALA A N 1
ATOM 3267 C CA . ALA A 1 433 ? -3.185 -16.266 7.473 1.00 95.25 433 ALA A CA 1
ATOM 3268 C C . ALA A 1 433 ? -4.367 -15.410 7.952 1.00 95.25 433 ALA A C 1
ATOM 3270 O O . ALA A 1 433 ? -4.892 -15.642 9.041 1.00 95.25 433 ALA A O 1
ATOM 3271 N N . HIS A 1 434 ? -4.813 -14.459 7.128 1.00 93.44 434 HIS A N 1
ATOM 3272 C CA . HIS A 1 434 ? -5.844 -13.496 7.498 1.00 93.44 434 HIS A CA 1
ATOM 3273 C C . HIS A 1 434 ? -7.142 -13.612 6.688 1.00 93.44 434 HIS A C 1
ATOM 3275 O O . HIS A 1 434 ? -7.975 -12.719 6.780 1.00 93.44 434 HIS A O 1
ATOM 3281 N N . LEU A 1 435 ? -7.382 -14.711 5.960 1.00 88.00 435 LEU A N 1
ATOM 3282 C CA . LEU A 1 435 ? -8.616 -14.895 5.171 1.00 88.00 435 LEU A CA 1
ATOM 3283 C C . LEU A 1 435 ? -9.899 -14.700 5.999 1.00 88.00 435 LEU A C 1
ATOM 3285 O O . LEU A 1 435 ? -10.834 -14.055 5.535 1.00 88.00 435 LEU A O 1
ATOM 3289 N N . ASN A 1 436 ? -9.931 -15.216 7.233 1.00 78.12 436 ASN A N 1
ATOM 3290 C CA . ASN A 1 436 ? -11.159 -15.323 8.037 1.00 78.12 436 ASN A CA 1
ATOM 3291 C C . ASN A 1 436 ? -11.160 -14.478 9.312 1.00 78.12 436 ASN A C 1
ATOM 3293 O O . ASN A 1 436 ? -11.936 -14.774 10.217 1.00 78.12 436 ASN A O 1
ATOM 3297 N N . VAL A 1 437 ? -10.271 -13.489 9.451 1.00 76.69 437 VAL A N 1
ATOM 3298 C CA . VAL A 1 437 ? -10.274 -12.672 10.678 1.00 76.69 437 VAL A CA 1
ATOM 3299 C C . VAL A 1 437 ? -11.618 -11.934 10.762 1.00 76.69 437 VAL A C 1
ATOM 3301 O O . VAL A 1 437 ? -11.917 -11.166 9.842 1.00 76.69 437 VAL A O 1
ATOM 3304 N N . PRO A 1 438 ? -12.437 -12.166 11.809 1.00 56.94 438 PRO A N 1
ATOM 3305 C CA . PRO A 1 438 ? -13.739 -11.528 11.934 1.00 56.94 438 PRO A CA 1
ATOM 3306 C C . PRO A 1 438 ? -13.572 -10.016 12.032 1.00 56.94 438 PRO A C 1
ATOM 3308 O O . PRO A 1 438 ? -12.897 -9.518 12.935 1.00 56.94 438 PRO A O 1
ATOM 3311 N N . ARG A 1 439 ? -14.213 -9.282 11.124 1.00 59.06 439 ARG A N 1
ATOM 3312 C CA . ARG A 1 439 ? -14.327 -7.827 11.220 1.00 59.06 439 ARG A CA 1
ATOM 3313 C C . ARG A 1 439 ? -15.734 -7.466 11.649 1.00 59.06 439 ARG A C 1
ATOM 3315 O O . ARG A 1 439 ? -16.711 -8.022 11.151 1.00 59.06 439 ARG A O 1
ATOM 3322 N N . GLU A 1 440 ? -15.830 -6.504 12.558 1.00 48.06 440 GLU A N 1
ATOM 3323 C CA . GLU A 1 440 ? -17.084 -5.792 12.783 1.00 48.06 440 GLU A CA 1
ATOM 3324 C C . GLU A 1 440 ? -17.306 -4.888 11.575 1.00 48.06 440 GLU A C 1
ATOM 3326 O O . GLU A 1 440 ? -16.947 -3.712 11.569 1.00 48.06 440 GLU A O 1
ATOM 3331 N N . ILE A 1 441 ? -17.855 -5.469 10.507 1.00 42.59 441 ILE A N 1
ATOM 3332 C CA . ILE A 1 441 ? -18.357 -4.698 9.378 1.00 42.59 441 ILE A CA 1
ATOM 3333 C C . ILE A 1 441 ? -19.562 -3.943 9.918 1.00 42.59 441 ILE A C 1
ATOM 3335 O O . ILE A 1 441 ? -20.680 -4.457 9.980 1.00 42.59 441 ILE A O 1
ATOM 3339 N N . THR A 1 442 ? -19.324 -2.720 10.372 1.00 38.31 442 THR A N 1
ATOM 3340 C CA . THR A 1 442 ? -20.420 -1.833 10.720 1.00 38.31 442 THR A CA 1
ATOM 3341 C C . THR A 1 442 ? -21.047 -1.445 9.400 1.00 38.31 442 THR A C 1
ATOM 3343 O O . THR A 1 442 ? -20.462 -0.688 8.632 1.00 38.31 442 THR A O 1
ATOM 3346 N N . LYS A 1 443 ? -22.219 -2.015 9.101 1.00 35.56 443 LYS A N 1
ATOM 3347 C CA . LYS A 1 443 ? -23.082 -1.509 8.038 1.00 35.56 443 LYS A CA 1
ATOM 3348 C C . LYS A 1 443 ? -23.429 -0.068 8.407 1.00 35.56 443 LYS A C 1
ATOM 3350 O O . LYS A 1 443 ? -24.381 0.170 9.150 1.00 35.56 443 LYS A O 1
ATOM 3355 N N . THR A 1 444 ? -22.639 0.901 7.957 1.00 31.86 444 THR A N 1
ATOM 3356 C CA . THR A 1 444 ? -22.998 2.314 8.029 1.00 31.86 444 THR A CA 1
ATOM 3357 C C . THR A 1 444 ? -24.154 2.516 7.061 1.00 31.86 444 THR A C 1
ATOM 3359 O O . THR A 1 444 ? -23.974 2.837 5.893 1.00 31.86 444 THR A O 1
ATOM 3362 N N . PHE A 1 445 ? -25.374 2.272 7.539 1.00 33.31 445 PHE A N 1
ATOM 3363 C CA . PHE A 1 445 ? -26.584 2.725 6.871 1.00 33.31 445 PHE A CA 1
ATOM 3364 C C . PHE A 1 445 ? -26.673 4.240 7.053 1.00 33.31 445 PHE A C 1
ATOM 3366 O O . PHE A 1 445 ? -27.409 4.747 7.899 1.00 33.31 445 PHE A O 1
ATOM 3373 N N . THR A 1 446 ? -25.900 4.983 6.267 1.00 37.78 446 THR A N 1
ATOM 3374 C CA . THR A 1 446 ? -25.918 6.452 6.263 1.00 37.78 446 THR A CA 1
ATOM 3375 C C . THR A 1 446 ? -27.299 6.999 5.843 1.00 37.78 446 THR A C 1
ATOM 3377 O O . THR A 1 446 ? -27.620 8.144 6.142 1.00 37.78 446 THR A O 1
ATOM 3380 N N . LYS A 1 447 ? -28.168 6.156 5.254 1.00 43.22 447 LYS A N 1
ATOM 3381 C CA . LYS A 1 447 ? -29.462 6.511 4.638 1.00 43.22 447 LYS A CA 1
ATOM 3382 C C . LYS A 1 447 ? -30.645 6.784 5.598 1.00 43.22 447 LYS A C 1
ATOM 3384 O O . LYS A 1 447 ? -31.693 7.208 5.133 1.00 43.22 447 LYS A O 1
ATOM 3389 N N . TYR A 1 448 ? -30.531 6.604 6.922 1.00 38.47 448 TYR A N 1
ATOM 3390 C CA . TYR A 1 448 ? -31.701 6.748 7.828 1.00 38.47 448 TYR A CA 1
ATOM 3391 C C . TYR A 1 448 ? -31.658 7.918 8.822 1.00 38.47 448 TYR A C 1
ATOM 3393 O O . TYR A 1 448 ? -32.492 7.987 9.726 1.00 38.47 448 TYR A O 1
ATOM 3401 N N . ARG A 1 449 ? -30.742 8.885 8.674 1.00 35.75 449 ARG A N 1
ATOM 3402 C CA . ARG A 1 449 ? -30.673 10.030 9.607 1.00 35.75 449 ARG A CA 1
ATOM 3403 C C . ARG A 1 449 ? -31.799 11.063 9.436 1.00 35.75 449 ARG A C 1
ATOM 3405 O O . ARG A 1 449 ? -31.929 11.938 10.288 1.00 35.75 449 ARG A O 1
ATOM 3412 N N . HIS A 1 450 ? -32.617 10.958 8.386 1.00 35.22 450 HIS A N 1
ATOM 3413 C CA . HIS A 1 450 ? -33.645 11.954 8.046 1.00 35.22 450 HIS A CA 1
ATOM 3414 C C . HIS A 1 450 ? -35.048 11.623 8.584 1.00 35.22 450 HIS A C 1
ATOM 3416 O O . HIS A 1 450 ? -35.923 12.486 8.567 1.00 35.22 450 HIS A O 1
ATOM 3422 N N . ILE A 1 451 ? -35.279 10.420 9.124 1.00 35.16 451 ILE A N 1
ATOM 3423 C CA . ILE A 1 451 ? -36.580 10.070 9.712 1.00 35.16 451 ILE A CA 1
ATOM 3424 C C . ILE A 1 451 ? -36.623 10.591 11.153 1.00 35.16 451 ILE A C 1
ATOM 3426 O O . ILE A 1 451 ? -36.266 9.900 12.111 1.00 35.16 451 ILE A O 1
ATOM 3430 N N . ARG A 1 452 ? -37.061 11.844 11.318 1.00 29.94 452 ARG A N 1
ATOM 3431 C CA . ARG A 1 452 ? -37.490 12.356 12.623 1.00 29.94 452 ARG A CA 1
ATOM 3432 C C . ARG A 1 452 ? -38.710 11.555 13.078 1.00 29.94 452 ARG A C 1
ATOM 3434 O O . ARG A 1 452 ? -39.764 11.607 12.456 1.00 29.94 452 ARG A O 1
ATOM 3441 N N . ARG A 1 453 ? -38.588 10.844 14.203 1.00 29.38 453 ARG A N 1
ATOM 3442 C CA . ARG A 1 453 ? -39.762 10.507 15.014 1.00 29.38 453 ARG A CA 1
ATOM 3443 C C . ARG A 1 453 ? -40.243 11.798 15.661 1.00 29.38 453 ARG A C 1
ATOM 3445 O O . ARG A 1 453 ? -39.668 12.228 16.660 1.00 29.38 453 ARG A O 1
ATOM 3452 N N . ASP A 1 454 ? -41.297 12.387 15.117 1.00 31.48 454 ASP A N 1
ATOM 3453 C CA . ASP A 1 454 ? -42.092 13.363 15.851 1.00 31.48 454 ASP A CA 1
ATOM 3454 C C . ASP A 1 454 ? -42.799 12.642 17.007 1.00 31.48 454 ASP A C 1
ATOM 3456 O O . ASP A 1 454 ? -43.922 12.155 16.900 1.00 31.48 454 ASP A O 1
ATOM 3460 N N . LEU A 1 455 ? -42.116 12.552 18.150 1.00 35.59 455 LEU A N 1
ATOM 3461 C CA . LEU A 1 455 ? -42.743 12.253 19.434 1.00 35.59 455 LEU A CA 1
ATOM 3462 C C . LEU A 1 455 ? -43.380 13.537 19.975 1.00 35.59 455 LEU A C 1
ATOM 3464 O O . LEU A 1 455 ? -42.926 14.101 20.963 1.00 35.59 455 LEU A O 1
ATOM 3468 N N . ASN A 1 456 ? -44.430 14.005 19.305 1.00 39.25 456 ASN A N 1
ATOM 3469 C CA . ASN A 1 456 ? -45.361 14.993 19.845 1.00 39.25 456 ASN A CA 1
ATOM 3470 C C . ASN A 1 456 ? -46.795 14.547 19.530 1.00 39.25 456 ASN A C 1
ATOM 3472 O O . ASN A 1 456 ? -47.508 15.139 18.727 1.00 39.25 456 ASN A O 1
ATOM 3476 N N . GLY A 1 457 ? -47.201 13.455 20.178 1.00 32.28 457 GLY A N 1
ATOM 3477 C CA . GLY A 1 457 ? -48.581 12.983 20.234 1.00 32.28 457 GLY A CA 1
ATOM 3478 C C . GLY A 1 457 ? -49.077 13.053 21.673 1.00 32.28 457 GLY A C 1
ATOM 3479 O O . GLY A 1 457 ? -48.629 12.301 22.531 1.00 32.28 457 GLY A O 1
ATOM 3480 N N . THR A 1 458 ? -49.963 14.007 21.916 1.00 31.59 458 THR A N 1
ATOM 3481 C CA . THR A 1 458 ? -50.645 14.346 23.167 1.00 31.59 458 THR A CA 1
ATOM 3482 C C . THR A 1 458 ? -51.223 13.167 23.953 1.00 31.59 458 THR A C 1
ATOM 3484 O O . THR A 1 458 ? -51.769 12.218 23.396 1.00 31.59 458 THR A O 1
ATOM 3487 N N . ALA A 1 459 ? -51.152 13.321 25.277 1.00 33.97 459 ALA A N 1
ATOM 3488 C CA . ALA A 1 459 ? -51.736 12.480 26.309 1.00 33.97 459 ALA A CA 1
ATOM 3489 C C . ALA A 1 459 ? -53.176 12.021 26.017 1.00 33.97 459 ALA A C 1
ATOM 3491 O O . ALA A 1 459 ? -54.046 12.824 25.684 1.00 33.97 459 ALA A O 1
ATOM 3492 N N . CYS A 1 460 ? -53.433 10.739 26.267 1.00 28.00 460 CYS A N 1
ATOM 3493 C CA . CYS A 1 460 ? -54.745 10.248 26.669 1.00 28.00 460 CYS A CA 1
ATOM 3494 C C . CYS A 1 460 ? -54.597 9.638 28.067 1.00 28.00 460 CYS A C 1
ATOM 3496 O O . CYS A 1 460 ? -54.016 8.568 28.236 1.00 28.00 460 CYS A O 1
ATOM 3498 N N . GLU A 1 461 ? -55.087 10.371 29.066 1.00 32.47 461 GLU A N 1
ATOM 3499 C CA . GLU A 1 461 ? -55.361 9.871 30.412 1.00 32.47 461 GLU A CA 1
ATOM 3500 C C . GLU A 1 461 ? -56.498 8.847 30.374 1.00 32.47 461 GLU A C 1
ATOM 3502 O O . GLU A 1 461 ? -57.486 9.070 29.683 1.00 32.47 461 GLU A O 1
ATOM 3507 N N . PHE A 1 462 ? -56.399 7.786 31.180 1.00 25.88 462 PHE A N 1
ATOM 3508 C CA . PHE A 1 462 ? -57.537 7.074 31.780 1.00 25.88 462 PHE A CA 1
ATOM 3509 C C . PHE A 1 462 ? -57.052 6.250 32.995 1.00 25.88 462 PHE A C 1
ATOM 3511 O O . PHE A 1 462 ? -55.845 6.088 33.179 1.00 25.88 462 PHE A O 1
ATOM 3518 N N . PRO A 1 463 ? -57.943 5.852 33.922 1.00 31.72 463 PRO A N 1
ATOM 3519 C CA . PRO A 1 463 ? -57.863 6.284 35.305 1.00 31.72 463 PRO A CA 1
ATOM 3520 C C . PRO A 1 463 ? -57.355 5.202 36.261 1.00 31.72 463 PRO A C 1
ATOM 3522 O O . PRO A 1 463 ? -57.482 4.000 36.039 1.00 31.72 463 PRO A O 1
ATOM 3525 N N . VAL A 1 464 ? -56.845 5.699 37.384 1.00 30.30 464 VAL A N 1
ATOM 3526 C CA . VAL A 1 464 ? -56.477 4.965 38.593 1.00 30.30 464 VAL A CA 1
ATOM 3527 C C . VAL A 1 464 ? -57.662 4.144 39.113 1.00 30.30 464 VAL A C 1
ATOM 3529 O O . VAL A 1 464 ? -58.737 4.690 39.367 1.00 30.30 464 VAL A O 1
ATOM 3532 N N . LEU A 1 465 ? -57.427 2.856 39.366 1.00 29.39 465 LEU A N 1
ATOM 3533 C CA . LEU A 1 465 ? -58.148 2.096 40.383 1.00 29.39 465 LEU A CA 1
ATOM 3534 C C . LEU A 1 465 ? -57.142 1.596 41.421 1.00 29.39 465 LEU A C 1
ATOM 3536 O O . LEU A 1 465 ? -56.093 1.050 41.086 1.00 29.39 465 LEU A O 1
ATOM 3540 N N . ALA A 1 466 ? -57.480 1.893 42.670 1.00 30.56 466 ALA A N 1
ATOM 3541 C CA . ALA A 1 466 ? -56.720 1.653 43.882 1.00 30.56 466 ALA A CA 1
ATOM 3542 C C . ALA A 1 466 ? -56.962 0.250 44.468 1.00 30.56 466 ALA A C 1
ATOM 3544 O O . ALA A 1 466 ? -57.948 -0.401 44.122 1.00 30.56 466 ALA A O 1
ATOM 3545 N N . ASP A 1 467 ? -56.096 -0.080 45.437 1.00 29.09 467 ASP A N 1
ATOM 3546 C CA . ASP A 1 467 ? -56.243 -1.066 46.523 1.00 29.09 467 ASP A CA 1
ATOM 3547 C C . ASP A 1 467 ? -56.184 -2.564 46.126 1.00 29.09 467 ASP A C 1
ATOM 3549 O O . ASP A 1 467 ? -56.654 -2.975 45.075 1.00 29.09 467 ASP A O 1
ATOM 3553 N N . ASP A 1 468 ? -55.598 -3.489 46.897 1.00 28.05 468 ASP A N 1
ATOM 3554 C CA . ASP A 1 468 ? -55.188 -3.458 48.303 1.00 28.05 468 ASP A CA 1
ATOM 3555 C C . ASP A 1 468 ? -54.248 -4.643 48.651 1.00 28.05 468 ASP A C 1
ATOM 3557 O O . ASP A 1 468 ? -54.290 -5.694 48.009 1.00 28.05 468 ASP A O 1
ATOM 3561 N N . THR A 1 469 ? -53.543 -4.513 49.784 1.00 30.02 469 THR A N 1
ATOM 3562 C CA . THR A 1 469 ? -52.974 -5.552 50.689 1.00 30.02 469 THR A CA 1
ATOM 3563 C C . THR A 1 469 ? -51.852 -6.494 50.194 1.00 30.02 469 THR A C 1
ATOM 3565 O O . THR A 1 469 ? -52.009 -7.259 49.256 1.00 30.02 469 THR A O 1
ATOM 3568 N N . SER A 1 470 ? -50.625 -6.460 50.742 1.00 29.55 470 SER A N 1
ATOM 3569 C CA . SER A 1 470 ? -50.147 -6.773 52.115 1.00 29.55 470 SER A CA 1
ATOM 3570 C C . SER A 1 470 ? -50.127 -8.270 52.477 1.00 29.55 470 SER A C 1
ATOM 3572 O O . SER A 1 470 ? -51.184 -8.880 52.593 1.00 29.55 470 SER A O 1
ATOM 3574 N N . SER A 1 471 ? -48.926 -8.826 52.741 1.00 28.78 471 SER A N 1
ATOM 3575 C CA . SER A 1 471 ? -48.585 -9.597 53.967 1.00 28.78 471 SER A CA 1
ATOM 3576 C C . SER A 1 471 ? -47.411 -10.594 53.798 1.00 28.78 471 SER A C 1
ATOM 3578 O O . SER A 1 471 ? -47.565 -11.692 53.274 1.00 28.78 471 SER A O 1
ATOM 3580 N N . THR A 1 472 ? -46.253 -10.185 54.328 1.00 29.19 472 THR A N 1
ATOM 3581 C CA . THR A 1 472 ? -45.261 -10.894 55.180 1.00 29.19 472 THR A CA 1
ATOM 3582 C C . THR A 1 472 ? -45.004 -12.418 55.124 1.00 29.19 472 THR A C 1
ATOM 3584 O O . THR A 1 472 ? -45.890 -13.230 55.360 1.00 29.19 472 THR A O 1
ATOM 3587 N N . HIS A 1 473 ? -43.701 -12.744 55.012 1.00 28.31 473 HIS A N 1
ATOM 3588 C CA . HIS A 1 473 ? -42.869 -13.655 55.838 1.00 28.31 473 HIS A CA 1
ATOM 3589 C C . HIS A 1 473 ? -43.526 -14.822 56.619 1.00 28.31 473 HIS A C 1
ATOM 3591 O O . HIS A 1 473 ? -44.283 -14.575 57.549 1.00 28.31 473 HIS A O 1
ATOM 3597 N N . LEU A 1 474 ? -43.030 -16.062 56.442 1.00 26.83 474 LEU A N 1
ATOM 3598 C CA . LEU A 1 474 ? -42.035 -16.707 57.335 1.00 26.83 474 LEU A CA 1
ATOM 3599 C C . LEU A 1 474 ? -41.661 -18.143 56.883 1.00 26.83 474 LEU A C 1
ATOM 3601 O O . LEU A 1 474 ? -42.484 -18.921 56.417 1.00 26.83 474 LEU A O 1
ATOM 3605 N N . THR A 1 475 ? -40.386 -18.461 57.105 1.00 29.64 475 THR A N 1
ATOM 3606 C CA . THR A 1 475 ? -39.674 -19.757 57.163 1.00 29.64 475 THR A CA 1
ATOM 3607 C C . THR A 1 475 ? -40.415 -20.930 57.818 1.00 29.64 475 THR A C 1
ATOM 3609 O O . THR A 1 475 ? -41.095 -20.704 58.811 1.00 29.64 475 THR A O 1
ATOM 3612 N N . THR A 1 476 ? -40.126 -22.180 57.402 1.00 27.38 476 THR A N 1
ATOM 3613 C CA . THR A 1 476 ? -39.704 -23.308 58.284 1.00 27.38 476 THR A CA 1
ATOM 3614 C C . THR A 1 476 ? -39.157 -24.500 57.470 1.00 27.38 476 THR A C 1
ATOM 3616 O O . THR A 1 476 ? -39.664 -24.854 56.410 1.00 27.38 476 THR A O 1
ATOM 3619 N N . THR A 1 477 ? -38.087 -25.083 58.004 1.00 29.05 477 THR A N 1
ATOM 3620 C CA . THR A 1 477 ? -37.273 -26.231 57.587 1.00 29.05 477 THR A CA 1
ATOM 3621 C C . THR A 1 477 ? -37.821 -27.596 58.054 1.00 29.05 477 THR A C 1
ATOM 3623 O O . THR A 1 477 ? -38.620 -27.677 58.979 1.00 29.05 477 THR A O 1
ATOM 3626 N N . VAL A 1 478 ? -37.217 -28.660 57.499 1.00 27.69 478 VAL A N 1
ATOM 3627 C CA . VAL A 1 478 ? -36.924 -29.993 58.089 1.00 27.69 478 VAL A CA 1
ATOM 3628 C C . VAL A 1 478 ? -37.613 -31.220 57.460 1.00 27.69 478 VAL A C 1
ATOM 3630 O O . VAL A 1 478 ? -38.826 -31.392 57.441 1.00 27.69 478 VAL A O 1
ATOM 3633 N N . SER A 1 479 ? -36.711 -32.096 57.010 1.00 28.20 479 SER A N 1
ATOM 3634 C CA . SER A 1 479 ? -36.748 -33.504 56.616 1.00 28.20 479 SER A CA 1
ATOM 3635 C C . SER A 1 479 ? -37.575 -34.472 57.478 1.00 28.20 479 SER A C 1
ATOM 3637 O O . SER A 1 479 ? -37.557 -34.383 58.699 1.00 28.20 479 SER A O 1
ATOM 3639 N N . MET A 1 480 ? -38.122 -35.527 56.859 1.00 28.02 480 MET A N 1
ATOM 3640 C CA . MET A 1 480 ? -37.625 -36.922 56.941 1.00 28.02 480 MET A CA 1
ATOM 3641 C C . MET A 1 480 ? -38.681 -37.952 56.481 1.00 28.02 480 MET A C 1
ATOM 3643 O O . MET A 1 480 ? -39.770 -38.036 57.030 1.00 28.02 480 MET A O 1
ATOM 3647 N N . SER A 1 481 ? -38.265 -38.768 55.507 1.00 29.05 481 SER A N 1
ATOM 3648 C CA . SER A 1 481 ? -38.295 -40.244 55.490 1.00 29.05 481 SER A CA 1
ATOM 3649 C C . SER A 1 481 ? -39.603 -41.054 55.609 1.00 29.05 481 SER A C 1
ATOM 3651 O O . SER A 1 481 ? -40.243 -41.098 56.651 1.00 29.05 481 SER A O 1
ATOM 3653 N N . ASN A 1 482 ? -39.779 -41.908 54.587 1.00 29.08 482 ASN A N 1
ATOM 3654 C CA . ASN A 1 482 ? -40.296 -43.290 54.590 1.00 29.08 482 ASN A CA 1
ATOM 3655 C C . ASN A 1 482 ? -41.750 -43.581 55.012 1.00 29.08 482 ASN A C 1
ATOM 3657 O O . ASN A 1 482 ? -42.095 -43.530 56.183 1.00 29.08 482 ASN A O 1
ATOM 3661 N N . SER A 1 483 ? -42.533 -44.167 54.094 1.00 28.20 483 SER A N 1
ATOM 3662 C CA . SER A 1 483 ? -42.737 -45.633 54.042 1.00 28.20 483 SER A CA 1
ATOM 3663 C C . SER A 1 483 ? -43.911 -46.022 53.119 1.00 28.20 483 SER A C 1
ATOM 3665 O O . SER A 1 483 ? -45.062 -45.696 53.373 1.00 28.20 483 SER A O 1
ATOM 3667 N N . THR A 1 484 ? -43.559 -46.712 52.035 1.00 27.31 484 THR A N 1
ATOM 3668 C CA . THR A 1 484 ? -44.084 -47.994 51.516 1.00 27.31 484 THR A CA 1
ATOM 3669 C C . THR A 1 484 ? -45.584 -48.388 51.532 1.00 27.31 484 THR A C 1
ATOM 3671 O O . THR A 1 484 ? -46.265 -48.386 52.550 1.00 27.31 484 THR A O 1
ATOM 3674 N N . THR A 1 485 ? -45.963 -48.981 50.383 1.00 29.12 485 THR A N 1
ATOM 3675 C CA . THR A 1 485 ? -46.945 -50.066 50.094 1.00 29.12 485 THR A CA 1
ATOM 3676 C C . THR A 1 485 ? -48.441 -49.772 49.828 1.00 29.12 485 THR A C 1
ATOM 3678 O O . THR A 1 485 ? -49.217 -49.552 50.744 1.00 29.12 485 THR A O 1
ATOM 3681 N N . HIS A 1 486 ? -48.825 -49.826 48.533 1.00 27.95 486 HIS A N 1
ATOM 3682 C CA . HIS A 1 486 ? -49.604 -50.895 47.839 1.00 27.95 486 HIS A CA 1
ATOM 3683 C C . HIS A 1 486 ? -50.811 -51.597 48.539 1.00 27.95 486 HIS A C 1
ATOM 3685 O O . HIS A 1 486 ? -50.754 -51.839 49.735 1.00 27.95 486 HIS A O 1
ATOM 3691 N N . PRO A 1 487 ? -51.765 -52.214 47.790 1.00 56.09 487 PRO A N 1
ATOM 3692 C CA . PRO A 1 487 ? -52.743 -51.657 46.838 1.00 56.09 487 PRO A CA 1
ATOM 3693 C C . PRO A 1 487 ? -54.152 -52.319 47.030 1.00 56.09 487 PRO A C 1
ATOM 3695 O O . PRO A 1 487 ? -54.422 -52.925 48.060 1.00 56.09 487 PRO A O 1
ATOM 3698 N N . HIS A 1 488 ? -54.995 -52.291 45.983 1.00 28.84 488 HIS A N 1
ATOM 3699 C CA . HIS A 1 488 ? -56.156 -53.175 45.709 1.00 28.84 488 HIS A CA 1
ATOM 3700 C C . HIS A 1 488 ? -57.536 -52.800 46.306 1.00 28.84 488 HIS A C 1
ATOM 3702 O O . HIS A 1 488 ? -57.757 -52.858 47.506 1.00 28.84 488 HIS A O 1
ATOM 3708 N N . THR A 1 489 ? -58.450 -52.245 45.481 1.00 27.23 489 THR A N 1
ATOM 3709 C CA . THR A 1 489 ? -59.571 -52.897 44.724 1.00 27.23 489 THR A CA 1
ATOM 3710 C C . THR A 1 489 ? -60.728 -53.387 45.618 1.00 27.23 489 THR A C 1
ATOM 3712 O O . THR A 1 489 ? -60.490 -53.966 46.660 1.00 27.23 489 THR A O 1
ATOM 3715 N N . THR A 1 490 ? -62.027 -53.262 45.306 1.00 28.16 490 THR A N 1
ATOM 3716 C CA . THR A 1 490 ? -62.719 -53.504 44.025 1.00 28.16 490 THR A CA 1
ATOM 3717 C C . THR A 1 490 ? -64.226 -53.207 44.162 1.00 28.16 490 THR A C 1
ATOM 3719 O O . THR A 1 490 ? -64.818 -53.635 45.143 1.00 28.16 490 THR A O 1
ATOM 3722 N N . SER A 1 491 ? -64.838 -52.687 43.082 1.00 28.17 491 SER A N 1
ATOM 3723 C CA . SER A 1 491 ? -66.139 -53.104 42.486 1.00 28.17 491 SER A CA 1
ATOM 3724 C C . SER A 1 491 ? -67.434 -52.868 43.300 1.00 28.17 491 SER A C 1
ATOM 3726 O O . SER A 1 491 ? -67.479 -53.154 44.483 1.00 28.17 491 SER A O 1
ATOM 3728 N N . LYS A 1 492 ? -68.586 -52.416 42.785 1.00 29.77 492 LYS A N 1
ATOM 3729 C CA . LYS A 1 492 ? -69.422 -52.723 41.588 1.00 29.77 492 LYS A CA 1
ATOM 3730 C C . LYS A 1 492 ? -70.760 -51.940 41.834 1.00 29.77 492 LYS A C 1
ATOM 3732 O O . LYS A 1 492 ? -70.894 -51.370 42.914 1.00 29.77 492 LYS A O 1
ATOM 3737 N N . PRO A 1 493 ? -71.863 -52.067 41.062 1.00 40.91 493 PRO A N 1
ATOM 3738 C CA . PRO A 1 493 ? -72.090 -52.264 39.622 1.00 40.91 493 PRO A CA 1
ATOM 3739 C C . PRO A 1 493 ? -73.133 -51.252 39.044 1.00 40.91 493 PRO A C 1
ATOM 3741 O O . PRO A 1 493 ? -73.777 -50.525 39.793 1.00 40.91 493 PRO A O 1
ATOM 3744 N N . LYS A 1 494 ? -73.431 -51.355 37.729 1.00 29.39 494 LYS A N 1
ATOM 3745 C CA . LYS A 1 494 ? -74.798 -51.482 37.134 1.00 29.39 494 LYS A CA 1
ATOM 3746 C C . LYS A 1 494 ? -75.164 -50.492 35.996 1.00 29.39 494 LYS A C 1
ATOM 3748 O O . LYS A 1 494 ? -75.252 -49.293 36.196 1.00 29.39 494 LYS A O 1
ATOM 3753 N N . LYS A 1 495 ? -75.566 -51.117 34.874 1.00 31.52 495 LYS A N 1
ATOM 3754 C CA . LYS A 1 495 ? -76.574 -50.749 33.846 1.00 31.52 495 LYS A CA 1
ATOM 3755 C C . LYS A 1 495 ? -76.313 -49.634 32.809 1.00 31.52 495 LYS A C 1
ATOM 3757 O O . LYS A 1 495 ? -76.280 -48.458 33.124 1.00 31.52 495 LYS A O 1
ATOM 3762 N N . THR A 1 496 ? -76.331 -50.097 31.548 1.00 39.47 496 THR A N 1
ATOM 3763 C CA . THR A 1 496 ? -76.908 -49.503 30.318 1.00 39.47 496 THR A CA 1
ATOM 3764 C C . THR A 1 496 ? -76.745 -48.002 30.096 1.00 39.47 496 THR A C 1
ATOM 3766 O O . THR A 1 496 ? -77.506 -47.212 30.645 1.00 39.47 496 THR A O 1
ATOM 3769 N N . SER A 1 497 ? -75.891 -47.637 29.136 1.00 29.06 497 SER A N 1
ATOM 3770 C CA . SER A 1 497 ? -76.083 -46.413 28.364 1.00 29.06 497 SER A CA 1
ATOM 3771 C C . SER A 1 497 ? -75.602 -46.566 26.922 1.00 29.06 497 SER A C 1
ATOM 3773 O O . SER A 1 497 ? -74.726 -47.363 26.596 1.00 29.06 497 SER A O 1
ATOM 3775 N N . ARG A 1 498 ? -76.288 -45.803 26.088 1.00 33.00 498 ARG A N 1
ATOM 3776 C CA . ARG A 1 498 ? -76.264 -45.681 24.639 1.00 33.00 498 ARG A CA 1
ATOM 3777 C C . ARG A 1 498 ? -74.990 -44.944 24.208 1.00 33.00 498 ARG A C 1
ATOM 3779 O O . ARG A 1 498 ? -74.577 -43.990 24.859 1.00 33.00 498 ARG A O 1
ATOM 3786 N N . THR A 1 499 ? -74.381 -45.411 23.126 1.00 35.88 499 THR A N 1
ATOM 3787 C CA . THR A 1 499 ? -73.118 -44.932 22.551 1.00 35.88 499 THR A CA 1
ATOM 3788 C C . THR A 1 499 ? -73.161 -43.433 22.219 1.00 35.88 499 THR A C 1
ATOM 3790 O O . THR A 1 499 ? -74.009 -42.999 21.441 1.00 35.88 499 THR A O 1
ATOM 3793 N N . LEU A 1 500 ? -72.224 -42.668 22.786 1.00 35.38 500 LEU A N 1
ATOM 3794 C CA . LEU A 1 500 ? -71.808 -41.326 22.359 1.00 35.38 500 LEU A CA 1
ATOM 3795 C C . LEU A 1 500 ? -70.332 -41.402 21.907 1.00 35.38 500 LEU A C 1
ATOM 3797 O O . LEU A 1 500 ? -69.613 -42.289 22.376 1.00 35.38 500 LEU A O 1
ATOM 3801 N N . PRO A 1 501 ? -69.890 -40.534 20.976 1.00 37.91 501 PRO A N 1
ATOM 3802 C CA . PRO A 1 501 ? -68.557 -40.587 20.371 1.00 37.91 501 PRO A CA 1
ATOM 3803 C C . PRO A 1 501 ? -67.454 -40.295 21.404 1.00 37.91 501 PRO A C 1
ATOM 3805 O O . PRO A 1 501 ? -67.732 -39.675 22.432 1.00 37.91 501 PRO A O 1
ATOM 3808 N N . PRO A 1 502 ? -66.208 -40.746 21.166 1.00 33.06 502 PRO A N 1
ATOM 3809 C CA . PRO A 1 502 ? -65.139 -40.665 22.152 1.00 33.06 502 PRO A CA 1
ATOM 3810 C C . PRO A 1 502 ? -64.811 -39.205 22.479 1.00 33.06 502 PRO A C 1
ATOM 3812 O O . PRO A 1 502 ? -64.282 -38.470 21.648 1.00 33.06 502 PRO A O 1
ATOM 3815 N N . THR A 1 503 ? -65.098 -38.796 23.714 1.00 34.72 503 THR A N 1
ATOM 3816 C CA . THR A 1 503 ? -64.567 -37.564 24.295 1.00 34.72 503 THR A CA 1
ATOM 3817 C C . THR A 1 503 ? -63.062 -37.743 24.462 1.00 34.72 503 THR A C 1
ATOM 3819 O O . THR A 1 503 ? -62.601 -38.434 25.371 1.00 34.72 503 THR A O 1
ATOM 3822 N N . THR A 1 504 ? -62.286 -37.143 23.564 1.00 36.34 504 THR A N 1
ATOM 3823 C CA . THR A 1 504 ? -60.834 -37.015 23.688 1.00 36.34 504 THR A CA 1
ATOM 3824 C C . THR A 1 504 ? -60.510 -36.276 24.982 1.00 36.34 504 THR A C 1
ATOM 3826 O O . THR A 1 504 ? -60.836 -35.098 25.140 1.00 36.34 504 THR A O 1
ATOM 3829 N N . THR A 1 505 ? -59.882 -36.972 25.927 1.00 36.50 505 THR A N 1
ATOM 3830 C CA . THR A 1 505 ? -59.254 -36.375 27.106 1.00 36.50 505 THR A CA 1
ATOM 3831 C C . THR A 1 505 ? -58.307 -35.266 26.660 1.00 36.50 505 THR A C 1
ATOM 3833 O O . THR A 1 505 ? -57.332 -35.530 25.959 1.00 36.50 505 THR A O 1
ATOM 3836 N N . LYS A 1 506 ? -58.615 -34.024 27.055 1.00 42.44 506 LYS A N 1
ATOM 3837 C CA . LYS A 1 506 ? -57.758 -32.851 26.858 1.00 42.44 506 LYS A CA 1
ATOM 3838 C C . LYS A 1 506 ? -56.386 -33.169 27.459 1.00 42.44 506 LYS A C 1
ATOM 3840 O O . LYS A 1 506 ? -56.276 -33.360 28.671 1.00 42.44 506 LYS A O 1
ATOM 3845 N N . SER A 1 507 ? -55.377 -33.297 26.601 1.00 45.00 507 SER A N 1
ATOM 3846 C CA . SER A 1 507 ? -54.000 -33.556 27.015 1.00 45.00 507 SER A CA 1
ATOM 3847 C C . SER A 1 507 ? -53.551 -32.433 27.952 1.00 45.00 507 SER A C 1
ATOM 3849 O O . SER A 1 507 ? -53.708 -31.257 27.621 1.00 45.00 507 SER A O 1
ATOM 3851 N N . LYS A 1 508 ? -53.062 -32.781 29.149 1.00 52.97 508 LYS A N 1
ATOM 3852 C CA . LYS A 1 508 ? -52.473 -31.811 30.081 1.00 52.97 508 LYS A CA 1
ATOM 3853 C C . LYS A 1 508 ? -51.217 -31.247 29.423 1.00 52.97 508 LYS A C 1
ATOM 3855 O O . LYS A 1 508 ? -50.232 -31.966 29.287 1.00 52.97 508 LYS A O 1
ATOM 3860 N N . VAL A 1 509 ? -51.263 -29.983 29.017 1.00 62.44 509 VAL A N 1
ATOM 3861 C CA . VAL A 1 509 ? -50.072 -29.266 28.557 1.00 62.44 509 VAL A CA 1
ATOM 3862 C C . VAL A 1 509 ? -49.139 -29.092 29.765 1.00 62.44 509 VAL A C 1
ATOM 3864 O O . VAL A 1 509 ? -49.612 -28.646 30.816 1.00 62.44 509 VAL A O 1
ATOM 3867 N N . PRO A 1 510 ? -47.863 -29.510 29.687 1.00 71.06 510 PRO A N 1
ATOM 3868 C CA . PRO A 1 510 ? -46.909 -29.302 30.770 1.00 71.06 510 PRO A CA 1
ATOM 3869 C C . PRO A 1 510 ? -46.654 -27.804 30.974 1.00 71.06 510 PRO A C 1
ATOM 3871 O O . PRO A 1 510 ? -46.581 -27.042 30.015 1.00 71.06 510 PRO A O 1
ATOM 3874 N N . THR A 1 511 ? -46.525 -27.378 32.230 1.00 83.19 511 THR A N 1
ATOM 3875 C CA . THR A 1 511 ? -46.128 -26.007 32.576 1.00 83.19 511 THR A CA 1
ATOM 3876 C C . THR A 1 511 ? -44.668 -25.785 32.197 1.00 83.19 511 THR A C 1
ATOM 3878 O O . THR A 1 511 ? -43.809 -26.561 32.621 1.00 83.19 511 THR A O 1
ATOM 3881 N N . CYS A 1 512 ? -44.396 -24.732 31.431 1.00 89.50 512 CYS A N 1
ATOM 3882 C CA . CYS A 1 512 ? -43.050 -24.320 31.050 1.00 89.50 512 CYS A CA 1
ATOM 3883 C C . CYS A 1 512 ? -42.585 -23.131 31.897 1.00 89.50 512 CYS A C 1
ATOM 3885 O O . CYS A 1 512 ? -43.416 -22.340 32.345 1.00 89.50 512 CYS A O 1
ATOM 3887 N N . TYR A 1 513 ? -41.277 -22.965 32.076 1.00 92.19 513 TYR A N 1
ATOM 3888 C CA . TYR A 1 513 ? -40.702 -21.748 32.656 1.00 92.19 513 TYR A CA 1
ATOM 3889 C C . TYR A 1 513 ? -39.618 -21.165 31.753 1.00 92.19 513 TYR A C 1
ATOM 3891 O O . TYR A 1 513 ? -38.985 -21.884 30.983 1.00 92.19 513 TYR A O 1
ATOM 3899 N N . LEU A 1 514 ? -39.415 -19.854 31.856 1.00 91.50 514 LEU A N 1
ATOM 3900 C CA . LEU A 1 514 ? -38.372 -19.143 31.130 1.00 91.50 514 LEU A CA 1
ATOM 3901 C C . LEU A 1 514 ? -37.010 -19.402 31.783 1.00 91.50 514 LEU A C 1
ATOM 3903 O O . LEU A 1 514 ? -36.800 -19.052 32.943 1.00 91.50 514 LEU A O 1
ATOM 3907 N N . GLN A 1 515 ? -36.091 -19.991 31.032 1.00 92.12 515 GLN A N 1
ATOM 3908 C CA . GLN A 1 515 ? -34.682 -20.102 31.379 1.00 92.12 515 GLN A CA 1
ATOM 3909 C C . GLN A 1 515 ? -33.936 -18.907 30.777 1.00 92.12 515 GLN A C 1
ATOM 3911 O O . GLN A 1 515 ? -33.978 -18.680 29.565 1.00 92.12 515 GLN A O 1
ATOM 3916 N N . GLY A 1 516 ? -33.295 -18.120 31.644 1.00 83.94 516 GLY A N 1
ATOM 3917 C CA . GLY A 1 516 ? -32.425 -17.018 31.238 1.00 83.94 516 GLY A CA 1
ATOM 3918 C C . GLY A 1 516 ? -31.123 -17.515 30.608 1.00 83.94 516 GLY A C 1
ATOM 3919 O O . GLY A 1 516 ? -30.804 -18.699 30.678 1.00 83.94 516 GLY A O 1
ATOM 3920 N N . GLN A 1 517 ? -30.370 -16.598 30.004 1.00 81.94 517 GLN A N 1
ATOM 3921 C CA . GLN A 1 517 ? -28.997 -16.882 29.591 1.00 81.94 517 GLN A CA 1
ATOM 3922 C C . GLN A 1 517 ? -28.124 -17.062 30.828 1.00 81.94 517 GLN A C 1
ATOM 3924 O O . GLN A 1 517 ? -28.157 -16.226 31.731 1.00 81.94 517 GLN A O 1
ATOM 3929 N N . ASP A 1 518 ? -27.338 -18.129 30.829 1.00 73.00 518 ASP A N 1
ATOM 3930 C CA . ASP A 1 518 ? -26.322 -18.401 31.837 1.00 73.00 518 ASP A CA 1
ATOM 3931 C C . ASP A 1 518 ? -25.101 -19.018 31.133 1.00 73.00 518 ASP A C 1
ATOM 3933 O O . ASP A 1 518 ? -25.038 -20.235 30.920 1.00 73.00 518 ASP A O 1
ATOM 3937 N N . PRO A 1 519 ? -24.160 -18.174 30.669 1.00 60.69 519 PRO A N 1
ATOM 3938 C CA . PRO A 1 519 ? -22.991 -18.625 29.918 1.00 60.69 519 PRO A CA 1
ATOM 3939 C C . PRO A 1 519 ? -22.076 -19.557 30.717 1.00 60.69 519 PRO A C 1
ATOM 3941 O O . PRO A 1 519 ? -21.421 -20.410 30.118 1.00 60.69 519 PRO A O 1
ATOM 3944 N N . ASP A 1 520 ? -22.062 -19.435 32.046 1.00 57.03 520 ASP A N 1
ATOM 3945 C CA . ASP A 1 520 ? -21.222 -20.256 32.921 1.00 57.03 520 ASP A CA 1
ATOM 3946 C C . ASP A 1 520 ? -21.746 -21.702 33.009 1.00 57.03 520 ASP A C 1
ATOM 3948 O O . ASP A 1 520 ? -20.967 -22.640 33.191 1.00 57.03 520 ASP A O 1
ATOM 3952 N N . GLU A 1 521 ? -23.050 -21.904 32.787 1.00 55.44 521 GLU A N 1
ATOM 3953 C CA . GLU A 1 521 ? -23.686 -23.224 32.670 1.00 55.44 521 GLU A CA 1
ATOM 3954 C C . GLU A 1 521 ? -23.858 -23.698 31.211 1.00 55.44 521 GLU A C 1
ATOM 3956 O O . GLU A 1 521 ? -24.469 -24.738 30.950 1.00 55.44 521 GLU A O 1
ATOM 3961 N N . GLY A 1 522 ? -23.301 -22.966 30.238 1.00 60.62 522 GLY A N 1
ATOM 3962 C CA . GLY A 1 522 ? -23.382 -23.304 28.814 1.00 60.62 522 GLY A CA 1
ATOM 3963 C C . GLY A 1 522 ? -24.730 -22.980 28.157 1.00 60.62 522 GLY A C 1
ATOM 3964 O O . GLY A 1 522 ? -25.021 -23.489 27.074 1.00 60.62 522 GLY A O 1
ATOM 3965 N N . ILE A 1 523 ? -25.558 -22.135 28.781 1.00 72.00 523 ILE A N 1
ATOM 3966 C CA . ILE A 1 523 ? -26.858 -21.697 28.259 1.00 72.00 523 ILE A CA 1
ATOM 3967 C C . ILE A 1 523 ? -26.675 -20.345 27.563 1.00 72.00 523 ILE A C 1
ATOM 3969 O O . ILE A 1 523 ? -26.767 -19.277 28.170 1.00 72.00 523 ILE A O 1
ATOM 3973 N N . THR A 1 524 ? -26.408 -20.386 26.260 1.00 75.00 524 THR A N 1
ATOM 3974 C CA . THR A 1 524 ? -26.072 -19.196 25.458 1.00 75.00 524 THR A CA 1
ATOM 3975 C C . THR A 1 524 ? -27.296 -18.425 24.946 1.00 75.00 524 THR A C 1
ATOM 3977 O O . THR A 1 524 ? -27.180 -17.269 24.536 1.00 75.00 524 THR A O 1
AT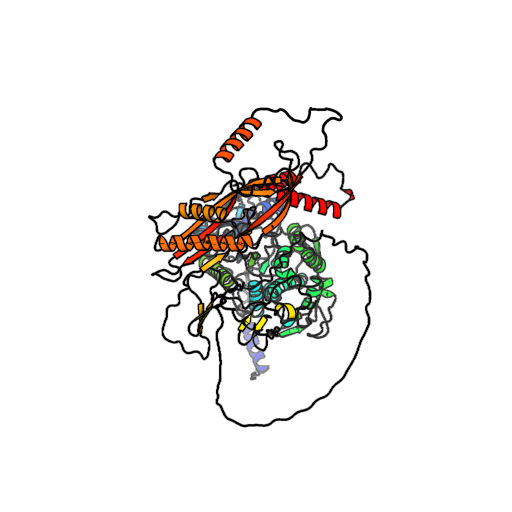OM 3980 N N . THR A 1 525 ? -28.496 -19.008 25.021 1.00 76.50 525 THR A N 1
ATOM 3981 C CA . THR A 1 525 ? -29.755 -18.392 24.564 1.00 76.50 525 THR A CA 1
ATOM 3982 C C . THR A 1 525 ? -30.895 -18.637 25.545 1.00 76.50 525 THR A C 1
ATOM 3984 O O . THR A 1 525 ? -30.969 -19.701 26.155 1.00 76.50 525 THR A O 1
ATOM 3987 N N . GLN A 1 526 ? -31.817 -17.677 25.661 1.00 86.00 526 GLN A N 1
ATOM 3988 C CA . GLN A 1 526 ? -33.031 -17.845 26.465 1.00 86.00 526 GLN A CA 1
ATOM 3989 C C . GLN A 1 526 ? -33.989 -18.857 25.819 1.00 86.00 526 GLN A C 1
ATOM 3991 O O . GLN A 1 526 ? -34.116 -18.909 24.595 1.00 86.00 526 GLN A O 1
ATOM 3996 N N . GLY A 1 527 ? -34.697 -19.634 26.638 1.00 88.69 527 GLY A N 1
ATOM 3997 C CA . GLY A 1 527 ? -35.639 -20.647 26.162 1.00 88.69 527 GLY A CA 1
ATOM 3998 C C . GLY A 1 527 ? -36.677 -21.031 27.210 1.00 88.69 527 GLY A C 1
ATOM 3999 O O . GLY A 1 527 ? -36.590 -20.648 28.372 1.00 88.69 527 GLY A O 1
ATOM 4000 N N . CYS A 1 528 ? -37.683 -21.790 26.800 1.00 90.38 528 CYS A N 1
ATOM 4001 C CA . CYS A 1 528 ? -38.762 -22.262 27.654 1.00 90.38 528 CYS A CA 1
ATOM 4002 C C . CYS A 1 528 ? -38.550 -23.726 28.017 1.00 90.38 528 CYS A C 1
ATOM 4004 O O . CYS A 1 528 ? -38.662 -24.604 27.164 1.00 90.38 528 CYS A O 1
ATOM 4006 N N . VAL A 1 529 ? -38.280 -24.011 29.284 1.00 88.81 529 VAL A N 1
ATOM 4007 C CA . VAL A 1 529 ? -38.090 -25.379 29.765 1.00 88.81 529 VAL A CA 1
ATOM 4008 C C . VAL A 1 529 ? -39.448 -25.968 30.133 1.00 88.81 529 VAL A C 1
ATOM 4010 O O . VAL A 1 529 ? -40.079 -25.564 31.110 1.00 88.81 529 VAL A O 1
ATOM 4013 N N . CYS A 1 530 ? -39.906 -26.924 29.327 1.00 87.19 530 CYS A N 1
ATOM 4014 C CA . CYS A 1 530 ? -41.185 -27.619 29.435 1.00 87.19 530 CYS A CA 1
ATOM 4015 C C . CYS A 1 530 ? -40.938 -29.093 29.803 1.00 87.19 530 CYS A C 1
ATOM 4017 O O . CYS A 1 530 ? -40.886 -29.971 28.938 1.00 87.19 530 CYS A O 1
ATOM 4019 N N . GLY A 1 531 ? -40.746 -29.388 31.091 1.00 85.69 531 GLY A N 1
ATOM 4020 C CA . GLY A 1 531 ? -40.335 -30.724 31.536 1.00 85.69 531 GLY A CA 1
ATOM 4021 C C . GLY A 1 531 ? -38.863 -30.998 31.207 1.00 85.69 531 GLY A C 1
ATOM 4022 O O . GLY A 1 531 ? -37.994 -30.318 31.735 1.00 85.69 531 GLY A O 1
ATOM 4023 N N . SER A 1 532 ? -38.577 -31.994 30.361 1.00 77.12 532 SER A N 1
ATOM 4024 C CA . SER A 1 532 ? -37.208 -32.347 29.933 1.00 77.12 532 SER A CA 1
ATOM 4025 C C . SER A 1 532 ? -36.803 -31.741 28.585 1.00 77.12 532 SER A C 1
ATOM 4027 O O . SER A 1 532 ? -35.793 -32.142 28.013 1.00 77.12 532 SER A O 1
ATOM 4029 N N . SER A 1 533 ? -37.619 -30.848 28.030 1.00 76.56 533 SER A N 1
ATOM 4030 C CA . SER A 1 533 ? -37.396 -30.245 26.717 1.00 76.56 533 SER A CA 1
ATOM 4031 C C . SER A 1 533 ? -37.280 -28.735 26.852 1.00 76.56 533 SER A C 1
ATOM 4033 O O . SER A 1 533 ? -38.113 -28.117 27.512 1.00 76.56 533 SER A O 1
ATOM 4035 N N . THR A 1 534 ? -36.285 -28.150 26.192 1.00 80.12 534 THR A N 1
ATOM 4036 C CA . THR A 1 534 ? -36.165 -26.699 26.029 1.00 80.12 534 THR A CA 1
ATOM 4037 C C . THR A 1 534 ? -36.736 -26.320 24.668 1.00 80.12 534 THR A C 1
ATOM 4039 O O . THR A 1 534 ? -36.331 -26.865 23.644 1.00 80.12 534 THR A O 1
ATOM 4042 N N . LEU A 1 535 ? -37.718 -25.427 24.666 1.00 81.94 535 LEU A N 1
ATOM 4043 C CA . LEU A 1 535 ? -38.391 -24.900 23.482 1.00 81.94 535 LEU A CA 1
ATOM 4044 C C . LEU A 1 535 ? -37.980 -23.434 23.262 1.00 81.94 535 LEU A C 1
ATOM 4046 O O . LEU A 1 535 ? -37.576 -22.775 24.220 1.00 81.94 535 LEU A O 1
ATOM 4050 N N . PRO A 1 536 ? -38.078 -22.896 22.036 1.00 83.88 536 PRO A N 1
ATOM 4051 C CA . PRO A 1 536 ? -37.803 -21.480 21.782 1.00 83.88 536 PRO A CA 1
ATOM 4052 C C . PRO A 1 536 ? -38.795 -20.556 22.513 1.00 83.88 536 PRO A C 1
ATOM 4054 O O . PRO A 1 536 ? -39.760 -21.006 23.128 1.00 83.88 536 PRO A O 1
ATOM 4057 N N . LEU A 1 537 ? -38.576 -19.245 22.456 1.00 83.88 537 LEU A N 1
ATOM 4058 C CA . LEU A 1 537 ? -39.566 -18.267 22.915 1.00 83.88 537 LEU A CA 1
ATOM 4059 C C . LEU A 1 537 ? -40.665 -18.104 21.859 1.00 83.88 537 LEU A C 1
ATOM 4061 O O . LEU A 1 537 ? -40.372 -18.025 20.667 1.00 83.88 537 LEU A O 1
ATOM 4065 N N . ILE A 1 538 ? -41.926 -18.013 22.281 1.00 83.81 538 ILE A N 1
ATOM 4066 C CA . ILE A 1 538 ? -43.019 -17.609 21.392 1.00 83.81 538 ILE A CA 1
ATOM 4067 C C . ILE A 1 538 ? -42.877 -16.105 21.126 1.00 83.81 538 ILE A C 1
ATOM 4069 O O . ILE A 1 538 ? -43.037 -15.292 22.035 1.00 83.81 538 ILE A O 1
ATOM 4073 N N . THR A 1 539 ? -42.606 -15.720 19.881 1.00 74.31 539 THR A N 1
ATOM 4074 C CA . THR A 1 539 ? -42.585 -14.318 19.450 1.00 74.31 539 THR A CA 1
ATOM 4075 C C . THR A 1 539 ? -44.004 -13.844 19.141 1.00 74.31 539 THR A C 1
ATOM 4077 O O . THR A 1 539 ? -44.489 -13.952 18.018 1.00 74.31 539 THR A O 1
ATOM 4080 N N . ASN A 1 540 ? -44.698 -13.326 20.157 1.00 75.00 540 ASN A N 1
ATOM 4081 C CA . ASN A 1 540 ? -45.969 -12.622 19.984 1.00 75.00 540 ASN A CA 1
ATOM 4082 C C . ASN A 1 540 ? -45.809 -11.168 20.438 1.00 75.00 540 ASN A C 1
ATOM 4084 O O . ASN A 1 540 ? -45.435 -10.908 21.580 1.00 75.00 540 ASN A O 1
ATOM 4088 N N . THR A 1 541 ? -46.117 -10.223 19.551 1.00 63.88 541 THR A N 1
ATOM 4089 C CA . THR A 1 541 ? -46.039 -8.776 19.811 1.00 63.88 541 THR A CA 1
ATOM 4090 C C . THR A 1 541 ? -47.025 -8.296 20.880 1.00 63.88 541 THR A C 1
ATOM 4092 O O . THR A 1 541 ? -46.900 -7.172 21.356 1.00 63.88 541 THR A O 1
ATOM 4095 N N . ALA A 1 542 ? -47.982 -9.139 21.283 1.00 65.25 542 ALA A N 1
ATOM 4096 C CA . ALA A 1 542 ? -48.929 -8.863 22.359 1.00 65.25 542 ALA A CA 1
ATOM 4097 C C . ALA A 1 542 ? -48.403 -9.183 23.774 1.00 65.25 542 ALA A C 1
ATOM 4099 O O . ALA A 1 542 ? -49.086 -8.864 24.746 1.00 65.25 542 ALA A O 1
ATOM 4100 N N . PHE A 1 543 ? -47.234 -9.821 23.918 1.00 74.50 543 PHE A N 1
ATOM 4101 C CA . PHE A 1 543 ? -46.673 -10.124 25.237 1.00 74.50 543 PHE A CA 1
ATOM 4102 C C . PHE A 1 543 ? -45.998 -8.896 25.849 1.00 74.50 543 PHE A C 1
ATOM 4104 O O . PHE A 1 543 ? -45.155 -8.255 25.225 1.00 74.50 543 PHE A O 1
ATOM 4111 N N . THR A 1 544 ? -46.364 -8.578 27.090 1.00 68.50 544 THR A N 1
ATOM 4112 C CA . THR A 1 544 ? -45.836 -7.409 27.823 1.00 68.50 544 THR A CA 1
ATOM 4113 C C . THR A 1 544 ? -44.766 -7.796 28.841 1.00 68.50 544 THR A C 1
ATOM 4115 O O . THR A 1 544 ? -44.003 -6.945 29.295 1.00 68.50 544 THR A O 1
ATOM 4118 N N . VAL A 1 545 ? -44.661 -9.090 29.163 1.00 74.69 545 VAL A N 1
ATOM 4119 C CA . VAL A 1 545 ? -43.649 -9.651 30.063 1.00 74.69 545 VAL A CA 1
ATOM 4120 C C . VAL A 1 545 ? -43.070 -10.938 29.478 1.00 74.69 545 VAL A C 1
ATOM 4122 O O . VAL A 1 545 ? -43.787 -11.831 29.042 1.00 74.69 545 VAL A O 1
ATOM 4125 N N . MET A 1 546 ? -41.740 -11.048 29.495 1.00 76.69 546 MET A N 1
ATOM 4126 C CA . MET A 1 546 ? -40.964 -12.080 28.785 1.00 76.69 546 MET A CA 1
ATOM 4127 C C . MET A 1 546 ? -41.299 -13.529 29.186 1.00 76.69 546 MET A C 1
ATOM 4129 O O . MET A 1 546 ? -41.070 -14.459 28.419 1.00 76.69 546 MET A O 1
ATOM 4133 N N . THR A 1 547 ? -41.863 -13.743 30.376 1.00 81.19 547 THR A N 1
ATOM 4134 C CA . THR A 1 547 ? -42.323 -15.061 30.840 1.00 81.19 547 THR A CA 1
ATOM 4135 C C . THR A 1 547 ? -43.560 -15.560 30.090 1.00 81.19 547 THR A C 1
ATOM 4137 O O . THR A 1 547 ? -43.779 -16.771 30.016 1.00 81.19 547 THR A O 1
ATOM 4140 N N . GLU A 1 548 ? -44.346 -14.666 29.481 1.00 87.25 548 GLU A N 1
ATOM 4141 C CA . GLU A 1 548 ? -45.513 -15.021 28.662 1.00 87.25 548 GLU A CA 1
ATOM 4142 C C . GLU A 1 548 ? -45.106 -15.768 27.387 1.00 87.25 548 GLU A C 1
ATOM 4144 O O . GLU A 1 548 ? -45.846 -16.641 26.930 1.00 87.25 548 GLU A O 1
ATOM 4149 N N . SER A 1 549 ? -43.879 -15.545 26.905 1.00 87.75 549 SER A N 1
ATOM 4150 C CA . SER A 1 549 ? -43.277 -16.246 25.766 1.00 87.75 549 SER A CA 1
ATOM 4151 C C . SER A 1 549 ? -43.115 -17.758 25.979 1.00 87.75 549 SER A C 1
ATOM 4153 O O . SER A 1 549 ? -42.812 -18.471 25.024 1.00 87.75 549 SER A O 1
ATOM 4155 N N . CYS A 1 550 ? -43.346 -18.263 27.198 1.00 89.00 550 CYS A N 1
ATOM 4156 C CA . CYS A 1 550 ? -43.352 -19.690 27.535 1.00 89.00 550 CYS A CA 1
ATOM 4157 C C . CYS A 1 550 ? -44.748 -20.287 27.758 1.00 89.00 550 CYS A C 1
ATOM 4159 O O . CYS A 1 550 ? -44.870 -21.441 28.171 1.00 89.00 550 CYS A O 1
ATOM 4161 N N . SER A 1 551 ? -45.814 -19.544 27.454 1.00 85.50 551 SER A N 1
ATOM 4162 C CA . SER A 1 551 ? -47.204 -19.985 27.634 1.00 85.50 551 SER A CA 1
ATOM 4163 C C . SER A 1 551 ? -47.715 -20.804 26.444 1.00 85.50 551 SER A C 1
ATOM 4165 O O . SER A 1 551 ? -48.672 -20.430 25.766 1.00 85.50 551 SER A O 1
ATOM 4167 N N . TYR A 1 552 ? -47.074 -21.942 26.176 1.00 77.44 552 TYR A N 1
ATOM 4168 C CA . TYR A 1 552 ? -47.481 -22.854 25.108 1.00 77.44 552 TYR A CA 1
ATOM 4169 C C . TYR A 1 552 ? -48.905 -23.378 25.336 1.00 77.44 552 TYR A C 1
ATOM 4171 O O . TYR A 1 552 ? -49.197 -24.001 26.354 1.00 77.44 552 TYR A O 1
ATOM 4179 N N . THR A 1 553 ? -49.802 -23.159 24.371 1.00 74.50 553 THR A N 1
ATOM 4180 C CA . THR A 1 553 ? -51.178 -23.692 24.407 1.00 74.50 553 THR A CA 1
ATOM 4181 C C . THR A 1 553 ? -51.282 -25.095 23.798 1.00 74.50 553 THR A C 1
ATOM 4183 O O . THR A 1 553 ? -52.243 -25.817 24.072 1.00 74.50 553 THR A O 1
ATOM 4186 N N . ALA A 1 554 ? -50.268 -25.512 23.032 1.00 73.06 554 ALA A N 1
ATOM 4187 C CA . ALA A 1 554 ? -50.038 -26.874 22.559 1.00 73.06 554 ALA A CA 1
ATOM 4188 C C . ALA A 1 554 ? -48.529 -27.112 22.358 1.00 73.06 554 ALA A C 1
ATOM 4190 O O . ALA A 1 554 ? -47.813 -26.207 21.933 1.00 73.06 554 ALA A O 1
ATOM 4191 N N . MET A 1 555 ? -48.045 -28.326 22.653 1.00 64.88 555 MET A N 1
ATOM 4192 C CA . MET A 1 555 ? -46.656 -28.709 22.361 1.00 64.88 555 MET A CA 1
ATOM 4193 C C . MET A 1 555 ? -46.468 -28.817 20.838 1.00 64.88 555 MET A C 1
ATOM 4195 O O . MET A 1 555 ? -47.282 -29.495 20.201 1.00 64.88 555 MET A O 1
ATOM 4199 N N . PRO A 1 556 ? -45.429 -28.202 20.244 1.00 62.09 556 PRO A N 1
ATOM 4200 C CA . PRO A 1 556 ? -45.176 -28.323 18.815 1.00 62.09 556 PRO A CA 1
ATOM 4201 C C . PRO A 1 556 ? -44.948 -29.794 18.442 1.00 62.09 556 PRO A C 1
ATOM 4203 O O . PRO A 1 556 ? -44.049 -30.454 18.961 1.00 62.09 556 PRO A O 1
ATOM 4206 N N . SER A 1 557 ? -45.793 -30.333 17.562 1.00 44.00 557 SER A N 1
ATOM 4207 C CA . SER A 1 557 ? -45.705 -31.714 17.093 1.00 44.00 557 SER A CA 1
ATOM 4208 C C . SER A 1 557 ? -44.910 -31.781 15.790 1.00 44.00 557 SER A C 1
ATOM 4210 O O . SER A 1 557 ? -45.496 -31.790 14.710 1.00 44.00 557 SER A O 1
ATOM 4212 N N . SER A 1 558 ? -43.583 -31.847 15.865 1.00 37.34 558 SER A N 1
ATOM 4213 C CA . SER A 1 558 ? -42.781 -32.253 14.706 1.00 37.34 558 SER A CA 1
ATOM 4214 C C . SER A 1 558 ? -41.400 -32.748 15.116 1.00 37.34 558 SER A C 1
ATOM 4216 O O . SER A 1 558 ? -40.609 -32.025 15.713 1.00 37.34 558 SER A O 1
ATOM 4218 N N . SER A 1 559 ? -41.101 -33.980 14.713 1.00 35.41 559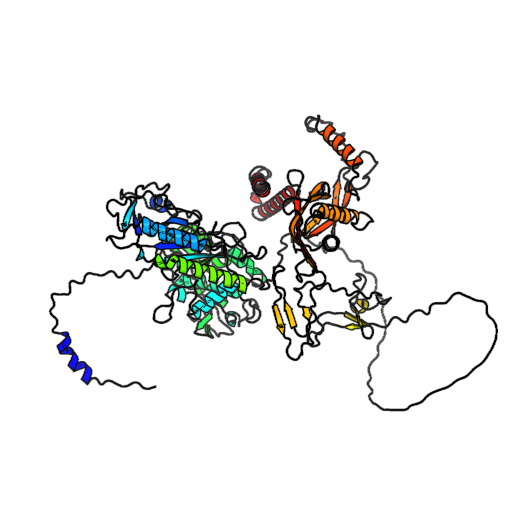 SER A N 1
ATOM 4219 C CA . SER A 1 559 ? -39.776 -34.600 14.655 1.00 35.41 559 SER A CA 1
ATOM 4220 C C . SER A 1 559 ? -38.910 -34.005 13.532 1.00 35.41 559 SER A C 1
ATOM 4222 O O . SER A 1 559 ? -38.348 -34.740 12.723 1.00 35.41 559 SER A O 1
ATOM 4224 N N . VAL A 1 560 ? -38.823 -32.679 13.448 1.00 30.56 560 VAL A N 1
ATOM 4225 C CA . VAL A 1 560 ? -37.931 -31.976 12.520 1.00 30.56 560 VAL A CA 1
ATOM 4226 C C . VAL A 1 560 ? -37.098 -31.010 13.346 1.00 30.56 560 VAL A C 1
ATOM 4228 O O . VAL A 1 560 ? -37.642 -30.134 14.016 1.00 30.56 560 VAL A O 1
ATOM 4231 N N . ALA A 1 561 ? -35.782 -31.206 13.324 1.00 28.22 561 ALA A N 1
ATOM 4232 C CA . ALA A 1 561 ? -34.842 -30.214 13.813 1.00 28.22 561 ALA A CA 1
ATOM 4233 C C . ALA A 1 561 ? -34.981 -28.956 12.950 1.00 28.22 561 ALA A C 1
ATOM 4235 O O . ALA A 1 561 ? -34.905 -29.034 11.726 1.00 28.22 561 ALA A O 1
ATOM 4236 N N . ASN A 1 562 ? -35.181 -27.811 13.593 1.00 27.02 562 ASN A N 1
ATOM 4237 C CA . ASN A 1 562 ? -35.041 -26.507 12.967 1.00 27.02 562 ASN A CA 1
ATOM 4238 C C . ASN A 1 562 ? -33.785 -25.852 13.558 1.00 27.02 562 ASN A C 1
ATOM 4240 O O . ASN A 1 562 ? -33.874 -25.310 14.661 1.00 27.02 562 ASN A O 1
ATOM 4244 N N . PRO A 1 563 ? -32.615 -25.939 12.903 1.00 30.27 563 PRO A N 1
ATOM 4245 C CA . PRO A 1 563 ? -31.456 -25.155 13.274 1.00 30.27 563 PRO A CA 1
ATOM 4246 C C . PRO A 1 563 ? -31.338 -24.007 12.270 1.00 30.27 563 PRO A C 1
ATOM 4248 O O . PRO A 1 563 ? -30.857 -24.191 11.158 1.00 30.27 563 PRO A O 1
ATOM 4251 N N . ILE A 1 564 ? -31.796 -22.812 12.633 1.00 25.58 564 ILE A N 1
ATOM 4252 C CA . ILE A 1 564 ? -31.273 -21.605 11.988 1.00 25.58 564 ILE A CA 1
ATOM 4253 C C . ILE A 1 564 ? -30.391 -20.931 13.024 1.00 25.58 564 ILE A C 1
ATOM 4255 O O . ILE A 1 564 ? -30.854 -20.139 13.841 1.00 25.58 564 ILE A O 1
ATOM 4259 N N . THR A 1 565 ? -29.118 -21.304 12.974 1.00 25.72 565 THR A N 1
ATOM 4260 C CA . THR A 1 565 ? -27.997 -20.555 13.535 1.00 25.72 565 THR A CA 1
ATOM 4261 C C . THR A 1 565 ? -27.244 -20.010 12.326 1.00 25.72 565 THR A C 1
ATOM 4263 O O . THR A 1 565 ? -26.821 -20.788 11.478 1.00 25.72 565 THR A O 1
ATOM 4266 N N . ILE A 1 566 ? -27.124 -18.689 12.192 1.00 28.62 566 ILE A N 1
ATOM 4267 C CA . ILE A 1 566 ? -26.213 -18.086 11.214 1.00 28.62 566 ILE A CA 1
ATOM 4268 C C . ILE A 1 566 ? -24.907 -17.836 11.960 1.00 28.62 566 ILE A C 1
ATOM 4270 O O . ILE A 1 566 ? -24.771 -16.821 12.629 1.00 28.62 566 ILE A O 1
ATOM 4274 N N . GLU A 1 567 ? -23.991 -18.795 11.873 1.00 28.27 567 GLU A N 1
ATOM 4275 C CA . GLU A 1 567 ? -22.559 -18.689 12.166 1.00 28.27 567 GLU A CA 1
ATOM 4276 C C . GLU A 1 567 ? -21.862 -19.819 11.389 1.00 28.27 567 GLU A C 1
ATOM 4278 O O . GLU A 1 567 ? -22.476 -20.848 11.110 1.00 28.27 567 GLU A O 1
ATOM 4283 N N . THR A 1 568 ? -20.600 -19.630 10.998 1.00 33.56 568 THR A N 1
ATOM 4284 C CA . THR A 1 568 ? -19.743 -20.683 10.423 1.00 33.56 568 THR A CA 1
ATOM 4285 C C . THR A 1 568 ? -19.893 -21.986 11.211 1.00 33.56 568 THR A C 1
ATOM 4287 O O . THR A 1 568 ? -19.483 -22.049 12.369 1.00 33.56 568 THR A O 1
ATOM 4290 N N . GLU A 1 569 ? -20.495 -23.021 10.619 1.00 38.00 569 GLU A N 1
ATOM 4291 C CA . GLU A 1 569 ? -20.788 -24.242 11.367 1.00 38.00 569 GLU A CA 1
ATOM 4292 C C . GLU A 1 569 ? -19.508 -25.037 11.658 1.00 38.00 569 GLU A C 1
ATOM 4294 O O . GLU A 1 569 ? -18.818 -25.531 10.762 1.00 38.00 569 GLU A O 1
ATOM 4299 N N . HIS A 1 570 ? -19.227 -25.206 12.948 1.00 37.38 570 HIS A N 1
ATOM 4300 C CA . HIS A 1 570 ? -18.459 -26.336 13.446 1.00 37.38 570 HIS A CA 1
ATOM 4301 C C . HIS A 1 570 ? -19.394 -27.537 13.551 1.00 37.38 570 HIS A C 1
ATOM 4303 O O . HIS A 1 570 ? -20.422 -27.467 14.224 1.00 37.38 570 HIS A O 1
ATOM 4309 N N . TYR A 1 571 ? -19.013 -28.665 12.958 1.00 42.03 571 TYR A N 1
ATOM 4310 C CA . TYR A 1 571 ? -19.701 -29.929 13.202 1.00 42.03 571 TYR A CA 1
ATOM 4311 C C . TYR A 1 571 ? -18.771 -30.899 13.930 1.00 42.03 571 TYR A C 1
ATOM 4313 O O . TYR A 1 571 ? -17.561 -30.946 13.686 1.00 42.03 571 TYR A O 1
ATOM 4321 N N . THR A 1 572 ? -19.339 -31.659 14.868 1.00 40.53 572 THR A N 1
ATOM 4322 C CA . THR A 1 572 ? -18.616 -32.702 15.597 1.00 40.53 572 THR A CA 1
ATOM 4323 C C . THR A 1 572 ? -19.015 -34.072 15.070 1.00 40.53 572 THR A C 1
ATOM 4325 O O . THR A 1 572 ? -20.190 -34.425 15.032 1.00 40.53 572 THR A O 1
ATOM 4328 N N . VAL A 1 573 ? -18.026 -34.861 14.653 1.00 44.31 573 VAL A N 1
ATOM 4329 C CA . VAL A 1 573 ? -18.208 -36.256 14.227 1.00 44.31 573 VAL A CA 1
ATOM 4330 C C . VAL A 1 573 ? -17.115 -37.084 14.882 1.00 44.31 573 VAL A C 1
ATOM 4332 O O . VAL A 1 573 ? -15.940 -36.752 14.764 1.00 44.31 573 VAL A O 1
ATOM 4335 N N . ASN A 1 574 ? -17.494 -38.164 15.574 1.00 52.44 574 ASN A N 1
ATOM 4336 C CA . ASN A 1 574 ? -16.572 -39.138 16.173 1.00 52.44 574 ASN A CA 1
ATOM 4337 C C . ASN A 1 574 ? -15.361 -38.493 16.862 1.00 52.44 574 ASN A C 1
ATOM 4339 O O . ASN A 1 574 ? -14.223 -38.782 16.510 1.00 52.44 574 ASN A O 1
ATOM 4343 N N . CYS A 1 575 ? -15.593 -37.622 17.845 1.00 57.88 575 CYS A N 1
ATOM 4344 C CA . CYS A 1 575 ? -14.510 -37.003 18.614 1.00 57.88 575 CYS A CA 1
ATOM 4345 C C . CYS A 1 575 ? -13.600 -36.056 17.809 1.00 57.88 575 CYS A C 1
ATOM 4347 O O . CYS A 1 575 ? -12.495 -35.768 18.261 1.00 57.88 575 CYS A O 1
ATOM 4349 N N . GLN A 1 576 ? -14.029 -35.563 16.646 1.00 51.41 576 GLN A N 1
ATOM 4350 C CA . GLN A 1 576 ? -13.339 -34.517 15.895 1.00 51.41 576 GLN A CA 1
ATOM 4351 C C . GLN A 1 576 ? -14.257 -33.307 15.708 1.00 51.41 576 GLN A C 1
ATOM 4353 O O . GLN A 1 576 ? -15.424 -33.468 15.361 1.00 51.41 576 GLN A O 1
ATOM 4358 N N . ALA A 1 577 ? -13.731 -32.110 15.956 1.00 49.97 577 ALA A N 1
ATOM 4359 C CA . ALA A 1 577 ? -14.344 -30.840 15.597 1.00 49.97 577 ALA A CA 1
ATOM 4360 C C . ALA A 1 577 ? -13.780 -30.418 14.238 1.00 49.97 577 ALA A C 1
ATOM 4362 O O . ALA A 1 577 ? -12.577 -30.193 14.118 1.00 49.97 577 ALA A O 1
ATOM 4363 N N . CYS A 1 578 ? -14.626 -30.370 13.215 1.00 50.09 578 CYS A N 1
ATOM 4364 C CA . CYS A 1 578 ? -14.220 -30.026 11.858 1.00 50.09 578 CYS A CA 1
ATOM 4365 C C . CYS A 1 578 ? -14.693 -28.620 11.495 1.00 50.09 578 CYS A C 1
ATOM 4367 O O . CYS A 1 578 ? -15.800 -28.218 11.856 1.00 50.09 578 CYS A O 1
ATOM 4369 N N . THR A 1 579 ? -13.855 -27.894 10.759 1.00 45.03 579 THR A N 1
ATOM 4370 C CA . THR A 1 579 ? -14.144 -26.540 10.282 1.00 45.03 579 THR A CA 1
ATOM 4371 C C . THR A 1 579 ? -13.937 -26.482 8.769 1.00 45.03 579 THR A C 1
ATOM 4373 O O . THR A 1 579 ? -12.911 -26.944 8.256 1.00 45.03 579 THR A O 1
ATOM 4376 N N . LEU A 1 580 ? -14.908 -25.909 8.054 1.00 40.91 580 LEU A N 1
ATOM 4377 C CA . LEU A 1 580 ? -14.815 -25.574 6.632 1.00 40.91 580 LEU A CA 1
ATOM 4378 C C . LEU A 1 580 ? -14.575 -24.071 6.495 1.00 40.91 580 LEU A C 1
ATOM 4380 O O . LEU A 1 580 ? -15.358 -23.257 6.976 1.00 40.91 580 LEU A O 1
ATOM 4384 N N . VAL A 1 581 ? -13.470 -23.708 5.854 1.00 37.94 581 VAL A N 1
ATOM 4385 C CA . VAL A 1 581 ? -13.048 -22.318 5.682 1.00 37.94 581 VAL A CA 1
ATOM 4386 C C . VAL A 1 581 ? -13.503 -21.815 4.309 1.00 37.94 581 VAL A C 1
ATOM 4388 O O . VAL A 1 581 ? -13.085 -22.349 3.286 1.00 37.94 581 VAL A O 1
ATOM 4391 N N . GLY A 1 582 ? -14.355 -20.786 4.286 1.00 37.50 582 GLY A N 1
ATOM 4392 C CA . GLY A 1 582 ? -14.621 -19.965 3.098 1.00 37.50 582 GLY A CA 1
ATOM 4393 C C . GLY A 1 582 ? -15.540 -20.538 2.013 1.00 37.50 582 GLY A C 1
ATOM 4394 O O . GLY A 1 582 ? -15.578 -19.964 0.937 1.00 37.50 582 GLY A O 1
ATOM 4395 N N . GLY A 1 583 ? -16.263 -21.642 2.232 1.00 36.38 583 GLY A N 1
ATOM 4396 C CA . GLY A 1 583 ? -17.200 -22.188 1.229 1.00 36.38 583 GLY A CA 1
ATOM 4397 C C . GLY A 1 583 ? -16.556 -22.806 -0.028 1.00 36.38 583 GLY A C 1
ATOM 4398 O O . GLY A 1 583 ? -17.283 -23.254 -0.907 1.00 36.38 583 GLY A O 1
ATOM 4399 N N . ILE A 1 584 ? -15.217 -22.862 -0.113 1.00 37.59 584 ILE A N 1
ATOM 4400 C CA . ILE A 1 584 ? -14.461 -23.359 -1.286 1.00 37.59 584 ILE A CA 1
ATOM 4401 C C . ILE A 1 584 ? -13.242 -24.223 -0.874 1.00 37.59 584 ILE A C 1
ATOM 4403 O O . ILE A 1 584 ? -12.304 -24.416 -1.643 1.00 37.59 584 ILE A O 1
ATOM 4407 N N . ALA A 1 585 ? -13.188 -24.746 0.356 1.00 36.03 585 ALA A N 1
ATOM 4408 C CA . ALA A 1 585 ? -12.112 -25.665 0.742 1.00 36.03 585 ALA A CA 1
ATOM 4409 C C . ALA A 1 585 ? -12.425 -27.097 0.269 1.00 36.03 585 ALA A C 1
ATOM 4411 O O . ALA A 1 585 ? -13.393 -27.700 0.725 1.00 36.03 585 ALA A O 1
ATOM 4412 N N . GLU A 1 586 ? -11.569 -27.665 -0.588 1.00 34.75 586 GLU A N 1
ATOM 4413 C CA . GLU A 1 586 ? -11.683 -29.047 -1.098 1.00 34.75 586 GLU A CA 1
ATOM 4414 C C . GLU A 1 586 ? -11.571 -30.129 0.005 1.00 34.75 586 GLU A C 1
ATOM 4416 O O . GLU A 1 586 ? -11.908 -31.290 -0.229 1.00 34.75 586 GLU A O 1
ATOM 4421 N N . ALA A 1 587 ? -11.122 -29.771 1.220 1.00 40.41 587 ALA A N 1
ATOM 4422 C CA . ALA A 1 587 ? -11.033 -30.677 2.367 1.00 40.41 587 ALA A CA 1
ATOM 4423 C C . ALA A 1 587 ? -11.297 -29.963 3.717 1.00 40.41 587 ALA A C 1
ATOM 4425 O O . ALA A 1 587 ? -10.741 -28.887 3.958 1.00 40.41 587 ALA A O 1
ATOM 4426 N N . PRO A 1 588 ? -12.093 -30.551 4.635 1.00 49.09 588 PRO A N 1
ATOM 4427 C CA . PRO A 1 588 ? -12.295 -30.014 5.982 1.00 49.09 588 PRO A CA 1
ATOM 4428 C C . PRO A 1 588 ? -11.037 -30.171 6.850 1.00 49.09 588 PRO A C 1
ATOM 4430 O O . PRO A 1 588 ? -10.330 -31.177 6.769 1.00 49.09 588 PRO A O 1
ATOM 4433 N N . THR A 1 589 ? -10.782 -29.201 7.735 1.00 49.62 589 THR A N 1
ATOM 4434 C CA . THR A 1 589 ? -9.726 -29.318 8.758 1.00 49.62 589 THR A CA 1
ATOM 4435 C C . THR A 1 589 ? -10.358 -29.762 10.071 1.00 49.62 589 THR A C 1
ATOM 4437 O O . THR A 1 589 ? -11.210 -29.059 10.608 1.00 49.62 589 THR A O 1
ATOM 4440 N N . CYS A 1 590 ? -9.959 -30.926 10.583 1.00 55.38 590 CYS A N 1
ATOM 4441 C CA . CYS A 1 590 ? -10.550 -31.536 11.774 1.00 55.38 590 CYS A CA 1
ATOM 4442 C C . CYS A 1 590 ? -9.545 -31.624 12.930 1.00 55.38 590 CYS A C 1
ATOM 4444 O O . CYS A 1 590 ? -8.443 -32.148 12.766 1.00 55.38 590 CYS A O 1
ATOM 4446 N N . THR A 1 591 ? -9.938 -31.175 14.121 1.00 54.59 591 THR A N 1
ATOM 4447 C CA . THR A 1 591 ? -9.164 -31.278 15.367 1.00 54.59 591 THR A CA 1
ATOM 4448 C C . THR A 1 591 ? -9.793 -32.304 16.300 1.00 54.59 591 THR A C 1
ATOM 4450 O O . THR A 1 591 ? -10.999 -32.301 16.524 1.00 54.59 591 THR A O 1
ATOM 4453 N N . SER A 1 592 ? -8.984 -33.199 16.872 1.00 61.78 592 SER A N 1
ATOM 4454 C CA . SER A 1 592 ? -9.490 -34.217 17.804 1.00 61.78 592 SER A CA 1
ATOM 4455 C C . SER A 1 592 ? -9.839 -33.598 19.162 1.00 61.78 592 SER A C 1
ATOM 4457 O O . SER A 1 592 ? -9.034 -32.875 19.747 1.00 61.78 592 SER A O 1
ATOM 4459 N N . VAL A 1 593 ? -11.030 -33.901 19.674 1.00 58.56 593 VAL A N 1
ATOM 4460 C CA . VAL A 1 593 ? -11.521 -33.475 20.988 1.00 58.56 593 VAL A CA 1
ATOM 4461 C C . VAL A 1 593 ? -10.871 -34.348 22.063 1.00 58.56 593 VAL A C 1
ATOM 4463 O O . VAL A 1 593 ? -11.042 -35.569 22.087 1.00 58.56 593 VAL A O 1
ATOM 4466 N N . SER A 1 594 ? -10.102 -33.718 22.952 1.00 49.75 594 SER A N 1
ATOM 4467 C CA . SER A 1 594 ? -9.382 -34.399 24.035 1.00 49.75 594 SER A CA 1
ATOM 4468 C C . SER A 1 594 ? -10.334 -35.196 24.940 1.00 49.75 594 SER A C 1
ATOM 4470 O O . SER A 1 594 ? -11.359 -34.679 25.375 1.00 49.75 594 SER A O 1
ATOM 4472 N N . GLY A 1 595 ? -9.990 -36.456 25.234 1.00 65.88 595 GLY A N 1
ATOM 4473 C CA . GLY A 1 595 ? -10.767 -37.345 26.113 1.00 65.88 595 GLY A CA 1
ATOM 4474 C C . GLY A 1 595 ? -11.821 -38.217 25.419 1.00 65.88 595 GLY A C 1
ATOM 4475 O O . GLY A 1 595 ? -12.461 -39.030 26.082 1.00 65.88 595 GLY A O 1
ATOM 4476 N N . CYS A 1 596 ? -11.981 -38.105 24.100 1.00 50.84 596 CYS A N 1
ATOM 4477 C CA . CYS A 1 596 ? -12.971 -38.857 23.333 1.00 50.84 596 CYS A CA 1
ATOM 4478 C C . CYS A 1 596 ? -12.273 -39.893 22.422 1.00 50.84 596 CYS A C 1
ATOM 4480 O O . CYS A 1 596 ? -11.304 -39.578 21.733 1.00 50.84 596 CYS A O 1
ATOM 4482 N N . THR A 1 597 ? -12.712 -41.158 22.460 1.00 52.72 597 THR A N 1
ATOM 4483 C CA . THR A 1 597 ? -12.089 -42.275 21.719 1.00 52.72 597 THR A CA 1
ATOM 4484 C C . THR A 1 597 ? -12.886 -42.583 20.449 1.00 52.72 597 THR A C 1
ATOM 4486 O O . THR A 1 597 ? -14.060 -42.944 20.527 1.00 52.72 597 THR A O 1
ATOM 4489 N N . THR A 1 598 ? -12.262 -42.445 19.276 1.00 42.56 598 THR A N 1
ATOM 4490 C CA . THR A 1 598 ? -12.898 -42.662 17.967 1.00 42.56 598 THR A CA 1
ATOM 4491 C C . THR A 1 598 ? -13.386 -44.106 17.823 1.00 42.56 598 THR A C 1
ATOM 4493 O O . THR A 1 598 ? -12.603 -45.057 17.840 1.00 42.56 598 THR A O 1
ATOM 4496 N N . THR A 1 599 ? -14.697 -44.295 17.668 1.00 42.41 599 THR A N 1
ATOM 4497 C CA . THR A 1 599 ? -15.258 -45.580 17.226 1.00 42.41 599 THR A CA 1
ATOM 4498 C C . THR A 1 599 ? -15.129 -45.652 15.702 1.00 42.41 599 THR A C 1
ATOM 4500 O O . THR A 1 599 ? -15.279 -44.641 15.024 1.00 42.41 599 THR A O 1
ATOM 4503 N N . ALA A 1 600 ? -14.750 -46.819 15.178 1.00 42.56 600 ALA A N 1
ATOM 4504 C CA . ALA A 1 600 ? -14.272 -47.021 13.808 1.00 42.56 600 ALA A CA 1
ATOM 4505 C C . ALA A 1 600 ? -15.080 -46.307 12.700 1.00 42.56 600 ALA A C 1
ATOM 4507 O O . ALA A 1 600 ? -16.301 -46.183 12.772 1.00 42.56 600 ALA A O 1
ATOM 4508 N N . ALA A 1 601 ? -14.345 -45.890 11.662 1.00 41.59 601 ALA A N 1
ATOM 4509 C CA . ALA A 1 601 ? -14.763 -45.083 10.518 1.00 41.59 601 ALA A CA 1
ATOM 4510 C C . ALA A 1 601 ? -16.168 -45.410 9.976 1.00 41.59 601 ALA A C 1
ATOM 4512 O O . ALA A 1 601 ? -16.345 -46.311 9.158 1.00 41.59 601 ALA A O 1
ATOM 4513 N N . SER A 1 602 ? -17.156 -44.609 10.374 1.00 40.03 602 SER A N 1
ATOM 4514 C CA . SER A 1 602 ? -18.310 -44.329 9.526 1.00 40.03 602 SER A CA 1
ATOM 4515 C C . SER A 1 602 ? -18.012 -43.041 8.764 1.00 40.03 602 SER A C 1
ATOM 4517 O O . SER A 1 602 ? -17.760 -41.990 9.347 1.00 40.03 602 SER A O 1
ATOM 4519 N N . SER A 1 603 ? -17.969 -43.156 7.441 1.00 44.78 603 SER A N 1
ATOM 4520 C CA . SER A 1 603 ? -17.916 -42.029 6.516 1.00 44.78 603 SER A CA 1
ATOM 4521 C C . SER A 1 603 ? -19.233 -41.252 6.662 1.00 44.78 603 SER A C 1
ATOM 4523 O O . SER A 1 603 ? -20.240 -41.629 6.067 1.00 44.78 603 SER A O 1
ATOM 4525 N N . SER A 1 604 ? -19.273 -40.221 7.505 1.00 43.53 604 SER A N 1
ATOM 4526 C CA . SER A 1 604 ? -20.412 -39.297 7.566 1.00 43.53 604 SER A CA 1
ATOM 4527 C C . SER A 1 604 ? -20.070 -38.033 6.788 1.00 43.53 604 SER A C 1
ATOM 4529 O O . SER A 1 604 ? -19.747 -36.978 7.331 1.00 43.53 604 SER A O 1
ATOM 4531 N N . THR A 1 605 ? -20.087 -38.217 5.479 1.00 45.50 605 THR A N 1
ATOM 4532 C CA . THR A 1 605 ? -20.144 -37.205 4.434 1.00 45.50 605 THR A CA 1
ATOM 4533 C C . THR A 1 605 ? -21.410 -36.348 4.618 1.00 45.50 605 THR A C 1
ATOM 4535 O O . THR A 1 605 ? -22.448 -36.920 4.965 1.00 45.50 605 THR A O 1
ATOM 4538 N N . PRO A 1 606 ? -21.396 -35.017 4.397 1.00 48.06 606 PRO A N 1
ATOM 4539 C CA . PRO A 1 606 ? -22.631 -34.234 4.361 1.00 48.06 606 PRO A CA 1
ATOM 4540 C C . PRO A 1 606 ? -23.577 -34.822 3.312 1.00 48.06 606 PRO A C 1
ATOM 4542 O O . PRO A 1 606 ? -23.224 -34.954 2.146 1.00 48.06 606 PRO A O 1
ATOM 4545 N N . THR A 1 607 ? -24.773 -35.223 3.740 1.00 60.88 607 THR A N 1
ATOM 4546 C CA . THR A 1 607 ? -25.713 -35.926 2.853 1.00 60.88 607 THR A CA 1
ATOM 4547 C C . THR A 1 607 ? -26.328 -34.970 1.823 1.00 60.88 607 THR A C 1
ATOM 4549 O O . THR A 1 607 ? -26.729 -35.435 0.766 1.00 60.88 607 THR A O 1
ATOM 4552 N N . PHE A 1 608 ? -26.392 -33.661 2.118 1.00 59.50 608 PHE A N 1
ATOM 4553 C CA . PHE A 1 608 ? -26.850 -32.580 1.234 1.00 59.50 608 PHE A CA 1
ATOM 4554 C C . PHE A 1 608 ? -26.669 -31.206 1.929 1.00 59.50 608 PHE A C 1
ATOM 4556 O O . PHE A 1 608 ? -26.995 -31.109 3.111 1.00 59.50 608 PHE A O 1
ATOM 4563 N N . ALA A 1 609 ? -26.198 -30.158 1.244 1.00 72.25 609 ALA A N 1
ATOM 4564 C CA . ALA A 1 609 ? -26.080 -28.786 1.769 1.00 72.25 609 ALA A CA 1
ATOM 4565 C C . ALA A 1 609 ? -26.388 -27.735 0.684 1.00 72.25 609 ALA A C 1
ATOM 4567 O O . ALA A 1 609 ? -26.167 -27.999 -0.493 1.00 72.25 609 ALA A O 1
ATOM 4568 N N . VAL A 1 610 ? -26.874 -26.546 1.062 1.00 69.00 610 VAL A N 1
ATOM 4569 C CA . VAL A 1 610 ? -27.055 -25.397 0.150 1.00 69.00 610 VAL A CA 1
ATOM 4570 C C . VAL A 1 610 ? -26.484 -24.146 0.804 1.00 69.00 610 VAL A C 1
ATOM 4572 O O . VAL A 1 610 ? -26.891 -23.795 1.910 1.00 69.00 610 VAL A O 1
ATOM 4575 N N . PHE A 1 611 ? -25.565 -23.470 0.121 1.00 70.31 611 PHE A N 1
ATOM 4576 C CA . PHE A 1 611 ? -24.985 -22.201 0.560 1.00 70.31 611 PHE A CA 1
ATOM 4577 C C . PHE A 1 611 ? -25.634 -21.037 -0.191 1.00 70.31 611 PHE A C 1
ATOM 4579 O O . PHE A 1 611 ? -25.915 -21.155 -1.383 1.00 70.31 611 PHE A O 1
ATOM 4586 N N . LEU A 1 612 ? -25.859 -19.919 0.498 1.00 59.72 612 LEU A N 1
ATOM 4587 C CA . LEU A 1 612 ? -26.404 -18.684 -0.069 1.00 59.72 612 LEU A CA 1
ATOM 4588 C C . LEU A 1 612 ? -25.409 -17.542 0.142 1.00 59.72 612 LEU A C 1
ATOM 4590 O O . LEU A 1 612 ? -24.752 -17.491 1.186 1.00 59.72 612 LEU A O 1
ATOM 4594 N N . SER A 1 613 ? -25.315 -16.620 -0.813 1.00 48.91 613 SER A N 1
ATOM 4595 C CA . SER A 1 613 ? -24.608 -15.357 -0.592 1.00 48.91 613 SER A CA 1
ATOM 4596 C C . SER A 1 613 ? -25.356 -14.436 0.375 1.00 48.91 613 SER A C 1
ATOM 4598 O O . SER A 1 613 ? -26.541 -14.606 0.666 1.00 48.91 613 SER A O 1
ATOM 4600 N N . ASN A 1 614 ? -24.631 -13.446 0.896 1.00 43.88 614 ASN A N 1
ATOM 4601 C CA . ASN A 1 614 ? -25.147 -12.379 1.755 1.00 43.88 614 ASN A CA 1
ATOM 4602 C C . ASN A 1 614 ? -25.570 -11.116 0.984 1.00 43.88 614 ASN A C 1
ATOM 4604 O O . ASN A 1 614 ? -26.122 -10.199 1.594 1.00 43.88 614 ASN A O 1
ATOM 4608 N N . ASN A 1 615 ? -25.290 -11.053 -0.317 1.00 43.38 615 ASN A N 1
ATOM 4609 C CA . ASN A 1 615 ? -25.823 -10.029 -1.208 1.00 43.38 615 ASN A CA 1
ATOM 4610 C C . ASN A 1 615 ? -27.295 -10.327 -1.487 1.00 43.38 615 ASN A C 1
ATOM 4612 O O . ASN A 1 615 ? -27.736 -11.467 -1.356 1.00 43.38 615 ASN A O 1
ATOM 4616 N N . SER A 1 616 ? -28.079 -9.318 -1.847 1.00 48.72 616 SER A N 1
ATOM 4617 C CA . SER A 1 616 ? -29.490 -9.520 -2.170 1.00 48.72 616 SER A CA 1
ATOM 4618 C C . SER A 1 616 ? -29.886 -8.681 -3.373 1.00 48.72 616 SER A C 1
ATOM 4620 O O . SER A 1 616 ? -29.494 -7.522 -3.466 1.00 48.72 616 SER A O 1
ATOM 4622 N N . LEU A 1 617 ? -30.666 -9.274 -4.268 1.00 47.88 617 LEU A N 1
ATOM 4623 C CA . LEU A 1 617 ? -31.266 -8.639 -5.434 1.00 47.88 617 LEU A CA 1
ATOM 4624 C C . LEU A 1 617 ? -32.764 -8.486 -5.176 1.00 47.88 617 LEU A C 1
ATOM 4626 O O . LEU A 1 617 ? -33.364 -9.458 -4.705 1.00 47.88 617 LEU A O 1
ATOM 4630 N N . PRO A 1 618 ? -33.374 -7.321 -5.447 1.00 48.62 618 PRO A N 1
ATOM 4631 C CA . PRO A 1 618 ? -34.818 -7.180 -5.363 1.00 48.62 618 PRO A CA 1
ATOM 4632 C C . PRO A 1 618 ? -35.486 -8.163 -6.334 1.00 48.62 618 PRO A C 1
ATOM 4634 O O . PRO A 1 618 ? -35.023 -8.400 -7.442 1.00 48.62 618 PRO A O 1
ATOM 4637 N N . ILE A 1 619 ? -36.545 -8.812 -5.884 1.00 58.44 619 ILE A N 1
ATOM 4638 C CA . ILE A 1 619 ? -37.379 -9.745 -6.634 1.00 58.44 619 ILE A CA 1
ATOM 4639 C C . ILE A 1 619 ? -38.797 -9.302 -6.297 1.00 58.44 619 ILE A C 1
ATOM 4641 O O . ILE A 1 619 ? -39.107 -9.169 -5.116 1.00 58.44 619 ILE A O 1
ATOM 4645 N N . GLY A 1 620 ? -39.616 -9.017 -7.305 1.00 57.69 620 GLY A N 1
ATOM 4646 C CA . GLY A 1 620 ? -40.946 -8.416 -7.154 1.00 57.69 620 GLY A CA 1
ATOM 4647 C C . GLY A 1 620 ? -41.953 -9.131 -6.228 1.00 57.69 620 GLY A C 1
ATOM 4648 O O . GLY A 1 620 ? -41.626 -9.964 -5.387 1.00 57.69 620 GLY A O 1
ATOM 4649 N N . ASP A 1 621 ? -43.229 -8.780 -6.383 1.00 54.25 621 ASP A N 1
ATOM 4650 C CA . ASP A 1 621 ? -44.302 -9.078 -5.417 1.00 54.25 621 ASP A CA 1
ATOM 4651 C C . ASP A 1 621 ? -44.589 -10.570 -5.148 1.00 54.25 621 ASP A C 1
ATOM 4653 O O . ASP A 1 621 ? -44.845 -11.357 -6.057 1.00 54.25 621 ASP A O 1
ATOM 4657 N N . GLU A 1 622 ? -44.639 -10.938 -3.857 1.00 48.66 622 GLU A N 1
ATOM 4658 C CA . GLU A 1 622 ? -45.003 -12.267 -3.313 1.00 48.66 622 GLU A CA 1
ATOM 4659 C C . GLU A 1 622 ? -46.536 -12.503 -3.298 1.00 48.66 622 GLU A C 1
ATOM 4661 O O . GLU A 1 622 ? -47.056 -13.405 -2.641 1.00 48.66 622 GLU A O 1
ATOM 4666 N N . GLY A 1 623 ? -47.301 -11.648 -3.980 1.00 49.47 623 GLY A N 1
ATOM 4667 C CA . GLY A 1 623 ? -48.741 -11.486 -3.791 1.00 49.47 623 GLY A CA 1
ATOM 4668 C C . GLY A 1 623 ? -49.666 -12.550 -4.398 1.00 49.47 623 GLY A C 1
ATOM 4669 O O . GLY A 1 623 ? -50.890 -12.429 -4.225 1.00 49.47 623 GLY A O 1
ATOM 4670 N N . ASP A 1 624 ? -49.179 -13.585 -5.097 1.00 54.25 624 ASP A N 1
ATOM 4671 C CA . ASP A 1 624 ? -50.048 -14.720 -5.421 1.00 54.25 624 ASP A CA 1
ATOM 4672 C C . ASP A 1 624 ? -50.345 -15.526 -4.154 1.00 54.25 624 ASP A C 1
ATOM 4674 O O . ASP A 1 624 ? -49.481 -15.930 -3.383 1.00 54.25 624 ASP A O 1
ATOM 4678 N N . ALA A 1 625 ? -51.613 -15.868 -3.941 1.00 54.34 625 ALA A N 1
ATOM 4679 C CA . ALA A 1 625 ? -52.013 -16.761 -2.852 1.00 54.34 625 ALA A CA 1
ATOM 4680 C C . ALA A 1 625 ? -51.457 -18.206 -2.998 1.00 54.34 625 ALA A C 1
ATOM 4682 O O . ALA A 1 625 ? -51.984 -19.126 -2.371 1.00 54.34 625 ALA A O 1
ATOM 4683 N N . ASN A 1 626 ? -50.442 -18.432 -3.847 1.00 59.91 626 ASN A N 1
ATOM 4684 C CA . ASN A 1 626 ? -49.757 -19.703 -4.061 1.00 59.91 626 ASN A CA 1
ATOM 4685 C C . ASN A 1 626 ? -48.385 -19.785 -3.346 1.00 59.91 626 ASN A C 1
ATOM 4687 O O . ASN A 1 626 ? -47.713 -20.813 -3.474 1.00 59.91 626 ASN A O 1
ATOM 4691 N N . SER A 1 627 ? -47.992 -18.745 -2.592 1.00 57.75 627 SER A N 1
ATOM 4692 C CA . SER A 1 627 ? -46.713 -18.674 -1.872 1.00 57.75 627 SER A CA 1
ATOM 4693 C C . SER A 1 627 ? -45.508 -18.800 -2.811 1.00 57.75 627 SER A C 1
ATOM 4695 O O . SER A 1 627 ? -44.670 -19.683 -2.609 1.00 57.75 627 SER A O 1
ATOM 4697 N N . GLY A 1 628 ? -45.446 -17.992 -3.878 1.00 62.94 628 GLY A N 1
ATOM 4698 C CA . GLY A 1 628 ? -44.307 -17.941 -4.804 1.00 62.94 628 GLY A CA 1
ATOM 4699 C C . GLY A 1 628 ? -44.057 -19.241 -5.579 1.00 62.94 628 GLY A C 1
ATOM 4700 O O . GLY A 1 628 ? -42.949 -19.490 -6.061 1.00 62.94 628 GLY A O 1
ATOM 4701 N N . LYS A 1 629 ? -45.064 -20.117 -5.675 1.00 68.12 629 LYS A N 1
ATOM 4702 C CA . LYS A 1 629 ? -44.979 -21.397 -6.387 1.00 68.12 629 LYS A CA 1
ATOM 4703 C C . LYS A 1 629 ? -44.695 -21.195 -7.870 1.00 68.12 629 LYS A C 1
ATOM 4705 O O . LYS A 1 629 ? -43.903 -21.956 -8.420 1.00 68.12 629 LYS A O 1
ATOM 4710 N N . ASP A 1 630 ? -45.322 -20.210 -8.499 1.00 70.62 630 ASP A N 1
ATOM 4711 C CA . ASP A 1 630 ? -45.161 -19.987 -9.937 1.00 70.62 630 ASP A CA 1
ATOM 4712 C C . ASP A 1 630 ? -43.745 -19.488 -10.255 1.00 70.62 630 ASP A C 1
ATOM 4714 O O . ASP A 1 630 ? -43.116 -19.985 -11.190 1.00 70.62 630 ASP A O 1
ATOM 4718 N N . MET A 1 631 ? -43.187 -18.619 -9.403 1.00 75.25 631 MET A N 1
ATOM 4719 C CA . MET A 1 631 ? -41.783 -18.209 -9.483 1.00 75.25 631 MET A CA 1
ATOM 4720 C C . MET A 1 631 ? -40.839 -19.399 -9.268 1.00 75.25 631 MET A C 1
ATOM 4722 O O . MET A 1 631 ? -39.944 -19.626 -10.076 1.00 75.25 631 MET A O 1
ATOM 4726 N N . ARG A 1 632 ? -41.061 -20.224 -8.234 1.00 74.81 632 ARG A N 1
ATOM 4727 C CA . ARG A 1 632 ? -40.256 -21.436 -7.997 1.00 74.81 632 ARG A CA 1
ATOM 4728 C C . ARG A 1 632 ? -40.264 -22.367 -9.209 1.00 74.81 632 ARG A C 1
ATOM 4730 O O . ARG A 1 632 ? -39.211 -22.857 -9.610 1.00 74.81 632 ARG A O 1
ATOM 4737 N N . ASP A 1 633 ? -41.434 -22.625 -9.782 1.00 80.31 633 ASP A N 1
ATOM 4738 C CA . ASP A 1 633 ? -41.569 -23.524 -10.926 1.00 80.31 633 ASP A CA 1
ATOM 4739 C C . ASP A 1 633 ? -40.907 -22.927 -12.182 1.00 80.31 633 ASP A C 1
ATOM 4741 O O . ASP A 1 633 ? -40.284 -23.666 -12.953 1.00 80.31 633 ASP A O 1
ATOM 4745 N N . ALA A 1 634 ? -40.973 -21.602 -12.363 1.00 83.75 634 ALA A N 1
ATOM 4746 C CA . ALA A 1 634 ? -40.286 -20.886 -13.434 1.00 83.75 634 ALA A CA 1
ATOM 4747 C C . ALA A 1 634 ? -38.759 -20.966 -13.285 1.00 83.75 634 ALA A C 1
ATOM 4749 O O . ALA A 1 634 ? -38.088 -21.422 -14.213 1.00 83.75 634 ALA A O 1
ATOM 4750 N N . VAL A 1 635 ? -38.217 -20.621 -12.112 1.00 83.81 635 VAL A N 1
ATOM 4751 C CA . VAL A 1 635 ? -36.775 -20.691 -11.811 1.00 83.81 635 VAL A CA 1
ATOM 4752 C C . VAL A 1 635 ? -36.260 -22.119 -11.962 1.00 83.81 635 VAL A C 1
ATOM 4754 O O . VAL A 1 635 ? -35.264 -22.350 -12.646 1.00 83.81 635 VAL A O 1
ATOM 4757 N N . TYR A 1 636 ? -36.968 -23.105 -11.405 1.00 89.06 636 TYR A N 1
ATOM 4758 C CA . TYR A 1 636 ? -36.597 -24.513 -11.538 1.00 89.06 636 TYR A CA 1
ATOM 4759 C C . TYR A 1 636 ? -36.566 -24.956 -13.004 1.00 89.06 636 TYR A C 1
ATOM 4761 O O . TYR A 1 636 ? -35.609 -25.594 -13.438 1.00 89.06 636 TYR A O 1
ATOM 4769 N N . SER A 1 637 ? -37.588 -24.599 -13.787 1.00 90.50 637 SER A N 1
ATOM 4770 C CA . SER A 1 637 ? -37.660 -24.963 -15.207 1.00 90.50 637 SER A CA 1
ATOM 4771 C C . SER A 1 637 ? -36.538 -24.319 -16.024 1.00 90.50 637 SER A C 1
ATOM 4773 O O . SER A 1 637 ? -35.984 -24.961 -16.915 1.00 90.50 637 SER A O 1
ATOM 4775 N N . LYS A 1 638 ? -36.179 -23.070 -15.708 1.00 91.88 638 LYS A N 1
ATOM 4776 C CA . LYS A 1 638 ? -35.108 -22.311 -16.367 1.00 91.88 638 LYS A CA 1
ATOM 4777 C C . LYS A 1 638 ? -33.728 -22.873 -16.043 1.00 91.88 638 LYS A C 1
ATOM 4779 O O . LYS A 1 638 ? -32.977 -23.166 -16.967 1.00 91.88 638 LYS A O 1
ATOM 4784 N N . LEU A 1 639 ? -33.436 -23.132 -14.769 1.00 90.50 639 LEU A N 1
ATOM 4785 C CA . LEU A 1 639 ? -32.185 -23.776 -14.361 1.00 90.50 639 LEU A CA 1
ATOM 4786 C C . LEU A 1 639 ? -32.066 -25.197 -14.924 1.00 90.50 639 LEU A C 1
ATOM 4788 O O . LEU A 1 639 ? -31.003 -25.579 -15.402 1.00 90.50 639 LEU A O 1
ATOM 4792 N N . LYS A 1 640 ? -33.159 -25.973 -14.944 1.00 93.56 640 LYS A N 1
ATOM 4793 C CA . LYS A 1 640 ? -33.163 -27.315 -15.546 1.00 93.56 640 LYS A CA 1
ATOM 4794 C C . LYS A 1 640 ? -32.844 -27.275 -17.041 1.00 93.56 640 LYS A C 1
ATOM 4796 O O . LYS A 1 640 ? -32.153 -28.161 -17.528 1.00 93.56 640 LYS A O 1
ATOM 4801 N N . ALA A 1 641 ? -33.299 -26.250 -17.763 1.00 93.00 641 ALA A N 1
ATOM 4802 C CA . ALA A 1 641 ? -32.999 -26.094 -19.186 1.00 93.00 641 ALA A CA 1
ATOM 4803 C C . ALA A 1 641 ? -31.506 -25.838 -19.474 1.00 93.00 641 ALA A C 1
ATOM 4805 O O . ALA A 1 641 ? -31.050 -26.168 -20.567 1.00 93.00 641 ALA A O 1
ATOM 4806 N N . LEU A 1 642 ? -30.746 -25.311 -18.504 1.00 93.38 642 LEU A N 1
ATOM 4807 C CA . LEU A 1 642 ? -29.290 -25.141 -18.604 1.00 93.38 642 LEU A CA 1
ATOM 4808 C C . LEU A 1 642 ? -28.519 -26.454 -18.407 1.00 93.38 642 LEU A C 1
ATOM 4810 O O . LEU A 1 642 ? -27.322 -26.507 -18.665 1.00 93.38 642 LEU A O 1
ATOM 4814 N N . CYS A 1 643 ? -29.169 -27.522 -17.945 1.00 94.00 643 CYS A N 1
ATOM 4815 C CA . CYS A 1 643 ? -28.517 -28.773 -17.574 1.00 94.00 643 CYS A CA 1
ATOM 4816 C C . CYS A 1 643 ? -28.992 -29.912 -18.492 1.00 94.00 643 CYS A C 1
ATOM 4818 O O . CYS A 1 643 ? -30.028 -30.522 -18.221 1.00 94.00 643 CYS A O 1
ATOM 4820 N N . PRO A 1 644 ? -28.284 -30.207 -19.600 1.00 87.50 644 PRO A N 1
ATOM 4821 C CA . PRO A 1 644 ? -28.725 -31.226 -20.546 1.00 87.50 644 PRO A CA 1
ATOM 4822 C C . PRO A 1 644 ? -28.650 -32.631 -19.933 1.00 87.50 644 PRO A C 1
ATOM 4824 O O . PRO A 1 644 ? -27.630 -33.013 -19.367 1.00 87.50 644 PRO A O 1
ATOM 4827 N N . ASP A 1 645 ? -29.687 -33.450 -20.149 1.00 82.81 645 ASP A N 1
ATOM 4828 C CA . ASP A 1 645 ? -29.800 -34.818 -19.599 1.00 82.81 645 ASP A CA 1
ATOM 4829 C C . ASP A 1 645 ? -28.643 -35.762 -19.993 1.00 82.81 645 ASP A C 1
ATOM 4831 O O . ASP A 1 645 ? -28.466 -36.831 -19.407 1.00 82.81 645 ASP A O 1
ATOM 4835 N N . THR A 1 646 ? -27.873 -35.402 -21.023 1.00 79.94 646 THR A N 1
ATOM 4836 C CA . THR A 1 646 ? -26.758 -36.196 -21.554 1.00 79.94 646 THR A CA 1
ATOM 4837 C C . THR A 1 646 ? -25.398 -35.844 -20.953 1.00 79.94 646 THR A C 1
ATOM 4839 O O . THR A 1 646 ? -24.416 -36.500 -21.300 1.00 79.94 646 THR A O 1
ATOM 4842 N N . ALA A 1 647 ? -25.310 -34.812 -20.110 1.00 85.31 647 ALA A N 1
ATOM 4843 C CA . ALA A 1 647 ? -24.064 -34.363 -19.499 1.00 85.31 647 ALA A CA 1
ATOM 4844 C C . ALA A 1 647 ? -24.094 -34.524 -17.974 1.00 85.31 647 ALA A C 1
ATOM 4846 O O . ALA A 1 647 ? -25.150 -34.614 -17.356 1.00 85.31 647 ALA A O 1
ATOM 4847 N N . ASN A 1 648 ? -22.907 -34.566 -17.376 1.00 89.12 648 ASN A N 1
ATOM 4848 C CA . ASN A 1 648 ? -22.691 -34.539 -15.930 1.00 89.12 648 ASN A CA 1
ATOM 4849 C C . ASN A 1 648 ? -22.379 -33.122 -15.413 1.00 89.12 648 ASN A C 1
ATOM 4851 O O . ASN A 1 648 ? -21.888 -32.974 -14.299 1.00 89.12 648 ASN A O 1
ATOM 4855 N N . SER A 1 649 ? -22.630 -32.100 -16.232 1.00 92.06 649 SER A N 1
ATOM 4856 C CA . SER A 1 649 ? -22.447 -30.680 -15.935 1.00 92.06 649 SER A CA 1
ATOM 4857 C C . SER A 1 649 ? -23.488 -29.865 -16.708 1.00 92.06 649 SER A C 1
ATOM 4859 O O . SER A 1 649 ? -23.973 -30.290 -17.758 1.00 92.06 649 SER A O 1
ATOM 4861 N N . CYS A 1 650 ? -23.857 -28.702 -16.193 1.00 94.12 650 CYS A N 1
ATOM 4862 C CA . CYS A 1 650 ? -24.703 -27.727 -16.876 1.00 94.12 650 CYS A CA 1
ATOM 4863 C C . CYS A 1 650 ? -23.882 -26.848 -17.836 1.00 94.12 650 CYS A C 1
ATOM 4865 O O . CYS A 1 650 ? -22.651 -26.825 -17.780 1.00 94.12 650 CYS A O 1
ATOM 4867 N N . ASP A 1 651 ? -24.564 -26.144 -18.736 1.00 92.19 651 ASP A N 1
ATOM 4868 C CA . ASP A 1 651 ? -23.969 -25.146 -19.619 1.00 92.19 651 ASP A CA 1
ATOM 4869 C C . ASP A 1 651 ? -23.605 -23.892 -18.816 1.00 92.19 651 ASP A C 1
ATOM 4871 O O . ASP A 1 651 ? -24.477 -23.193 -18.297 1.00 92.19 651 ASP A O 1
ATOM 4875 N N . SER A 1 652 ? -22.303 -23.619 -18.718 1.00 88.06 652 SER A N 1
ATOM 4876 C CA . SER A 1 652 ? -21.771 -22.473 -17.982 1.00 88.06 652 SER A CA 1
ATOM 4877 C C . SER A 1 652 ? -21.648 -21.188 -18.788 1.00 88.06 652 SER A C 1
ATOM 4879 O O . SER A 1 652 ? -21.205 -20.168 -18.262 1.00 88.06 652 SER A O 1
ATOM 4881 N N . LYS A 1 653 ? -22.022 -21.218 -20.069 1.00 87.19 653 LYS A N 1
ATOM 4882 C CA . LYS A 1 653 ? -21.923 -20.070 -20.977 1.00 87.19 653 LYS A CA 1
ATOM 4883 C C . LYS A 1 653 ? -23.272 -19.439 -21.275 1.00 87.19 653 LYS A C 1
ATOM 4885 O O . LYS A 1 653 ? -23.310 -18.282 -21.682 1.00 87.19 653 LYS A O 1
ATOM 4890 N N . THR A 1 654 ? -24.357 -20.190 -21.129 1.00 89.50 654 THR A N 1
ATOM 4891 C CA . THR A 1 654 ? -25.709 -19.695 -21.391 1.00 89.50 654 THR A CA 1
ATOM 4892 C C . THR A 1 654 ? -26.383 -19.194 -20.127 1.00 89.50 654 THR A C 1
ATOM 4894 O O . THR A 1 654 ? -26.389 -19.870 -19.100 1.00 89.50 654 THR A O 1
ATOM 4897 N N . THR A 1 655 ? -27.026 -18.042 -20.252 1.00 87.44 655 THR A N 1
ATOM 4898 C CA . THR A 1 655 ? -27.917 -17.477 -19.245 1.00 87.44 655 THR A CA 1
ATOM 4899 C C . THR A 1 655 ? -29.335 -18.001 -19.456 1.00 87.44 655 THR A C 1
ATOM 4901 O O . THR A 1 655 ? -29.798 -18.116 -20.594 1.00 87.44 655 THR A O 1
ATOM 4904 N N . ALA A 1 656 ? -30.046 -18.318 -18.378 1.00 88.94 656 ALA A N 1
ATOM 4905 C CA . ALA A 1 656 ? -31.485 -18.535 -18.424 1.00 88.94 656 ALA A CA 1
ATOM 4906 C C . ALA A 1 656 ? -32.199 -17.328 -17.830 1.00 88.94 656 ALA A C 1
ATOM 4908 O O . ALA A 1 656 ? -31.933 -16.963 -16.694 1.00 88.94 656 ALA A O 1
ATOM 4909 N N . ASP A 1 657 ? -33.138 -16.758 -18.575 1.00 88.19 657 ASP A N 1
ATOM 4910 C CA . ASP A 1 657 ? -33.777 -15.506 -18.177 1.00 88.19 657 ASP A CA 1
ATOM 4911 C C . ASP A 1 657 ? -35.262 -15.692 -17.862 1.00 88.19 657 ASP A C 1
ATOM 4913 O O . ASP A 1 657 ? -35.963 -16.476 -18.520 1.00 88.19 657 ASP A O 1
ATOM 4917 N N . ILE A 1 658 ? -35.739 -14.961 -16.863 1.00 84.62 658 ILE A N 1
ATOM 4918 C CA . ILE A 1 658 ? -37.145 -14.733 -16.548 1.00 84.62 658 ILE A CA 1
ATOM 4919 C C . ILE A 1 658 ? -37.392 -13.246 -16.771 1.00 84.62 658 ILE A C 1
ATOM 4921 O O . ILE A 1 658 ? -37.002 -12.422 -15.950 1.00 84.62 658 ILE A O 1
ATOM 4925 N N . ASP A 1 659 ? -37.998 -12.927 -17.908 1.00 81.62 659 ASP A N 1
ATOM 4926 C CA . ASP A 1 659 ? -38.371 -11.561 -18.261 1.00 81.62 659 ASP A CA 1
ATOM 4927 C C . ASP A 1 659 ? -39.673 -11.147 -17.540 1.00 81.62 659 ASP A C 1
ATOM 4929 O O . ASP A 1 659 ? -40.420 -11.995 -17.037 1.00 81.62 659 ASP A O 1
ATOM 4933 N N . GLU A 1 660 ? -39.968 -9.848 -17.556 1.00 73.88 660 GLU A N 1
ATOM 4934 C CA . GLU A 1 660 ? -41.213 -9.239 -17.068 1.00 73.88 660 GLU A CA 1
ATOM 4935 C C . GLU A 1 660 ? -41.516 -9.434 -15.571 1.00 73.88 660 GLU A C 1
ATOM 4937 O O . GLU A 1 660 ? -42.672 -9.601 -15.167 1.00 73.88 660 GLU A O 1
ATOM 4942 N N . ILE A 1 661 ? -40.490 -9.380 -14.725 1.00 75.31 661 ILE A N 1
ATOM 4943 C CA . ILE A 1 661 ? -40.654 -9.329 -13.271 1.00 75.31 661 ILE A CA 1
ATOM 4944 C C . ILE A 1 661 ? -41.037 -7.901 -12.875 1.00 75.31 661 ILE A C 1
ATOM 4946 O O . ILE A 1 661 ? -40.252 -6.993 -13.126 1.00 75.31 661 ILE A O 1
ATOM 4950 N N . PRO A 1 662 ? -42.223 -7.677 -12.281 1.00 70.19 662 PRO A N 1
ATOM 4951 C CA . PRO A 1 662 ? -42.639 -6.339 -11.896 1.00 70.19 662 PRO A CA 1
ATOM 4952 C C . PRO A 1 662 ? -41.845 -5.855 -10.681 1.00 70.19 662 PRO A C 1
ATOM 4954 O O . PRO A 1 662 ? -41.801 -6.546 -9.658 1.00 70.19 662 PRO A O 1
ATOM 4957 N N . THR A 1 663 ? -41.319 -4.641 -10.758 1.00 71.19 663 THR A N 1
ATOM 4958 C CA . THR A 1 663 ? -40.617 -3.963 -9.666 1.00 71.19 663 THR A CA 1
ATOM 4959 C C . THR A 1 663 ? -41.092 -2.529 -9.559 1.00 71.19 663 THR A C 1
ATOM 4961 O O . THR A 1 663 ? -41.489 -1.921 -10.548 1.00 71.19 663 THR A O 1
ATOM 4964 N N . VAL A 1 664 ? -41.092 -1.992 -8.341 1.00 67.88 664 VAL A N 1
ATOM 4965 C CA . VAL A 1 664 ? -41.419 -0.583 -8.126 1.00 67.88 664 VAL A CA 1
ATOM 4966 C C . VAL A 1 664 ? -40.136 0.230 -8.131 1.00 67.88 664 VAL A C 1
ATOM 4968 O O . VAL A 1 664 ? -39.272 0.009 -7.280 1.00 67.88 664 VAL A O 1
ATOM 4971 N N . VAL A 1 665 ? -40.055 1.185 -9.049 1.00 66.38 665 VAL A N 1
ATOM 4972 C CA . VAL A 1 665 ? -38.960 2.151 -9.160 1.00 66.38 665 VAL A CA 1
ATOM 4973 C C . VAL A 1 665 ? -39.583 3.541 -9.284 1.00 66.38 665 VAL A C 1
ATOM 4975 O O . VAL A 1 665 ? -40.566 3.708 -10.000 1.00 66.38 665 VAL A O 1
ATOM 4978 N N . ASP A 1 666 ? -39.107 4.500 -8.489 1.00 67.38 666 ASP A N 1
ATOM 4979 C CA . ASP A 1 666 ? -39.560 5.905 -8.495 1.00 67.38 666 ASP A CA 1
ATOM 4980 C C . ASP A 1 666 ? -41.076 6.119 -8.417 1.00 67.38 666 ASP A C 1
ATOM 4982 O O . ASP A 1 666 ? -41.657 7.047 -8.973 1.00 67.38 666 ASP A O 1
ATOM 4986 N N . GLY A 1 667 ? -41.742 5.243 -7.664 1.00 65.94 667 GLY A N 1
ATOM 4987 C CA . GLY A 1 667 ? -43.183 5.303 -7.458 1.00 65.94 667 GLY A CA 1
ATOM 4988 C C . GLY A 1 667 ? -44.013 4.726 -8.604 1.00 65.94 667 GLY A C 1
ATOM 4989 O O . GLY A 1 667 ? -45.222 4.638 -8.418 1.00 65.94 667 GLY A O 1
ATOM 4990 N N . GLY A 1 668 ? -43.401 4.272 -9.703 1.00 67.50 668 GLY A N 1
ATOM 4991 C CA . GLY A 1 668 ? -44.033 3.548 -10.811 1.00 67.50 668 GLY A CA 1
ATOM 4992 C C . GLY A 1 668 ? -43.710 2.049 -10.817 1.00 67.50 668 GLY A C 1
ATOM 4993 O O . GLY A 1 668 ? -42.944 1.562 -9.986 1.00 67.50 668 GLY A O 1
ATOM 4994 N N . VAL A 1 669 ? -44.321 1.296 -11.739 1.00 70.44 669 VAL A N 1
ATOM 4995 C CA . VAL A 1 669 ? -44.086 -0.151 -11.916 1.00 70.44 669 VAL A CA 1
ATOM 4996 C C . VAL A 1 669 ? -43.326 -0.398 -13.210 1.00 70.44 669 VAL A C 1
ATOM 4998 O O . VAL A 1 669 ? -43.896 -0.276 -14.295 1.00 70.44 669 VAL A O 1
ATOM 5001 N N . GLU A 1 670 ? -42.085 -0.845 -13.083 1.00 75.12 670 GLU A N 1
ATOM 5002 C CA . GLU A 1 670 ? -41.258 -1.301 -14.194 1.00 75.12 670 GLU A CA 1
ATOM 5003 C C . GLU A 1 670 ? -41.224 -2.829 -14.277 1.00 75.12 670 GLU A C 1
ATOM 5005 O O . GLU A 1 670 ? -41.627 -3.541 -13.354 1.00 75.12 670 GLU A O 1
ATOM 5010 N N . TYR A 1 671 ? -40.806 -3.347 -15.431 1.00 76.62 671 TYR A N 1
ATOM 5011 C CA . TYR A 1 671 ? -40.741 -4.781 -15.707 1.00 76.62 671 TYR A CA 1
ATOM 5012 C C . TYR A 1 671 ? -39.332 -5.168 -16.101 1.00 76.62 671 TYR A C 1
ATOM 5014 O O . TYR A 1 671 ? -38.742 -4.595 -17.013 1.00 76.62 671 TYR A O 1
ATOM 5022 N N . GLU A 1 672 ? -38.818 -6.186 -15.434 1.00 77.00 672 GLU A N 1
ATOM 5023 C CA . GLU A 1 672 ? -37.389 -6.402 -15.394 1.00 77.00 672 GLU A CA 1
ATOM 5024 C C . GLU A 1 672 ? -37.032 -7.875 -15.657 1.00 77.00 672 GLU A C 1
ATOM 5026 O O . GLU A 1 672 ? -37.895 -8.760 -15.636 1.00 77.00 672 GLU A O 1
ATOM 5031 N N . LYS A 1 673 ? -35.760 -8.156 -15.946 1.00 84.25 673 LYS A N 1
ATOM 5032 C CA . LYS A 1 673 ? -35.287 -9.477 -16.368 1.00 84.25 673 LYS A CA 1
ATOM 5033 C C . LYS A 1 673 ? -34.322 -10.062 -15.340 1.00 84.25 673 LYS A C 1
ATOM 5035 O O . LYS A 1 673 ? -33.216 -9.570 -15.126 1.00 84.25 673 LYS A O 1
ATOM 5040 N N . LEU A 1 674 ? -34.728 -11.175 -14.735 1.00 83.00 674 LEU A N 1
ATOM 5041 C CA . LEU A 1 674 ? -33.890 -11.957 -13.829 1.00 83.00 674 LEU A CA 1
ATOM 5042 C C . LEU A 1 674 ? -33.165 -13.054 -14.602 1.00 83.00 674 LEU A C 1
ATOM 5044 O O . LEU A 1 674 ? -33.783 -13.943 -15.188 1.00 83.00 674 LEU A O 1
ATOM 5048 N N . SER A 1 675 ? -31.844 -13.004 -14.560 1.00 88.25 675 SER A N 1
ATOM 5049 C CA . SER A 1 675 ? -30.939 -13.888 -15.281 1.00 88.25 675 SER A CA 1
ATOM 5050 C C . SER A 1 675 ? -30.270 -14.882 -14.335 1.00 88.25 675 SER A C 1
ATOM 5052 O O . SER A 1 675 ? -29.864 -14.539 -13.230 1.00 88.25 675 SER A O 1
ATOM 5054 N N . PHE A 1 676 ? -30.101 -16.122 -14.779 1.00 89.12 676 PHE A N 1
ATOM 5055 C CA . PHE A 1 676 ? -29.432 -17.189 -14.037 1.00 89.12 676 PHE A CA 1
ATOM 5056 C C . PHE A 1 676 ? -28.283 -17.764 -14.861 1.00 89.12 676 PHE A C 1
ATOM 5058 O O . PHE A 1 676 ? -28.492 -18.176 -16.003 1.00 89.12 676 PHE A O 1
ATOM 5065 N N . THR A 1 677 ? -27.101 -17.875 -14.261 1.00 90.25 677 THR A N 1
ATOM 5066 C CA . THR A 1 677 ? -25.915 -18.495 -14.868 1.00 90.25 677 THR A CA 1
ATOM 5067 C C . THR A 1 677 ? -25.387 -19.588 -13.950 1.00 90.25 677 THR A C 1
ATOM 5069 O O . THR A 1 677 ? -25.252 -19.373 -12.748 1.00 90.25 677 THR A O 1
ATOM 5072 N N . ILE A 1 678 ? -25.046 -20.760 -14.490 1.00 91.56 678 ILE A N 1
ATOM 5073 C CA . ILE A 1 678 ? -24.404 -21.831 -13.713 1.00 91.56 678 ILE A CA 1
ATOM 5074 C C . ILE A 1 678 ? -22.905 -21.805 -14.006 1.00 91.56 678 ILE A C 1
ATOM 5076 O O . ILE A 1 678 ? -22.458 -22.388 -14.983 1.00 91.56 678 ILE A O 1
ATOM 5080 N N . SER A 1 679 ? -22.116 -21.110 -13.189 1.00 87.81 679 SER A N 1
ATOM 5081 C CA . SER A 1 679 ? -20.685 -20.905 -13.471 1.00 87.81 679 SER A CA 1
ATOM 5082 C C . SER A 1 679 ? -19.860 -22.193 -13.377 1.00 87.81 679 SER A C 1
ATOM 5084 O O . SER A 1 679 ? -18.880 -22.348 -14.105 1.00 87.81 679 SER A O 1
ATOM 5086 N N . ASP A 1 680 ? -20.281 -23.128 -12.523 1.00 89.00 680 ASP A N 1
ATOM 5087 C CA . ASP A 1 680 ? -19.644 -24.429 -12.329 1.00 89.00 680 ASP A CA 1
ATOM 5088 C C . ASP A 1 680 ? -20.670 -25.484 -11.892 1.00 89.00 680 ASP A C 1
ATOM 5090 O O . ASP A 1 680 ? -21.622 -25.173 -11.172 1.00 89.00 680 ASP A O 1
ATOM 5094 N N . SER A 1 681 ? -20.511 -26.732 -12.335 1.00 93.44 681 SER A N 1
ATOM 5095 C CA . SER A 1 681 ? -21.359 -27.841 -11.882 1.00 93.44 681 SER A CA 1
ATOM 5096 C C . SER A 1 681 ? -20.794 -29.220 -12.217 1.00 93.44 681 SER A C 1
ATOM 5098 O O . SER A 1 681 ? -20.251 -29.451 -13.296 1.00 93.44 681 SER A O 1
ATOM 5100 N N . SER A 1 682 ? -21.037 -30.168 -11.315 1.00 93.31 682 SER A N 1
ATOM 5101 C CA . SER A 1 682 ? -20.778 -31.596 -11.491 1.00 93.31 682 SER A CA 1
ATOM 5102 C C . SER A 1 682 ? -21.902 -32.396 -10.844 1.00 93.31 682 SER A C 1
ATOM 5104 O O . SER A 1 682 ? -22.355 -32.046 -9.755 1.00 93.31 682 SER A O 1
ATOM 5106 N N . TYR A 1 683 ? -22.362 -33.473 -11.478 1.00 93.38 683 TYR A N 1
ATOM 5107 C CA . TYR A 1 683 ? -23.306 -34.417 -10.877 1.00 93.38 683 TYR A CA 1
ATOM 5108 C C . TYR A 1 683 ? -23.232 -35.815 -11.498 1.00 93.38 683 TYR A C 1
ATOM 5110 O O . TYR A 1 683 ? -23.060 -35.982 -12.702 1.00 93.38 683 TYR A O 1
ATOM 5118 N N . GLY A 1 684 ? -23.405 -36.850 -10.678 1.00 90.12 684 GLY A N 1
ATOM 5119 C CA . GLY A 1 684 ? -23.289 -38.252 -11.074 1.00 90.12 684 GLY A CA 1
ATOM 5120 C C . GLY A 1 684 ? -24.521 -38.818 -11.784 1.00 90.12 684 GLY A C 1
ATOM 5121 O O . GLY A 1 684 ? -24.433 -39.870 -12.422 1.00 90.12 684 GLY A O 1
ATOM 5122 N N . SER A 1 685 ? -25.678 -38.158 -11.681 1.00 92.31 685 SER A N 1
ATOM 5123 C CA . SER A 1 685 ? -26.940 -38.616 -12.264 1.00 92.31 685 SER A CA 1
ATOM 5124 C C . SER A 1 685 ? -27.978 -37.500 -12.388 1.00 92.31 685 SER A C 1
ATOM 5126 O O . SER A 1 685 ? -27.967 -36.530 -11.631 1.00 92.31 685 SER A O 1
ATOM 5128 N N . SER A 1 686 ? -28.953 -37.686 -13.285 1.00 90.69 686 SER A N 1
ATOM 5129 C CA . SER A 1 686 ? -30.107 -36.784 -13.423 1.00 90.69 686 SER A CA 1
ATOM 5130 C C . SER A 1 686 ? -30.915 -36.655 -12.129 1.00 90.69 686 SER A C 1
ATOM 5132 O O . SER A 1 686 ? -31.444 -35.592 -11.826 1.00 90.69 686 SER A O 1
ATOM 5134 N N . LYS A 1 687 ? -30.962 -37.714 -11.313 1.00 89.06 687 LYS A N 1
ATOM 5135 C CA . LYS A 1 687 ? -31.606 -37.681 -9.997 1.00 89.06 687 LYS A CA 1
ATOM 5136 C C . LYS A 1 687 ? -30.885 -36.738 -9.025 1.00 89.06 687 LYS A C 1
ATOM 5138 O O . LYS A 1 687 ? -31.550 -35.998 -8.309 1.00 89.06 687 LYS A O 1
ATOM 5143 N N . GLU A 1 688 ? -29.553 -36.780 -8.982 1.00 88.88 688 GLU A N 1
ATOM 5144 C CA . GLU A 1 688 ? -28.744 -35.895 -8.128 1.00 88.88 688 GLU A CA 1
ATOM 5145 C C . GLU A 1 688 ? -28.852 -34.437 -8.593 1.00 88.88 688 GLU A C 1
ATOM 5147 O O . GLU A 1 688 ? -29.039 -33.547 -7.765 1.00 88.88 688 GLU A O 1
ATOM 5152 N N . LEU A 1 689 ? -28.855 -34.203 -9.910 1.00 92.75 689 LEU A N 1
ATOM 5153 C CA . LEU A 1 689 ? -29.159 -32.898 -10.502 1.00 92.75 689 LEU A CA 1
ATOM 5154 C C . LEU A 1 689 ? -30.529 -32.370 -10.049 1.00 92.75 689 LEU A C 1
ATOM 5156 O O . LEU A 1 689 ? -30.624 -31.254 -9.543 1.00 92.75 689 LEU A O 1
ATOM 5160 N N . GLU A 1 690 ? -31.591 -33.169 -10.198 1.00 89.06 690 GLU A N 1
ATOM 5161 C CA . GLU A 1 690 ? -32.948 -32.761 -9.815 1.00 89.06 690 GLU A CA 1
ATOM 5162 C C . GLU A 1 690 ? -33.054 -32.430 -8.322 1.00 89.06 690 GLU A C 1
ATOM 5164 O O . GLU A 1 690 ? -33.758 -31.487 -7.958 1.00 89.06 690 GLU A O 1
ATOM 5169 N N . GLN A 1 691 ? -32.336 -33.164 -7.466 1.00 82.88 691 GLN A N 1
ATOM 5170 C CA . GLN A 1 691 ? -32.260 -32.894 -6.029 1.00 82.88 691 GLN A CA 1
ATOM 5171 C C . GLN A 1 691 ? -31.536 -31.579 -5.724 1.00 82.88 691 GLN A C 1
ATOM 5173 O O . GLN A 1 691 ? -32.042 -30.783 -4.931 1.00 82.88 691 GLN A O 1
ATOM 5178 N N . MET A 1 692 ? -30.390 -31.329 -6.366 1.00 88.69 692 MET A N 1
ATOM 5179 C CA . MET A 1 692 ? -29.636 -30.084 -6.197 1.00 88.69 692 MET A CA 1
ATOM 5180 C C . MET A 1 692 ? -30.440 -28.867 -6.655 1.00 88.69 692 MET A C 1
ATOM 5182 O O . MET A 1 692 ? -30.562 -27.905 -5.899 1.00 88.69 692 MET A O 1
ATOM 5186 N N . LEU A 1 693 ? -31.062 -28.938 -7.835 1.00 87.56 693 LEU A N 1
ATOM 5187 C CA . LEU A 1 693 ? -31.915 -27.869 -8.355 1.00 87.56 693 LEU A CA 1
ATOM 5188 C C . LEU A 1 693 ? -33.122 -27.616 -7.449 1.00 87.56 693 LEU A C 1
ATOM 5190 O O . LEU A 1 693 ? -33.391 -26.475 -7.088 1.00 87.56 693 LEU A O 1
ATOM 5194 N N . ALA A 1 694 ? -33.836 -28.666 -7.034 1.00 78.31 694 ALA A N 1
ATOM 5195 C CA . ALA A 1 694 ? -35.022 -28.506 -6.196 1.00 78.31 694 ALA A CA 1
ATOM 5196 C C . ALA A 1 694 ? -34.690 -27.809 -4.870 1.00 78.31 694 ALA A C 1
ATOM 5198 O O . ALA A 1 694 ? -35.431 -26.929 -4.430 1.00 78.31 694 ALA A O 1
ATOM 5199 N N . ALA A 1 695 ? -33.568 -28.167 -4.246 1.00 74.62 695 ALA A N 1
ATOM 5200 C CA . ALA A 1 695 ? -33.184 -27.555 -2.987 1.00 74.62 695 ALA A CA 1
ATOM 5201 C C . ALA A 1 695 ? -32.567 -26.163 -3.146 1.00 74.62 695 ALA A C 1
ATOM 5203 O O . ALA A 1 695 ? -32.792 -25.322 -2.278 1.00 74.62 695 ALA A O 1
ATOM 5204 N N . ALA A 1 696 ? -31.832 -25.897 -4.231 1.00 81.56 696 ALA A N 1
ATOM 5205 C CA . ALA A 1 696 ? -31.344 -24.556 -4.536 1.00 81.56 696 ALA A CA 1
ATOM 5206 C C . ALA A 1 696 ? -32.516 -23.575 -4.650 1.00 81.56 696 ALA A C 1
ATOM 5208 O O . ALA A 1 696 ? -32.540 -22.560 -3.955 1.00 81.56 696 ALA A O 1
ATOM 5209 N N . VAL A 1 697 ? -33.542 -23.929 -5.432 1.00 82.19 697 VAL A N 1
ATOM 5210 C CA . VAL A 1 697 ? -34.718 -23.069 -5.612 1.00 82.19 697 VAL A CA 1
ATOM 5211 C C . VAL A 1 697 ? -35.541 -22.961 -4.325 1.00 82.19 697 VAL A C 1
ATOM 5213 O O . VAL A 1 697 ? -35.975 -21.867 -3.973 1.00 82.19 697 VAL A O 1
ATOM 5216 N N . ALA A 1 698 ? -35.724 -24.052 -3.574 1.00 70.06 698 ALA A N 1
ATOM 5217 C CA . ALA A 1 698 ? -36.441 -24.000 -2.298 1.00 70.06 698 ALA A CA 1
ATOM 5218 C C . ALA A 1 698 ? -35.736 -23.105 -1.262 1.00 70.06 698 ALA A C 1
ATOM 5220 O O . ALA A 1 698 ? -36.390 -22.315 -0.580 1.00 70.06 698 ALA A O 1
ATOM 5221 N N . THR A 1 699 ? -34.407 -23.203 -1.161 1.00 72.69 699 THR A N 1
ATOM 5222 C CA . THR A 1 699 ? -33.599 -22.396 -0.231 1.00 72.69 699 THR A CA 1
ATOM 5223 C C . THR A 1 699 ? -33.601 -20.924 -0.642 1.00 72.69 699 THR A C 1
ATOM 5225 O O . THR A 1 699 ? -33.809 -20.053 0.201 1.00 72.69 699 THR A O 1
ATOM 5228 N N . TRP A 1 700 ? -33.453 -20.635 -1.938 1.00 80.25 700 TRP A N 1
ATOM 5229 C CA . TRP A 1 700 ? -33.550 -19.274 -2.468 1.00 80.25 700 TRP A CA 1
ATOM 5230 C C . TRP A 1 700 ? -34.923 -18.650 -2.219 1.00 80.25 700 TRP A C 1
ATOM 5232 O O . TRP A 1 700 ? -35.011 -17.516 -1.752 1.00 80.25 700 TRP A O 1
ATOM 5242 N N . GLN A 1 701 ? -35.997 -19.409 -2.442 1.00 75.06 701 GLN A N 1
ATOM 5243 C CA . GLN A 1 701 ? -37.353 -18.953 -2.160 1.00 75.06 701 GLN A CA 1
ATOM 5244 C C . GLN A 1 701 ? -37.526 -18.620 -0.673 1.00 75.06 701 GLN A C 1
ATOM 5246 O O . GLN A 1 701 ? -38.053 -17.564 -0.335 1.00 75.06 701 GLN A O 1
ATOM 5251 N N . GLN A 1 702 ? -37.059 -19.497 0.219 1.00 69.44 702 GLN A N 1
ATOM 5252 C CA . GLN A 1 702 ? -37.152 -19.273 1.660 1.00 69.44 702 GLN A CA 1
ATOM 5253 C C . GLN A 1 702 ? -36.355 -18.040 2.115 1.00 69.44 702 GLN A C 1
ATOM 5255 O O . GLN A 1 702 ? -36.764 -17.352 3.052 1.00 69.44 702 GLN A O 1
ATOM 5260 N N . ALA A 1 703 ? -35.204 -17.779 1.494 1.00 67.88 703 ALA A N 1
ATOM 5261 C CA . ALA A 1 703 ? -34.423 -16.576 1.755 1.00 67.88 703 ALA A CA 1
ATOM 5262 C C . ALA A 1 703 ? -35.158 -15.322 1.262 1.00 67.88 703 ALA A C 1
ATOM 5264 O O . ALA A 1 703 ? -35.258 -14.345 2.000 1.00 67.88 703 ALA A O 1
ATOM 5265 N N . THR A 1 704 ? -35.745 -15.400 0.068 1.00 71.75 704 THR A N 1
ATOM 5266 C CA . THR A 1 704 ? -36.501 -14.310 -0.556 1.00 71.75 704 THR A CA 1
ATOM 5267 C C . THR A 1 704 ? -37.727 -13.925 0.272 1.00 71.75 704 THR A C 1
ATOM 5269 O O . THR A 1 704 ? -37.885 -12.756 0.610 1.00 71.75 704 THR A O 1
ATOM 5272 N N . SER A 1 705 ? -38.525 -14.903 0.723 1.00 67.94 705 SER A N 1
ATOM 5273 C CA . SER A 1 705 ? -39.739 -14.669 1.529 1.00 67.94 705 SER A CA 1
ATOM 5274 C C . SER A 1 705 ? -39.469 -14.015 2.893 1.00 67.94 705 SER A C 1
ATOM 5276 O O . SER A 1 705 ? -40.374 -13.512 3.550 1.00 67.94 705 SER A O 1
ATOM 5278 N N . LYS A 1 706 ? -38.224 -14.069 3.389 1.00 67.19 706 LYS A N 1
ATOM 5279 C CA . LYS A 1 706 ? -37.829 -13.435 4.662 1.00 67.19 706 LYS A CA 1
ATOM 5280 C C . LYS A 1 706 ? -37.402 -11.977 4.500 1.00 67.19 706 LYS A C 1
ATOM 5282 O O . LYS A 1 706 ? -37.248 -11.289 5.507 1.00 67.19 706 LYS A O 1
ATOM 5287 N N . SER A 1 707 ? -37.226 -11.523 3.266 1.00 70.19 707 SER A N 1
ATOM 5288 C CA . SER A 1 707 ? -36.675 -10.212 2.920 1.00 70.19 707 SER A CA 1
ATOM 5289 C C . SER A 1 707 ? -37.685 -9.382 2.130 1.00 70.19 707 SER A C 1
ATOM 5291 O O . SER A 1 707 ? -37.312 -8.657 1.215 1.00 70.19 707 SER A O 1
ATOM 5293 N N . CYS A 1 708 ? -38.966 -9.512 2.473 1.00 69.81 708 CYS A N 1
ATOM 5294 C CA . CYS A 1 708 ? -40.068 -8.827 1.815 1.00 69.81 708 CYS A CA 1
ATOM 5295 C C . CYS A 1 708 ? -40.516 -7.589 2.604 1.00 69.81 708 CYS A C 1
ATOM 5297 O O . CYS A 1 708 ? -40.657 -7.639 3.829 1.00 69.81 708 CYS A O 1
ATOM 5299 N N . GLN A 1 709 ? -40.756 -6.478 1.910 1.00 68.44 709 GLN A N 1
ATOM 5300 C CA . GLN A 1 709 ? -41.317 -5.249 2.469 1.00 68.44 709 GLN A CA 1
ATOM 5301 C C . GLN A 1 709 ? -42.507 -4.779 1.642 1.00 68.44 709 GLN A C 1
ATOM 5303 O O . GLN A 1 709 ? -42.488 -4.863 0.421 1.00 68.44 709 GLN A O 1
ATOM 5308 N N . VAL A 1 710 ? -43.538 -4.266 2.311 1.00 75.00 710 VAL A N 1
ATOM 5309 C CA . VAL A 1 710 ? -44.649 -3.600 1.626 1.00 75.00 710 VAL A CA 1
ATOM 5310 C C . VAL A 1 710 ? -44.208 -2.180 1.289 1.00 75.00 710 VAL A C 1
ATOM 5312 O O . VAL A 1 710 ? -43.891 -1.408 2.193 1.00 75.00 710 VAL A O 1
ATOM 5315 N N . VAL A 1 711 ? -44.191 -1.849 0.004 1.00 72.81 711 VAL A N 1
ATOM 5316 C CA . VAL A 1 711 ? -43.950 -0.503 -0.510 1.00 72.81 711 VAL A CA 1
ATOM 5317 C C . VAL A 1 711 ? -45.253 0.104 -1.004 1.00 72.81 711 VAL A C 1
ATOM 5319 O O . VAL A 1 711 ? -46.139 -0.592 -1.505 1.00 72.81 711 VAL A O 1
ATOM 5322 N N . GLU A 1 712 ? -45.367 1.414 -0.843 1.00 79.50 712 GLU A N 1
ATOM 5323 C CA . GLU A 1 712 ? -46.466 2.206 -1.374 1.00 79.50 712 GLU A CA 1
ATOM 5324 C C . GLU A 1 712 ? -45.984 2.928 -2.636 1.00 79.50 712 GLU A C 1
ATOM 5326 O O . GLU A 1 712 ? -44.894 3.496 -2.636 1.00 79.50 712 GLU A O 1
ATOM 5331 N N . PHE A 1 713 ? -46.772 2.880 -3.707 1.00 78.75 713 PHE A N 1
ATOM 5332 C CA . PHE A 1 713 ? -46.443 3.490 -4.996 1.00 78.75 713 PHE A CA 1
ATOM 5333 C C . PHE A 1 713 ? -47.696 4.098 -5.629 1.00 78.75 713 PHE A C 1
ATOM 5335 O O . PHE A 1 713 ? -48.814 3.811 -5.188 1.00 78.75 713 PHE A O 1
ATOM 5342 N N . LYS A 1 714 ? -47.535 4.970 -6.623 1.00 80.12 714 LYS A N 1
ATOM 5343 C CA . LYS A 1 714 ? -48.647 5.688 -7.249 1.00 80.12 714 LYS A CA 1
ATOM 5344 C C . LYS A 1 714 ? -48.707 5.386 -8.736 1.00 80.12 714 LYS A C 1
ATOM 5346 O O . LYS A 1 714 ? -47.691 5.409 -9.407 1.00 80.12 714 LYS A O 1
ATOM 5351 N N . ASP A 1 715 ? -49.899 5.138 -9.254 1.00 80.12 715 ASP A N 1
ATOM 5352 C CA . ASP A 1 715 ? -50.089 4.946 -10.692 1.00 80.12 715 ASP A CA 1
ATOM 5353 C C . ASP A 1 715 ? -51.413 5.569 -11.146 1.00 80.12 715 ASP A C 1
ATOM 5355 O O . ASP A 1 715 ? -52.298 5.863 -10.329 1.00 80.12 715 ASP A O 1
ATOM 5359 N N . GLU A 1 716 ? -51.552 5.776 -12.448 1.00 79.19 716 GLU A N 1
ATOM 5360 C CA . GLU A 1 716 ? -52.781 6.265 -13.051 1.00 79.19 716 GLU A CA 1
ATOM 5361 C C . GLU A 1 716 ? -53.913 5.224 -12.898 1.00 79.19 716 GLU A C 1
ATOM 5363 O O . GLU A 1 716 ? -53.683 4.006 -12.886 1.00 79.19 716 GLU A O 1
ATOM 5368 N N . PRO A 1 717 ? -55.169 5.670 -12.726 1.00 75.00 717 PRO A N 1
ATOM 5369 C CA . PRO A 1 717 ? -56.306 4.770 -12.629 1.00 75.00 717 PRO A CA 1
ATOM 5370 C C . PRO A 1 717 ? -56.505 4.051 -13.965 1.00 75.00 717 PRO A C 1
ATOM 5372 O O . PRO A 1 717 ? -56.475 4.666 -15.028 1.00 75.00 717 PRO A O 1
ATOM 5375 N N . ASP A 1 718 ? -56.764 2.743 -13.909 1.00 71.31 718 ASP A N 1
ATOM 5376 C CA . ASP A 1 718 ? -57.102 1.949 -15.093 1.00 71.31 718 ASP A CA 1
ATOM 5377 C C . ASP A 1 718 ? -58.325 2.558 -15.802 1.00 71.31 718 ASP A C 1
ATOM 5379 O O . ASP A 1 718 ? -59.449 2.460 -15.305 1.00 71.31 718 ASP A O 1
ATOM 5383 N N . GLU A 1 719 ? -58.116 3.150 -16.984 1.00 69.50 719 GLU A N 1
ATOM 5384 C CA . GLU A 1 719 ? -59.158 3.829 -17.769 1.00 69.50 719 GLU A CA 1
ATOM 5385 C C . GLU A 1 719 ? -60.369 2.931 -18.085 1.00 69.50 719 GLU A C 1
ATOM 5387 O O . GLU A 1 719 ? -61.449 3.414 -18.441 1.00 69.50 719 GLU A O 1
ATOM 5392 N N . THR A 1 720 ? -60.216 1.608 -17.976 1.00 70.19 720 THR A N 1
ATOM 5393 C CA . THR A 1 720 ? -61.276 0.640 -18.264 1.00 70.19 720 THR A CA 1
ATOM 5394 C C . THR A 1 720 ? -62.241 0.409 -17.096 1.00 70.19 720 THR A C 1
ATOM 5396 O O . THR A 1 720 ? -63.269 -0.254 -17.279 1.00 70.19 720 THR A O 1
ATOM 5399 N N . ILE A 1 721 ? -61.961 0.954 -15.906 1.00 72.44 721 ILE A N 1
ATOM 5400 C CA . ILE A 1 721 ? -62.737 0.735 -14.679 1.00 72.44 721 ILE A CA 1
ATOM 5401 C C . ILE A 1 721 ? -62.924 2.068 -13.936 1.00 72.44 721 ILE A C 1
ATOM 5403 O O . ILE A 1 721 ? -62.029 2.894 -13.879 1.00 72.44 721 ILE A O 1
ATOM 5407 N N . SER A 1 722 ? -64.094 2.315 -13.336 1.00 68.12 722 SER A N 1
ATOM 5408 C CA . SER A 1 722 ? -64.288 3.536 -12.537 1.00 68.12 722 SER A CA 1
ATOM 5409 C C . SER A 1 722 ? -63.516 3.465 -11.209 1.00 68.12 722 SER A C 1
ATOM 5411 O O . SER A 1 722 ? -63.774 2.550 -10.419 1.00 68.12 722 SER A O 1
ATOM 5413 N N . GLY A 1 723 ? -62.664 4.457 -10.932 1.00 76.75 723 GLY A N 1
ATOM 5414 C CA . GLY A 1 723 ? -61.822 4.552 -9.729 1.00 76.75 723 GLY A CA 1
ATOM 5415 C C . GLY A 1 723 ? -60.473 3.836 -9.881 1.00 76.75 723 GLY A C 1
ATOM 5416 O O . GLY A 1 723 ? -60.142 3.360 -10.957 1.00 76.75 723 GLY A O 1
ATOM 5417 N N . CYS A 1 724 ? -59.713 3.700 -8.791 1.00 74.81 724 CYS A N 1
ATOM 5418 C CA . CYS A 1 724 ? -58.342 3.163 -8.794 1.00 74.81 724 CYS A CA 1
ATOM 5419 C C . CYS A 1 724 ? -58.15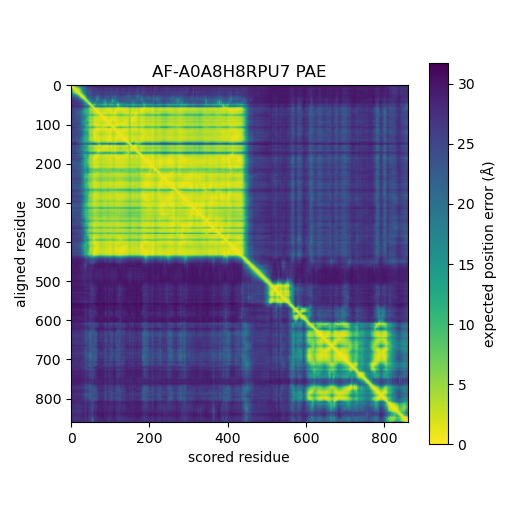9 1.683 -9.184 1.00 74.81 724 CYS A C 1
ATOM 5421 O O . CYS A 1 724 ? -57.102 1.123 -8.946 1.00 74.81 724 CYS A O 1
ATOM 5423 N N . GLY A 1 725 ? -59.159 1.001 -9.748 1.00 76.62 725 GLY A N 1
ATOM 5424 C CA . GLY A 1 725 ? -58.990 -0.365 -10.262 1.00 76.62 725 GLY A CA 1
ATOM 5425 C C . GLY A 1 725 ? -58.307 -1.359 -9.298 1.00 76.62 725 GLY A C 1
ATOM 5426 O O . GLY A 1 725 ? -58.481 -1.315 -8.079 1.00 76.62 725 GLY A O 1
ATOM 5427 N N . LYS A 1 726 ? -57.564 -2.322 -9.856 1.00 71.56 726 LYS A N 1
ATOM 5428 C CA . LYS A 1 726 ? -56.626 -3.187 -9.117 1.00 71.56 726 LYS A CA 1
ATOM 5429 C C . LYS A 1 726 ? -55.205 -2.761 -9.472 1.00 71.56 726 LYS A C 1
ATOM 5431 O O . LYS A 1 726 ? -54.981 -2.393 -10.617 1.00 71.56 726 LYS A O 1
ATOM 5436 N N . SER A 1 727 ? -54.279 -2.916 -8.523 1.00 65.50 727 SER A N 1
ATOM 5437 C CA . SER A 1 727 ? -52.854 -2.618 -8.721 1.00 65.50 727 SER A CA 1
ATOM 5438 C C . SER A 1 727 ? -52.319 -3.160 -10.062 1.00 65.50 727 SER A C 1
ATOM 5440 O O . SER A 1 727 ? -52.595 -4.325 -10.391 1.00 65.50 727 SER A O 1
ATOM 5442 N N . PRO A 1 728 ? -51.558 -2.347 -10.820 1.00 64.50 728 PRO A N 1
ATOM 5443 C CA . PRO A 1 728 ? -50.938 -2.751 -12.081 1.00 64.50 728 PRO A CA 1
ATOM 5444 C C . PRO A 1 728 ? -49.844 -3.805 -11.884 1.00 64.50 728 PRO A C 1
ATOM 5446 O O . PRO A 1 728 ? -49.588 -4.588 -12.808 1.00 64.50 728 PRO A O 1
ATOM 5449 N N . VAL A 1 729 ? -49.296 -3.915 -10.666 1.00 60.09 729 VAL A N 1
ATOM 5450 C CA . VAL A 1 729 ? -48.552 -5.092 -10.198 1.00 60.09 729 VAL A CA 1
ATOM 5451 C C . VAL A 1 729 ? -49.540 -6.255 -10.096 1.00 60.09 729 VAL A C 1
ATOM 5453 O O . VAL A 1 729 ? -50.178 -6.513 -9.070 1.00 60.09 729 VAL A O 1
ATOM 5456 N N . LYS A 1 730 ? -49.756 -6.937 -11.223 1.00 56.06 730 LYS A N 1
ATOM 5457 C CA . LYS A 1 730 ? -50.603 -8.127 -11.260 1.00 56.06 730 LYS A CA 1
ATOM 5458 C C . LYS A 1 730 ? -49.923 -9.245 -10.476 1.00 56.06 730 LYS A C 1
ATOM 5460 O O . LYS A 1 730 ? -48.775 -9.585 -10.720 1.00 56.06 730 LYS A O 1
ATOM 5465 N N . ARG A 1 731 ? -50.710 -9.900 -9.622 1.00 51.38 731 ARG A N 1
ATOM 5466 C CA . ARG A 1 731 ? -50.315 -11.025 -8.755 1.00 51.38 731 ARG A CA 1
ATOM 5467 C C . ARG A 1 731 ? -49.887 -12.303 -9.492 1.00 51.38 731 ARG A C 1
ATOM 5469 O O . ARG A 1 731 ? -49.753 -13.326 -8.853 1.00 51.38 731 ARG A O 1
ATOM 5476 N N . SER A 1 732 ? -49.771 -12.316 -10.814 1.00 50.16 732 SER A N 1
ATOM 5477 C CA . SER A 1 732 ? -49.401 -13.510 -11.580 1.00 50.16 732 SER A CA 1
ATOM 5478 C C . SER A 1 732 ? -48.615 -13.095 -12.812 1.00 50.16 732 SER A C 1
ATOM 5480 O O . SER A 1 732 ? -49.020 -12.127 -13.462 1.00 50.16 732 SER A O 1
ATOM 5482 N N . LEU A 1 733 ? -47.574 -13.861 -13.167 1.00 50.78 733 LEU A N 1
ATOM 5483 C CA . LEU A 1 733 ? -46.868 -13.709 -14.443 1.00 50.78 733 LEU A CA 1
ATOM 5484 C C . LEU A 1 733 ? -47.905 -13.608 -15.580 1.00 50.78 733 LEU A C 1
ATOM 5486 O O . LEU A 1 733 ? -48.815 -14.449 -15.639 1.00 50.78 733 LEU A O 1
ATOM 5490 N N . PRO A 1 734 ? -47.839 -12.574 -16.438 1.00 52.12 734 PRO A N 1
ATOM 5491 C CA . PRO A 1 734 ? -48.846 -12.358 -17.465 1.00 52.12 734 PRO A CA 1
ATOM 5492 C C . PRO A 1 734 ? -48.967 -13.592 -18.361 1.00 52.12 734 PRO A C 1
ATOM 5494 O O . PRO A 1 734 ? -47.988 -14.236 -18.740 1.00 52.12 734 PRO A O 1
ATOM 5497 N N . SER A 1 735 ? -50.201 -13.957 -18.707 1.00 50.75 735 SER A N 1
ATOM 5498 C CA . SER A 1 735 ? -50.407 -15.068 -19.632 1.00 50.75 735 SER A CA 1
ATOM 5499 C C . SER A 1 735 ? -49.851 -14.706 -21.014 1.00 50.75 735 SER A C 1
ATOM 5501 O O . SER A 1 735 ? -49.968 -13.565 -21.461 1.00 50.75 735 SER A O 1
ATOM 5503 N N . ARG A 1 736 ? -49.322 -15.688 -21.759 1.00 45.69 736 ARG A N 1
ATOM 5504 C CA . ARG A 1 736 ? -48.774 -15.482 -23.121 1.00 45.69 736 ARG A CA 1
ATOM 5505 C C . ARG A 1 736 ? -49.744 -14.761 -24.081 1.00 45.69 736 ARG A C 1
ATOM 5507 O O . ARG A 1 736 ? -49.314 -14.152 -25.055 1.00 45.69 736 ARG A O 1
ATOM 5514 N N . LEU A 1 737 ? -51.050 -14.831 -23.809 1.00 44.22 737 LEU A N 1
ATOM 5515 C CA . LEU A 1 737 ? -52.111 -14.164 -24.567 1.00 44.22 737 LEU A CA 1
ATOM 5516 C C . LEU A 1 737 ? -52.299 -12.683 -24.173 1.00 44.22 737 LEU A C 1
ATOM 5518 O O . LEU A 1 737 ? -52.623 -11.860 -25.026 1.00 44.22 737 LEU A O 1
ATOM 5522 N N . GLU A 1 738 ? -52.091 -12.329 -22.903 1.00 52.62 738 GLU A N 1
ATOM 5523 C CA . GLU A 1 738 ? -52.060 -10.932 -22.442 1.00 52.62 738 GLU A CA 1
ATOM 5524 C C . GLU A 1 738 ? -50.791 -10.214 -22.905 1.00 52.62 738 GLU A C 1
ATOM 5526 O O . GLU A 1 738 ? -50.870 -9.056 -23.313 1.00 52.62 738 GLU A O 1
ATOM 5531 N N . LEU A 1 739 ? -49.662 -10.926 -22.928 1.00 53.88 739 LEU A N 1
ATOM 5532 C CA . LEU A 1 739 ? -48.392 -10.476 -23.508 1.00 53.88 739 LEU A CA 1
ATOM 5533 C C . LEU A 1 739 ? -48.554 -10.022 -24.967 1.00 53.88 739 LEU A C 1
ATOM 5535 O O . LEU A 1 739 ? -48.123 -8.935 -25.346 1.00 53.88 739 LEU A O 1
ATOM 5539 N N . ALA A 1 740 ? -49.245 -10.823 -25.783 1.00 50.66 740 ALA A N 1
ATOM 5540 C CA . ALA A 1 740 ? -49.506 -10.479 -27.180 1.00 50.66 740 ALA A CA 1
ATOM 5541 C C . ALA A 1 740 ? -50.351 -9.198 -27.319 1.00 50.66 740 ALA A C 1
ATOM 5543 O O . ALA A 1 740 ? -50.064 -8.368 -28.177 1.00 50.66 740 ALA A O 1
ATOM 5544 N N . ARG A 1 741 ? -51.342 -8.997 -26.437 1.00 56.00 741 ARG A N 1
ATOM 5545 C CA . ARG A 1 741 ? -52.175 -7.784 -26.437 1.00 56.00 741 ARG A CA 1
ATOM 5546 C C . ARG A 1 741 ? -51.411 -6.536 -26.006 1.00 56.00 741 ARG A C 1
ATOM 5548 O O . ARG A 1 741 ? -51.601 -5.494 -26.616 1.00 56.00 741 ARG A O 1
ATOM 5555 N N . ARG A 1 742 ? -50.554 -6.618 -24.982 1.00 58.69 742 ARG A N 1
ATOM 5556 C CA . ARG A 1 742 ? -49.764 -5.464 -24.511 1.00 58.69 742 ARG A CA 1
ATOM 5557 C C . ARG A 1 742 ? -48.716 -5.021 -25.532 1.00 58.69 742 ARG A C 1
ATOM 5559 O O . ARG A 1 742 ? -48.555 -3.821 -25.737 1.00 58.69 742 ARG A O 1
ATOM 5566 N N . ASN A 1 743 ? -48.067 -5.965 -26.213 1.00 53.44 743 ASN A N 1
ATOM 5567 C CA . ASN A 1 743 ? -47.110 -5.646 -27.276 1.00 53.44 743 ASN A CA 1
ATOM 5568 C C . ASN A 1 743 ? -47.790 -5.016 -28.503 1.00 53.44 743 ASN A C 1
ATOM 5570 O O . ASN A 1 743 ? -47.227 -4.103 -29.105 1.00 53.44 743 ASN A O 1
ATOM 5574 N N . GLU A 1 744 ? -49.023 -5.418 -28.831 1.00 58.25 744 GLU A N 1
ATOM 5575 C CA . GLU A 1 744 ? -49.843 -4.712 -29.828 1.00 58.25 744 GLU A CA 1
ATOM 5576 C C . GLU A 1 744 ? -50.202 -3.283 -29.373 1.00 58.25 744 GLU A C 1
ATOM 5578 O O . GLU A 1 744 ? -50.108 -2.355 -30.177 1.00 58.25 744 GLU A O 1
ATOM 5583 N N . SER A 1 745 ? -50.534 -3.071 -28.092 1.00 52.91 745 SER A N 1
ATOM 5584 C CA . SER A 1 745 ? -50.819 -1.735 -27.537 1.00 52.91 745 SER A CA 1
ATOM 5585 C C . SER A 1 745 ? -49.597 -0.805 -27.539 1.00 52.91 745 SER A C 1
ATOM 5587 O O . SER A 1 745 ? -49.713 0.351 -27.945 1.00 52.91 745 SER A O 1
ATOM 5589 N N . ARG A 1 746 ? -48.412 -1.301 -27.144 1.00 53.03 746 ARG A N 1
ATOM 5590 C CA . ARG A 1 746 ? -47.142 -0.544 -27.192 1.00 53.03 746 ARG A CA 1
ATOM 5591 C C . ARG A 1 746 ? -46.716 -0.235 -28.634 1.00 53.03 746 ARG A C 1
ATOM 5593 O O . ARG A 1 746 ? -46.271 0.875 -28.914 1.00 53.03 746 ARG A O 1
ATOM 5600 N N . GLY A 1 747 ? -46.934 -1.162 -29.570 1.00 47.22 747 GLY A N 1
ATOM 5601 C CA . GLY A 1 747 ? -46.684 -0.938 -30.999 1.00 47.22 747 GLY A CA 1
ATOM 5602 C C . GLY A 1 747 ? -47.609 0.106 -31.643 1.00 47.22 747 GLY A C 1
ATOM 5603 O O . GLY A 1 747 ? -47.205 0.778 -32.591 1.00 47.22 747 GLY A O 1
ATOM 5604 N N . LEU A 1 748 ? -48.827 0.281 -31.117 1.00 45.03 748 LEU A N 1
ATOM 5605 C CA . LEU A 1 748 ? -49.775 1.314 -31.554 1.00 45.03 748 LEU A CA 1
ATOM 5606 C C . LEU A 1 748 ? -49.476 2.702 -30.960 1.00 45.03 748 LEU A C 1
ATOM 5608 O O . LEU A 1 748 ? -49.717 3.697 -31.639 1.00 45.03 748 LEU A O 1
ATOM 5612 N N . LEU A 1 749 ? -48.899 2.784 -29.755 1.00 42.72 749 LEU A N 1
ATOM 5613 C CA . LEU A 1 749 ? -48.430 4.041 -29.144 1.00 42.72 749 LEU A CA 1
ATOM 5614 C C . LEU A 1 749 ? -47.125 4.566 -29.771 1.00 42.72 749 LEU A C 1
ATOM 5616 O O . LEU A 1 749 ? -46.931 5.776 -29.859 1.00 42.72 749 LEU A O 1
ATOM 5620 N N . ALA A 1 750 ? -46.270 3.683 -30.297 1.00 44.66 750 ALA A N 1
ATOM 5621 C CA . ALA A 1 750 ? -45.044 4.070 -31.003 1.00 44.66 750 ALA A CA 1
ATOM 5622 C C . ALA A 1 750 ? -45.293 4.703 -32.395 1.00 44.66 750 ALA A C 1
ATOM 5624 O O . ALA A 1 750 ? -44.382 5.278 -32.993 1.00 44.66 750 ALA A O 1
ATOM 5625 N N . ALA A 1 751 ? -46.522 4.640 -32.923 1.00 44.62 751 ALA A N 1
ATOM 5626 C CA . ALA A 1 751 ? -46.895 5.212 -34.215 1.00 44.62 751 ALA A CA 1
ATOM 5627 C C . ALA A 1 751 ? -47.899 6.373 -34.055 1.00 44.62 751 ALA A C 1
ATOM 5629 O O . ALA A 1 751 ? -49.098 6.197 -34.246 1.00 44.62 751 ALA A O 1
ATOM 5630 N N . ARG A 1 752 ? -47.355 7.580 -33.826 1.00 39.50 752 ARG A N 1
ATOM 5631 C CA . ARG A 1 752 ? -47.996 8.916 -33.703 1.00 39.50 752 ARG A CA 1
ATOM 5632 C C . ARG A 1 752 ? -48.550 9.295 -32.321 1.00 39.50 752 ARG A C 1
ATOM 5634 O O . ARG A 1 752 ? -49.704 9.020 -32.017 1.00 39.50 752 ARG A O 1
ATOM 5641 N N . SER A 1 753 ? -47.839 10.219 -31.673 1.00 33.75 753 SER A N 1
ATOM 5642 C CA . SER A 1 753 ? -48.367 11.574 -31.449 1.00 33.75 753 SER A CA 1
ATOM 5643 C C . SER A 1 753 ? -47.219 12.583 -31.273 1.00 33.75 753 SER A C 1
ATOM 5645 O O . SER A 1 753 ? -46.270 12.279 -30.557 1.00 33.75 753 SER A O 1
ATOM 5647 N N . PRO A 1 754 ? -47.246 13.752 -31.944 1.00 40.81 754 PRO A N 1
ATOM 5648 C CA . PRO A 1 754 ? -46.360 14.865 -31.610 1.00 40.81 754 PRO A CA 1
ATOM 5649 C C . PRO A 1 754 ? -46.671 15.373 -30.193 1.00 40.81 754 PRO A C 1
ATOM 5651 O O . PRO A 1 754 ? -47.799 15.224 -29.723 1.00 40.81 754 PRO A O 1
ATOM 5654 N N . SER A 1 755 ? -45.643 15.929 -29.552 1.00 39.84 755 SER A N 1
ATOM 5655 C CA . SER A 1 755 ? -45.600 16.498 -28.200 1.00 39.84 755 SER A CA 1
ATOM 5656 C C . SER A 1 755 ? -46.950 16.952 -27.622 1.00 39.84 755 SER A C 1
ATOM 5658 O O . SER A 1 755 ? -47.670 17.779 -28.182 1.00 39.84 755 SER A O 1
ATOM 5660 N N . ILE A 1 756 ? -47.251 16.435 -26.429 1.00 44.38 756 ILE A N 1
ATOM 5661 C CA . ILE A 1 756 ? -48.398 16.801 -25.581 1.00 44.38 756 ILE A CA 1
ATOM 5662 C C . ILE A 1 756 ? -48.271 18.230 -25.002 1.00 44.38 756 ILE A C 1
ATOM 5664 O O . ILE A 1 756 ? -49.176 18.703 -24.324 1.00 44.38 756 ILE A O 1
ATOM 5668 N N . GLU A 1 757 ? -47.226 18.987 -25.340 1.00 44.12 757 GLU A N 1
ATOM 5669 C CA . GLU A 1 757 ? -47.030 20.358 -24.843 1.00 4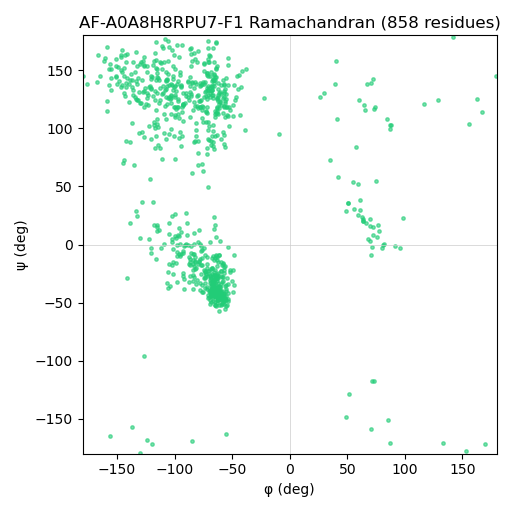4.12 757 GLU A CA 1
ATOM 5670 C C . GLU A 1 757 ? -47.939 21.432 -25.467 1.00 44.12 757 GLU A C 1
ATOM 5672 O O . GLU A 1 757 ? -47.917 22.572 -25.017 1.00 44.12 757 GLU A O 1
ATOM 5677 N N . GLU A 1 758 ? -48.797 21.115 -26.447 1.00 44.19 758 GLU A N 1
ATOM 5678 C CA . GLU A 1 758 ? -49.618 22.147 -27.109 1.00 44.19 758 GLU A CA 1
ATOM 5679 C C . GLU A 1 758 ? -51.127 21.854 -27.171 1.00 44.19 758 GLU A C 1
ATOM 5681 O O . GLU A 1 758 ? -51.829 22.220 -28.117 1.00 44.19 758 GLU A O 1
ATOM 5686 N N . ARG A 1 759 ? -51.683 21.245 -26.117 1.00 39.91 759 ARG A N 1
ATOM 5687 C CA . ARG A 1 759 ? -53.128 21.340 -25.837 1.00 39.91 759 ARG A CA 1
ATOM 5688 C C . ARG A 1 759 ? -53.391 22.160 -24.582 1.00 39.91 759 ARG A C 1
ATOM 5690 O O . ARG A 1 759 ? -53.840 21.652 -23.560 1.00 39.91 759 ARG A O 1
ATOM 5697 N N . LEU A 1 760 ? -53.203 23.472 -24.734 1.00 45.59 760 LEU A N 1
ATOM 5698 C CA . LEU A 1 760 ? -53.929 24.470 -23.956 1.00 45.59 760 LEU A CA 1
ATOM 5699 C C . LEU A 1 760 ? -55.439 24.290 -24.178 1.00 45.59 760 LEU A C 1
ATOM 5701 O O . LEU A 1 760 ? -56.023 24.817 -25.125 1.00 45.59 760 LEU A O 1
ATOM 5705 N N . CYS A 1 761 ? -56.085 23.586 -23.257 1.00 48.28 761 CYS A N 1
ATOM 5706 C CA . CYS A 1 761 ? -57.389 24.013 -22.779 1.00 48.28 761 CYS A CA 1
ATOM 5707 C C . CYS A 1 761 ? -57.163 24.608 -21.387 1.00 48.28 761 CYS A C 1
ATOM 5709 O O . CYS A 1 761 ? -57.132 23.866 -20.406 1.00 48.28 761 CYS A O 1
ATOM 5711 N N . ASP A 1 762 ? -57.002 25.934 -21.311 1.00 47.53 762 ASP A N 1
ATOM 5712 C CA . ASP A 1 762 ? -57.065 26.682 -20.052 1.00 47.53 762 ASP A CA 1
ATOM 5713 C C . ASP A 1 762 ? -58.381 26.327 -19.335 1.00 47.53 762 ASP A C 1
ATOM 5715 O O . ASP A 1 762 ? -59.465 26.776 -19.715 1.00 47.53 762 ASP A O 1
ATOM 5719 N N . GLY A 1 763 ? -58.283 25.464 -18.318 1.00 57.09 763 GLY A N 1
ATOM 5720 C CA . GLY A 1 763 ? -59.363 25.151 -17.381 1.00 57.09 763 GLY A CA 1
ATOM 5721 C C . GLY A 1 763 ? -60.193 23.882 -17.623 1.00 57.09 763 GLY A C 1
ATOM 5722 O O . GLY A 1 763 ? -61.323 23.848 -17.141 1.00 57.09 763 GLY A O 1
ATOM 5723 N N . CYS A 1 764 ? -59.715 22.853 -18.342 1.00 54.31 764 CYS A N 1
ATOM 5724 C CA . CYS A 1 764 ? -60.539 21.648 -18.606 1.00 54.31 764 CYS A CA 1
ATOM 5725 C C . CYS A 1 764 ? -59.927 20.265 -18.316 1.00 54.31 764 CYS A C 1
ATOM 5727 O O . CYS A 1 764 ? -60.603 19.276 -18.593 1.00 54.31 764 CYS A O 1
ATOM 5729 N N . ALA A 1 765 ? -58.735 20.140 -17.732 1.00 52.12 765 ALA A N 1
ATOM 5730 C CA . ALA A 1 765 ? -58.296 18.844 -17.210 1.00 52.12 765 ALA A CA 1
ATOM 5731 C C . ALA A 1 765 ? -58.597 18.787 -15.701 1.00 52.12 765 ALA A C 1
ATOM 5733 O O . ALA A 1 765 ? -57.960 19.525 -14.944 1.00 52.12 765 ALA A O 1
ATOM 5734 N N . PRO A 1 766 ? -59.586 17.997 -15.228 1.00 59.34 766 PRO A N 1
ATOM 5735 C CA . PRO A 1 766 ? -59.623 17.644 -13.812 1.00 59.34 766 PRO A CA 1
ATOM 5736 C C . PRO A 1 766 ? -58.276 17.003 -13.454 1.00 59.34 766 PRO A C 1
ATOM 5738 O O . PRO A 1 766 ? -57.699 16.314 -14.295 1.00 59.34 766 PRO A O 1
ATOM 5741 N N . ALA A 1 767 ? -57.763 17.268 -12.249 1.00 58.72 767 ALA A N 1
ATOM 5742 C CA . ALA A 1 767 ? -56.546 16.620 -11.765 1.00 58.72 767 ALA A CA 1
ATOM 5743 C C . ALA A 1 767 ? -56.657 15.112 -12.028 1.00 58.72 767 ALA A C 1
ATOM 5745 O O . ALA A 1 767 ? -57.667 14.512 -11.647 1.00 58.72 767 ALA A O 1
ATOM 5746 N N . VAL A 1 768 ? -55.678 14.542 -12.739 1.00 62.88 768 VAL A N 1
ATOM 5747 C CA . VAL A 1 768 ? -55.606 13.094 -12.952 1.00 62.88 768 VAL A CA 1
ATOM 5748 C C . VAL A 1 768 ? -55.581 12.478 -11.558 1.00 62.88 768 VAL A C 1
ATOM 5750 O O . VAL A 1 768 ? -54.751 12.845 -10.727 1.00 62.88 768 VAL A O 1
ATOM 5753 N N . GLU A 1 769 ? -56.594 11.676 -11.246 1.00 73.31 769 GLU A N 1
ATOM 5754 C CA . GLU A 1 769 ? -56.783 11.122 -9.910 1.00 73.31 769 GLU A CA 1
ATOM 5755 C C . GLU A 1 769 ? -55.696 10.064 -9.681 1.00 73.31 769 GLU A C 1
ATOM 5757 O O . GLU A 1 769 ? -55.877 8.917 -10.062 1.00 73.31 769 GLU A O 1
ATOM 5762 N N . GLU A 1 770 ? -54.544 10.458 -9.128 1.00 79.12 770 GLU A N 1
ATOM 5763 C CA . GLU A 1 770 ? -53.461 9.527 -8.790 1.00 79.12 770 GLU A CA 1
ATOM 5764 C C . GLU A 1 770 ? -53.947 8.489 -7.780 1.00 79.12 770 GLU A C 1
ATOM 5766 O O . GLU A 1 770 ? -54.506 8.817 -6.727 1.00 79.12 770 GLU A O 1
ATOM 5771 N N . CYS A 1 771 ? -53.675 7.225 -8.077 1.00 82.38 771 CYS A N 1
ATOM 5772 C CA . CYS A 1 771 ? -54.071 6.116 -7.239 1.00 82.38 771 CYS A CA 1
ATOM 5773 C C . CYS A 1 771 ? -52.874 5.558 -6.491 1.00 82.38 771 CYS A C 1
ATOM 5775 O O . CYS A 1 771 ? -51.874 5.174 -7.086 1.00 82.38 771 CYS A O 1
ATOM 5777 N N . THR A 1 772 ? -52.995 5.481 -5.170 1.00 82.62 772 THR A N 1
ATOM 5778 C CA . THR A 1 772 ? -51.984 4.875 -4.308 1.00 82.62 772 THR A CA 1
ATOM 5779 C C . THR A 1 772 ? -52.229 3.374 -4.175 1.00 82.62 772 THR A C 1
ATOM 5781 O O . THR A 1 772 ? -53.297 2.938 -3.733 1.00 82.62 772 THR A O 1
ATOM 5784 N N . TYR A 1 773 ? -51.219 2.578 -4.506 1.00 81.31 773 TYR A N 1
ATOM 5785 C CA . TYR A 1 773 ? -51.217 1.125 -4.415 1.00 81.31 773 TYR A CA 1
ATOM 5786 C C . TYR A 1 773 ? -50.150 0.646 -3.429 1.00 81.31 773 TYR A C 1
ATOM 5788 O O . TYR A 1 773 ? -49.170 1.332 -3.157 1.00 81.31 773 TYR A O 1
ATOM 5796 N N . GLN A 1 774 ? -50.333 -0.566 -2.904 1.00 78.56 774 GLN A N 1
ATOM 5797 C CA . GLN A 1 774 ? -49.310 -1.269 -2.133 1.00 78.56 774 GLN A CA 1
ATOM 5798 C C . GLN A 1 774 ? -48.845 -2.497 -2.914 1.00 78.56 774 GLN A C 1
ATOM 5800 O O . GLN A 1 774 ? -49.678 -3.253 -3.423 1.00 78.56 774 GLN A O 1
ATOM 5805 N N . ALA A 1 775 ? -47.534 -2.702 -2.979 1.00 71.75 775 ALA A N 1
ATOM 5806 C CA . ALA A 1 775 ? -46.902 -3.918 -3.482 1.00 71.75 775 ALA A CA 1
ATOM 5807 C C . ALA A 1 775 ? -45.967 -4.479 -2.412 1.00 71.75 775 ALA A C 1
ATOM 5809 O O . ALA A 1 775 ? -45.386 -3.722 -1.639 1.00 71.75 775 ALA A O 1
ATOM 5810 N N . THR A 1 776 ? -45.804 -5.796 -2.354 1.00 71.88 776 THR A N 1
ATOM 5811 C CA . THR A 1 776 ? -44.683 -6.377 -1.610 1.00 71.88 776 THR A CA 1
ATOM 5812 C C . THR A 1 776 ? -43.476 -6.394 -2.542 1.00 71.88 776 THR A C 1
ATOM 5814 O O . THR A 1 776 ? -43.622 -6.680 -3.719 1.00 71.88 776 THR A O 1
ATOM 5817 N N . ILE A 1 777 ? -42.284 -6.078 -2.059 1.00 70.38 777 ILE A N 1
ATOM 5818 C CA . ILE A 1 777 ? -41.033 -6.270 -2.796 1.00 70.38 777 ILE A CA 1
ATOM 5819 C C . ILE A 1 777 ? -40.138 -7.121 -1.927 1.00 70.38 777 ILE A C 1
ATOM 5821 O O . ILE A 1 777 ? -39.914 -6.795 -0.761 1.00 70.38 777 ILE A O 1
ATOM 5825 N N . CYS A 1 778 ? -39.650 -8.215 -2.487 1.00 71.88 778 CYS A N 1
ATOM 5826 C CA . CYS A 1 778 ? -38.754 -9.132 -1.816 1.00 71.88 778 CYS A CA 1
ATOM 5827 C C . CYS A 1 778 ? -37.318 -8.924 -2.280 1.00 71.88 778 CYS A C 1
ATOM 5829 O O . CYS A 1 778 ? -37.064 -8.234 -3.258 1.00 71.88 778 CYS A O 1
ATOM 5831 N N . ALA A 1 779 ? -36.356 -9.505 -1.571 1.00 71.81 779 ALA A N 1
ATOM 5832 C CA . ALA A 1 779 ? -34.975 -9.543 -2.024 1.00 71.81 779 ALA A CA 1
ATOM 5833 C C . ALA A 1 779 ? -34.372 -10.926 -1.775 1.00 71.81 779 ALA A C 1
ATOM 5835 O O . ALA A 1 779 ? -34.557 -11.503 -0.705 1.00 71.81 779 ALA A O 1
ATOM 5836 N N . GLY A 1 780 ? -33.654 -11.476 -2.748 1.00 75.50 780 GLY A N 1
ATOM 5837 C CA . GLY A 1 780 ? -33.111 -12.834 -2.694 1.00 75.50 780 GLY A CA 1
ATOM 5838 C C . GLY A 1 780 ? -31.618 -12.866 -2.988 1.00 75.50 780 GLY A C 1
ATOM 5839 O O . GLY A 1 780 ? -31.097 -11.932 -3.588 1.00 75.50 780 GLY A O 1
ATOM 5840 N N . PRO A 1 781 ? -30.903 -13.915 -2.555 1.00 72.44 781 PRO A N 1
ATOM 5841 C CA . PRO A 1 781 ? -29.456 -13.983 -2.703 1.00 72.44 781 PRO A CA 1
ATOM 5842 C C . PRO A 1 781 ? -29.024 -14.027 -4.170 1.00 72.44 781 PRO A C 1
ATOM 5844 O O . PRO A 1 781 ? -29.694 -14.648 -4.995 1.00 72.44 781 PRO A O 1
ATOM 5847 N N . ASP A 1 782 ? -27.893 -13.384 -4.471 1.00 78.38 782 ASP A N 1
ATOM 5848 C CA . ASP A 1 782 ? -27.311 -13.312 -5.822 1.00 78.38 782 ASP A CA 1
ATOM 5849 C C . ASP A 1 782 ? -26.473 -14.552 -6.202 1.00 78.38 782 ASP A C 1
ATOM 5851 O O . ASP A 1 782 ? -26.112 -14.719 -7.363 1.00 78.38 782 ASP A O 1
ATOM 5855 N N . HIS A 1 783 ? -26.171 -15.443 -5.249 1.00 80.44 783 HIS A N 1
ATOM 5856 C CA . HIS A 1 783 ? -25.501 -16.721 -5.494 1.00 80.44 783 HIS A CA 1
ATOM 5857 C C . HIS A 1 783 ? -26.081 -17.841 -4.626 1.00 80.44 783 HIS A C 1
ATOM 5859 O O . HIS A 1 783 ? -26.399 -17.650 -3.447 1.00 80.44 783 HIS A O 1
ATOM 5865 N N . ILE A 1 784 ? -26.161 -19.042 -5.202 1.00 85.12 784 ILE A N 1
ATOM 5866 C CA . ILE A 1 784 ? -26.641 -20.266 -4.556 1.00 85.12 784 ILE A CA 1
ATOM 5867 C C . ILE A 1 784 ? -25.704 -21.420 -4.925 1.00 85.12 784 ILE A C 1
ATOM 5869 O O . ILE A 1 784 ? -25.474 -21.678 -6.105 1.00 85.12 784 ILE A O 1
ATOM 5873 N N . ASN A 1 785 ? -25.212 -22.165 -3.936 1.00 86.56 785 ASN A N 1
ATOM 5874 C CA . ASN A 1 785 ? -24.329 -23.310 -4.162 1.00 86.56 785 ASN A CA 1
ATOM 5875 C C . ASN A 1 785 ? -24.859 -24.578 -3.467 1.00 86.56 785 ASN A C 1
ATOM 5877 O O . ASN A 1 785 ? -24.607 -24.766 -2.274 1.00 86.56 785 ASN A O 1
ATOM 5881 N N . PRO A 1 786 ? -25.652 -25.435 -4.142 1.00 85.50 786 PRO A N 1
ATOM 5882 C CA . PRO A 1 786 ? -25.996 -26.751 -3.618 1.00 85.50 786 PRO A CA 1
ATOM 5883 C C . PRO A 1 786 ? -24.835 -27.748 -3.777 1.00 85.50 786 PRO A C 1
ATOM 5885 O O . PRO A 1 786 ? -24.218 -27.860 -4.835 1.00 85.50 786 PRO A O 1
ATOM 5888 N N . ILE A 1 787 ? -24.599 -28.540 -2.732 1.00 82.12 787 ILE A N 1
ATOM 5889 C CA . ILE A 1 787 ? -23.611 -29.619 -2.684 1.00 82.12 787 ILE A CA 1
ATOM 5890 C C . ILE A 1 787 ? -24.302 -30.902 -2.221 1.00 82.12 787 ILE A C 1
ATOM 5892 O O . ILE A 1 787 ? -25.004 -30.924 -1.207 1.00 82.12 787 ILE A O 1
ATOM 5896 N N . LEU A 1 788 ? -24.080 -31.995 -2.946 1.00 84.25 788 LEU A N 1
ATOM 5897 C CA . LEU A 1 788 ? -24.654 -33.305 -2.658 1.00 84.25 788 LEU A CA 1
ATOM 5898 C C . LEU A 1 788 ? -23.561 -34.378 -2.699 1.00 84.25 788 LEU A C 1
ATOM 5900 O O . LEU A 1 788 ? -22.883 -34.565 -3.708 1.00 84.25 788 LEU A O 1
ATOM 5904 N N . ALA A 1 789 ? -23.413 -35.139 -1.614 1.00 81.88 789 ALA A N 1
ATOM 5905 C CA . ALA A 1 789 ? -22.478 -36.256 -1.600 1.00 81.88 789 ALA A CA 1
ATOM 5906 C C . ALA A 1 789 ? -22.862 -37.314 -2.642 1.00 81.88 789 ALA A C 1
ATOM 5908 O O . ALA A 1 789 ? -23.991 -37.802 -2.673 1.00 81.88 789 ALA A O 1
ATOM 5909 N N . GLY A 1 790 ? -21.888 -37.693 -3.459 1.00 79.81 790 GLY A N 1
ATOM 5910 C CA . GLY A 1 790 ? -21.977 -38.781 -4.427 1.00 79.81 790 GLY A CA 1
ATOM 5911 C C . GLY A 1 790 ? -20.944 -39.868 -4.137 1.00 79.81 790 GLY A C 1
ATOM 5912 O O . GLY A 1 790 ? -20.268 -39.872 -3.103 1.00 79.81 790 GLY A O 1
ATOM 5913 N N . LYS A 1 791 ? -20.826 -40.830 -5.056 1.00 79.69 791 LYS A N 1
ATOM 5914 C CA . LYS A 1 791 ? -19.976 -42.024 -4.877 1.00 79.69 791 LYS A CA 1
ATOM 5915 C C . LYS A 1 791 ? -18.488 -41.703 -4.745 1.00 79.69 791 LYS A C 1
ATOM 5917 O O . LYS A 1 791 ? -17.780 -42.445 -4.070 1.00 79.69 791 LYS A O 1
ATOM 5922 N N . ASP A 1 792 ? -18.051 -40.604 -5.352 1.00 79.50 792 ASP A N 1
ATOM 5923 C CA . ASP A 1 792 ? -16.641 -40.215 -5.424 1.00 79.50 792 ASP A CA 1
ATOM 5924 C C . ASP A 1 792 ? -16.236 -39.223 -4.318 1.00 79.50 792 ASP A C 1
ATOM 5926 O O . ASP A 1 792 ? -15.077 -38.827 -4.231 1.00 79.50 792 ASP A O 1
ATOM 5930 N N . GLY A 1 793 ? -17.169 -38.836 -3.438 1.00 76.81 793 GLY A N 1
ATOM 5931 C CA . GLY A 1 793 ? -16.887 -37.993 -2.274 1.00 76.81 793 GLY A CA 1
ATOM 5932 C C . GLY A 1 793 ? -17.974 -36.967 -1.958 1.00 76.81 793 GLY A C 1
ATOM 5933 O O . GLY A 1 793 ? -18.968 -36.836 -2.675 1.00 76.81 793 GLY A O 1
ATOM 5934 N N . ALA A 1 794 ? -17.759 -36.205 -0.881 1.00 71.12 794 ALA A N 1
ATOM 5935 C CA . ALA A 1 794 ? -18.698 -35.204 -0.355 1.00 71.12 794 ALA A CA 1
ATOM 5936 C C . ALA A 1 794 ? -19.091 -34.103 -1.342 1.00 71.12 794 ALA A C 1
ATOM 5938 O O . ALA A 1 794 ? -20.190 -33.570 -1.247 1.00 71.12 794 ALA A O 1
ATOM 5939 N N . TYR A 1 795 ? -18.193 -33.801 -2.277 1.00 77.38 795 TYR A N 1
ATOM 5940 C CA . TYR A 1 795 ? -18.306 -32.701 -3.234 1.00 77.38 795 TYR A CA 1
ATOM 5941 C C . TYR A 1 795 ? -18.405 -33.194 -4.682 1.00 77.38 795 TYR A C 1
ATOM 5943 O O . TYR A 1 795 ? -18.266 -32.414 -5.621 1.00 77.38 795 TYR A O 1
ATOM 5951 N N . SER A 1 796 ? -18.612 -34.503 -4.872 1.00 82.81 796 SER A N 1
ATOM 5952 C CA . SER A 1 796 ? -18.700 -35.095 -6.214 1.00 82.81 796 SER A CA 1
ATOM 5953 C C . SER A 1 796 ? -19.898 -34.572 -7.006 1.00 82.81 796 SER A C 1
ATOM 5955 O O . SER A 1 796 ? -19.805 -34.472 -8.231 1.00 82.81 796 SER A O 1
ATOM 5957 N N . ASN A 1 797 ? -20.965 -34.152 -6.313 1.00 87.81 797 ASN A N 1
ATOM 5958 C CA . ASN A 1 797 ? -22.021 -33.349 -6.907 1.00 87.81 797 ASN A CA 1
ATOM 5959 C C . ASN A 1 797 ? -22.024 -31.931 -6.309 1.00 87.81 797 ASN A C 1
ATOM 5961 O O . ASN A 1 797 ? -22.127 -31.771 -5.090 1.00 87.81 797 ASN A O 1
ATOM 5965 N N . HIS A 1 798 ? -21.926 -30.912 -7.158 1.00 91.62 798 HIS A N 1
ATOM 5966 C CA . HIS A 1 798 ? -21.980 -29.497 -6.787 1.00 91.62 798 HIS A CA 1
ATOM 5967 C C . HIS A 1 798 ? -22.550 -28.660 -7.937 1.00 91.62 798 HIS A C 1
ATOM 5969 O O . HIS A 1 798 ? -22.526 -29.078 -9.097 1.00 91.62 798 HIS A O 1
ATOM 5975 N N . MET A 1 799 ? -23.052 -27.467 -7.629 1.00 92.12 799 MET A N 1
ATOM 5976 C CA . MET A 1 799 ? -23.488 -26.491 -8.626 1.00 92.12 799 MET A CA 1
ATOM 5977 C C . MET A 1 799 ? -23.300 -25.081 -8.074 1.00 92.12 799 MET A C 1
ATOM 5979 O O . MET A 1 799 ? -23.627 -24.843 -6.923 1.00 92.12 799 MET A O 1
ATOM 5983 N N . ASN A 1 800 ? -22.814 -24.144 -8.880 1.00 89.06 800 ASN A N 1
ATOM 5984 C CA . ASN A 1 800 ? -22.685 -22.738 -8.517 1.00 89.06 800 ASN A CA 1
ATOM 5985 C C . ASN A 1 800 ? -23.608 -21.897 -9.403 1.00 89.06 800 ASN A C 1
ATOM 5987 O O . ASN A 1 800 ? -23.324 -21.688 -10.583 1.00 89.06 800 ASN A O 1
ATOM 5991 N N . ILE A 1 801 ? -24.729 -21.457 -8.838 1.00 90.75 801 ILE A N 1
ATOM 5992 C CA . ILE A 1 801 ? -25.750 -20.666 -9.521 1.00 90.75 801 ILE A CA 1
ATOM 5993 C C . ILE A 1 801 ? -25.530 -19.202 -9.153 1.00 90.75 801 ILE A C 1
ATOM 5995 O O . ILE A 1 801 ? -25.675 -18.828 -7.992 1.00 90.75 801 ILE A O 1
ATOM 5999 N N . GLN A 1 802 ? -25.222 -18.382 -10.146 1.00 86.19 802 GLN A N 1
ATOM 6000 C CA . GLN A 1 802 ? -25.187 -16.932 -10.051 1.00 86.19 802 GLN A CA 1
ATOM 6001 C C . GLN A 1 802 ? -26.496 -16.357 -10.592 1.00 86.19 802 GLN A C 1
ATOM 6003 O O . GLN A 1 802 ? -27.004 -16.804 -11.622 1.00 86.19 802 GLN A O 1
ATOM 6008 N N . LEU A 1 803 ? -27.031 -15.363 -9.898 1.00 83.75 803 LEU A N 1
ATOM 6009 C CA . LEU A 1 803 ? -28.193 -14.599 -10.309 1.00 83.75 803 LEU A CA 1
ATOM 6010 C C . LEU A 1 803 ? -27.716 -13.211 -10.723 1.00 83.75 803 LEU A C 1
ATOM 6012 O O . LEU A 1 803 ? -26.999 -12.537 -9.988 1.00 83.75 803 LEU A O 1
ATOM 6016 N N . GLY A 1 804 ? -28.100 -12.816 -11.925 1.00 77.81 804 GLY A N 1
ATOM 6017 C CA . GLY A 1 804 ? -27.920 -11.481 -12.463 1.00 77.81 804 GLY A CA 1
ATOM 6018 C C . GLY A 1 804 ? -29.274 -10.814 -12.631 1.00 77.81 804 GLY A C 1
ATOM 6019 O O . GLY A 1 804 ? -30.304 -11.475 -12.758 1.00 77.81 804 GLY A O 1
ATOM 6020 N N . TRP A 1 805 ? -29.262 -9.496 -12.643 1.00 73.31 805 TRP A N 1
ATOM 6021 C CA . TRP A 1 805 ? -30.453 -8.681 -12.751 1.00 73.31 805 TRP A CA 1
ATOM 6022 C C . TRP A 1 805 ? -30.205 -7.670 -13.863 1.00 73.31 805 TRP A C 1
ATOM 6024 O O . TRP A 1 805 ? -29.187 -6.982 -13.839 1.00 73.31 805 TRP A O 1
ATOM 6034 N N . LYS A 1 806 ? -31.052 -7.670 -14.894 1.00 63.19 806 LYS A N 1
ATOM 6035 C CA . LYS A 1 806 ? -30.876 -6.833 -16.081 1.00 63.19 806 LYS A CA 1
ATOM 6036 C C . LYS A 1 806 ? -32.190 -6.151 -16.434 1.00 63.19 806 LYS A C 1
ATOM 6038 O O . LYS A 1 806 ? -33.248 -6.767 -16.353 1.00 63.19 806 LYS A O 1
ATOM 6043 N N . LEU A 1 807 ? -32.120 -4.891 -16.842 1.00 57.28 807 LEU A N 1
ATOM 6044 C CA . LEU A 1 807 ? -33.280 -4.144 -17.314 1.00 57.28 807 LEU A CA 1
ATOM 6045 C C . LEU A 1 807 ? -33.348 -4.184 -18.838 1.00 57.28 807 LEU A C 1
ATOM 6047 O O . LEU A 1 807 ? -32.321 -4.168 -19.520 1.00 57.28 807 LEU A O 1
ATOM 6051 N N . ASP A 1 808 ? -34.563 -4.307 -19.373 1.00 53.62 808 ASP A N 1
ATOM 6052 C CA . ASP A 1 808 ? -34.810 -4.160 -20.806 1.00 53.62 808 ASP A CA 1
ATOM 6053 C C . ASP A 1 808 ? -34.862 -2.653 -21.130 1.00 53.62 808 ASP A C 1
ATOM 6055 O O . ASP A 1 808 ? -35.938 -2.075 -21.259 1.00 53.62 808 ASP A O 1
ATOM 6059 N N . GLY A 1 809 ? -33.694 -2.009 -21.228 1.00 59.38 809 GLY A N 1
ATOM 6060 C CA . GLY A 1 809 ? -33.546 -0.563 -21.460 1.00 59.38 809 GLY A CA 1
ATOM 6061 C C . GLY A 1 809 ? -32.534 0.087 -20.514 1.00 59.38 809 GLY A C 1
ATOM 6062 O O . GLY A 1 809 ? -31.829 -0.628 -19.798 1.00 59.38 809 GLY A O 1
ATOM 6063 N N . ASP A 1 810 ? -32.467 1.423 -20.524 1.00 52.62 810 ASP A N 1
ATOM 6064 C CA . ASP A 1 810 ? -31.731 2.190 -19.511 1.00 52.62 810 ASP A CA 1
ATOM 6065 C C . ASP A 1 810 ? -32.294 1.823 -18.134 1.00 52.62 810 ASP A C 1
ATOM 6067 O O . ASP A 1 810 ? -33.506 1.693 -17.933 1.00 52.62 810 ASP A O 1
ATOM 6071 N N . SER A 1 811 ? -31.396 1.502 -17.216 1.00 53.25 811 SER A N 1
ATOM 6072 C CA . SER A 1 811 ? -31.732 0.830 -15.974 1.00 53.25 811 SER A CA 1
ATOM 6073 C C . SER A 1 811 ? -32.440 1.808 -15.042 1.00 53.25 811 SER A C 1
ATOM 6075 O O . SER A 1 811 ? -31.784 2.640 -14.442 1.00 53.25 811 SER A O 1
ATOM 6077 N N . ALA A 1 812 ? -33.761 1.695 -14.871 1.00 51.12 812 ALA A N 1
ATOM 6078 C CA . ALA A 1 812 ? -34.514 2.450 -13.866 1.00 51.12 812 ALA A CA 1
ATOM 6079 C C . ALA A 1 812 ? -33.877 2.347 -12.464 1.00 51.12 812 ALA A C 1
ATOM 6081 O O . ALA A 1 812 ? -33.921 3.294 -11.692 1.00 51.12 812 ALA A O 1
ATOM 6082 N N . PHE A 1 813 ? -33.224 1.227 -12.135 1.00 50.00 813 PHE A N 1
ATOM 6083 C CA . PHE A 1 813 ? -32.449 1.093 -10.902 1.00 50.00 813 PHE A CA 1
ATOM 6084 C C . PHE A 1 813 ? -31.182 1.963 -10.884 1.00 50.00 813 PHE A C 1
ATOM 6086 O O . PHE A 1 813 ? -30.863 2.534 -9.842 1.00 50.00 813 PHE A O 1
ATOM 6093 N N . ASP A 1 814 ? -30.479 2.083 -12.012 1.00 52.88 814 ASP A N 1
ATOM 6094 C CA . ASP A 1 814 ? -29.340 2.990 -12.168 1.00 52.88 814 ASP A CA 1
ATOM 6095 C C . ASP A 1 814 ? -29.809 4.447 -12.229 1.00 52.88 814 ASP A C 1
ATOM 6097 O O . ASP A 1 814 ? -29.198 5.280 -11.574 1.00 52.88 814 ASP A O 1
ATOM 6101 N N . THR A 1 815 ? -30.941 4.749 -12.875 1.00 51.53 815 THR A N 1
ATOM 6102 C CA . THR A 1 815 ? -31.614 6.056 -12.835 1.00 51.53 815 THR A CA 1
ATOM 6103 C C . THR A 1 815 ? -32.011 6.422 -11.407 1.00 51.53 815 THR A C 1
ATOM 6105 O O . THR A 1 815 ? -31.641 7.490 -10.946 1.00 51.53 815 THR A O 1
ATOM 6108 N N . PHE A 1 816 ? -32.625 5.515 -10.645 1.00 50.53 816 PHE A N 1
ATOM 6109 C CA . PHE A 1 816 ? -32.935 5.699 -9.225 1.00 50.53 816 PHE A CA 1
ATOM 6110 C C . PHE A 1 816 ? -31.677 5.871 -8.366 1.00 50.53 816 PHE A C 1
ATOM 6112 O O . PHE A 1 816 ? -31.653 6.687 -7.445 1.00 50.53 816 PHE A O 1
ATOM 6119 N N . LEU A 1 817 ? -30.619 5.092 -8.612 1.00 48.22 817 LEU A N 1
ATOM 6120 C CA . LEU A 1 817 ? -29.336 5.248 -7.921 1.00 48.22 817 LEU A CA 1
ATOM 6121 C C . LEU A 1 817 ? -28.731 6.615 -8.221 1.00 48.22 817 LEU A C 1
ATOM 6123 O O . LEU A 1 817 ? -28.287 7.290 -7.295 1.00 48.22 817 LEU A O 1
ATOM 6127 N N . CYS A 1 818 ? -28.752 7.026 -9.483 1.00 50.38 818 CYS A N 1
ATOM 6128 C CA . CYS A 1 818 ? -28.305 8.320 -9.962 1.00 50.38 818 CYS A CA 1
ATOM 6129 C C . CYS A 1 818 ? -29.122 9.452 -9.339 1.00 50.38 818 CYS A C 1
ATOM 6131 O O . CYS A 1 818 ? -28.535 10.325 -8.711 1.00 50.38 818 CYS A O 1
ATOM 6133 N N . GLU A 1 819 ? -30.449 9.408 -9.391 1.00 49.59 819 GLU A N 1
ATOM 6134 C CA . GLU A 1 819 ? -31.342 10.397 -8.784 1.00 49.59 819 GLU A CA 1
ATOM 6135 C C . GLU A 1 819 ? -31.185 10.439 -7.262 1.00 49.59 819 GLU A C 1
ATOM 6137 O O . GLU A 1 819 ? -31.034 11.511 -6.692 1.00 49.59 819 GLU A O 1
ATOM 6142 N N . ALA A 1 820 ? -31.082 9.297 -6.579 1.00 45.38 820 ALA A N 1
ATOM 6143 C CA . ALA A 1 820 ? -30.851 9.260 -5.134 1.00 45.38 820 ALA A CA 1
ATOM 6144 C C . ALA A 1 820 ? -29.461 9.791 -4.734 1.00 45.38 820 ALA A C 1
ATOM 6146 O O . ALA A 1 820 ? -29.300 10.351 -3.642 1.00 45.38 820 ALA A O 1
ATOM 6147 N N . ILE A 1 821 ? -28.448 9.601 -5.584 1.00 47.53 821 ILE A N 1
ATOM 6148 C CA . ILE A 1 821 ? -27.111 10.181 -5.416 1.00 47.53 821 ILE A CA 1
ATOM 6149 C C . ILE A 1 821 ? -27.172 11.691 -5.662 1.00 47.53 821 ILE A C 1
ATOM 6151 O O . ILE A 1 821 ? -26.653 12.447 -4.842 1.00 47.53 821 ILE A O 1
ATOM 6155 N N . VAL A 1 822 ? -27.842 12.138 -6.722 1.00 51.94 822 VAL A N 1
ATOM 6156 C CA . VAL A 1 822 ? -28.006 13.551 -7.085 1.00 51.94 822 VAL A CA 1
ATOM 6157 C C . VAL A 1 822 ? -28.830 14.300 -6.040 1.00 51.94 822 VAL A C 1
ATOM 6159 O O . VAL A 1 822 ? -28.403 15.363 -5.597 1.00 51.94 822 VAL A O 1
ATOM 6162 N N . ASP A 1 823 ? -29.924 13.734 -5.542 1.00 47.38 823 ASP A N 1
ATOM 6163 C CA . ASP A 1 823 ? -30.735 14.287 -4.453 1.00 47.38 823 ASP A CA 1
ATOM 6164 C C . ASP A 1 823 ? -29.951 14.343 -3.142 1.00 47.38 823 ASP A C 1
ATOM 6166 O O . ASP A 1 823 ? -30.005 15.333 -2.405 1.00 47.38 823 ASP A O 1
ATOM 6170 N N . GLY A 1 824 ? -29.173 13.298 -2.846 1.00 42.38 824 GLY A N 1
ATOM 6171 C CA . GLY A 1 824 ? -28.298 13.253 -1.678 1.00 42.38 824 GLY A CA 1
ATOM 6172 C C . GLY A 1 824 ? -27.196 14.315 -1.731 1.00 42.38 824 GLY A C 1
ATOM 6173 O O . GLY A 1 824 ? -26.940 14.992 -0.730 1.00 42.38 824 GLY A O 1
ATOM 6174 N N . LEU A 1 825 ? -26.571 14.490 -2.897 1.00 45.53 825 LEU A N 1
ATOM 6175 C CA . LEU A 1 825 ? -25.537 15.493 -3.152 1.00 45.53 825 LEU A CA 1
ATOM 6176 C C . LEU A 1 825 ? -26.118 16.910 -3.164 1.00 45.53 825 LEU A C 1
ATOM 6178 O O . LEU A 1 825 ? -25.530 17.803 -2.556 1.00 45.53 825 LEU A O 1
ATOM 6182 N N . SER A 1 826 ? -27.298 17.108 -3.748 1.00 46.69 826 SER A N 1
ATOM 6183 C CA . SER A 1 826 ? -28.006 18.391 -3.776 1.00 46.69 826 SER A CA 1
ATOM 6184 C C . SER A 1 826 ? -28.448 18.810 -2.374 1.00 46.69 826 SER A C 1
ATOM 6186 O O . SER A 1 826 ? -28.197 19.939 -1.949 1.00 46.69 826 SER A O 1
ATOM 6188 N N . ALA A 1 827 ? -29.008 17.891 -1.583 1.00 43.69 827 ALA A N 1
ATOM 6189 C CA . ALA A 1 827 ? -29.358 18.148 -0.187 1.00 43.69 827 ALA A CA 1
ATOM 6190 C C . ALA A 1 827 ? -28.122 18.450 0.681 1.00 43.69 827 ALA A C 1
ATOM 6192 O O . ALA A 1 827 ? -28.181 19.311 1.564 1.00 43.69 827 ALA A O 1
ATOM 6193 N N . ALA A 1 828 ? -26.993 17.779 0.427 1.00 41.53 828 ALA A N 1
ATOM 6194 C CA . ALA A 1 828 ? -25.727 18.059 1.099 1.00 41.53 828 ALA A CA 1
ATOM 6195 C C . ALA A 1 828 ? -25.149 19.429 0.697 1.00 41.53 828 ALA A C 1
ATOM 6197 O O . ALA A 1 828 ? -24.728 20.186 1.570 1.00 41.53 828 ALA A O 1
ATOM 6198 N N . ALA A 1 829 ? -25.193 19.789 -0.588 1.00 44.69 829 ALA A N 1
ATOM 6199 C CA . ALA A 1 829 ? -24.752 21.088 -1.092 1.00 44.69 829 ALA A CA 1
ATOM 6200 C C . ALA A 1 829 ? -25.590 22.238 -0.504 1.00 44.69 829 ALA A C 1
ATOM 6202 O O . ALA A 1 829 ? -25.028 23.203 0.020 1.00 44.69 829 ALA A O 1
ATOM 6203 N N . MET A 1 830 ? -26.921 22.097 -0.471 1.00 45.25 830 MET A N 1
ATOM 6204 C CA . MET A 1 830 ? -27.815 23.083 0.153 1.00 45.25 830 MET A CA 1
ATOM 6205 C C . MET A 1 830 ? -27.604 23.221 1.667 1.00 45.25 830 MET A C 1
ATOM 6207 O O . MET A 1 830 ? -27.832 24.293 2.227 1.00 45.25 830 MET A O 1
ATOM 6211 N N . ALA A 1 831 ? -27.169 22.158 2.349 1.00 40.50 831 ALA A N 1
ATOM 6212 C CA . ALA A 1 831 ? -26.875 22.198 3.780 1.00 40.50 831 ALA A CA 1
ATOM 6213 C C . ALA A 1 831 ? -25.534 22.882 4.106 1.00 40.50 831 ALA A C 1
ATOM 6215 O O . ALA A 1 831 ? -25.369 23.393 5.215 1.00 40.50 831 ALA A O 1
ATOM 6216 N N . VAL A 1 832 ? -24.582 22.881 3.167 1.00 39.44 832 VAL A N 1
ATOM 6217 C CA . VAL A 1 832 ? -23.211 23.380 3.374 1.00 39.44 832 VAL A CA 1
ATOM 6218 C C . VAL A 1 832 ? -23.027 24.811 2.860 1.00 39.44 832 VAL A C 1
ATOM 6220 O O . VAL A 1 832 ? -22.263 25.563 3.462 1.00 39.44 832 VAL A O 1
ATOM 6223 N N . ALA A 1 833 ? -23.735 25.212 1.801 1.00 41.66 833 ALA A N 1
ATOM 6224 C CA . ALA A 1 833 ? -23.626 26.549 1.211 1.00 41.66 833 ALA A CA 1
ATOM 6225 C C . ALA A 1 833 ? -24.989 27.059 0.690 1.00 41.66 833 ALA A C 1
ATOM 6227 O O . ALA A 1 833 ? -25.208 27.122 -0.522 1.00 41.66 833 ALA A O 1
ATOM 6228 N N . PRO A 1 834 ? -25.925 27.438 1.582 1.00 46.38 834 PRO A N 1
ATOM 6229 C CA . PRO A 1 834 ? -27.276 27.856 1.193 1.00 46.38 834 PRO A CA 1
ATOM 6230 C C . PRO A 1 834 ? -27.297 29.111 0.300 1.00 46.38 834 PRO A C 1
ATOM 6232 O O . PRO A 1 834 ? -28.219 29.292 -0.489 1.00 46.38 834 PRO A O 1
ATOM 6235 N N . GLU A 1 835 ? -26.265 29.955 0.362 1.00 44.19 835 GLU A N 1
ATOM 6236 C CA . GLU A 1 835 ? -26.058 31.105 -0.531 1.00 44.19 835 GLU A CA 1
ATOM 6237 C C . GLU A 1 835 ? -25.793 30.756 -2.011 1.00 44.19 835 GLU A C 1
ATOM 6239 O O . GLU A 1 835 ? -25.889 31.648 -2.854 1.00 44.19 835 GLU A O 1
ATOM 6244 N N . LEU A 1 836 ? -25.498 29.494 -2.349 1.00 45.47 836 LEU A N 1
ATOM 6245 C CA . LEU A 1 836 ? -25.339 29.032 -3.737 1.00 45.47 836 LEU A CA 1
ATOM 6246 C C . LEU A 1 836 ? -26.646 28.514 -4.363 1.00 45.47 836 LEU A C 1
ATOM 6248 O O . LEU A 1 836 ? -26.651 28.152 -5.536 1.00 45.47 836 LEU A O 1
ATOM 6252 N N . ALA A 1 837 ? -27.760 28.517 -3.622 1.00 49.72 837 ALA A N 1
ATOM 6253 C CA . ALA A 1 837 ? -29.078 28.101 -4.102 1.00 49.72 837 ALA A CA 1
ATOM 6254 C C . ALA A 1 837 ? -29.721 29.161 -5.022 1.00 49.72 837 ALA A C 1
ATOM 6256 O O . ALA A 1 837 ? -30.754 29.756 -4.711 1.00 49.72 837 ALA A O 1
ATOM 6257 N N . GLY A 1 838 ? -29.090 29.432 -6.164 1.00 47.78 838 GLY A N 1
ATOM 6258 C CA . GLY A 1 838 ? -29.785 29.969 -7.327 1.00 47.78 838 GLY A CA 1
ATOM 6259 C C . GLY A 1 838 ? -30.502 28.805 -8.020 1.00 47.78 838 GLY A C 1
ATOM 6260 O O . GLY A 1 838 ? -29.809 27.852 -8.372 1.00 47.78 838 GLY A O 1
ATOM 6261 N N . PRO A 1 839 ? -31.833 28.845 -8.224 1.00 40.41 839 PRO A N 1
ATOM 6262 C CA . PRO A 1 839 ? -32.623 27.714 -8.734 1.00 40.41 839 PRO A CA 1
ATOM 6263 C C . PRO A 1 839 ? -32.242 27.194 -10.135 1.00 40.41 839 PRO A C 1
ATOM 6265 O O . PRO A 1 839 ? -32.884 26.282 -10.621 1.00 40.41 839 PRO A O 1
ATOM 6268 N N . GLU A 1 840 ? -31.206 27.737 -10.776 1.00 48.38 840 GLU A N 1
ATOM 6269 C CA . GLU A 1 840 ? -30.807 27.399 -12.149 1.00 48.38 840 GLU A CA 1
ATOM 6270 C C . GLU A 1 840 ? -29.367 26.853 -12.253 1.00 48.38 840 GLU A C 1
ATOM 6272 O O . GLU A 1 840 ? -28.923 26.502 -13.339 1.00 48.38 840 GLU A O 1
ATOM 6277 N N . VAL A 1 841 ? -28.594 26.787 -11.157 1.00 47.69 841 VAL A N 1
ATOM 6278 C CA . VAL A 1 841 ? -27.145 26.477 -11.240 1.00 47.69 841 VAL A CA 1
ATOM 6279 C C . VAL A 1 841 ? -26.830 24.985 -11.094 1.00 47.69 841 VAL A C 1
ATOM 6281 O O . VAL A 1 841 ? -25.807 24.535 -11.601 1.00 47.69 841 VAL A O 1
ATOM 6284 N N . PHE A 1 842 ? -27.693 24.205 -10.440 1.00 48.91 842 PHE A N 1
ATOM 6285 C CA . PHE A 1 842 ? -27.400 22.800 -10.130 1.00 48.91 842 PHE A CA 1
ATOM 6286 C C . PHE A 1 842 ? -28.130 21.775 -11.005 1.00 48.91 842 PHE A C 1
ATOM 6288 O O . PHE A 1 842 ? -27.696 20.628 -11.042 1.00 48.91 842 PHE A O 1
ATOM 6295 N N . GLU A 1 843 ? -29.189 22.158 -11.723 1.00 49.22 843 GLU A N 1
ATOM 6296 C CA . GLU A 1 843 ? -30.049 21.169 -12.389 1.00 49.22 843 GLU A CA 1
ATOM 6297 C C . GLU A 1 843 ? -29.560 20.688 -13.765 1.00 49.22 843 GLU A C 1
ATOM 6299 O O . GLU A 1 843 ? -29.947 19.589 -14.148 1.00 49.22 843 GLU A O 1
ATOM 6304 N N . GLU A 1 844 ? -28.701 21.405 -14.509 1.00 49.69 844 GLU A N 1
ATOM 6305 C CA . GLU A 1 844 ? -28.672 21.147 -15.966 1.00 49.69 844 GLU A CA 1
ATOM 6306 C C . GLU A 1 844 ? -27.406 20.590 -16.639 1.00 49.69 844 GLU A C 1
ATOM 6308 O O . GLU A 1 844 ? -27.544 20.141 -17.771 1.00 49.69 844 GLU A O 1
ATOM 6313 N N . LEU A 1 845 ? -26.198 20.530 -16.049 1.00 43.97 845 LEU A N 1
ATOM 6314 C CA . LEU A 1 845 ? -25.022 20.109 -16.859 1.00 43.97 845 LEU A CA 1
ATOM 6315 C C . LEU A 1 845 ? -23.956 19.208 -16.209 1.00 43.97 845 LEU A C 1
ATOM 6317 O O . LEU A 1 845 ? -23.344 18.432 -16.938 1.00 43.97 845 LEU A O 1
ATOM 6321 N N . GLU A 1 846 ? -23.717 19.251 -14.893 1.00 53.38 846 GLU A N 1
ATOM 6322 C CA . GLU A 1 846 ? -22.589 18.496 -14.291 1.00 53.38 846 GLU A CA 1
ATOM 6323 C C . GLU A 1 846 ? -22.992 17.187 -13.596 1.00 53.38 846 GLU A C 1
ATOM 6325 O O . GLU A 1 846 ? -22.189 16.262 -13.511 1.00 53.38 846 GLU A O 1
ATOM 6330 N N . PHE A 1 847 ? -24.238 17.063 -13.133 1.00 47.66 847 PHE A N 1
ATOM 6331 C CA . PHE A 1 847 ? -24.702 15.827 -12.494 1.00 47.66 847 PHE A CA 1
ATOM 6332 C C . PHE A 1 847 ? -25.252 14.811 -13.496 1.00 47.66 847 PHE A C 1
ATOM 6334 O O . PHE A 1 847 ? -25.047 13.612 -13.319 1.00 47.66 847 PHE A O 1
ATOM 6341 N N . GLN A 1 848 ? -25.869 15.272 -14.589 1.00 49.72 848 GLN A N 1
ATOM 6342 C CA . GLN A 1 848 ? -26.319 14.385 -15.665 1.00 49.72 848 GLN A CA 1
ATOM 6343 C C . GLN A 1 848 ? -25.147 13.759 -16.440 1.00 49.72 848 GLN A C 1
ATOM 6345 O O . GLN A 1 848 ? -25.249 12.606 -16.850 1.00 49.72 848 GLN A O 1
ATOM 6350 N N . SER A 1 849 ? -24.008 14.454 -16.584 1.00 49.81 849 SER A N 1
ATOM 6351 C CA . SER A 1 849 ? -22.807 13.866 -17.202 1.00 49.81 849 SER A CA 1
ATOM 6352 C C . SER A 1 849 ? -22.185 12.767 -16.337 1.00 49.81 849 SER A C 1
ATOM 6354 O O . SER A 1 849 ? -21.757 11.750 -16.868 1.00 49.81 849 SER A O 1
ATOM 6356 N N . LEU A 1 850 ? -22.216 12.919 -15.008 1.00 47.50 850 LEU A N 1
ATOM 6357 C CA . LEU A 1 850 ? -21.770 11.887 -14.068 1.00 47.50 850 LEU A CA 1
ATOM 6358 C C . LEU A 1 850 ? -22.610 10.601 -14.183 1.00 47.50 850 LEU A C 1
ATOM 6360 O O . LEU A 1 850 ? -22.096 9.500 -13.997 1.00 47.50 850 LEU A O 1
ATOM 6364 N N . CYS A 1 851 ? -23.898 10.745 -14.502 1.00 48.53 851 CYS A N 1
ATOM 6365 C CA . CYS A 1 851 ? -24.809 9.621 -14.707 1.00 48.53 851 CYS A CA 1
ATOM 6366 C C . CYS A 1 851 ? -24.571 8.942 -16.065 1.00 48.53 851 CYS A C 1
ATOM 6368 O O . CYS A 1 851 ? -24.498 7.717 -16.120 1.00 48.53 851 CYS A O 1
ATOM 6370 N N . ALA A 1 852 ? -24.340 9.721 -17.127 1.00 51.59 852 ALA A N 1
ATOM 6371 C CA . ALA A 1 852 ? -23.962 9.191 -18.439 1.00 51.59 852 ALA A CA 1
ATOM 6372 C C . ALA A 1 852 ? -22.628 8.413 -18.397 1.00 51.59 852 ALA A C 1
ATOM 6374 O O . ALA A 1 852 ? -22.504 7.354 -19.011 1.00 51.59 852 ALA A O 1
ATOM 6375 N N . ASP A 1 853 ? -21.655 8.886 -17.610 1.00 50.53 853 ASP A N 1
ATOM 6376 C CA . ASP A 1 853 ? -20.372 8.198 -17.405 1.00 50.53 853 ASP A CA 1
ATOM 6377 C C . ASP A 1 853 ? -20.531 6.888 -16.603 1.00 50.53 853 ASP A C 1
ATOM 6379 O O . ASP A 1 853 ? -19.777 5.932 -16.809 1.00 50.53 853 ASP A O 1
ATOM 6383 N N . MET A 1 854 ? -21.518 6.810 -15.699 1.00 47.34 854 MET A N 1
ATOM 6384 C CA . MET A 1 854 ? -21.868 5.565 -15.005 1.00 47.34 854 MET A CA 1
ATOM 6385 C C . MET A 1 854 ? -22.548 4.562 -15.948 1.00 47.34 854 MET A C 1
ATOM 6387 O O . MET A 1 854 ? -22.176 3.388 -15.944 1.00 47.34 854 MET A O 1
ATOM 6391 N N . GLU A 1 855 ? -23.483 5.003 -16.793 1.00 46.97 855 GLU A N 1
ATOM 6392 C CA . GLU A 1 855 ? -24.133 4.147 -17.798 1.00 46.97 855 GLU A CA 1
ATOM 6393 C C . GLU A 1 855 ? -23.118 3.531 -18.778 1.00 46.97 855 GLU A C 1
ATOM 6395 O O . GLU A 1 855 ? -23.197 2.338 -19.085 1.00 46.97 855 GLU A O 1
ATOM 6400 N N . GLU A 1 856 ? -22.105 4.293 -19.206 1.00 46.22 856 GLU A N 1
ATOM 6401 C CA . GLU A 1 856 ? -21.039 3.793 -20.086 1.00 46.22 856 GLU A CA 1
ATOM 6402 C C . GLU A 1 856 ? -20.146 2.739 -19.400 1.00 46.22 856 GLU A C 1
ATOM 6404 O O . GLU A 1 856 ? -19.672 1.807 -20.055 1.00 46.22 856 GLU A O 1
ATOM 6409 N N . GLN A 1 857 ? -19.950 2.825 -18.078 1.00 43.66 857 GLN A N 1
ATOM 6410 C CA . GLN A 1 857 ? -19.117 1.878 -17.323 1.00 43.66 857 GLN A CA 1
ATOM 6411 C C . GLN A 1 857 ? -19.832 0.584 -16.918 1.00 43.66 857 GLN A C 1
ATOM 6413 O O . GLN A 1 857 ? -19.169 -0.446 -16.768 1.00 43.66 857 GLN A O 1
ATOM 6418 N N . PHE A 1 858 ? -21.155 0.608 -16.735 1.00 41.75 858 PHE A N 1
ATOM 6419 C CA . PHE A 1 858 ? -21.937 -0.576 -16.348 1.00 41.75 858 PHE A CA 1
ATOM 6420 C C . PHE A 1 858 ? -22.633 -1.271 -17.531 1.00 41.75 858 PHE A C 1
ATOM 6422 O O . PHE A 1 858 ? -23.020 -2.436 -17.414 1.00 41.75 858 PHE A O 1
ATOM 6429 N N . GLY A 1 859 ? -22.749 -0.602 -18.683 1.00 37.94 859 GLY A N 1
ATOM 6430 C CA . GLY A 1 859 ? -23.357 -1.135 -19.906 1.00 37.94 859 GLY A CA 1
ATOM 6431 C C . GLY A 1 859 ? -22.443 -1.958 -20.831 1.00 37.94 859 GLY A C 1
ATOM 6432 O O . GLY A 1 859 ? -22.932 -2.434 -21.860 1.00 37.94 859 GLY A O 1
ATOM 6433 N N . SER A 1 860 ? -21.151 -2.140 -20.509 1.00 32.16 860 SER A N 1
ATOM 6434 C CA . SER A 1 860 ? -20.157 -2.833 -21.362 1.00 32.16 860 SER A CA 1
ATOM 6435 C C . SER A 1 860 ? -19.790 -4.247 -20.914 1.00 32.16 860 SER A C 1
ATOM 6437 O O . SER A 1 860 ? -19.339 -4.386 -19.753 1.00 32.16 860 SER A O 1
#

pLDDT: mean 72.94, std 23.6, range [25.58, 98.69]